Protein AF-A0A1G6J6M2-F1 (afdb_monomer_lite)

pLDDT: mean 78.39, std 16.78, range [22.2, 96.88]

InterPro domains:
  IPR013099 Potassium channel domain [PF07885] (104-154)
  IPR049453 Integral membrane bound transporter domain [PF13515] (827-952)

Sequence (1150 aa):
MEAIWATLGIAVLGITLIDVFLTALNYDEAGFIAGPLAALQWRLLRAATRRLSRRWRPAALRQVTGLQIMSTVVAWIGGVILGFGLIYYGNMRDDNFLYDGVHQGFYSALYFSAAQLSTVGTSQLTPNTDWLRSLSIAQTISGVVLVSLILTFLLGIYDVISSLQSLSSKFYSAERGAGDPISSLEPFFPLGQPTGLDSHLQAISDSFASYTEGLRLHHAAYYFQSGRDQFSLPYSLGMLSGVVASLRWGGPTGQLASLQPVLVPLTAQLDQFSEYIHPLLQWKSTDVPELLDFDGFERAWRASPTGADADRWVTQFAQLNHDMARLSRTSPVDDPQDTYDRYTAWLPFAYRMQGLTTAVSRDLDYQPIVVMTGRSARGTSGAPPVVWEAPDPGPAQVGVTPATPARVVPRDSPVTRHWHGWRTFLRDRSALIDPGFTRLVAALRALLSAVLAATTLVLVLHGFDTDSTQAAIFGGIVAMLTSAATGAGTGKGRRLTTALAVGPVVLAVLLTIVVGGPSPLTAASLALVALVGVWIGRYGLRWAILGQLAFIAYYFALLMHLQTGDLVAHILAGVVGVAWAFLLGFVVLPDLPGRVARDGVQAFERRLVLALDPLVDAVSWARWDPDVTSRVQRDMLQLSRSGAFLGGQLTANNTTLGLTPSQAGALRLRVFDLELAAVMLSDAARAATGEAMPIALRARLAGEIELLQKHLRQFTKAPRWAQDRNHRTGSEPDLSAAPTELLLSYAPPAGWPEPARRLHRSTVDLLRAADALHSAHPLDLDGPGMDPTDVVPDHDHAGAASTTAGARATLSPTSRRAIQAAVSTGLALSLGSVASTTHQYWAAMPAYQVLGGTDGETFVKATQRIIGTVVGAAIGFAVAIQWGSNHAVTLPLLALCVFASTYFRTVSSPLTTFWQTMLFAQLYEFLGKLSTVAVEVRILETVIGAVVALVVARLILPVRTRTKLNDDLTALVDELASATSASLHRLGGADLPVGALRSEGLAIDRQLRAVTTTAAPLRHASGALDIGGIEGELTAVWAMVFAARELLRAATGTEAGDPGIPAEKWARLTALTMGNLDALAAALRGDPQDDIPGWLDLTDDLLDDSPLTQETRRVLGHLQKLNETALLLLDDLVPGGLAAPDPQSAPVPA

Secondary structure (DSSP, 8-state):
-HHHHHHHHHHHHHHHHHHHHHHHH-SS---TTHHHHHHHHHHHHHHHHTTS-TTTHHHHHTTHHHHHHHHHHHHHHHHHHHHHHHHHHHT-SGGGEEESS--SSHHHHHHHHHHHHTT---SSEEE-SHHHHHHHHHHHHHHHHHHHHHHHHHHHHHHHHHHHHHHHHHS--SSBSSPPTTGGGGGG-GGGS--SHHHHHHHHHHHHHHHHHHHHH-GGGGG---SSTTSSHHHHHHHHHHHHHHHHHSS-TT-TTTT-TTHHHHHHHHHHHHHHHHHHH--S--PPPPPPPHHHHHHHHHT-TT-TT--HHHHHHHHHHHHHHHHHT-PPP--HHHHHHHHHHHHHHHHHHHHHHHHHHHHTT-----B--HHHHTTTTTPPP---PPPP---------------------TTTTHHHHHHHHHHHHHHHHSGGGHHHHHHHHHHHHHHHHHHHHHHHHHHTT---HHHHHHHHHHHHHHHHHTTSSSHHHHHHHHHHTHHHHHHHHHHHHHH-SSHHHHHHHHHHHHHHHHHGGGG-HHHHHHHHHHHHHHHHHHHHT--GGGHHHHHHHHHHHHHHHHHIIIIIS---HHHHHHHHHHHHHHHHHHHHHHHHHHHHHT---HHHHHHHHHHHHHHHHHHHHHHHHHHHSTTTTT--HHHHHHHHHHHHHHHHHHHHHHHHHHHHHHS---HHHHHHHHHHHHHHHHHHTT--S--GGGS-TT-----------TTHHHHHHPPPPTTS-HHHHHHHHHHHHHHHHHHHHHH--GGGSS-TT--TTSS------S------SSS--PPPHHHHHHHHHHHHHHHHHHHHHHH-TTTTHHHHHHHHHS--SSHHHHHHHHHHHHHHHHHHHHHHHHHHHHHTT-HHHHHHHHHHHHHHHHHTTTT-HHHHHHHHHHHHHHHHHHTT---HHHHHHHHHHHHHHHHHHHHHHHHSS---HHHHHHHHHHHHHHHHHHHHHHHHHHHTT----HHHHHHHHHHHHHHHHHHHHHHTTGGGSTTTTSTTSHHHHHHHHHHHHHHHHHHHHHHHHS-TT--SS-HHHHHHHHHHHHHHHHHHHHHHHT---SSPPPP--SSSGGG-S----HHHHHHHHHHHHHHHHHHHHHHHHSTT-SPPPPTT-PPPP-

Radius of gyration: 38.58 Å; chains: 1; bounding box: 103×92×94 Å

Organism: NCBI:txid1814289

Structure (mmCIF, N/CA/C/O backbone):
data_AF-A0A1G6J6M2-F1
#
_entry.id   AF-A0A1G6J6M2-F1
#
loop_
_atom_site.group_PDB
_atom_site.id
_atom_site.type_symbol
_atom_site.label_atom_id
_atom_site.label_alt_id
_atom_site.label_comp_id
_atom_site.label_asym_id
_atom_site.label_entity_id
_atom_site.label_seq_id
_atom_site.pdbx_PDB_ins_code
_atom_site.Cartn_x
_atom_site.Cartn_y
_atom_site.Cartn_z
_atom_site.occupancy
_atom_site.B_iso_or_equiv
_atom_site.auth_seq_id
_atom_site.auth_comp_id
_atom_site.auth_asym_id
_atom_site.auth_atom_id
_atom_site.pdbx_PDB_model_num
ATOM 1 N N . MET A 1 1 ? 49.764 -8.105 29.748 1.00 60.38 1 MET A N 1
ATOM 2 C CA . MET A 1 1 ? 48.479 -7.380 29.606 1.00 60.38 1 MET A CA 1
ATOM 3 C C . MET A 1 1 ? 48.710 -5.932 29.168 1.00 60.38 1 MET A C 1
ATOM 5 O O . MET A 1 1 ? 48.086 -5.516 28.209 1.00 60.38 1 MET A O 1
ATOM 9 N N . GLU A 1 2 ? 49.639 -5.188 29.778 1.00 68.94 2 GLU A N 1
ATOM 10 C CA . GLU A 1 2 ? 49.940 -3.774 29.438 1.00 68.94 2 GLU A CA 1
ATOM 11 C C . GLU A 1 2 ? 50.471 -3.569 28.015 1.00 68.94 2 GLU A C 1
ATOM 13 O O . GLU A 1 2 ? 49.892 -2.816 27.234 1.00 68.94 2 GLU A O 1
ATOM 18 N N . ALA A 1 3 ? 51.492 -4.339 27.629 1.00 81.69 3 ALA A N 1
ATOM 19 C CA . ALA A 1 3 ? 52.016 -4.323 26.265 1.00 81.69 3 ALA A CA 1
ATOM 20 C C . ALA A 1 3 ? 50.951 -4.686 25.214 1.00 81.69 3 ALA A C 1
ATOM 22 O O . ALA A 1 3 ? 51.046 -4.247 24.076 1.00 81.69 3 ALA A O 1
ATOM 23 N N . ILE A 1 4 ? 49.912 -5.446 25.586 1.00 89.62 4 ILE A N 1
ATOM 24 C CA . ILE A 1 4 ? 48.839 -5.856 24.669 1.00 89.62 4 ILE A CA 1
ATOM 25 C C . ILE A 1 4 ? 47.956 -4.655 24.314 1.00 89.62 4 ILE A C 1
ATOM 27 O O . ILE A 1 4 ? 47.665 -4.441 23.144 1.00 89.62 4 ILE A O 1
ATOM 31 N N . TRP A 1 5 ? 47.573 -3.830 25.293 1.00 89.50 5 TRP A N 1
ATOM 32 C CA . TRP A 1 5 ? 46.757 -2.640 25.030 1.00 89.50 5 TRP A CA 1
ATOM 33 C C . TRP A 1 5 ? 47.527 -1.564 24.263 1.00 89.50 5 TRP A C 1
ATOM 35 O O . TRP A 1 5 ? 46.982 -0.976 23.332 1.00 89.50 5 TRP A O 1
ATOM 45 N N . ALA A 1 6 ? 48.807 -1.361 24.590 1.00 88.06 6 ALA A N 1
ATOM 46 C CA . ALA A 1 6 ? 49.653 -0.419 23.864 1.00 88.06 6 ALA A CA 1
ATOM 47 C C . ALA A 1 6 ? 49.917 -0.867 22.415 1.00 88.06 6 ALA A C 1
ATOM 49 O O . ALA A 1 6 ? 49.780 -0.065 21.494 1.00 88.06 6 ALA A O 1
ATOM 50 N N . THR A 1 7 ? 50.230 -2.148 22.187 1.00 92.44 7 THR A N 1
ATOM 51 C CA . THR A 1 7 ? 50.420 -2.691 20.827 1.00 92.44 7 THR A CA 1
ATOM 52 C C . THR A 1 7 ? 49.130 -2.669 20.013 1.00 92.44 7 THR A C 1
ATOM 54 O O . THR A 1 7 ? 49.162 -2.285 18.846 1.00 92.44 7 THR A O 1
ATOM 57 N N . LEU A 1 8 ? 47.987 -2.989 20.629 1.00 93.81 8 LEU A N 1
ATOM 58 C CA . LEU A 1 8 ? 46.676 -2.857 19.995 1.00 93.81 8 LEU A CA 1
ATOM 59 C C . LEU A 1 8 ? 46.383 -1.399 19.618 1.00 93.81 8 LEU A C 1
ATOM 61 O O . LEU A 1 8 ? 45.932 -1.137 18.507 1.00 93.81 8 LEU A O 1
ATOM 65 N N . GLY A 1 9 ? 46.675 -0.450 20.509 1.00 94.69 9 GLY A N 1
ATOM 66 C CA . GLY A 1 9 ? 46.502 0.975 20.239 1.00 94.69 9 GLY A CA 1
ATOM 67 C C . GLY A 1 9 ? 47.381 1.481 19.092 1.00 94.69 9 GLY A C 1
ATOM 68 O O . GLY A 1 9 ? 46.882 2.193 18.223 1.00 94.69 9 GLY A O 1
ATOM 69 N N . ILE A 1 10 ? 48.648 1.049 19.020 1.00 95.25 10 ILE A N 1
ATOM 70 C CA . ILE A 1 10 ? 49.553 1.350 17.894 1.00 95.25 10 ILE A CA 1
ATOM 71 C C . ILE A 1 10 ? 49.005 0.770 16.586 1.00 95.25 10 ILE A C 1
ATOM 73 O O . ILE A 1 10 ? 49.000 1.465 15.572 1.00 95.25 10 ILE A O 1
ATOM 77 N N . ALA A 1 11 ? 48.515 -0.473 16.599 1.00 95.50 11 ALA A N 1
ATOM 78 C CA . ALA A 1 11 ? 47.937 -1.104 15.415 1.00 95.50 11 ALA A CA 1
ATOM 79 C C . ALA A 1 11 ? 46.684 -0.358 14.927 1.00 95.50 11 ALA A C 1
ATOM 81 O O . ALA A 1 11 ? 46.594 -0.022 13.749 1.00 95.50 11 ALA A O 1
ATOM 82 N N . VAL A 1 12 ? 45.749 -0.036 15.830 1.00 95.88 12 VAL A N 1
ATOM 83 C CA . VAL A 1 12 ? 44.532 0.731 15.507 1.00 95.88 12 VAL A CA 1
ATOM 84 C C . VAL A 1 12 ? 44.885 2.116 14.961 1.00 95.88 12 VAL A C 1
ATOM 86 O O . VAL A 1 12 ? 44.330 2.531 13.942 1.00 95.88 12 VAL A O 1
ATOM 89 N N . LEU A 1 13 ? 45.831 2.815 15.595 1.00 95.56 13 LEU A N 1
ATOM 90 C CA . LEU A 1 13 ? 46.287 4.129 15.148 1.00 95.56 13 LEU A CA 1
ATOM 91 C C . LEU A 1 13 ? 46.941 4.054 13.762 1.00 95.56 13 LEU A C 1
ATOM 93 O O . LEU A 1 13 ? 46.595 4.842 12.887 1.00 95.56 13 LEU A O 1
ATOM 97 N N . GLY A 1 14 ? 47.839 3.090 13.543 1.00 94.75 14 GLY A N 1
ATOM 98 C CA . GLY A 1 14 ? 48.522 2.890 12.265 1.00 94.75 14 GLY A CA 1
ATOM 99 C C . GLY A 1 14 ? 47.550 2.588 11.128 1.00 94.75 14 GLY A C 1
ATOM 100 O O . GLY A 1 14 ? 47.601 3.248 10.095 1.00 94.75 14 GLY A O 1
ATOM 101 N N . ILE A 1 15 ? 46.613 1.660 11.343 1.00 94.88 15 ILE A N 1
ATOM 102 C CA . ILE A 1 15 ? 45.567 1.330 10.362 1.00 94.88 15 ILE A CA 1
ATOM 103 C C . ILE A 1 15 ? 44.716 2.566 10.046 1.00 94.88 15 ILE A C 1
ATOM 105 O O . ILE A 1 15 ? 44.459 2.841 8.878 1.00 94.88 15 ILE A O 1
ATOM 109 N N . THR A 1 16 ? 44.318 3.336 11.065 1.00 94.88 16 THR A N 1
ATOM 110 C CA . THR A 1 16 ? 43.490 4.538 10.873 1.00 94.88 16 THR A CA 1
ATOM 111 C C . THR A 1 16 ? 44.237 5.619 10.092 1.00 94.88 16 THR A C 1
ATOM 113 O O . THR A 1 16 ? 43.678 6.200 9.170 1.00 94.88 16 THR A O 1
ATOM 116 N N . LEU A 1 17 ? 45.504 5.892 10.418 1.00 93.25 17 LEU A N 1
ATOM 117 C CA . LEU A 1 17 ? 46.293 6.911 9.718 1.00 93.25 17 LEU A CA 1
ATOM 118 C C . LEU A 1 17 ? 46.610 6.510 8.272 1.00 93.25 17 LEU A C 1
ATOM 120 O O . LEU A 1 17 ? 46.560 7.363 7.388 1.00 93.25 17 LEU A O 1
ATOM 124 N N . ILE A 1 18 ? 46.891 5.226 8.020 1.00 93.38 18 ILE A N 1
ATOM 125 C CA . ILE A 1 18 ? 47.058 4.698 6.659 1.00 93.38 18 ILE A CA 1
ATOM 126 C C . ILE A 1 18 ? 45.747 4.842 5.882 1.00 93.38 18 ILE A C 1
ATOM 128 O O . ILE A 1 18 ? 45.769 5.308 4.750 1.00 93.38 18 ILE A O 1
ATOM 132 N N . ASP A 1 19 ? 44.605 4.516 6.487 1.00 93.44 19 ASP A N 1
ATOM 133 C CA . ASP A 1 19 ? 43.298 4.676 5.846 1.00 93.44 19 ASP A CA 1
ATOM 134 C C . ASP A 1 19 ? 42.989 6.136 5.478 1.00 93.44 19 ASP A C 1
ATOM 136 O O . ASP A 1 19 ? 42.554 6.402 4.356 1.00 93.44 19 ASP A O 1
ATOM 140 N N . VAL A 1 20 ? 43.266 7.085 6.382 1.00 92.69 20 VAL A N 1
ATOM 141 C CA . VAL A 1 20 ? 43.125 8.528 6.114 1.00 92.69 20 VAL A CA 1
ATOM 142 C C . VAL A 1 20 ? 44.021 8.939 4.947 1.00 92.69 20 VAL A C 1
ATOM 144 O O . VAL A 1 20 ? 43.563 9.626 4.038 1.00 92.69 20 VAL A O 1
ATOM 147 N N . PHE A 1 21 ? 45.287 8.512 4.956 1.00 89.88 21 PHE A N 1
ATOM 148 C CA . PHE A 1 21 ? 46.240 8.829 3.894 1.00 89.88 21 PHE A CA 1
ATOM 149 C C . PHE A 1 21 ? 45.776 8.283 2.540 1.00 89.88 21 PHE A C 1
ATOM 151 O O . PHE A 1 21 ? 45.726 9.031 1.567 1.00 89.88 21 PHE A O 1
ATOM 158 N N . LEU A 1 22 ? 45.385 7.008 2.487 1.00 88.56 22 LEU A N 1
ATOM 159 C CA . LEU A 1 22 ? 44.915 6.372 1.259 1.00 88.56 22 LEU A CA 1
ATOM 160 C C . LEU A 1 22 ? 43.649 7.049 0.731 1.00 88.56 22 LEU A C 1
ATOM 162 O O . LEU A 1 22 ? 43.583 7.391 -0.441 1.00 88.56 22 LEU A O 1
ATOM 166 N N . THR A 1 23 ? 42.685 7.332 1.604 1.00 88.38 23 THR A N 1
ATOM 167 C CA . THR A 1 23 ? 41.399 7.913 1.196 1.00 88.38 23 THR A CA 1
ATOM 168 C C . THR A 1 23 ? 41.497 9.389 0.795 1.00 88.38 23 THR A C 1
ATOM 170 O O . THR A 1 23 ? 40.714 9.853 -0.032 1.00 88.38 23 THR A O 1
ATOM 173 N N . ALA A 1 24 ? 42.408 10.154 1.405 1.00 87.25 24 ALA A N 1
ATOM 174 C CA . ALA A 1 24 ? 42.533 11.588 1.145 1.00 87.25 24 ALA A CA 1
ATOM 175 C C . ALA A 1 24 ? 43.549 11.927 0.043 1.00 87.25 24 ALA A C 1
ATOM 177 O O . ALA A 1 24 ? 43.409 12.979 -0.577 1.00 87.25 24 ALA A O 1
ATOM 178 N N . LEU A 1 25 ? 44.577 11.092 -0.170 1.00 84.62 25 LEU A N 1
ATOM 179 C CA . LEU A 1 25 ? 45.729 11.433 -1.015 1.00 84.62 25 LEU A CA 1
ATOM 180 C C . LEU A 1 25 ? 46.093 10.386 -2.080 1.00 84.62 25 LEU A C 1
ATOM 182 O O . LEU A 1 25 ? 46.865 10.726 -2.976 1.00 84.62 25 LEU A O 1
ATOM 186 N N . ASN A 1 26 ? 45.604 9.141 -2.005 1.00 81.31 26 ASN A N 1
ATOM 187 C CA . ASN A 1 26 ? 45.947 8.115 -2.998 1.00 81.31 26 ASN A CA 1
ATOM 188 C C . ASN A 1 26 ? 44.953 8.110 -4.176 1.00 81.31 26 ASN A C 1
ATOM 190 O O . ASN A 1 26 ? 43.758 8.316 -3.992 1.00 81.31 26 ASN A O 1
ATOM 194 N N . TYR A 1 27 ? 45.463 7.882 -5.389 1.00 68.12 27 TYR A N 1
ATOM 195 C CA . TYR A 1 27 ? 44.741 8.064 -6.654 1.00 68.12 27 TYR A CA 1
ATOM 196 C C . TYR A 1 27 ? 43.823 6.889 -7.033 1.00 68.12 27 TYR A C 1
ATOM 198 O O . TYR A 1 27 ? 42.825 7.121 -7.703 1.00 68.12 27 TYR A O 1
ATOM 206 N N . ASP A 1 28 ? 44.115 5.659 -6.587 1.00 74.19 28 ASP A N 1
ATOM 207 C CA . ASP A 1 28 ? 43.394 4.448 -7.036 1.00 74.19 28 ASP A CA 1
ATOM 208 C C . ASP A 1 28 ? 42.815 3.573 -5.903 1.00 74.19 28 ASP A C 1
ATOM 210 O O . ASP A 1 28 ? 42.071 2.629 -6.172 1.00 74.19 28 ASP A O 1
ATOM 214 N N . GLU A 1 29 ? 43.105 3.859 -4.629 1.00 72.94 29 GLU A N 1
ATOM 215 C CA . GLU A 1 29 ? 42.695 2.997 -3.510 1.00 72.94 29 GLU A CA 1
ATOM 216 C C . GLU A 1 29 ? 41.601 3.634 -2.641 1.00 72.94 29 GLU A C 1
ATOM 218 O O . GLU A 1 29 ? 41.808 4.649 -1.981 1.00 72.94 29 GLU A O 1
ATOM 223 N N . ALA A 1 30 ? 40.433 2.987 -2.563 1.00 67.62 30 ALA A N 1
ATOM 224 C CA . ALA A 1 30 ? 39.448 3.275 -1.525 1.00 67.62 30 ALA A CA 1
ATOM 225 C C . ALA A 1 30 ? 39.951 2.669 -0.204 1.00 67.62 30 ALA A C 1
ATOM 227 O O . ALA A 1 30 ? 39.998 1.446 -0.084 1.00 67.62 30 ALA A O 1
ATOM 228 N N . GLY A 1 31 ? 40.353 3.502 0.762 1.00 77.50 31 GLY A N 1
ATOM 229 C CA . GLY A 1 31 ? 40.959 3.057 2.024 1.00 77.50 31 GLY A CA 1
ATOM 230 C C . GLY A 1 31 ? 40.237 1.884 2.716 1.00 77.50 31 GLY A C 1
ATOM 231 O O . GLY A 1 31 ? 39.025 1.684 2.574 1.00 77.50 31 GLY A O 1
ATOM 232 N N . PHE A 1 32 ? 40.997 1.096 3.484 1.00 85.75 32 PHE A N 1
ATOM 233 C CA . PHE A 1 32 ? 40.563 -0.155 4.120 1.00 85.75 32 PHE A CA 1
ATOM 234 C C . PHE A 1 32 ? 39.351 -0.036 5.064 1.00 85.75 32 PHE A C 1
ATOM 236 O O . PHE A 1 32 ? 38.643 -1.021 5.271 1.00 85.75 32 PHE A O 1
ATOM 243 N N . ILE A 1 33 ? 39.110 1.136 5.652 1.00 86.44 33 ILE A N 1
ATOM 244 C CA . ILE A 1 33 ? 37.962 1.435 6.518 1.00 86.44 33 ILE A CA 1
ATOM 245 C C . ILE A 1 33 ? 36.923 2.234 5.731 1.00 86.44 33 ILE A C 1
ATOM 247 O O . ILE A 1 33 ? 35.749 1.853 5.712 1.00 86.44 33 ILE A O 1
ATOM 251 N N . ALA A 1 34 ? 37.335 3.321 5.072 1.00 85.88 34 ALA A N 1
ATOM 252 C CA . ALA A 1 34 ? 36.414 4.247 4.414 1.00 85.88 34 ALA A CA 1
ATOM 253 C C . ALA A 1 34 ? 35.609 3.590 3.276 1.00 85.88 34 ALA A C 1
ATOM 255 O O . ALA A 1 34 ? 34.392 3.783 3.187 1.00 85.88 34 ALA A O 1
ATOM 256 N N . GLY A 1 35 ? 36.250 2.763 2.441 1.00 85.19 35 GLY A N 1
ATOM 257 C CA . GLY A 1 35 ? 35.608 2.078 1.314 1.00 85.19 35 GLY A CA 1
ATOM 258 C C . GLY A 1 35 ? 34.505 1.100 1.748 1.00 85.19 35 GLY A C 1
ATOM 259 O O . GLY A 1 35 ? 33.341 1.269 1.356 1.00 85.19 35 GLY A O 1
ATOM 260 N N . PRO A 1 36 ? 34.814 0.098 2.597 1.00 88.56 36 PRO A N 1
ATOM 261 C CA . PRO A 1 36 ? 33.812 -0.829 3.119 1.00 88.56 36 PRO A CA 1
ATOM 262 C C . PRO A 1 36 ? 32.707 -0.138 3.923 1.00 88.56 36 PRO A C 1
ATOM 264 O O . PRO A 1 36 ? 31.543 -0.532 3.815 1.00 88.56 36 PRO A O 1
ATOM 267 N N . LEU A 1 37 ? 33.039 0.909 4.690 1.00 89.50 37 LEU A N 1
ATOM 268 C CA . LEU A 1 37 ? 32.061 1.698 5.440 1.00 89.50 37 LEU A CA 1
ATOM 269 C C . LEU A 1 37 ? 31.057 2.382 4.502 1.00 89.50 37 LEU A C 1
ATOM 271 O O . LEU A 1 37 ? 29.848 2.256 4.713 1.00 89.50 37 LEU A O 1
ATOM 275 N N . ALA A 1 38 ? 31.533 3.035 3.437 1.00 87.62 38 ALA A N 1
ATOM 276 C CA . ALA A 1 38 ? 30.678 3.690 2.448 1.00 87.62 38 ALA A CA 1
ATOM 277 C C . ALA A 1 38 ? 29.756 2.690 1.726 1.00 87.62 38 ALA A C 1
ATOM 279 O O . ALA A 1 38 ? 28.562 2.962 1.559 1.00 87.62 38 ALA A O 1
ATOM 280 N N . ALA A 1 39 ? 30.275 1.511 1.361 1.00 87.31 39 ALA A N 1
ATOM 281 C CA . ALA A 1 39 ? 29.495 0.447 0.727 1.00 87.31 39 ALA A CA 1
ATOM 282 C C . ALA A 1 39 ? 28.449 -0.164 1.678 1.00 87.31 39 ALA A C 1
ATOM 284 O O . ALA A 1 39 ? 27.299 -0.380 1.284 1.00 87.31 39 ALA A O 1
ATOM 285 N N . LEU A 1 40 ? 28.810 -0.424 2.942 1.00 90.44 40 LEU A N 1
ATOM 286 C CA . LEU A 1 40 ? 27.885 -0.920 3.966 1.00 90.44 40 LEU A CA 1
ATOM 287 C C . LEU A 1 40 ? 26.755 0.083 4.206 1.00 90.44 40 LEU A C 1
ATOM 289 O O . LEU A 1 40 ? 25.578 -0.282 4.203 1.00 90.44 40 LEU A O 1
ATOM 293 N N . GLN A 1 41 ? 27.106 1.353 4.366 1.00 90.56 41 GLN A N 1
ATOM 294 C CA . GLN A 1 41 ? 26.153 2.432 4.559 1.00 90.56 41 GLN A CA 1
ATOM 295 C C . GLN A 1 41 ? 25.219 2.592 3.361 1.00 90.56 41 GLN A C 1
ATOM 297 O O . GLN A 1 41 ? 24.011 2.722 3.559 1.00 90.56 41 GLN A O 1
ATOM 302 N N . TRP A 1 42 ? 25.741 2.515 2.131 1.00 90.38 42 TRP A N 1
ATOM 303 C CA . TRP A 1 42 ? 24.914 2.514 0.926 1.00 90.38 42 TRP A CA 1
ATOM 304 C C . TRP A 1 42 ? 23.938 1.335 0.920 1.00 90.38 42 TRP A C 1
ATOM 306 O O . TRP A 1 42 ? 22.743 1.535 0.718 1.00 90.38 42 TRP A O 1
ATOM 316 N N . ARG A 1 43 ? 24.397 0.114 1.225 1.00 89.50 43 ARG A N 1
ATOM 317 C CA . ARG A 1 43 ? 23.533 -1.081 1.295 1.00 89.50 43 ARG A CA 1
ATOM 318 C C . ARG A 1 43 ? 22.417 -0.926 2.332 1.00 89.50 43 ARG A C 1
ATOM 320 O O . ARG A 1 43 ? 21.261 -1.223 2.023 1.00 89.50 43 ARG A O 1
ATOM 327 N N . LEU A 1 44 ? 22.736 -0.426 3.528 1.00 89.81 44 LEU A N 1
ATOM 328 C CA . LEU A 1 44 ? 21.761 -0.181 4.598 1.00 89.81 44 LEU A CA 1
ATOM 329 C C . LEU A 1 44 ? 20.756 0.911 4.214 1.00 89.81 44 LEU A C 1
ATOM 331 O O . LEU A 1 44 ? 19.545 0.727 4.350 1.00 89.81 44 LEU A O 1
ATOM 335 N N . LEU A 1 45 ? 21.244 2.033 3.687 1.00 88.50 45 LEU A N 1
ATOM 336 C CA . LEU A 1 45 ? 20.407 3.159 3.290 1.00 88.50 45 LEU A CA 1
ATOM 337 C C . LEU A 1 45 ? 19.526 2.805 2.089 1.00 88.50 45 LEU A C 1
ATOM 339 O O . LEU A 1 45 ? 18.350 3.158 2.068 1.00 88.50 45 LEU A O 1
ATOM 343 N N . ARG A 1 46 ? 20.035 2.037 1.125 1.00 86.31 46 ARG A N 1
ATOM 344 C CA . ARG A 1 46 ? 19.263 1.488 0.004 1.00 86.31 46 ARG A CA 1
ATOM 345 C C . ARG A 1 46 ? 18.182 0.523 0.490 1.00 86.31 46 ARG A C 1
ATOM 347 O O . ARG A 1 46 ? 17.033 0.632 0.069 1.00 86.31 46 ARG A O 1
ATOM 354 N N . ALA A 1 47 ? 18.494 -0.373 1.428 1.00 85.06 47 ALA A N 1
ATOM 355 C CA . ALA A 1 47 ? 17.500 -1.265 2.029 1.00 85.06 47 ALA A CA 1
ATOM 356 C C . ALA A 1 47 ? 16.385 -0.491 2.759 1.00 85.06 47 ALA A C 1
ATOM 358 O O . ALA A 1 47 ? 15.206 -0.823 2.615 1.00 85.06 47 ALA A O 1
ATOM 359 N N . ALA A 1 48 ? 16.736 0.574 3.487 1.00 86.50 48 ALA A N 1
ATOM 360 C CA . ALA A 1 48 ? 15.774 1.432 4.176 1.00 86.50 48 ALA A CA 1
ATOM 361 C C . ALA A 1 48 ? 14.937 2.279 3.201 1.00 86.50 48 ALA A C 1
ATOM 363 O O . ALA A 1 48 ? 13.710 2.329 3.301 1.00 86.50 48 ALA A O 1
ATOM 364 N N . THR A 1 49 ? 15.580 2.919 2.222 1.00 84.25 49 THR A N 1
ATOM 365 C CA . THR A 1 49 ? 14.914 3.804 1.256 1.00 84.25 49 THR A CA 1
ATOM 366 C C . THR A 1 49 ? 13.964 3.055 0.335 1.00 84.25 49 THR A C 1
ATOM 368 O O . THR A 1 49 ? 12.909 3.590 0.012 1.00 84.25 49 THR A O 1
ATOM 371 N N . ARG A 1 50 ? 14.237 1.787 0.008 1.00 78.50 50 ARG A N 1
ATOM 372 C CA . ARG A 1 50 ? 13.312 0.910 -0.738 1.00 78.50 50 ARG A CA 1
ATOM 373 C C . ARG A 1 50 ? 11.966 0.671 -0.047 1.00 78.50 50 ARG A C 1
ATOM 375 O O . ARG A 1 50 ? 10.998 0.300 -0.712 1.00 78.50 50 ARG A O 1
ATOM 382 N N . ARG A 1 51 ? 11.892 0.877 1.271 1.00 78.88 51 ARG A N 1
ATOM 383 C CA . ARG A 1 51 ? 10.650 0.777 2.056 1.00 78.88 51 ARG A CA 1
ATOM 384 C C . ARG A 1 51 ? 9.925 2.116 2.201 1.00 78.88 51 ARG A C 1
ATOM 386 O O . ARG A 1 51 ? 8.758 2.126 2.589 1.00 78.88 51 ARG A O 1
ATOM 393 N N . LEU A 1 52 ? 10.593 3.234 1.908 1.00 75.31 52 LEU A N 1
ATOM 394 C CA . LEU A 1 52 ? 10.001 4.568 1.978 1.00 75.31 52 LEU A CA 1
ATOM 395 C C . LEU A 1 52 ? 9.068 4.813 0.792 1.00 75.31 52 LEU A C 1
ATOM 397 O O . LEU A 1 52 ? 9.288 4.318 -0.310 1.00 75.31 52 LEU A O 1
ATOM 401 N N . SER A 1 53 ? 8.039 5.629 1.016 1.00 68.94 53 SER A N 1
ATOM 402 C CA . SER A 1 53 ? 7.183 6.092 -0.073 1.00 68.94 53 SER A CA 1
ATOM 403 C C . SER A 1 53 ? 7.929 7.063 -0.989 1.00 68.94 53 SER A C 1
ATOM 405 O O . SER A 1 53 ? 8.810 7.817 -0.553 1.00 68.94 53 SER A O 1
ATOM 407 N N . ARG A 1 54 ? 7.509 7.100 -2.257 1.00 68.38 54 ARG A N 1
ATOM 408 C CA . ARG A 1 54 ? 8.055 7.954 -3.321 1.00 68.38 54 ARG A CA 1
ATOM 409 C C . ARG A 1 54 ? 8.231 9.426 -2.921 1.00 68.38 54 ARG A C 1
ATOM 411 O O . ARG A 1 54 ? 9.184 10.072 -3.337 1.00 68.38 54 ARG A O 1
ATOM 418 N N . ARG A 1 55 ? 7.365 9.953 -2.046 1.00 70.56 55 ARG A N 1
ATOM 419 C CA . ARG A 1 55 ? 7.428 11.344 -1.561 1.00 70.56 55 ARG A CA 1
ATOM 420 C C . ARG A 1 55 ? 8.671 11.655 -0.718 1.00 70.56 55 ARG A C 1
ATOM 422 O O . ARG A 1 55 ? 9.201 12.757 -0.814 1.00 70.56 55 ARG A O 1
ATOM 429 N N . TRP A 1 56 ? 9.095 10.734 0.145 1.00 76.69 56 TRP A N 1
ATOM 430 C CA . TRP A 1 56 ? 10.171 10.983 1.119 1.00 76.69 56 TRP A CA 1
ATOM 431 C C . TRP A 1 56 ? 11.527 10.479 0.648 1.00 76.69 56 TRP A C 1
ATOM 433 O O . TRP A 1 56 ? 12.568 10.942 1.110 1.00 76.69 56 TRP A O 1
ATOM 443 N N . ARG A 1 57 ? 11.520 9.541 -0.292 1.00 76.56 57 ARG A N 1
ATOM 444 C CA . ARG A 1 57 ? 12.728 8.865 -0.729 1.00 76.56 57 ARG A CA 1
ATOM 445 C C . ARG A 1 57 ? 13.774 9.779 -1.383 1.00 76.56 57 ARG A C 1
ATOM 447 O O . ARG A 1 57 ? 14.923 9.670 -0.966 1.00 76.56 57 ARG A O 1
ATOM 454 N N . PRO A 1 58 ? 13.447 10.716 -2.299 1.00 78.56 58 PRO A N 1
ATOM 455 C CA . PRO A 1 58 ? 14.448 11.635 -2.848 1.00 78.56 58 PRO A CA 1
ATOM 456 C C . PRO A 1 58 ? 15.106 12.496 -1.766 1.00 78.56 58 PRO A C 1
ATOM 458 O O . PRO A 1 58 ? 16.299 12.767 -1.832 1.00 78.56 58 PRO A O 1
ATOM 461 N N . ALA A 1 59 ? 14.347 12.894 -0.739 1.00 81.44 59 ALA A N 1
ATOM 462 C CA . ALA A 1 59 ? 14.889 13.646 0.388 1.00 81.44 59 ALA A CA 1
ATOM 463 C C . ALA A 1 59 ? 15.860 12.802 1.228 1.00 81.44 59 ALA A C 1
ATOM 465 O O . ALA A 1 59 ? 16.883 13.325 1.654 1.00 81.44 59 ALA A O 1
ATOM 466 N N . ALA A 1 60 ? 15.570 11.511 1.423 1.00 83.62 60 ALA A N 1
ATOM 467 C CA . ALA A 1 60 ? 16.461 10.580 2.115 1.00 83.62 60 ALA A CA 1
ATOM 468 C C . ALA A 1 60 ? 17.723 10.255 1.294 1.00 83.62 60 ALA A C 1
ATOM 470 O O . ALA A 1 60 ? 18.822 10.275 1.838 1.00 83.62 60 ALA A O 1
ATOM 471 N N . LEU A 1 61 ? 17.585 10.019 -0.017 1.00 83.69 61 LEU A N 1
ATOM 472 C CA . LEU A 1 61 ? 18.717 9.755 -0.915 1.00 83.69 61 LEU A CA 1
ATOM 473 C C . LEU A 1 61 ? 19.658 10.964 -1.020 1.00 83.69 61 LEU A C 1
ATOM 475 O O . LEU A 1 61 ? 20.868 10.790 -1.035 1.00 83.69 61 LEU A O 1
ATOM 479 N N . ARG A 1 62 ? 19.142 12.198 -0.969 1.00 86.50 62 ARG A N 1
ATOM 480 C CA . ARG A 1 62 ? 19.985 13.409 -0.913 1.00 86.50 62 ARG A CA 1
ATOM 481 C C . ARG A 1 62 ? 20.916 13.473 0.300 1.00 86.50 62 ARG A C 1
ATOM 483 O O . ARG A 1 62 ? 21.894 14.208 0.264 1.00 86.50 62 ARG A O 1
ATOM 490 N N . GLN A 1 63 ? 20.621 12.733 1.370 1.00 88.62 63 GLN A N 1
ATOM 491 C CA . GLN A 1 63 ? 21.459 12.712 2.570 1.00 88.62 63 GLN A CA 1
ATOM 492 C C . GLN A 1 63 ? 22.602 11.693 2.492 1.00 88.62 63 GLN A C 1
ATOM 494 O O . GLN A 1 63 ? 23.450 11.712 3.377 1.00 88.62 63 GLN A O 1
ATOM 499 N N . VAL A 1 64 ? 22.653 10.826 1.466 1.00 88.69 64 VAL A N 1
ATOM 500 C CA . VAL A 1 64 ? 23.658 9.746 1.343 1.00 88.69 64 VAL A CA 1
ATOM 501 C C . VAL A 1 64 ? 25.072 10.300 1.502 1.00 88.69 64 VAL A C 1
ATOM 503 O O . VAL A 1 64 ? 25.800 9.872 2.391 1.00 88.69 64 VAL A O 1
ATOM 506 N N . THR A 1 65 ? 25.426 11.303 0.698 1.00 86.94 65 THR A N 1
ATOM 507 C CA . THR A 1 65 ? 26.776 11.876 0.670 1.00 86.94 65 THR A CA 1
ATOM 508 C C . THR A 1 65 ? 27.133 12.570 1.980 1.00 86.94 65 THR A C 1
ATOM 510 O O . THR A 1 65 ? 28.210 12.344 2.520 1.00 86.94 65 THR A O 1
ATOM 513 N N . GLY A 1 66 ? 26.218 13.367 2.544 1.00 89.25 66 GLY A N 1
ATOM 514 C CA . GLY A 1 66 ? 26.451 14.035 3.828 1.00 89.25 66 GLY A CA 1
ATOM 515 C C . GLY A 1 66 ? 26.634 13.038 4.974 1.00 89.25 66 GLY A C 1
ATOM 516 O O . GLY A 1 66 ? 27.527 13.196 5.804 1.00 89.25 66 GLY A O 1
ATOM 517 N N . LEU A 1 67 ? 25.829 11.972 4.985 1.00 91.06 67 LEU A N 1
ATOM 518 C CA . LEU A 1 67 ? 25.932 10.902 5.969 1.00 91.06 67 LEU A CA 1
ATOM 519 C C . LEU A 1 67 ? 27.240 10.113 5.796 1.00 91.06 67 LEU A C 1
ATOM 521 O O . LEU A 1 67 ? 27.827 9.737 6.803 1.00 91.06 67 LEU A O 1
ATOM 525 N N . GLN A 1 68 ? 27.692 9.869 4.560 1.00 89.88 68 GLN A N 1
ATOM 526 C CA . GLN A 1 68 ? 28.949 9.168 4.252 1.00 89.88 68 GLN A CA 1
ATOM 527 C C . GLN A 1 68 ? 30.181 9.963 4.676 1.00 89.88 68 GLN A C 1
ATOM 529 O O . GLN A 1 68 ? 31.082 9.415 5.312 1.00 89.88 68 GLN A O 1
ATOM 534 N N . ILE A 1 69 ? 30.208 11.264 4.375 1.00 90.81 69 ILE A N 1
ATOM 535 C CA . ILE A 1 69 ? 31.284 12.154 4.822 1.00 90.81 69 ILE A CA 1
ATOM 536 C C . ILE A 1 69 ? 31.328 12.161 6.352 1.00 90.81 69 ILE A C 1
ATOM 538 O O . ILE A 1 69 ? 32.380 11.919 6.940 1.00 90.81 69 ILE A O 1
ATOM 542 N N . MET A 1 70 ? 30.179 12.364 7.005 1.00 92.94 70 MET A N 1
ATOM 543 C CA . MET A 1 70 ? 30.106 12.417 8.464 1.00 92.94 70 MET A CA 1
ATOM 544 C C . MET A 1 70 ? 30.549 11.102 9.115 1.00 92.94 70 MET A C 1
ATOM 546 O O . MET A 1 70 ? 31.340 11.127 10.053 1.00 92.94 70 MET A O 1
ATOM 550 N N . SER A 1 71 ? 30.084 9.949 8.626 1.00 92.62 71 SER A N 1
ATOM 551 C CA . SER A 1 71 ? 30.467 8.652 9.195 1.00 92.62 71 SER A CA 1
ATOM 552 C C . SER A 1 71 ? 31.948 8.344 9.002 1.00 92.62 71 SER A C 1
ATOM 554 O O . SER A 1 71 ? 32.564 7.799 9.913 1.00 92.62 71 SER A O 1
ATOM 556 N N . THR A 1 72 ? 32.526 8.721 7.859 1.00 92.44 72 THR A N 1
ATOM 557 C CA . THR A 1 72 ? 33.959 8.537 7.582 1.00 92.44 72 THR A CA 1
ATOM 558 C C . THR A 1 72 ? 34.806 9.405 8.514 1.00 92.44 72 THR A C 1
ATOM 560 O O . THR A 1 72 ? 35.702 8.901 9.184 1.00 92.44 72 THR A O 1
ATOM 563 N N . VAL A 1 73 ? 34.451 10.686 8.663 1.00 93.69 73 VAL A N 1
ATOM 564 C CA . VAL A 1 73 ? 35.132 11.610 9.585 1.00 93.69 73 VAL A CA 1
ATOM 565 C C . VAL A 1 73 ? 35.025 11.136 11.037 1.00 93.69 73 VAL A C 1
ATOM 567 O O . VAL A 1 73 ? 36.017 11.144 11.765 1.00 93.69 73 VAL A O 1
ATOM 570 N N . VAL A 1 74 ? 33.847 10.671 11.463 1.00 95.12 74 VAL A N 1
ATOM 571 C CA . VAL A 1 74 ? 33.647 10.108 12.808 1.00 95.12 74 VAL A CA 1
ATOM 572 C C . VAL A 1 74 ? 34.467 8.833 13.007 1.00 95.12 74 VAL A C 1
ATOM 574 O O . VAL A 1 74 ? 35.037 8.657 14.082 1.00 95.12 74 VAL A O 1
ATOM 577 N N . ALA A 1 75 ? 34.572 7.964 11.996 1.00 94.50 75 ALA A N 1
ATOM 578 C CA . ALA A 1 75 ? 35.399 6.762 12.065 1.00 94.50 75 ALA A CA 1
ATOM 579 C C . ALA A 1 75 ? 36.889 7.103 12.218 1.00 94.50 75 ALA A C 1
ATOM 581 O O . ALA A 1 75 ? 37.564 6.490 13.042 1.00 94.50 75 ALA A O 1
ATOM 582 N N . TRP A 1 76 ? 37.390 8.116 11.507 1.00 95.31 76 TRP A N 1
ATOM 583 C CA . TRP A 1 76 ? 38.777 8.572 11.635 1.00 95.31 76 TRP A CA 1
ATOM 584 C C . TRP A 1 76 ? 39.064 9.220 12.987 1.00 95.31 76 TRP A C 1
ATOM 586 O O . TRP A 1 76 ? 40.011 8.826 13.667 1.00 95.31 76 TRP A O 1
ATOM 596 N N . ILE A 1 77 ? 38.227 10.169 13.419 1.00 95.88 77 ILE A N 1
ATOM 597 C CA . ILE A 1 77 ? 38.366 10.815 14.733 1.00 95.88 77 ILE A CA 1
ATOM 598 C C . ILE A 1 77 ? 38.279 9.758 15.840 1.00 95.88 77 ILE A C 1
ATOM 600 O O . ILE A 1 77 ? 39.127 9.718 16.729 1.00 95.88 77 ILE A O 1
ATOM 604 N N . GLY A 1 78 ? 37.295 8.860 15.761 1.00 96.06 78 GLY A N 1
ATOM 605 C CA . GLY A 1 78 ? 37.112 7.766 16.709 1.00 96.06 78 GLY A CA 1
ATOM 606 C C . GLY A 1 78 ? 38.286 6.788 16.723 1.00 96.06 78 GLY A C 1
ATOM 607 O O . GLY A 1 78 ? 38.739 6.419 17.802 1.00 96.06 78 GLY A O 1
ATOM 608 N N . GLY A 1 79 ? 38.817 6.410 15.558 1.00 96.12 79 GLY A N 1
ATOM 609 C CA . GLY A 1 79 ? 39.975 5.523 15.431 1.00 96.12 79 GLY A CA 1
ATOM 610 C C . GLY A 1 79 ? 41.250 6.127 16.019 1.00 96.12 79 GLY A C 1
ATOM 611 O O . GLY A 1 79 ? 41.979 5.440 16.732 1.00 96.12 79 GLY A O 1
ATOM 612 N N . VAL A 1 80 ? 41.479 7.430 15.821 1.00 96.38 80 VAL A N 1
ATOM 613 C CA . VAL A 1 80 ? 42.614 8.149 16.420 1.00 96.38 80 VAL A CA 1
ATOM 614 C C . VAL A 1 80 ? 42.457 8.272 17.940 1.00 96.38 80 VAL A C 1
ATOM 616 O O . VAL A 1 80 ? 43.397 7.948 18.667 1.00 96.38 80 VAL A O 1
ATOM 619 N N . ILE A 1 81 ? 41.275 8.666 18.438 1.00 96.50 81 ILE A N 1
ATOM 620 C CA . ILE A 1 81 ? 40.989 8.733 19.887 1.00 96.50 81 ILE A CA 1
ATOM 621 C C . ILE A 1 81 ? 41.145 7.352 20.532 1.00 96.50 81 ILE A C 1
ATOM 623 O O . ILE A 1 81 ? 41.736 7.225 21.602 1.00 96.50 81 ILE A O 1
ATOM 627 N N . LEU A 1 82 ? 40.633 6.303 19.887 1.00 96.88 82 LEU A N 1
ATOM 628 C CA . LEU A 1 82 ? 40.726 4.937 20.386 1.00 96.88 82 LEU A CA 1
ATOM 629 C C . LEU A 1 82 ? 42.172 4.432 20.368 1.00 96.88 82 LEU A C 1
ATOM 631 O O . LEU A 1 82 ? 42.616 3.861 21.358 1.00 96.88 82 LEU A O 1
ATOM 635 N N . GLY A 1 83 ? 42.918 4.664 19.286 1.00 96.62 83 GLY A N 1
ATOM 636 C CA . GLY A 1 83 ? 44.317 4.255 19.159 1.00 96.62 83 GLY A CA 1
ATOM 637 C C . GLY A 1 83 ? 45.200 4.879 20.240 1.00 96.62 83 GLY A C 1
ATOM 638 O O . GLY A 1 83 ? 45.832 4.158 21.014 1.00 96.62 83 GLY A O 1
ATOM 639 N N . PHE A 1 84 ? 45.178 6.210 20.370 1.00 96.38 84 PHE A N 1
ATOM 640 C CA . PHE A 1 84 ? 45.915 6.907 21.430 1.00 96.38 84 PHE A CA 1
ATOM 641 C C . PHE A 1 84 ? 45.374 6.584 22.828 1.00 96.38 84 PHE A C 1
ATOM 643 O O . PHE A 1 84 ? 46.157 6.362 23.748 1.00 96.38 84 PHE A O 1
ATOM 650 N N . GLY A 1 85 ? 44.054 6.491 23.002 1.00 95.25 85 GLY A N 1
ATOM 651 C CA . GLY A 1 85 ? 43.434 6.125 24.275 1.00 95.25 85 GLY A CA 1
ATOM 652 C C . GLY A 1 85 ? 43.819 4.724 24.756 1.00 95.25 85 GLY A C 1
ATOM 653 O O . GLY A 1 85 ? 44.066 4.542 25.944 1.00 95.25 85 GLY A O 1
ATOM 654 N N . LEU A 1 86 ? 43.956 3.745 23.858 1.00 95.94 86 LEU A N 1
ATOM 655 C CA . LEU A 1 86 ? 44.463 2.407 24.186 1.00 95.94 86 LEU A CA 1
ATOM 656 C C . LEU A 1 86 ? 45.948 2.432 24.573 1.00 95.94 86 LEU A C 1
ATOM 658 O O . LEU A 1 86 ? 46.337 1.753 25.527 1.00 95.94 86 LEU A O 1
ATOM 662 N N . ILE A 1 87 ? 46.759 3.253 23.893 1.00 94.81 87 ILE A N 1
ATOM 663 C CA . ILE A 1 87 ? 48.166 3.476 24.261 1.00 94.81 87 ILE A CA 1
ATOM 664 C C . ILE A 1 87 ? 48.254 4.086 25.664 1.00 94.81 87 ILE A C 1
ATOM 666 O O . ILE A 1 87 ? 49.000 3.575 26.499 1.00 94.81 87 ILE A O 1
ATOM 670 N N . TYR A 1 88 ? 47.466 5.119 25.970 1.00 94.06 88 TYR A N 1
ATOM 671 C CA . TYR A 1 88 ? 47.446 5.721 27.304 1.00 94.06 88 TYR A CA 1
ATOM 672 C C . TYR A 1 88 ? 46.911 4.768 28.365 1.00 94.06 88 TYR A C 1
ATOM 674 O O . TYR A 1 88 ? 47.515 4.657 29.425 1.00 94.06 88 TYR A O 1
ATOM 682 N N . TYR A 1 89 ? 45.838 4.026 28.079 1.00 93.56 89 TYR A N 1
ATOM 683 C CA . TYR A 1 89 ? 45.267 3.059 29.014 1.00 93.56 89 TYR A CA 1
ATOM 684 C C . TYR A 1 89 ? 46.277 1.975 29.407 1.00 93.56 89 TYR A C 1
ATOM 686 O O . TYR A 1 89 ? 46.398 1.647 30.586 1.00 93.56 89 TYR A O 1
ATOM 694 N N . GLY A 1 90 ? 47.058 1.476 28.442 1.00 90.62 90 GLY A N 1
ATOM 695 C CA . GLY A 1 90 ? 48.150 0.534 28.701 1.00 90.62 90 GLY A CA 1
ATOM 696 C C . GLY A 1 90 ? 49.262 1.090 29.602 1.00 90.62 90 GLY A C 1
ATOM 697 O O . GLY A 1 90 ? 50.009 0.301 30.169 1.00 90.62 90 GLY A O 1
ATOM 698 N N . ASN A 1 91 ? 49.342 2.416 29.763 1.00 89.12 91 ASN A N 1
ATOM 699 C CA . ASN A 1 91 ? 50.369 3.131 30.526 1.00 89.12 91 ASN A CA 1
ATOM 700 C C . ASN A 1 91 ? 49.812 3.913 31.736 1.00 89.12 91 ASN A C 1
ATOM 702 O O . ASN A 1 91 ? 50.552 4.639 32.392 1.00 89.12 91 ASN A O 1
ATOM 706 N N . MET A 1 92 ? 48.522 3.763 32.064 1.00 86.81 92 MET A N 1
ATOM 707 C CA . MET A 1 92 ? 47.845 4.445 33.183 1.00 86.81 92 MET A CA 1
ATOM 708 C C . MET A 1 92 ? 48.030 3.747 34.548 1.00 86.81 92 MET A C 1
ATOM 710 O O . MET A 1 92 ? 47.213 3.911 35.451 1.00 86.81 92 MET A O 1
ATOM 714 N N . ARG A 1 93 ? 49.107 2.974 34.718 1.00 73.31 93 ARG A N 1
ATOM 715 C CA . ARG A 1 93 ? 49.524 2.384 36.002 1.00 73.31 93 ARG A CA 1
ATOM 716 C C . ARG A 1 93 ? 50.776 3.082 36.533 1.00 73.31 93 ARG A C 1
ATOM 718 O O . ARG A 1 93 ? 51.513 3.684 35.752 1.00 73.31 93 ARG A O 1
ATOM 725 N N . ASP A 1 94 ? 50.988 2.980 37.845 1.00 71.12 94 ASP A N 1
ATOM 726 C CA . ASP A 1 94 ? 52.045 3.666 38.608 1.00 71.12 94 ASP A CA 1
ATOM 727 C C . ASP A 1 94 ? 51.929 5.205 38.564 1.00 71.12 94 ASP A C 1
ATOM 729 O O . ASP A 1 94 ? 50.894 5.750 38.173 1.00 71.12 94 ASP A O 1
ATOM 733 N N . ASP A 1 95 ? 52.990 5.922 38.948 1.00 79.25 95 ASP A N 1
ATOM 734 C CA . ASP A 1 95 ? 53.060 7.393 38.938 1.00 79.25 95 ASP A CA 1
ATOM 735 C C . ASP A 1 95 ? 53.224 7.982 37.517 1.00 79.25 95 ASP A C 1
ATOM 737 O O . ASP A 1 95 ? 53.701 9.100 37.362 1.00 79.25 95 ASP A O 1
ATOM 741 N N . ASN A 1 96 ? 52.855 7.267 36.445 1.00 85.81 96 ASN A N 1
ATOM 742 C CA . ASN A 1 96 ? 53.019 7.735 35.057 1.00 85.81 96 ASN A CA 1
ATOM 743 C C . ASN A 1 96 ? 52.055 8.873 34.669 1.00 85.81 96 ASN A C 1
ATOM 745 O O . ASN A 1 96 ? 52.349 9.650 33.755 1.00 85.81 96 ASN A O 1
ATOM 749 N N . PHE A 1 97 ? 50.927 8.994 35.371 1.00 89.44 97 PHE A N 1
ATOM 750 C CA . PHE A 1 97 ? 49.951 10.076 35.230 1.00 89.44 97 PHE A CA 1
ATOM 751 C C . PHE A 1 97 ? 49.620 10.671 36.601 1.00 89.44 97 PHE A C 1
ATOM 753 O O . PHE A 1 97 ? 49.471 9.949 37.582 1.00 89.44 97 PHE A O 1
ATOM 760 N N . LEU A 1 98 ? 49.461 11.993 36.647 1.00 85.94 98 LEU A N 1
ATOM 761 C CA . LEU A 1 98 ? 48.907 12.714 37.788 1.00 85.94 98 LEU A CA 1
ATOM 762 C C . LEU A 1 98 ? 47.398 12.876 37.587 1.00 85.94 98 LEU A C 1
ATOM 764 O O . LEU A 1 98 ? 46.962 13.322 36.522 1.00 85.94 98 LEU A O 1
ATOM 768 N N . TYR A 1 99 ? 46.625 12.514 38.610 1.00 87.56 99 TYR A N 1
ATOM 769 C CA . TYR A 1 99 ? 45.165 12.469 38.582 1.00 87.56 99 TYR A CA 1
ATOM 770 C C . TYR A 1 99 ? 44.575 13.533 39.516 1.00 87.56 99 TYR A C 1
ATOM 772 O O . TYR A 1 99 ? 44.876 13.532 40.709 1.00 87.56 99 TYR A O 1
ATOM 780 N N . ASP A 1 100 ? 43.706 14.399 38.996 1.00 82.31 100 ASP A N 1
ATOM 781 C CA . ASP A 1 100 ? 42.979 15.416 39.765 1.00 82.31 100 ASP A CA 1
ATOM 782 C C . ASP A 1 100 ? 41.461 15.220 39.601 1.00 82.31 100 ASP A C 1
ATOM 784 O O . ASP A 1 100 ? 40.878 15.495 38.550 1.00 82.31 100 ASP A O 1
ATOM 788 N N . GLY A 1 101 ? 40.823 14.652 40.632 1.00 75.56 101 GLY A N 1
ATOM 789 C CA . GLY A 1 101 ? 39.375 14.400 40.677 1.00 75.56 101 GLY A CA 1
ATOM 790 C C . GLY A 1 101 ? 38.850 13.250 39.800 1.00 75.56 101 GLY A C 1
ATOM 791 O O . GLY A 1 101 ? 37.638 13.047 39.744 1.00 75.56 101 GLY A O 1
ATOM 792 N N . VAL A 1 102 ? 39.723 12.482 39.132 1.00 80.19 102 VAL A N 1
ATOM 793 C CA . VAL A 1 102 ? 39.360 11.376 38.218 1.00 80.19 102 VAL A CA 1
ATOM 794 C C . VAL A 1 102 ? 40.177 10.118 38.538 1.00 80.19 102 VAL A C 1
ATOM 796 O O . VAL A 1 102 ? 41.324 10.207 38.958 1.00 80.19 102 VAL A O 1
ATOM 799 N N . HIS A 1 103 ? 39.607 8.925 38.340 1.00 80.81 103 HIS A N 1
ATOM 800 C CA . HIS A 1 103 ? 40.298 7.651 38.586 1.00 80.81 103 HIS A CA 1
ATOM 801 C C . HIS A 1 103 ? 40.948 7.064 37.325 1.00 80.81 103 HIS A C 1
ATOM 803 O O . HIS A 1 103 ? 40.502 7.317 36.204 1.00 80.81 103 HIS A O 1
ATOM 809 N N . GLN A 1 104 ? 41.965 6.216 37.514 1.00 82.50 104 GLN A N 1
ATOM 810 C CA . GLN A 1 104 ? 42.522 5.376 36.449 1.00 82.50 104 GLN A CA 1
ATOM 811 C C . GLN A 1 104 ? 41.427 4.501 35.818 1.00 82.50 104 GLN A C 1
ATOM 813 O O . GLN A 1 104 ? 40.638 3.859 36.513 1.00 82.50 104 GLN A O 1
ATOM 818 N N . GLY A 1 105 ? 41.361 4.471 34.489 1.00 86.25 105 GLY A N 1
ATOM 819 C CA . GLY A 1 105 ? 40.327 3.722 33.788 1.00 86.25 105 GLY A CA 1
ATOM 820 C C . GLY A 1 105 ? 40.338 3.957 32.285 1.00 86.25 105 GLY A C 1
ATOM 821 O O . GLY A 1 105 ? 40.882 4.944 31.795 1.00 86.25 105 GLY A O 1
ATOM 822 N N . PHE A 1 106 ? 39.704 3.045 31.548 1.00 89.62 106 PHE A N 1
ATOM 823 C CA . PHE A 1 106 ? 39.622 3.118 30.087 1.00 89.62 106 PHE A CA 1
ATOM 824 C C . PHE A 1 106 ? 38.918 4.397 29.612 1.00 89.62 106 PHE A C 1
ATOM 826 O O . PHE A 1 106 ? 39.389 5.063 28.694 1.00 89.62 106 PHE A O 1
ATOM 833 N N . TYR A 1 107 ? 37.840 4.795 30.294 1.00 90.44 107 TYR A N 1
ATOM 834 C CA . TYR A 1 107 ? 37.138 6.047 30.008 1.00 90.44 107 TYR A CA 1
ATOM 835 C C . TYR A 1 107 ? 38.039 7.275 30.200 1.00 90.44 107 TYR A C 1
ATOM 837 O O . TYR A 1 107 ? 38.046 8.161 29.352 1.00 90.44 107 TYR A O 1
ATOM 845 N N . SER A 1 108 ? 38.847 7.306 31.263 1.00 89.88 108 SER A N 1
ATOM 846 C CA . SER A 1 108 ? 39.788 8.396 31.550 1.00 89.88 108 SER A CA 1
ATOM 847 C C . SER A 1 108 ? 40.873 8.515 30.474 1.00 89.88 108 SER A C 1
ATOM 849 O O . SER A 1 108 ? 41.229 9.622 30.080 1.00 89.88 108 SER A O 1
ATOM 851 N N . ALA A 1 109 ? 41.346 7.384 29.939 1.00 91.94 109 ALA A N 1
ATOM 852 C CA . ALA A 1 109 ? 42.297 7.348 28.828 1.00 91.94 109 ALA A CA 1
ATOM 853 C C . ALA A 1 109 ? 41.694 7.860 27.510 1.00 91.94 109 ALA A C 1
ATOM 855 O O . ALA A 1 109 ? 42.324 8.655 26.809 1.00 91.94 109 ALA A O 1
ATOM 856 N N . LEU A 1 110 ? 40.458 7.453 27.194 1.00 93.31 110 LEU A N 1
ATOM 857 C CA . LEU A 1 110 ? 39.718 7.972 26.039 1.00 93.31 110 LEU A CA 1
ATOM 858 C C . LEU A 1 110 ? 39.415 9.466 26.184 1.00 93.31 110 LEU A C 1
ATOM 860 O O . LEU A 1 110 ? 39.564 10.211 25.222 1.00 93.31 110 LEU A O 1
ATOM 864 N N . TYR A 1 111 ? 39.028 9.911 27.381 1.00 92.06 111 TYR A N 1
ATOM 865 C CA . TYR A 1 111 ? 38.765 11.316 27.678 1.00 92.06 111 TYR A CA 1
ATOM 866 C C . TYR A 1 111 ? 40.025 12.172 27.513 1.00 92.06 111 TYR A C 1
ATOM 868 O O . TYR A 1 111 ? 39.981 13.191 26.827 1.00 92.06 111 TYR A O 1
ATOM 876 N N . PHE A 1 112 ? 41.162 11.728 28.064 1.00 93.50 112 PHE A N 1
ATOM 877 C CA . PHE A 1 112 ? 42.452 12.396 27.881 1.00 93.50 112 PHE A CA 1
ATOM 878 C C . PHE A 1 112 ? 42.840 12.474 26.399 1.00 93.50 112 PHE A C 1
ATOM 880 O O . PHE A 1 112 ? 43.187 13.545 25.907 1.00 93.50 112 PHE A O 1
ATOM 887 N N . SER A 1 113 ? 42.703 11.368 25.661 1.00 95.19 113 SER A N 1
ATOM 888 C CA . SER A 1 113 ? 42.977 11.339 24.224 1.00 95.19 113 SER A CA 1
ATOM 889 C C . SER A 1 113 ? 42.057 12.282 23.433 1.00 95.19 113 SER A C 1
ATOM 891 O O . SER A 1 113 ? 42.537 13.056 22.608 1.00 95.19 113 SER A O 1
ATOM 893 N N . ALA A 1 114 ? 40.751 12.286 23.703 1.00 93.94 114 ALA A N 1
ATOM 894 C CA . ALA A 1 114 ? 39.805 13.186 23.045 1.00 93.94 114 ALA A CA 1
ATOM 895 C C . ALA A 1 114 ? 40.123 14.665 23.326 1.00 93.94 114 ALA A C 1
ATOM 897 O O . ALA A 1 114 ? 40.089 15.487 22.410 1.00 93.94 114 ALA A O 1
ATOM 898 N N . ALA A 1 115 ? 40.483 14.993 24.570 1.00 91.94 115 ALA A N 1
ATOM 899 C CA . ALA A 1 115 ? 40.875 16.339 24.975 1.00 91.94 115 ALA A CA 1
ATOM 900 C C . ALA A 1 115 ? 42.190 16.795 24.316 1.00 91.94 115 ALA A C 1
ATOM 902 O O . ALA A 1 115 ? 42.324 17.954 23.923 1.00 91.94 115 ALA A O 1
ATOM 903 N N . GLN A 1 116 ? 43.153 15.885 24.150 1.00 93.81 116 GLN A N 1
ATOM 904 C CA . GLN A 1 116 ? 44.423 16.191 23.491 1.00 93.81 116 GLN A CA 1
ATOM 905 C C . GLN A 1 116 ? 44.262 16.364 21.973 1.00 93.81 116 GLN A C 1
ATOM 907 O O . GLN A 1 116 ? 44.902 17.238 21.380 1.00 93.81 116 GLN A O 1
ATOM 912 N N . LEU A 1 117 ? 43.383 15.568 21.350 1.00 92.88 117 LEU A N 1
ATOM 913 C CA . LEU A 1 117 ? 43.044 15.684 19.930 1.00 92.88 117 LEU A CA 1
ATOM 914 C C . LEU A 1 117 ? 42.304 16.993 19.624 1.00 92.88 117 LEU A C 1
ATOM 916 O O . LEU A 1 117 ? 42.554 17.601 18.588 1.00 92.88 117 LEU A O 1
ATOM 920 N N . SER A 1 118 ? 41.423 17.449 20.523 1.00 88.81 118 SER A N 1
ATOM 921 C CA . SER A 1 118 ? 40.682 18.706 20.354 1.00 88.81 118 SER A CA 1
ATOM 922 C C . SER A 1 118 ? 41.533 19.960 20.570 1.00 88.81 118 SER A C 1
ATOM 924 O O . SER A 1 118 ? 41.020 21.066 20.418 1.00 88.81 118 SER A O 1
ATOM 926 N N . THR A 1 119 ? 42.817 19.813 20.924 1.00 85.88 119 THR A N 1
ATOM 927 C CA . THR A 1 119 ? 43.759 20.891 21.290 1.00 85.88 119 THR A CA 1
ATOM 928 C C . THR A 1 119 ? 43.392 21.671 22.560 1.00 85.88 119 THR A C 1
ATOM 930 O O . THR A 1 119 ? 44.170 22.512 23.002 1.00 85.88 119 THR A O 1
ATOM 933 N N . VAL A 1 120 ? 42.247 21.364 23.186 1.00 85.75 120 VAL A N 1
ATOM 934 C CA . VAL A 1 120 ? 41.788 21.989 24.438 1.00 85.75 120 VAL A CA 1
ATOM 935 C C . VAL A 1 120 ? 42.625 21.507 25.627 1.00 85.75 120 VAL A C 1
ATOM 937 O O . VAL A 1 120 ? 42.876 22.273 26.555 1.00 85.75 120 VAL A O 1
ATOM 940 N N . GLY A 1 121 ? 43.078 20.250 25.589 1.00 82.50 121 GLY A N 1
ATOM 941 C CA . GLY A 1 121 ? 43.761 19.601 26.706 1.00 82.50 121 GLY A CA 1
ATOM 942 C C . GLY A 1 121 ? 42.829 19.348 27.898 1.00 82.50 121 GLY A C 1
ATOM 943 O O . GLY A 1 121 ? 41.627 19.608 27.854 1.00 82.50 121 GLY A O 1
ATOM 944 N N . THR A 1 122 ? 43.379 18.803 28.981 1.00 84.44 122 THR A N 1
ATOM 945 C CA . THR A 1 122 ? 42.656 18.599 30.245 1.00 84.44 122 THR A CA 1
ATOM 946 C C . THR A 1 122 ? 43.588 18.846 31.424 1.00 84.44 122 THR A C 1
ATOM 948 O O . THR A 1 122 ? 44.749 18.448 31.391 1.00 84.44 122 THR A O 1
ATOM 951 N N . SER A 1 123 ? 43.085 19.502 32.471 1.00 81.12 123 SER A N 1
ATOM 952 C CA . SER A 1 123 ? 43.826 19.708 33.722 1.00 81.12 123 SER A CA 1
ATOM 953 C C . SER A 1 123 ? 43.702 18.526 34.686 1.00 81.12 123 SER A C 1
ATOM 955 O O . SER A 1 123 ? 44.501 18.400 35.603 1.00 81.12 123 SER A O 1
ATOM 957 N N . GLN A 1 124 ? 42.711 17.652 34.476 1.00 85.31 124 GLN A N 1
ATOM 958 C CA . GLN A 1 124 ? 42.390 16.546 35.386 1.00 85.31 124 GLN A CA 1
ATOM 959 C C . GLN A 1 124 ? 43.364 15.364 35.274 1.00 85.31 124 GLN A C 1
ATOM 961 O O . GLN A 1 124 ? 43.421 14.516 36.161 1.00 85.31 124 GLN A O 1
ATOM 966 N N . LEU A 1 125 ? 44.101 15.276 34.165 1.00 88.25 125 LEU A N 1
ATOM 967 C CA . LEU A 1 125 ? 45.017 14.184 33.846 1.00 88.25 125 LEU A CA 1
ATOM 968 C C . LEU A 1 125 ? 46.273 14.777 33.215 1.00 88.25 125 LEU A C 1
ATOM 970 O O . LEU A 1 125 ? 46.199 15.329 32.120 1.00 88.25 125 LEU A O 1
ATOM 974 N N . THR A 1 126 ? 47.419 14.654 33.884 1.00 89.25 126 THR A N 1
ATOM 975 C CA . THR A 1 126 ? 48.693 15.190 33.379 1.00 89.25 126 THR A CA 1
ATOM 976 C C . THR A 1 126 ? 49.746 14.086 33.260 1.00 89.25 126 THR A C 1
ATOM 978 O O . THR A 1 126 ? 50.005 13.397 34.247 1.00 89.25 126 THR A O 1
ATOM 981 N N . PRO A 1 127 ? 50.398 13.912 32.096 1.00 91.50 127 PRO A N 1
ATOM 982 C CA . PRO A 1 127 ? 51.522 12.990 31.948 1.00 91.50 127 PRO A CA 1
ATOM 983 C C . PRO A 1 127 ? 52.711 13.328 32.865 1.00 91.50 127 PRO A C 1
ATOM 985 O O . PRO A 1 127 ? 53.247 14.443 32.820 1.00 91.50 127 PRO A O 1
ATOM 988 N N . ASN A 1 128 ? 53.178 12.357 33.653 1.00 91.44 128 ASN A N 1
ATOM 989 C CA . ASN A 1 128 ? 54.300 12.547 34.578 1.00 91.44 128 ASN A CA 1
ATOM 990 C C . ASN A 1 128 ? 55.670 12.220 33.947 1.00 91.44 128 ASN A C 1
ATOM 992 O O . ASN A 1 128 ? 56.682 12.784 34.347 1.00 91.44 128 ASN A O 1
ATOM 996 N N . THR A 1 129 ? 55.710 11.365 32.919 1.00 90.56 129 THR A N 1
ATOM 997 C CA . THR A 1 129 ? 56.953 10.976 32.218 1.00 90.56 129 THR A CA 1
ATOM 998 C C . THR A 1 129 ? 57.185 11.755 30.918 1.00 90.56 129 THR A C 1
ATOM 1000 O O . THR A 1 129 ? 56.229 12.021 30.184 1.00 90.56 129 THR A O 1
ATOM 1003 N N . ASP A 1 130 ? 58.447 12.012 30.562 1.00 89.44 130 ASP A N 1
ATOM 1004 C CA . ASP A 1 130 ? 58.829 12.754 29.344 1.00 89.44 130 ASP A CA 1
ATOM 1005 C C . ASP A 1 130 ? 58.352 12.099 28.039 1.00 89.44 130 ASP A C 1
ATOM 1007 O O . ASP A 1 130 ? 57.973 12.791 27.088 1.00 89.44 130 ASP A O 1
ATOM 1011 N N . TRP A 1 131 ? 58.300 10.766 27.992 1.00 90.81 131 TRP A N 1
ATOM 1012 C CA . TRP A 1 131 ? 57.834 10.049 26.807 1.00 90.81 131 TRP A CA 1
ATOM 1013 C C . TRP A 1 131 ? 56.317 10.227 26.593 1.00 90.81 131 TRP A C 1
ATOM 1015 O O . TRP A 1 131 ? 55.897 10.489 25.467 1.00 90.81 131 TRP A O 1
ATOM 1025 N N . LEU A 1 132 ? 55.492 10.177 27.654 1.00 91.12 132 LEU A N 1
ATOM 1026 C CA . LEU A 1 132 ? 54.043 10.427 27.562 1.00 91.12 132 LEU A CA 1
ATOM 1027 C C . LEU A 1 132 ? 53.734 11.886 27.208 1.00 91.12 132 LEU A C 1
ATOM 1029 O O . LEU A 1 132 ? 52.793 12.138 26.457 1.00 91.12 132 LEU A O 1
ATOM 1033 N N . ARG A 1 133 ? 54.531 12.841 27.714 1.00 91.81 133 ARG A N 1
ATOM 1034 C CA . ARG A 1 133 ? 54.439 14.261 27.324 1.00 91.81 133 ARG A CA 1
ATOM 1035 C C . ARG A 1 133 ? 54.764 14.453 25.843 1.00 91.81 133 ARG A C 1
ATOM 1037 O O . ARG A 1 133 ? 54.061 15.167 25.138 1.00 91.81 133 ARG A O 1
ATOM 1044 N N . SER A 1 134 ? 55.798 13.776 25.349 1.00 92.81 134 SER A N 1
ATOM 1045 C CA . SER A 1 134 ? 56.137 13.794 23.921 1.00 92.81 134 SER A CA 1
ATOM 1046 C C . SER A 1 134 ? 55.029 13.160 23.075 1.00 92.81 134 SER A C 1
ATOM 1048 O O . SER A 1 134 ? 54.667 13.696 22.030 1.00 92.81 134 SER A O 1
ATOM 1050 N N . LEU A 1 135 ? 54.433 12.060 23.551 1.00 93.69 135 LEU A N 1
ATOM 1051 C CA . LEU A 1 135 ? 53.317 11.395 22.882 1.00 93.69 135 LEU A CA 1
ATOM 1052 C C . LEU A 1 135 ? 52.057 12.274 22.840 1.00 93.69 135 LEU A C 1
ATOM 1054 O O . LEU A 1 135 ? 51.372 12.292 21.821 1.00 93.69 135 LEU A O 1
ATOM 1058 N N . SER A 1 136 ? 51.748 13.024 23.905 1.00 92.81 136 SER A N 1
ATOM 1059 C CA . SER A 1 136 ? 50.610 13.954 23.910 1.00 92.81 136 SER A CA 1
ATOM 1060 C C . SER A 1 136 ? 50.821 15.136 22.958 1.00 92.81 136 SER A C 1
ATOM 1062 O O . SER A 1 136 ? 49.893 15.513 22.242 1.00 92.81 136 SER A O 1
ATOM 1064 N N . ILE A 1 137 ? 52.046 15.666 22.859 1.00 93.19 137 ILE A N 1
ATOM 1065 C CA . ILE A 1 137 ? 52.405 16.675 21.847 1.00 93.19 137 ILE A CA 1
ATOM 1066 C C . ILE A 1 137 ? 52.245 16.096 20.434 1.00 93.19 137 ILE A C 1
ATOM 1068 O O . ILE A 1 137 ? 51.617 16.719 19.575 1.00 93.19 137 ILE A O 1
ATOM 1072 N N . ALA A 1 138 ? 52.761 14.886 20.195 1.00 92.50 138 ALA A N 1
ATOM 1073 C CA . ALA A 1 138 ? 52.637 14.206 18.908 1.00 92.50 138 ALA A CA 1
ATOM 1074 C C . ALA A 1 138 ? 51.168 13.969 18.521 1.00 92.50 138 ALA A C 1
ATOM 1076 O O . ALA A 1 138 ? 50.801 14.156 17.358 1.00 92.50 138 ALA A O 1
ATOM 1077 N N . GLN A 1 139 ? 50.309 13.626 19.486 1.00 95.00 139 GLN A N 1
ATOM 1078 C CA . GLN A 1 139 ? 48.874 13.498 19.252 1.00 95.00 139 GLN A CA 1
ATOM 1079 C C . GLN A 1 139 ? 48.238 14.832 18.834 1.00 95.00 139 GLN A C 1
ATOM 1081 O O . GLN A 1 139 ? 47.455 14.856 17.885 1.00 95.00 139 GLN A O 1
ATOM 1086 N N . THR A 1 140 ? 48.576 15.942 19.493 1.00 94.25 140 THR A N 1
ATOM 1087 C CA . THR A 1 140 ? 48.047 17.268 19.129 1.00 94.25 140 THR A CA 1
ATOM 1088 C C . THR A 1 140 ? 48.447 17.667 17.711 1.00 94.25 140 THR A C 1
ATOM 1090 O O . THR A 1 140 ? 47.599 18.114 16.941 1.00 94.25 140 THR A O 1
ATOM 1093 N N . ILE A 1 141 ? 49.709 17.443 17.326 1.00 94.19 141 ILE A N 1
ATOM 1094 C CA . ILE A 1 141 ? 50.183 17.691 15.953 1.00 94.19 141 ILE A CA 1
ATOM 1095 C C . ILE A 1 141 ? 49.431 16.799 14.956 1.00 94.19 141 ILE A C 1
ATOM 1097 O O . ILE A 1 141 ? 48.963 17.279 13.924 1.00 94.19 141 ILE A O 1
ATOM 1101 N N . SER A 1 142 ? 49.255 15.517 15.290 1.00 91.44 142 SER A N 1
ATOM 1102 C CA . SER A 1 142 ? 48.496 14.568 14.464 1.00 91.44 142 SER A CA 1
ATOM 1103 C C . SER A 1 142 ? 47.042 15.013 14.276 1.00 91.44 142 SER A C 1
ATOM 1105 O O . SER A 1 142 ? 46.499 14.858 13.187 1.00 91.44 142 SER A O 1
ATOM 1107 N N . GLY A 1 143 ? 46.426 15.627 15.294 1.00 91.38 143 GLY A N 1
ATOM 1108 C CA . GLY A 1 143 ? 45.088 16.216 15.206 1.00 91.38 143 GLY A CA 1
ATOM 1109 C C . GLY A 1 143 ? 44.988 17.352 14.188 1.00 91.38 143 GLY A C 1
ATOM 1110 O O . GLY A 1 143 ? 44.052 17.378 13.393 1.00 91.38 143 GLY A O 1
ATOM 1111 N N . VAL A 1 144 ? 45.977 18.250 14.145 1.00 92.25 144 VAL A N 1
ATOM 1112 C CA . VAL A 1 144 ? 46.022 19.341 13.152 1.00 92.25 144 VAL A CA 1
ATOM 1113 C C . VAL A 1 144 ? 46.171 18.790 11.731 1.00 92.25 144 VAL A C 1
ATOM 1115 O O . VAL A 1 144 ? 45.454 19.215 10.823 1.00 92.25 144 VAL A O 1
ATOM 1118 N N . VAL A 1 145 ? 47.058 17.808 11.536 1.00 92.94 145 VAL A N 1
ATOM 1119 C CA . VAL A 1 145 ? 47.238 17.135 10.237 1.00 92.94 145 VAL A CA 1
ATOM 1120 C C . VAL A 1 145 ? 45.955 16.417 9.815 1.00 92.94 145 VAL A C 1
ATOM 1122 O O . VAL A 1 145 ? 45.537 16.544 8.666 1.00 92.94 145 VAL A O 1
ATOM 1125 N N . LEU A 1 146 ? 45.289 15.727 10.744 1.00 94.00 146 LEU A N 1
ATOM 1126 C CA . LEU A 1 146 ? 44.025 15.036 10.493 1.00 94.00 146 LEU A CA 1
ATOM 1127 C C . LEU A 1 146 ? 42.934 16.003 10.016 1.00 94.00 146 LEU A C 1
ATOM 1129 O O . LEU A 1 146 ? 42.249 15.701 9.045 1.00 94.00 146 LEU A O 1
ATOM 1133 N N . VAL A 1 147 ? 42.792 17.174 10.647 1.00 92.88 147 VAL A N 1
ATOM 1134 C CA . VAL A 1 147 ? 41.822 18.198 10.214 1.00 92.88 147 VAL A CA 1
ATOM 1135 C C . VAL A 1 147 ? 42.127 18.689 8.796 1.00 92.88 147 VAL A C 1
ATOM 1137 O O . VAL A 1 147 ? 41.205 18.829 7.994 1.00 92.88 147 VAL A O 1
ATOM 1140 N N . SER A 1 148 ? 43.405 18.904 8.467 1.00 93.75 148 SER A N 1
ATOM 1141 C CA . SER A 1 148 ? 43.824 19.285 7.111 1.00 93.75 148 SER A CA 1
ATOM 1142 C C . SER A 1 148 ? 43.453 18.210 6.080 1.00 93.75 148 SER A C 1
ATOM 1144 O O . SER A 1 148 ? 42.836 18.518 5.064 1.00 93.75 148 SER A O 1
ATOM 1146 N N . LEU A 1 149 ? 43.728 16.934 6.372 1.00 93.31 149 LEU A N 1
ATOM 1147 C CA . LEU A 1 149 ? 43.383 15.811 5.489 1.00 93.31 149 LEU A CA 1
ATOM 1148 C C . LEU A 1 149 ? 41.866 15.619 5.343 1.00 93.31 149 LEU A C 1
ATOM 1150 O O . LEU A 1 149 ? 41.390 15.352 4.241 1.00 93.31 149 LEU A O 1
ATOM 1154 N N . ILE A 1 150 ? 41.096 15.816 6.419 1.00 93.62 150 ILE A N 1
ATOM 1155 C CA . ILE A 1 150 ? 39.626 15.826 6.371 1.00 93.62 150 ILE A CA 1
ATOM 1156 C C . ILE A 1 150 ? 39.124 16.933 5.439 1.00 93.62 150 ILE A C 1
ATOM 1158 O O . ILE A 1 150 ? 38.204 16.698 4.655 1.00 93.62 150 ILE A O 1
ATOM 1162 N N . LEU A 1 151 ? 39.713 18.132 5.509 1.00 93.81 151 LEU A N 1
ATOM 1163 C CA . LEU A 1 151 ? 39.340 19.242 4.635 1.00 93.81 151 LEU A CA 1
ATOM 1164 C C . LEU A 1 151 ? 39.674 18.937 3.169 1.00 93.81 151 LEU A C 1
ATOM 1166 O O . LEU A 1 151 ? 38.819 19.149 2.313 1.00 93.81 151 LEU A O 1
ATOM 1170 N N . THR A 1 152 ? 40.863 18.396 2.888 1.00 92.81 152 THR A N 1
ATOM 1171 C CA . THR A 1 152 ? 41.263 17.961 1.538 1.00 92.81 152 THR A CA 1
ATOM 1172 C C . THR A 1 152 ? 40.283 16.938 0.968 1.00 92.81 152 THR A C 1
ATOM 1174 O O . THR A 1 152 ? 39.784 17.117 -0.139 1.00 92.81 152 THR A O 1
ATOM 1177 N N . PHE A 1 153 ? 39.932 15.914 1.749 1.00 92.12 153 PHE A N 1
ATOM 1178 C CA . PHE A 1 153 ? 38.940 14.908 1.366 1.00 92.12 153 PHE A CA 1
ATOM 1179 C C . PHE A 1 153 ? 37.559 15.519 1.084 1.00 92.12 153 PHE A C 1
ATOM 1181 O O . PHE A 1 153 ? 36.911 15.181 0.093 1.00 92.12 153 PHE A O 1
ATOM 1188 N N . LEU A 1 154 ? 37.105 16.442 1.939 1.00 92.94 154 LEU A N 1
ATOM 1189 C CA . LEU A 1 154 ? 35.817 17.109 1.778 1.00 92.94 154 LEU A CA 1
ATOM 1190 C C . LEU A 1 154 ? 35.774 17.933 0.487 1.00 92.94 154 LEU A C 1
ATOM 1192 O O . LEU A 1 154 ? 34.820 17.793 -0.276 1.00 92.94 154 LEU A O 1
ATOM 1196 N N . LEU A 1 155 ? 36.793 18.759 0.232 1.00 92.44 155 LEU A N 1
ATOM 1197 C CA . LEU A 1 155 ? 36.885 19.574 -0.984 1.00 92.44 155 LEU A CA 1
ATOM 1198 C C . LEU A 1 155 ? 36.938 18.699 -2.239 1.00 92.44 155 LEU A C 1
ATOM 1200 O O . LEU A 1 155 ? 36.174 18.937 -3.172 1.00 92.44 155 LEU A O 1
ATOM 1204 N N . GLY A 1 156 ? 37.728 17.626 -2.199 1.00 91.75 156 GLY A N 1
ATOM 1205 C CA . GLY A 1 156 ? 37.821 16.660 -3.284 1.00 91.75 156 GLY A CA 1
ATOM 1206 C C . GLY A 1 156 ? 36.471 16.054 -3.672 1.00 91.75 156 GLY A C 1
ATOM 1207 O O . GLY A 1 156 ? 36.114 16.039 -4.848 1.00 91.75 156 GLY A O 1
ATOM 1208 N N . ILE A 1 157 ? 35.650 15.641 -2.698 1.00 92.38 157 ILE A N 1
ATOM 1209 C CA . ILE A 1 157 ? 34.289 15.148 -2.981 1.00 92.38 157 ILE A CA 1
ATOM 1210 C C . ILE A 1 157 ? 33.427 16.220 -3.667 1.00 92.38 157 ILE A C 1
ATOM 1212 O O . ILE A 1 157 ? 32.683 15.902 -4.600 1.00 92.38 157 ILE A O 1
ATOM 1216 N N . TYR A 1 158 ? 33.502 17.479 -3.225 1.00 91.69 158 TYR A N 1
ATOM 1217 C CA . TYR A 1 158 ? 32.744 18.565 -3.853 1.00 91.69 158 TYR A CA 1
ATOM 1218 C C . TYR A 1 158 ? 33.184 18.818 -5.299 1.00 91.69 158 TYR A C 1
ATOM 1220 O O . TYR A 1 158 ? 32.320 19.061 -6.147 1.00 91.69 158 TYR A O 1
ATOM 1228 N N . ASP A 1 159 ? 34.475 18.690 -5.604 1.00 93.44 159 ASP A N 1
ATOM 1229 C CA . ASP A 1 159 ? 35.003 18.846 -6.962 1.00 93.44 159 ASP A CA 1
ATOM 1230 C C . ASP A 1 159 ? 34.482 17.753 -7.911 1.00 93.44 159 ASP A C 1
ATOM 1232 O O . ASP A 1 159 ? 34.072 18.052 -9.040 1.00 93.44 159 ASP A O 1
ATOM 1236 N N . VAL A 1 160 ? 34.373 16.500 -7.445 1.00 93.88 160 VAL A N 1
ATOM 1237 C CA . VAL A 1 160 ? 33.753 15.412 -8.232 1.00 93.88 160 VAL A CA 1
ATOM 1238 C C . VAL A 1 160 ? 32.280 15.704 -8.518 1.00 93.88 160 VAL A C 1
ATOM 1240 O O . VAL A 1 160 ? 31.812 15.559 -9.651 1.00 93.88 160 VAL A O 1
ATOM 1243 N N . ILE A 1 161 ? 31.531 16.148 -7.504 1.00 92.94 161 ILE A N 1
ATOM 1244 C CA . ILE A 1 161 ? 30.104 16.479 -7.642 1.00 92.94 161 ILE A CA 1
ATOM 1245 C C . ILE A 1 161 ? 29.911 17.651 -8.614 1.00 92.94 161 ILE A C 1
ATOM 1247 O O . ILE A 1 161 ? 29.007 17.615 -9.454 1.00 92.94 161 ILE A O 1
ATOM 1251 N N . SER A 1 162 ? 30.773 18.666 -8.530 1.00 92.94 162 SER A N 1
ATOM 1252 C CA . SER A 1 162 ? 30.786 19.816 -9.438 1.00 92.94 162 SER A CA 1
ATOM 1253 C C . SER A 1 162 ? 31.070 19.390 -10.882 1.00 92.94 162 SER A C 1
ATOM 1255 O O . SER A 1 162 ? 30.357 19.797 -11.803 1.00 92.94 162 SER A O 1
ATOM 1257 N N . SER A 1 163 ? 32.030 18.483 -11.083 1.00 94.38 163 SER A N 1
ATOM 1258 C CA . SER A 1 163 ? 32.361 17.920 -12.399 1.00 94.38 163 SER A CA 1
ATOM 1259 C C . SER A 1 163 ? 31.183 17.148 -13.001 1.00 94.38 163 SER A C 1
ATOM 1261 O O . SER A 1 163 ? 30.821 17.364 -14.162 1.00 94.38 163 SER A O 1
ATOM 1263 N N . LEU A 1 164 ? 30.491 16.332 -12.194 1.00 93.06 164 LEU A N 1
ATOM 1264 C CA . LEU A 1 164 ? 29.269 15.642 -12.620 1.00 93.06 164 LEU A CA 1
ATOM 1265 C C . LEU A 1 164 ? 28.155 16.627 -12.996 1.00 93.06 164 LEU A C 1
ATOM 1267 O O . LEU A 1 164 ? 27.425 16.398 -13.965 1.00 93.06 164 LEU A O 1
ATOM 1271 N N . GLN A 1 165 ? 28.003 17.718 -12.240 1.00 91.81 165 GLN A N 1
ATOM 1272 C CA . GLN A 1 165 ? 27.015 18.757 -12.530 1.00 91.81 165 GLN A CA 1
ATOM 1273 C C . GLN A 1 165 ? 27.333 19.467 -13.847 1.00 91.81 165 GLN A C 1
ATOM 1275 O O . GLN A 1 165 ? 26.427 19.658 -14.663 1.00 91.81 165 GLN A O 1
ATOM 1280 N N . SER A 1 166 ? 28.605 19.822 -14.064 1.00 92.94 166 SER A N 1
ATOM 1281 C CA . SER A 1 166 ? 29.085 20.421 -15.311 1.00 92.94 166 SER A CA 1
ATOM 1282 C C . SER A 1 166 ? 28.736 19.527 -16.495 1.00 92.94 166 SER A C 1
ATOM 1284 O O . SER A 1 166 ? 28.047 19.988 -17.406 1.00 92.94 166 SER A O 1
ATOM 1286 N N . LEU A 1 167 ? 29.095 18.239 -16.431 1.00 93.00 167 LEU A N 1
ATOM 1287 C CA . LEU A 1 167 ? 28.789 17.253 -17.468 1.00 93.00 167 LEU A CA 1
ATOM 1288 C C . LEU A 1 167 ? 27.281 17.144 -17.730 1.00 93.00 167 LEU A C 1
ATOM 1290 O O . LEU A 1 167 ? 26.834 17.290 -18.865 1.00 93.00 167 LEU A O 1
ATOM 1294 N N . SER A 1 168 ? 26.487 16.956 -16.673 1.00 89.44 168 SER A N 1
ATOM 1295 C CA . SER A 1 168 ? 25.028 16.804 -16.777 1.00 89.44 168 SER A CA 1
ATOM 1296 C C . SER A 1 168 ? 24.369 18.022 -17.438 1.00 89.44 168 SER A C 1
ATOM 1298 O O . SER A 1 168 ? 23.417 17.883 -18.201 1.00 89.44 168 SER A O 1
ATOM 1300 N N . SER A 1 169 ? 24.887 19.224 -17.160 1.00 87.88 169 SER A N 1
ATOM 1301 C CA . SER A 1 169 ? 24.359 20.485 -17.690 1.00 87.88 169 SER A CA 1
ATOM 1302 C C . SER A 1 169 ? 24.657 20.725 -19.172 1.00 87.88 169 SER A C 1
ATOM 1304 O O . SER A 1 169 ? 24.015 21.586 -19.773 1.00 87.88 169 SER A O 1
ATOM 1306 N N . LYS A 1 170 ? 25.602 19.982 -19.773 1.00 88.81 170 LYS A N 1
ATOM 1307 C CA . LYS A 1 170 ? 25.906 20.093 -21.210 1.00 88.81 170 LYS A CA 1
ATOM 1308 C C . LYS A 1 170 ? 24.772 19.556 -22.077 1.00 88.81 170 LYS A C 1
ATOM 1310 O O . LYS A 1 170 ? 24.585 20.036 -23.187 1.00 88.81 170 LYS A O 1
ATOM 1315 N N . PHE A 1 171 ? 23.983 18.617 -21.569 1.00 84.00 171 PHE A N 1
ATOM 1316 C CA . PHE A 1 171 ? 22.906 18.002 -22.331 1.00 84.00 171 PHE A CA 1
ATOM 1317 C C . PHE A 1 171 ? 21.608 18.813 -22.209 1.00 84.00 171 PHE A C 1
ATOM 1319 O O . PHE A 1 171 ? 20.966 18.827 -21.155 1.00 84.00 171 PHE A O 1
ATOM 1326 N N . TYR A 1 172 ? 21.208 19.488 -23.293 1.00 66.44 172 TYR A N 1
ATOM 1327 C CA . TYR A 1 172 ? 19.918 20.180 -23.374 1.00 66.44 172 TYR A CA 1
ATOM 1328 C C . TYR A 1 172 ? 18.771 19.162 -23.427 1.00 66.44 172 TYR A C 1
ATOM 1330 O O . TYR A 1 172 ? 18.776 18.257 -24.256 1.00 66.44 172 TYR A O 1
ATOM 1338 N N . SER A 1 173 ? 17.762 19.319 -22.568 1.00 62.47 173 SER A N 1
ATOM 1339 C CA . SER A 1 173 ? 16.521 18.544 -22.647 1.00 62.47 173 SER A CA 1
ATOM 1340 C C . SER A 1 173 ? 15.320 19.461 -22.442 1.00 62.47 173 SER A C 1
ATOM 1342 O O . SER A 1 173 ? 15.227 20.173 -21.439 1.00 62.47 173 SER A O 1
ATOM 1344 N N . ALA A 1 174 ? 14.388 19.442 -23.397 1.00 50.84 174 ALA A N 1
ATOM 1345 C CA . ALA A 1 174 ? 13.102 20.123 -23.274 1.00 50.84 174 ALA A CA 1
ATOM 1346 C C . ALA A 1 174 ? 12.133 19.386 -22.322 1.00 50.84 174 ALA A C 1
ATOM 1348 O O . ALA A 1 174 ? 11.149 19.975 -21.869 1.00 50.84 174 ALA A O 1
ATOM 1349 N N . GLU A 1 175 ? 12.404 18.114 -22.007 1.00 53.47 175 GLU A N 1
ATOM 1350 C CA . GLU A 1 175 ? 11.549 17.256 -21.186 1.00 53.47 175 GLU A CA 1
ATOM 1351 C C . GLU A 1 175 ? 11.958 17.279 -19.701 1.00 53.47 175 GLU A C 1
ATOM 1353 O O . GLU A 1 175 ? 13.128 17.438 -19.344 1.00 53.47 175 GLU A O 1
ATOM 1358 N N . ARG A 1 176 ? 10.986 17.090 -18.794 1.00 50.72 176 ARG A N 1
ATOM 1359 C CA . ARG A 1 176 ? 11.288 16.733 -17.396 1.00 50.72 176 ARG A CA 1
ATOM 1360 C C . ARG A 1 176 ? 11.564 15.228 -17.346 1.00 50.72 176 ARG A C 1
ATOM 1362 O O . ARG A 1 176 ? 10.625 14.462 -17.544 1.00 50.72 176 ARG A O 1
ATOM 1369 N N . GLY A 1 177 ? 12.803 14.832 -17.046 1.00 58.25 177 GLY A N 1
ATOM 1370 C CA . GLY A 1 177 ? 13.206 13.423 -16.903 1.00 58.25 177 GLY A CA 1
ATOM 1371 C C . GLY A 1 177 ? 14.454 13.056 -17.715 1.00 58.25 177 GLY A C 1
ATOM 1372 O O . GLY A 1 177 ? 15.297 13.924 -17.961 1.00 58.25 177 GLY A O 1
ATOM 1373 N N . ALA A 1 178 ? 14.565 11.777 -18.110 1.00 53.91 178 ALA A N 1
ATOM 1374 C CA . ALA A 1 178 ? 15.568 11.285 -19.060 1.00 53.91 178 ALA A CA 1
ATOM 1375 C C . ALA A 1 178 ? 15.457 12.065 -20.380 1.00 53.91 178 ALA A C 1
ATOM 1377 O O . ALA A 1 178 ? 14.378 12.162 -20.955 1.00 53.91 178 ALA A O 1
ATOM 1378 N N . GLY A 1 179 ? 16.553 12.694 -20.794 1.00 61.31 179 GLY A N 1
ATOM 1379 C CA . GLY A 1 179 ? 16.612 13.462 -22.029 1.00 61.31 179 GLY A CA 1
ATOM 1380 C C . GLY A 1 179 ? 16.691 12.540 -23.238 1.00 61.31 179 GLY A C 1
ATOM 1381 O O . GLY A 1 179 ? 17.026 11.363 -23.107 1.00 61.31 179 GLY A O 1
ATOM 1382 N N . ASP A 1 180 ? 16.391 13.093 -24.407 1.00 72.31 180 ASP A N 1
ATOM 1383 C CA . ASP A 1 180 ? 16.680 12.446 -25.681 1.00 72.31 180 ASP A CA 1
ATOM 1384 C C . ASP A 1 180 ? 18.056 12.927 -26.191 1.00 72.31 180 ASP A C 1
ATOM 1386 O O . ASP A 1 180 ? 18.225 14.135 -26.410 1.00 72.31 180 ASP A O 1
ATOM 1390 N N . PRO A 1 181 ? 19.047 12.026 -26.360 1.00 79.81 181 PRO A N 1
ATOM 1391 C CA . PRO A 1 181 ? 20.386 12.382 -26.823 1.00 79.81 181 PRO A CA 1
ATOM 1392 C C . PRO A 1 181 ? 20.383 13.165 -28.138 1.00 79.81 181 PRO A C 1
ATOM 1394 O O . PRO A 1 181 ? 21.145 14.120 -28.273 1.00 79.81 181 PRO A O 1
ATOM 1397 N N . ILE A 1 182 ? 19.502 12.820 -29.080 1.00 81.00 182 ILE A N 1
ATOM 1398 C CA . ILE A 1 182 ? 19.451 13.456 -30.405 1.00 81.00 182 ILE A CA 1
ATOM 1399 C C . ILE A 1 182 ? 18.841 14.853 -30.303 1.00 81.00 182 ILE A C 1
ATOM 1401 O O . ILE A 1 182 ? 19.407 15.811 -30.826 1.00 81.00 182 ILE A O 1
ATOM 1405 N N . SER A 1 183 ? 17.749 15.007 -29.550 1.00 76.31 183 SER A N 1
ATOM 1406 C CA . SER A 1 183 ? 17.175 16.325 -29.249 1.00 76.31 183 SER A CA 1
ATOM 1407 C C . SER A 1 183 ? 18.181 17.274 -28.582 1.00 76.31 183 SER A C 1
ATOM 1409 O O . SER A 1 183 ? 18.124 18.483 -28.798 1.00 76.31 183 SER A O 1
ATOM 1411 N N . SER A 1 184 ? 19.140 16.756 -27.802 1.00 82.38 184 SER A N 1
ATOM 1412 C CA . SER A 1 184 ? 20.191 17.590 -27.198 1.00 82.38 184 SER A CA 1
ATOM 1413 C C . SER A 1 184 ? 21.160 18.199 -28.221 1.00 82.38 184 SER A C 1
ATOM 1415 O O . SER A 1 184 ? 21.788 19.219 -27.933 1.00 82.38 184 SER A O 1
ATOM 1417 N N . LEU A 1 185 ? 21.234 17.618 -29.425 1.00 86.06 185 LEU A N 1
ATOM 1418 C CA . LEU A 1 185 ? 22.053 18.099 -30.535 1.00 86.06 185 LEU A CA 1
ATOM 1419 C C . LEU A 1 185 ? 21.343 19.152 -31.397 1.00 86.06 185 LEU A C 1
ATOM 1421 O O . LEU A 1 185 ? 22.022 19.863 -32.131 1.00 86.06 185 LEU A O 1
ATOM 1425 N N . GLU A 1 186 ? 20.017 19.308 -31.291 1.00 84.19 186 GLU A N 1
ATOM 1426 C CA . GLU A 1 186 ? 19.216 20.252 -32.095 1.00 84.19 186 GLU A CA 1
ATOM 1427 C C . GLU A 1 186 ? 19.812 21.675 -32.180 1.00 84.19 186 GLU A C 1
ATOM 1429 O O . GLU A 1 186 ? 19.909 22.206 -33.291 1.00 84.19 186 GLU A O 1
ATOM 1434 N N . PRO A 1 187 ? 20.311 22.290 -31.083 1.00 85.38 187 PRO A N 1
ATOM 1435 C CA . PRO A 1 187 ? 20.920 23.622 -31.141 1.00 85.38 187 PRO A CA 1
ATOM 1436 C C . PRO A 1 187 ? 22.195 23.709 -31.995 1.00 85.38 187 PRO A C 1
ATOM 1438 O O . PRO A 1 187 ? 22.556 24.796 -32.440 1.00 85.38 187 PRO A O 1
ATOM 1441 N N . PHE A 1 188 ? 22.880 22.584 -32.216 1.00 87.94 188 PHE A N 1
ATOM 1442 C CA . PHE A 1 188 ? 24.139 22.495 -32.961 1.00 87.94 188 PHE A CA 1
ATOM 1443 C C . PHE A 1 188 ? 23.942 22.111 -34.429 1.00 87.94 188 PHE A C 1
ATOM 1445 O O . PHE A 1 188 ? 24.926 22.041 -35.162 1.00 87.94 188 PHE A O 1
ATOM 1452 N N . PHE A 1 189 ? 22.695 21.902 -34.865 1.00 87.94 189 PHE A N 1
ATOM 1453 C CA . PHE A 1 189 ? 22.327 21.639 -36.259 1.00 87.94 189 PHE A CA 1
ATOM 1454 C C . PHE A 1 189 ? 21.389 22.720 -36.833 1.00 87.94 189 PHE A C 1
ATOM 1456 O O . PHE A 1 189 ? 20.321 22.397 -37.373 1.00 87.94 189 PHE A O 1
ATOM 1463 N N . PRO A 1 190 ? 21.733 24.025 -36.762 1.00 80.94 190 PRO A N 1
ATOM 1464 C CA . PRO A 1 190 ? 20.942 25.041 -37.440 1.00 80.94 190 PRO A CA 1
ATOM 1465 C C . PRO A 1 190 ? 20.946 24.743 -38.944 1.00 80.94 190 PRO A C 1
ATOM 1467 O O . PRO A 1 190 ? 21.992 24.604 -39.572 1.00 80.94 190 PRO A O 1
ATOM 1470 N N . LEU A 1 191 ? 19.750 24.605 -39.523 1.00 79.19 191 LEU A N 1
ATOM 1471 C CA . LEU A 1 191 ? 19.549 24.245 -40.936 1.00 79.19 191 LEU A CA 1
ATOM 1472 C C . LEU A 1 191 ? 20.053 22.841 -41.337 1.00 79.19 191 LEU A C 1
ATOM 1474 O O . LEU A 1 191 ? 20.144 22.560 -42.527 1.00 79.19 191 LEU A O 1
ATOM 1478 N N . GLY A 1 192 ? 20.321 21.947 -40.379 1.00 79.69 192 GLY A N 1
ATOM 1479 C CA . GLY A 1 192 ? 20.773 20.576 -40.651 1.00 79.69 192 GLY A CA 1
ATOM 1480 C C . GLY A 1 192 ? 22.289 20.414 -40.832 1.00 79.69 192 GLY A C 1
ATOM 1481 O O . GLY A 1 192 ? 22.755 19.310 -41.103 1.00 79.69 192 GLY A O 1
ATOM 1482 N N . GLN A 1 193 ? 23.073 21.481 -40.644 1.00 84.75 193 GLN A N 1
ATOM 1483 C CA . GLN A 1 193 ? 24.539 21.447 -40.707 1.00 84.75 193 GLN A CA 1
ATOM 1484 C C . GLN A 1 193 ? 25.153 21.601 -39.308 1.00 84.75 193 GLN A C 1
ATOM 1486 O O . GLN A 1 193 ? 24.673 22.436 -38.541 1.00 84.75 193 GLN A O 1
ATOM 1491 N N . PRO A 1 194 ? 26.218 20.850 -38.965 1.00 86.94 194 PRO A N 1
ATOM 1492 C CA . PRO A 1 194 ? 26.850 20.948 -37.655 1.00 86.94 194 PRO A CA 1
ATOM 1493 C C . PRO A 1 194 ? 27.601 22.281 -37.504 1.00 86.94 194 PRO A C 1
ATOM 1495 O O . PRO A 1 194 ? 28.557 22.552 -38.229 1.00 86.94 194 PRO A O 1
ATOM 1498 N N . THR A 1 195 ? 27.214 23.104 -36.529 1.00 86.62 195 THR A N 1
ATOM 1499 C CA . THR A 1 195 ? 27.892 24.370 -36.196 1.00 86.62 195 THR A CA 1
ATOM 1500 C C . THR A 1 195 ? 28.196 24.449 -34.705 1.00 86.62 195 THR A C 1
ATOM 1502 O O . THR A 1 195 ? 27.305 24.246 -33.883 1.00 86.62 195 THR A O 1
ATOM 1505 N N . GLY A 1 196 ? 29.445 24.754 -34.338 1.00 86.88 196 GLY A N 1
ATOM 1506 C CA . GLY A 1 196 ? 29.866 24.818 -32.928 1.00 86.88 196 GLY A CA 1
ATOM 1507 C C . GLY A 1 196 ? 29.854 23.465 -32.202 1.00 86.88 196 GLY A C 1
ATOM 1508 O O . GLY A 1 196 ? 29.993 23.424 -30.983 1.00 86.88 196 GLY A O 1
ATOM 1509 N N . LEU A 1 197 ? 29.690 22.363 -32.943 1.00 90.00 197 LEU A N 1
ATOM 1510 C CA . LEU A 1 197 ? 29.641 21.009 -32.397 1.00 90.00 197 LEU A CA 1
ATOM 1511 C C . LEU A 1 197 ? 30.985 20.596 -31.775 1.00 90.00 197 LEU A C 1
ATOM 1513 O O . LEU A 1 197 ? 30.995 19.992 -30.711 1.00 90.00 197 LEU A O 1
ATOM 1517 N N . ASP A 1 198 ? 32.105 20.975 -32.392 1.00 90.00 198 ASP A N 1
ATOM 1518 C CA . ASP A 1 198 ? 33.456 20.652 -31.913 1.00 90.00 198 ASP A CA 1
ATOM 1519 C C . ASP A 1 198 ? 33.719 21.184 -30.492 1.00 90.00 198 ASP A C 1
ATOM 1521 O O . ASP A 1 198 ? 34.032 20.424 -29.577 1.00 90.00 198 ASP A O 1
ATOM 1525 N N . SER A 1 199 ? 33.470 22.479 -30.253 1.00 90.75 199 SER A N 1
ATOM 1526 C CA . SER A 1 199 ? 33.657 23.090 -28.928 1.00 90.75 199 SER A CA 1
ATOM 1527 C C . SER A 1 199 ? 32.709 22.516 -27.873 1.00 90.75 199 SER A C 1
ATOM 1529 O O . SER A 1 199 ? 33.067 22.416 -26.697 1.00 90.75 199 SER A O 1
ATOM 1531 N N . HIS A 1 200 ? 31.507 22.105 -28.281 1.00 92.31 200 HIS A N 1
ATOM 1532 C CA . HIS A 1 200 ? 30.565 21.431 -27.401 1.00 92.31 200 HIS A CA 1
ATOM 1533 C C . HIS A 1 200 ? 31.043 20.028 -27.003 1.00 92.31 200 HIS A C 1
ATOM 1535 O O . HIS A 1 200 ? 31.044 19.699 -25.815 1.00 92.31 200 HIS A O 1
ATOM 1541 N N . LEU A 1 201 ? 31.494 19.227 -27.975 1.00 93.62 201 LEU A N 1
ATOM 1542 C CA . LEU A 1 201 ? 32.039 17.889 -27.741 1.00 93.62 201 LEU A CA 1
ATOM 1543 C C . LEU A 1 201 ? 33.317 17.941 -26.900 1.00 93.62 201 LEU A C 1
ATOM 1545 O O . LEU A 1 201 ? 33.469 17.123 -25.993 1.00 93.62 201 LEU A O 1
ATOM 1549 N N . GLN A 1 202 ? 34.185 18.931 -27.125 1.00 94.44 202 GLN A N 1
ATOM 1550 C CA . GLN A 1 202 ? 35.363 19.153 -26.289 1.00 94.44 202 GLN A CA 1
ATOM 1551 C C . GLN A 1 202 ? 34.963 19.445 -24.837 1.00 94.44 202 GLN A C 1
ATOM 1553 O O . GLN A 1 202 ? 35.464 18.805 -23.920 1.00 94.44 202 GLN A O 1
ATOM 1558 N N . ALA A 1 203 ? 33.984 20.328 -24.610 1.00 93.19 203 ALA A N 1
ATOM 1559 C CA . ALA A 1 203 ? 33.514 20.638 -23.259 1.00 93.19 203 ALA A CA 1
ATOM 1560 C C . ALA A 1 203 ? 32.872 19.433 -22.540 1.00 93.19 203 ALA A C 1
ATOM 1562 O O . ALA A 1 203 ? 32.945 19.340 -21.309 1.00 93.19 203 ALA A O 1
ATOM 1563 N N . ILE A 1 204 ? 32.221 18.534 -23.289 1.00 94.56 204 ILE A N 1
ATOM 1564 C CA . ILE A 1 204 ? 31.709 17.255 -22.777 1.00 94.56 204 ILE A CA 1
ATOM 1565 C C . ILE A 1 204 ? 32.874 16.334 -22.400 1.00 94.56 204 ILE A C 1
ATOM 1567 O O . ILE A 1 204 ? 32.885 15.827 -21.279 1.00 94.56 204 ILE A O 1
ATOM 1571 N N . SER A 1 205 ? 33.848 16.159 -23.300 1.00 95.00 205 SER A N 1
ATOM 1572 C CA . SER A 1 205 ? 35.057 15.357 -23.069 1.00 95.00 205 SER A CA 1
ATOM 1573 C C . SER A 1 205 ? 35.807 15.824 -21.822 1.00 95.00 205 SER A C 1
ATOM 1575 O O . SER A 1 205 ? 36.067 15.023 -20.931 1.00 95.00 205 SER A O 1
ATOM 1577 N N . ASP A 1 206 ? 36.076 17.126 -21.703 1.00 94.94 206 ASP A N 1
ATOM 1578 C CA . ASP A 1 206 ? 36.802 17.695 -20.563 1.00 94.94 206 ASP A CA 1
ATOM 1579 C C . ASP A 1 206 ? 36.047 17.453 -19.246 1.00 94.94 206 ASP A C 1
ATOM 1581 O O . ASP A 1 206 ? 36.623 16.988 -18.265 1.00 94.94 206 ASP A O 1
ATOM 1585 N N . SER A 1 207 ? 34.728 17.691 -19.231 1.00 94.50 207 SER A N 1
ATOM 1586 C CA . SER A 1 207 ? 33.909 17.482 -18.026 1.00 94.50 207 SER A CA 1
ATOM 1587 C C . SER A 1 207 ? 33.821 16.001 -17.631 1.00 94.50 207 SER A C 1
ATOM 1589 O O . SER A 1 207 ? 33.792 15.684 -16.441 1.00 94.50 207 SER A O 1
ATOM 1591 N N . PHE A 1 208 ? 33.765 15.090 -18.609 1.00 95.50 208 PHE A N 1
ATOM 1592 C CA . PHE A 1 208 ? 33.719 13.648 -18.362 1.00 95.50 208 PHE A CA 1
ATOM 1593 C C . PHE A 1 208 ? 35.067 13.100 -17.882 1.00 95.50 208 PHE A C 1
ATOM 1595 O O . PHE A 1 208 ? 35.098 12.291 -16.950 1.00 95.50 208 PHE A O 1
ATOM 1602 N N . ALA A 1 209 ? 36.174 13.588 -18.447 1.00 94.56 209 ALA A N 1
ATOM 1603 C CA . ALA A 1 209 ? 37.522 13.264 -17.999 1.00 94.56 209 ALA A CA 1
ATOM 1604 C C . ALA A 1 209 ? 37.753 13.727 -16.551 1.00 94.56 209 ALA A C 1
ATOM 1606 O O . ALA A 1 209 ? 38.115 12.904 -15.711 1.00 94.56 209 ALA A O 1
ATOM 1607 N N . SER A 1 210 ? 37.435 14.989 -16.222 1.00 94.75 210 SER A N 1
ATOM 1608 C CA . SER A 1 210 ? 37.550 15.511 -14.849 1.00 94.75 210 SER A CA 1
ATOM 1609 C C . SER A 1 210 ? 36.687 14.738 -13.852 1.00 94.75 210 SER A C 1
ATOM 1611 O O . SER A 1 210 ? 37.123 14.463 -12.736 1.00 94.75 210 SER A O 1
ATOM 1613 N N . TYR A 1 211 ? 35.472 14.344 -14.248 1.00 94.88 211 TYR A N 1
ATOM 1614 C CA . TYR A 1 211 ? 34.625 13.505 -13.403 1.00 94.88 211 TYR A CA 1
ATOM 1615 C C . TYR A 1 211 ? 35.240 12.120 -13.164 1.00 94.88 211 TYR A C 1
ATOM 1617 O O . TYR A 1 211 ? 35.257 11.650 -12.029 1.00 94.88 211 TYR A O 1
ATOM 1625 N N . THR A 1 212 ? 35.752 11.475 -14.214 1.00 92.94 212 THR A N 1
ATOM 1626 C CA . THR A 1 212 ? 36.337 10.129 -14.131 1.00 92.94 212 THR A CA 1
ATOM 1627 C C . THR A 1 212 ? 37.591 10.114 -13.262 1.00 92.94 212 THR A C 1
ATOM 1629 O O . THR A 1 212 ? 37.721 9.255 -12.393 1.00 92.94 212 THR A O 1
ATOM 1632 N N . GLU A 1 213 ? 38.486 11.081 -13.455 1.00 90.81 213 GLU A N 1
ATOM 1633 C CA . GLU A 1 213 ? 39.691 11.253 -12.642 1.00 90.81 213 GLU A CA 1
ATOM 1634 C C . GLU A 1 213 ? 39.349 11.553 -11.177 1.00 90.81 213 GLU A C 1
ATOM 1636 O O . GLU A 1 213 ? 39.851 10.893 -10.267 1.00 90.81 213 GLU A O 1
ATOM 1641 N N . GLY A 1 214 ? 38.417 12.478 -10.940 1.00 90.81 214 GLY A N 1
ATOM 1642 C CA . GLY A 1 214 ? 37.956 12.787 -9.591 1.00 90.81 214 GLY A CA 1
ATOM 1643 C C . GLY A 1 214 ? 37.309 11.587 -8.889 1.00 90.81 214 GLY A C 1
ATOM 1644 O O . GLY A 1 214 ? 37.489 11.403 -7.687 1.00 90.81 214 GLY A O 1
ATOM 1645 N N . LEU A 1 215 ? 36.583 10.739 -9.623 1.00 89.94 215 LEU A N 1
ATOM 1646 C CA . LEU A 1 215 ? 35.947 9.544 -9.070 1.00 89.94 215 LEU A CA 1
ATOM 1647 C C . LEU A 1 215 ? 36.963 8.481 -8.629 1.00 89.94 215 LEU A C 1
ATOM 1649 O O . LEU A 1 215 ? 36.733 7.834 -7.607 1.00 89.94 215 LEU A O 1
ATOM 1653 N N . ARG A 1 216 ? 38.074 8.328 -9.366 1.00 87.50 216 ARG A N 1
ATOM 1654 C CA . ARG A 1 216 ? 39.186 7.440 -8.982 1.00 87.50 216 ARG A CA 1
ATOM 1655 C C . ARG A 1 216 ? 39.832 7.901 -7.675 1.00 87.50 216 ARG A C 1
ATOM 1657 O O . ARG A 1 216 ? 39.993 7.103 -6.759 1.00 87.50 216 ARG A O 1
ATOM 1664 N N . LEU A 1 217 ? 40.057 9.206 -7.534 1.00 85.81 217 LEU A N 1
ATOM 1665 C CA . LEU A 1 217 ? 40.570 9.809 -6.300 1.00 85.81 217 LEU A CA 1
ATOM 1666 C C . LEU A 1 217 ? 39.587 9.691 -5.124 1.00 85.81 217 LEU A C 1
ATOM 1668 O O . LEU A 1 217 ? 39.965 9.360 -4.002 1.00 85.81 217 LEU A O 1
ATOM 1672 N N . HIS A 1 218 ? 38.300 9.954 -5.360 1.00 88.50 218 HIS A N 1
ATOM 1673 C CA . HIS A 1 218 ? 37.288 10.049 -4.307 1.00 88.50 218 HIS A CA 1
ATOM 1674 C C . HIS A 1 218 ? 36.099 9.126 -4.571 1.00 88.50 218 HIS A C 1
ATOM 1676 O O . HIS A 1 218 ? 34.972 9.563 -4.813 1.00 88.50 218 HIS A O 1
ATOM 1682 N N . HIS A 1 219 ? 36.336 7.824 -4.414 1.00 85.00 219 HIS A N 1
ATOM 1683 C CA . HIS A 1 219 ? 35.352 6.756 -4.617 1.00 85.00 219 HIS A CA 1
ATOM 1684 C C . HIS A 1 219 ? 34.018 6.968 -3.877 1.00 85.00 219 HIS A C 1
ATOM 1686 O O . HIS A 1 219 ? 32.964 6.562 -4.365 1.00 85.00 219 HIS A O 1
ATOM 1692 N N . ALA A 1 220 ? 34.018 7.626 -2.712 1.00 83.19 220 ALA A N 1
ATOM 1693 C CA . ALA A 1 220 ? 32.792 7.919 -1.963 1.00 83.19 220 ALA A CA 1
ATOM 1694 C C . ALA A 1 220 ? 31.793 8.785 -2.760 1.00 83.19 220 ALA A C 1
ATOM 1696 O O . ALA A 1 220 ? 30.581 8.646 -2.583 1.00 83.19 220 ALA A O 1
ATOM 1697 N N . ALA A 1 221 ? 32.279 9.633 -3.675 1.00 89.25 221 ALA A N 1
ATOM 1698 C CA . ALA A 1 221 ? 31.445 10.477 -4.527 1.00 89.25 221 ALA A CA 1
ATOM 1699 C C . ALA A 1 221 ? 30.607 9.675 -5.542 1.00 89.25 221 ALA A C 1
ATOM 1701 O O . ALA A 1 221 ? 29.604 10.187 -6.037 1.00 89.25 221 ALA A O 1
ATOM 1702 N N . TYR A 1 222 ? 30.950 8.406 -5.804 1.00 90.31 222 TYR A N 1
ATOM 1703 C CA . TYR A 1 222 ? 30.166 7.507 -6.657 1.00 90.31 222 TYR A CA 1
ATOM 1704 C C . TYR A 1 222 ? 28.711 7.374 -6.187 1.00 90.31 222 TYR A C 1
ATOM 1706 O O . TYR A 1 222 ? 27.785 7.408 -6.995 1.00 90.31 222 TYR A O 1
ATOM 1714 N N . TYR A 1 223 ? 28.490 7.297 -4.870 1.00 90.31 223 TYR A N 1
ATOM 1715 C CA . TYR A 1 223 ? 27.158 7.142 -4.277 1.00 90.31 223 TYR A CA 1
ATOM 1716 C C . TYR A 1 223 ? 26.364 8.455 -4.191 1.00 90.31 223 TYR A C 1
ATOM 1718 O O . TYR A 1 223 ? 25.308 8.500 -3.551 1.00 90.31 223 TYR A O 1
ATOM 1726 N N . PHE A 1 224 ? 26.855 9.537 -4.802 1.00 90.44 224 PHE A N 1
ATOM 1727 C CA . PHE A 1 224 ? 26.177 10.824 -4.794 1.00 90.44 224 PHE A CA 1
ATOM 1728 C C . PHE A 1 224 ? 24.793 10.754 -5.449 1.00 90.44 224 PHE A C 1
ATOM 1730 O O . PHE A 1 224 ? 24.600 10.209 -6.535 1.00 90.44 224 PHE A O 1
ATOM 1737 N N . GLN A 1 225 ? 23.818 11.369 -4.780 1.00 87.62 225 GLN A N 1
ATOM 1738 C CA . GLN A 1 225 ? 22.429 11.426 -5.216 1.00 87.62 225 GLN A CA 1
ATOM 1739 C C . GLN A 1 225 ? 21.905 12.852 -5.089 1.00 87.62 225 GLN A C 1
ATOM 1741 O O . GLN A 1 225 ? 21.643 13.349 -3.994 1.00 87.62 225 GLN A O 1
ATOM 1746 N N . SER A 1 226 ? 21.667 13.510 -6.221 1.00 82.00 226 SER A N 1
ATOM 1747 C CA . SER A 1 226 ? 21.089 14.859 -6.232 1.00 82.00 226 SER A CA 1
ATOM 1748 C C . SER A 1 226 ? 19.590 14.875 -5.893 1.00 82.00 226 SER A C 1
ATOM 1750 O O . SER A 1 226 ? 19.019 15.912 -5.541 1.00 82.00 226 SER A O 1
ATOM 1752 N N . GLY A 1 227 ? 18.905 13.735 -6.045 1.00 74.81 227 GLY A N 1
ATOM 1753 C CA . GLY A 1 227 ? 17.445 13.644 -6.034 1.00 74.81 227 GLY A CA 1
ATOM 1754 C C . GLY A 1 227 ? 16.775 14.438 -7.166 1.00 74.81 227 GLY A C 1
ATOM 1755 O O . GLY A 1 227 ? 15.645 14.898 -6.984 1.00 74.81 227 GLY A O 1
ATOM 1756 N N . ARG A 1 228 ? 17.487 14.676 -8.277 1.00 76.12 228 ARG A N 1
ATOM 1757 C CA . ARG A 1 228 ? 16.971 15.156 -9.568 1.00 76.12 228 ARG A CA 1
ATOM 1758 C C . ARG A 1 228 ? 17.425 14.177 -10.651 1.00 76.12 228 ARG A C 1
ATOM 1760 O O . ARG A 1 228 ? 18.617 13.913 -10.758 1.00 76.12 228 ARG A O 1
ATOM 1767 N N . ASP A 1 229 ? 16.507 13.718 -11.494 1.00 75.56 229 ASP A N 1
ATOM 1768 C CA . ASP A 1 229 ? 16.806 12.672 -12.485 1.00 75.56 229 ASP A CA 1
ATOM 1769 C C . ASP A 1 229 ? 17.922 13.069 -13.467 1.00 75.56 229 ASP A C 1
ATOM 1771 O O . ASP A 1 229 ? 18.769 12.247 -13.808 1.00 75.56 229 ASP A O 1
ATOM 1775 N N . GLN A 1 230 ? 17.961 14.347 -13.854 1.00 78.50 230 GLN A N 1
ATOM 1776 C CA . GLN A 1 230 ? 18.925 14.923 -14.804 1.00 78.50 230 GLN A CA 1
ATOM 1777 C C . GLN A 1 230 ? 20.295 15.244 -14.198 1.00 78.50 230 GLN A C 1
ATOM 1779 O O . GLN A 1 230 ? 21.207 15.601 -14.927 1.00 78.50 230 GLN A O 1
ATOM 1784 N N . PHE A 1 231 ? 20.453 15.169 -12.874 1.00 86.06 231 PHE A N 1
ATOM 1785 C CA . PHE A 1 231 ? 21.743 15.386 -12.217 1.00 86.06 231 PHE A CA 1
ATOM 1786 C C . PHE A 1 231 ? 22.182 14.080 -11.557 1.00 86.06 231 PHE A C 1
ATOM 1788 O O . PHE A 1 231 ? 22.116 13.917 -10.337 1.00 86.06 231 PHE A O 1
ATOM 1795 N N . SER A 1 232 ? 22.549 13.116 -12.395 1.00 88.06 232 SER A N 1
ATOM 1796 C CA . SER A 1 232 ? 22.943 11.773 -11.981 1.00 88.06 232 SER A CA 1
ATOM 1797 C C . SER A 1 232 ? 23.920 11.163 -12.988 1.00 88.06 232 SER A C 1
ATOM 1799 O O . SER A 1 232 ? 23.882 11.487 -14.175 1.00 88.06 232 SER A O 1
ATOM 1801 N N . LEU A 1 233 ? 24.784 10.260 -12.520 1.00 90.69 233 LEU A N 1
ATOM 1802 C CA . LEU A 1 233 ? 25.726 9.548 -13.385 1.00 90.69 233 LEU A CA 1
ATOM 1803 C C . LEU A 1 233 ? 25.018 8.718 -14.479 1.00 90.69 233 LEU A C 1
ATOM 1805 O O . LEU A 1 233 ? 25.392 8.859 -15.643 1.00 90.69 233 LEU A O 1
ATOM 1809 N N . PRO A 1 234 ? 23.971 7.922 -14.178 1.00 89.25 234 PRO A N 1
ATOM 1810 C CA . PRO A 1 234 ? 23.240 7.184 -15.206 1.00 89.25 234 PRO A CA 1
ATOM 1811 C C . PRO A 1 234 ? 22.669 8.046 -16.331 1.00 89.25 234 PRO A C 1
ATOM 1813 O O . PRO A 1 234 ? 22.718 7.643 -17.491 1.00 89.25 234 PRO A O 1
ATOM 1816 N N . TYR A 1 235 ? 22.148 9.232 -15.999 1.00 86.50 235 TYR A N 1
ATOM 1817 C CA . TYR A 1 235 ? 21.661 10.187 -16.994 1.00 86.50 235 TYR A CA 1
ATOM 1818 C C . TYR A 1 235 ? 22.788 10.626 -17.930 1.00 86.50 235 TYR A C 1
ATOM 1820 O O . TYR A 1 235 ? 22.651 10.520 -19.146 1.00 86.50 235 TYR A O 1
ATOM 1828 N N . SER A 1 236 ? 23.914 11.066 -17.365 1.00 90.50 236 SER A N 1
ATOM 1829 C CA . SER A 1 236 ? 25.058 11.544 -18.144 1.00 90.50 236 SER A CA 1
ATOM 1830 C C . SER A 1 236 ? 25.643 10.455 -19.043 1.00 90.50 236 SER A C 1
ATOM 1832 O O . SER A 1 236 ? 25.950 10.741 -20.194 1.00 90.50 236 SER A O 1
ATOM 1834 N N . LEU A 1 237 ? 25.729 9.204 -18.571 1.00 90.56 237 LEU A N 1
ATOM 1835 C CA . LEU A 1 237 ? 26.184 8.066 -19.384 1.00 90.56 237 LEU A CA 1
ATOM 1836 C C . LEU A 1 237 ? 25.218 7.750 -20.534 1.00 90.56 237 LEU A C 1
ATOM 1838 O O . LEU A 1 237 ? 25.658 7.521 -21.661 1.00 90.56 237 LEU A O 1
ATOM 1842 N N . GLY A 1 238 ? 23.907 7.774 -20.274 1.00 85.50 238 GLY A N 1
ATOM 1843 C CA . GLY A 1 238 ? 22.888 7.557 -21.304 1.00 85.50 238 GLY A CA 1
ATOM 1844 C C . GLY A 1 238 ? 22.903 8.642 -22.385 1.00 85.50 238 GLY A C 1
ATOM 1845 O O . GLY A 1 238 ? 22.877 8.329 -23.573 1.00 85.50 238 GLY A O 1
ATOM 1846 N N . MET A 1 239 ? 23.014 9.913 -21.986 1.00 86.94 239 MET A N 1
ATOM 1847 C CA . MET A 1 239 ? 23.108 11.035 -22.925 1.00 86.94 239 MET A CA 1
ATOM 1848 C C . MET A 1 239 ? 24.410 11.000 -23.726 1.00 86.94 239 MET A C 1
ATOM 1850 O O . MET A 1 239 ? 24.383 11.125 -24.948 1.00 86.94 239 MET A O 1
ATOM 1854 N N . LEU A 1 240 ? 25.540 10.773 -23.055 1.00 92.31 240 LEU A N 1
ATOM 1855 C CA . LEU A 1 240 ? 26.856 10.731 -23.683 1.00 92.31 240 LEU A CA 1
ATOM 1856 C C . LEU A 1 240 ? 26.967 9.592 -24.703 1.00 92.31 240 LEU A C 1
ATOM 1858 O O . LEU A 1 240 ? 27.352 9.826 -25.847 1.00 92.31 240 LEU A O 1
ATOM 1862 N N . SER A 1 241 ? 26.581 8.373 -24.315 1.00 90.31 241 SER A N 1
ATOM 1863 C CA . SER A 1 241 ? 26.601 7.216 -25.218 1.00 90.31 241 SER A CA 1
ATOM 1864 C C . SER A 1 241 ? 25.653 7.393 -26.404 1.00 90.31 241 SER A C 1
ATOM 1866 O O . SER A 1 241 ? 26.028 7.060 -27.524 1.00 90.31 241 SER A O 1
ATOM 1868 N N . GLY A 1 242 ? 24.470 7.980 -26.194 1.00 87.94 242 GLY A N 1
ATOM 1869 C CA . GLY A 1 242 ? 23.530 8.292 -27.269 1.00 87.94 242 GLY A CA 1
ATOM 1870 C C . GLY A 1 242 ? 24.047 9.354 -28.244 1.00 87.94 242 GLY A C 1
ATOM 1871 O O . GLY A 1 242 ? 23.902 9.185 -29.453 1.00 87.94 242 GLY A O 1
ATOM 1872 N N . VAL A 1 243 ? 24.702 10.413 -27.754 1.00 91.19 243 VAL A N 1
ATOM 1873 C CA . VAL A 1 243 ? 25.331 11.444 -28.602 1.00 91.19 243 VAL A CA 1
ATOM 1874 C C . VAL A 1 243 ? 26.455 10.842 -29.446 1.00 91.19 243 VAL A C 1
ATOM 1876 O O . VAL A 1 243 ? 26.481 11.046 -30.659 1.00 91.19 243 VAL A O 1
ATOM 1879 N N . VAL A 1 244 ? 27.342 10.048 -28.834 1.00 93.06 244 VAL A N 1
ATOM 1880 C CA . VAL A 1 244 ? 28.418 9.344 -29.552 1.00 93.06 244 VAL A CA 1
ATOM 1881 C C . VAL A 1 244 ? 27.835 8.376 -30.584 1.00 93.06 244 VAL A C 1
ATOM 1883 O O . VAL A 1 244 ? 28.268 8.387 -31.736 1.00 93.06 244 VAL A O 1
ATOM 1886 N N . ALA A 1 245 ? 26.814 7.598 -30.204 1.00 90.81 245 ALA A N 1
ATOM 1887 C CA . ALA A 1 245 ? 26.141 6.661 -31.098 1.00 90.81 245 ALA A CA 1
ATOM 1888 C C . ALA A 1 245 ? 25.564 7.362 -32.340 1.00 90.81 245 ALA A C 1
ATOM 1890 O O . ALA A 1 245 ? 25.789 6.931 -33.472 1.00 90.81 245 ALA A O 1
ATOM 1891 N N . SER A 1 246 ? 24.861 8.474 -32.117 1.00 89.38 246 SER A N 1
ATOM 1892 C CA . SER A 1 246 ? 24.165 9.232 -33.161 1.00 89.38 246 SER A CA 1
ATOM 1893 C C . SER A 1 246 ? 25.134 9.898 -34.132 1.00 89.38 246 SER A C 1
ATOM 1895 O O . SER A 1 246 ? 24.968 9.781 -35.343 1.00 89.38 246 SER A O 1
ATOM 1897 N N . LEU A 1 247 ? 26.177 10.558 -33.620 1.00 91.38 247 LEU A N 1
ATOM 1898 C CA . LEU A 1 247 ? 27.127 11.297 -34.455 1.00 91.38 247 LEU A CA 1
ATOM 1899 C C . LEU A 1 247 ? 28.061 10.381 -35.251 1.00 91.38 247 LEU A C 1
ATOM 1901 O O . LEU A 1 247 ? 28.423 10.718 -36.376 1.00 91.38 247 LEU A O 1
ATOM 1905 N N . ARG A 1 248 ? 28.460 9.238 -34.679 1.00 90.56 248 ARG A N 1
ATOM 1906 C CA . ARG A 1 248 ? 29.444 8.340 -35.297 1.00 90.56 248 ARG A CA 1
ATOM 1907 C C . ARG A 1 248 ? 28.823 7.320 -36.250 1.00 90.56 248 ARG A C 1
ATOM 1909 O O . ARG A 1 248 ? 29.441 7.023 -37.266 1.00 90.56 248 ARG A O 1
ATOM 1916 N N . TRP A 1 249 ? 27.631 6.803 -35.941 1.00 91.25 249 TRP A N 1
ATOM 1917 C CA . TRP A 1 249 ? 26.997 5.736 -36.731 1.00 91.25 249 TRP A CA 1
ATOM 1918 C C . TRP A 1 249 ? 25.578 6.055 -37.209 1.00 91.25 249 TRP A C 1
ATOM 1920 O O . TRP A 1 249 ? 25.049 5.300 -38.016 1.00 91.25 249 TRP A O 1
ATOM 1930 N N . GLY A 1 250 ? 24.948 7.145 -36.758 1.00 85.69 250 GLY A N 1
ATOM 1931 C CA . GLY A 1 250 ? 23.579 7.496 -37.159 1.00 85.69 250 GLY A CA 1
ATOM 1932 C C . GLY A 1 250 ? 23.460 8.107 -38.560 1.00 85.69 250 GLY A C 1
ATOM 1933 O O . GLY A 1 250 ? 22.382 8.079 -39.140 1.00 85.69 250 GLY A O 1
ATOM 1934 N N . GLY A 1 251 ? 24.544 8.648 -39.120 1.00 85.31 251 GLY A N 1
ATOM 1935 C CA . GLY A 1 251 ? 24.579 9.234 -40.465 1.00 85.31 251 GLY A CA 1
ATOM 1936 C C . GLY A 1 251 ? 25.520 8.493 -41.423 1.00 85.31 251 GLY A C 1
ATOM 1937 O O . GLY A 1 251 ? 26.314 7.670 -40.959 1.00 85.31 251 GLY A O 1
ATOM 1938 N N . PRO A 1 252 ? 25.444 8.768 -42.740 1.00 82.38 252 PRO A N 1
ATOM 1939 C CA . PRO A 1 252 ? 26.291 8.124 -43.744 1.00 82.38 252 PRO A CA 1
ATOM 1940 C C . PRO A 1 252 ? 27.780 8.390 -43.491 1.00 82.38 252 PRO A C 1
ATOM 1942 O O . PRO A 1 252 ? 28.166 9.471 -43.022 1.00 82.38 252 PRO A O 1
ATOM 1945 N N . THR A 1 253 ? 28.625 7.418 -43.840 1.00 80.69 253 THR A N 1
ATOM 1946 C CA . THR A 1 253 ? 30.077 7.526 -43.652 1.00 80.69 253 THR A CA 1
ATOM 1947 C C . THR A 1 253 ? 30.639 8.747 -44.390 1.00 80.69 253 THR A C 1
ATOM 1949 O O . THR A 1 253 ? 30.397 8.952 -45.578 1.00 80.69 253 THR A O 1
ATOM 1952 N N . GLY A 1 254 ? 31.391 9.593 -43.675 1.00 75.56 254 GLY A N 1
ATOM 1953 C CA . GLY A 1 254 ? 31.986 10.820 -44.225 1.00 75.56 254 GLY A CA 1
ATOM 1954 C C . GLY A 1 254 ? 31.156 12.097 -44.031 1.00 75.56 254 GLY A C 1
ATOM 1955 O O . GLY A 1 254 ? 31.595 13.172 -44.440 1.00 75.56 254 GLY A O 1
ATOM 1956 N N . GLN A 1 255 ? 29.997 12.036 -43.365 1.00 82.06 255 GLN A N 1
ATOM 1957 C CA . GLN A 1 255 ? 29.265 13.239 -42.952 1.00 82.06 255 GLN A CA 1
ATOM 1958 C C . GLN A 1 255 ? 30.112 14.101 -41.993 1.00 82.06 255 GLN A C 1
ATOM 1960 O O . GLN A 1 255 ? 30.740 13.572 -41.077 1.00 82.06 255 GLN A O 1
ATOM 1965 N N . LEU A 1 256 ? 30.076 15.436 -42.129 1.00 80.12 256 LEU A N 1
ATOM 1966 C CA . LEU A 1 256 ? 30.854 16.385 -41.301 1.00 80.12 256 LEU A CA 1
ATOM 1967 C C . LEU A 1 256 ? 30.680 16.190 -39.782 1.00 80.12 256 LEU A C 1
ATOM 1969 O O . LEU A 1 256 ? 31.582 16.485 -39.000 1.00 80.12 256 LEU A O 1
ATOM 1973 N N . ALA A 1 257 ? 29.518 15.690 -39.360 1.00 82.88 257 ALA A N 1
ATOM 1974 C CA . ALA A 1 257 ? 29.230 15.360 -37.968 1.00 82.88 257 ALA A CA 1
ATOM 1975 C C . ALA A 1 257 ? 30.012 14.129 -37.460 1.00 82.88 257 ALA A C 1
ATOM 1977 O O . ALA A 1 257 ? 30.434 14.115 -36.309 1.00 82.88 257 ALA A O 1
ATOM 1978 N N . SER A 1 258 ? 30.252 13.134 -38.322 1.00 84.81 258 SER A N 1
ATOM 1979 C CA . SER A 1 258 ? 30.996 11.902 -38.005 1.00 84.81 258 SER A CA 1
ATOM 1980 C C . SER A 1 258 ? 32.518 12.094 -38.012 1.00 84.81 258 SER A C 1
ATOM 1982 O O . SER A 1 258 ? 33.250 11.334 -37.383 1.00 84.81 258 SER A O 1
ATOM 1984 N N . LEU A 1 259 ? 32.994 13.149 -38.685 1.00 86.12 259 LEU A N 1
ATOM 1985 C CA . LEU A 1 259 ? 34.415 13.471 -38.855 1.00 86.12 259 LEU A CA 1
ATOM 1986 C C . LEU A 1 259 ? 35.006 14.317 -37.714 1.00 86.12 259 LEU A C 1
ATOM 1988 O O . LEU A 1 259 ? 36.158 14.742 -37.799 1.00 86.12 259 LEU A O 1
ATOM 1992 N N . GLN A 1 260 ? 34.237 14.594 -36.658 1.00 89.75 260 GLN A N 1
ATOM 1993 C CA . GLN A 1 260 ? 34.717 15.401 -35.536 1.00 89.75 260 GLN A CA 1
ATOM 1994 C C . GLN A 1 260 ? 35.859 14.673 -34.801 1.00 89.75 260 GLN A C 1
ATOM 1996 O O . GLN A 1 260 ? 35.663 13.543 -34.341 1.00 89.75 260 GLN A O 1
ATOM 2001 N N . PRO A 1 261 ? 37.039 15.300 -34.632 1.00 88.94 261 PRO A N 1
ATOM 2002 C CA . PRO A 1 261 ? 38.227 14.620 -34.113 1.00 88.94 261 PRO A CA 1
ATOM 2003 C C . PRO A 1 261 ? 38.060 14.150 -32.662 1.00 88.94 261 PRO A C 1
ATOM 2005 O O . PRO A 1 261 ? 38.638 13.136 -32.279 1.00 88.94 261 PRO A O 1
ATOM 2008 N N . VAL A 1 262 ? 37.230 14.838 -31.869 1.00 91.50 262 VAL A N 1
ATOM 2009 C CA . VAL A 1 262 ? 36.967 14.529 -30.452 1.00 91.50 262 VAL A CA 1
ATOM 2010 C C . VAL A 1 262 ? 36.159 13.233 -30.261 1.00 91.50 262 VAL A C 1
ATOM 2012 O O . VAL A 1 262 ? 36.230 12.617 -29.200 1.00 91.50 262 VAL A O 1
ATOM 2015 N N . LEU A 1 263 ? 35.430 12.747 -31.274 1.00 90.94 263 LEU A N 1
ATOM 2016 C CA . LEU A 1 263 ? 34.576 11.556 -31.126 1.00 90.94 263 LEU A CA 1
ATOM 2017 C C . LEU A 1 263 ? 35.371 10.272 -30.855 1.00 90.94 263 LEU A C 1
ATOM 2019 O O . LEU A 1 263 ? 34.917 9.414 -30.095 1.00 90.94 263 LEU A O 1
ATOM 2023 N N . VAL A 1 264 ? 36.560 10.137 -31.446 1.00 90.44 264 VAL A N 1
ATOM 2024 C CA . VAL A 1 264 ? 37.442 8.978 -31.235 1.00 90.44 264 VAL A CA 1
ATOM 2025 C C . VAL A 1 264 ? 37.943 8.904 -29.784 1.00 90.44 264 VAL A C 1
ATOM 2027 O O . VAL A 1 264 ? 37.670 7.889 -29.135 1.00 90.44 264 VAL A O 1
ATOM 2030 N N . PRO A 1 265 ? 38.610 9.939 -29.225 1.00 91.50 265 PRO A N 1
ATOM 2031 C CA . PRO A 1 265 ? 39.048 9.909 -27.833 1.00 91.50 265 PRO A CA 1
ATOM 2032 C C . PRO A 1 265 ? 37.871 9.844 -26.854 1.00 91.50 265 PRO A C 1
ATOM 2034 O O . PRO A 1 265 ? 37.976 9.148 -25.851 1.00 91.50 265 PRO A O 1
ATOM 2037 N N . LEU A 1 266 ? 36.732 10.477 -27.153 1.00 93.12 266 LEU A N 1
ATOM 2038 C CA . LEU A 1 266 ? 35.544 10.402 -26.298 1.00 93.12 266 LEU A CA 1
ATOM 2039 C C . LEU A 1 266 ? 34.956 8.982 -26.230 1.00 93.12 266 LEU A C 1
ATOM 2041 O O . LEU A 1 266 ? 34.553 8.532 -25.158 1.00 93.12 266 LEU A O 1
ATOM 2045 N N . THR A 1 267 ? 34.954 8.246 -27.350 1.00 92.81 267 THR A N 1
ATOM 2046 C CA . THR A 1 267 ? 34.556 6.827 -27.348 1.00 92.81 267 THR A CA 1
ATOM 2047 C C . THR A 1 267 ? 35.521 6.001 -26.490 1.00 92.81 267 THR A C 1
ATOM 2049 O O . THR A 1 267 ? 35.080 5.212 -25.660 1.00 92.81 267 THR A O 1
ATOM 2052 N N . ALA A 1 268 ? 36.833 6.228 -26.627 1.00 92.38 268 ALA A N 1
ATOM 2053 C CA . ALA A 1 268 ? 37.839 5.523 -25.832 1.00 92.38 268 ALA A CA 1
ATOM 2054 C C . ALA A 1 268 ? 37.724 5.827 -24.325 1.00 92.38 268 ALA A C 1
ATOM 2056 O O . ALA A 1 268 ? 37.883 4.924 -23.507 1.00 92.38 268 ALA A O 1
ATOM 2057 N N . GLN A 1 269 ? 37.398 7.068 -23.943 1.00 93.75 269 GLN A N 1
ATOM 2058 C CA . GLN A 1 269 ? 37.137 7.437 -22.546 1.00 93.75 269 GLN A CA 1
ATOM 2059 C C . GLN A 1 269 ? 35.935 6.675 -21.967 1.00 93.75 269 GLN A C 1
ATOM 2061 O O . GLN A 1 269 ? 35.996 6.215 -20.827 1.00 93.75 269 GLN A O 1
ATOM 2066 N N . LEU A 1 270 ? 34.850 6.515 -22.737 1.00 92.69 270 LEU A N 1
ATOM 2067 C CA . LEU A 1 270 ? 33.687 5.716 -22.325 1.00 92.69 270 LEU A CA 1
ATOM 2068 C C . LEU A 1 270 ? 34.050 4.242 -22.109 1.00 92.69 270 LEU A C 1
ATOM 2070 O O . LEU A 1 270 ? 33.622 3.648 -21.117 1.00 92.69 270 LEU A O 1
ATOM 2074 N N . ASP A 1 271 ? 34.845 3.661 -23.009 1.00 90.50 271 ASP A N 1
ATOM 2075 C CA . ASP A 1 271 ? 35.318 2.280 -22.876 1.00 90.50 271 ASP A CA 1
ATOM 2076 C C . ASP A 1 271 ? 36.203 2.105 -21.633 1.00 90.50 271 ASP A C 1
ATOM 2078 O O . ASP A 1 271 ? 35.942 1.221 -20.818 1.00 90.50 271 ASP A O 1
ATOM 2082 N N . GLN A 1 272 ? 37.169 3.002 -21.411 1.00 91.25 272 GLN A N 1
ATOM 2083 C CA . GLN A 1 272 ? 38.025 2.985 -20.216 1.00 91.25 272 GLN A CA 1
ATOM 2084 C C . GLN A 1 272 ? 37.224 3.153 -18.919 1.00 91.25 272 GLN A C 1
ATOM 2086 O O . GLN A 1 272 ? 37.512 2.508 -17.909 1.00 91.25 272 GLN A O 1
ATOM 2091 N N . PHE A 1 273 ? 36.201 4.012 -18.926 1.00 92.38 273 PHE A N 1
ATOM 2092 C CA . PHE A 1 273 ? 35.303 4.161 -17.786 1.00 92.38 273 PHE A CA 1
ATOM 2093 C C . PHE A 1 273 ? 34.495 2.878 -17.540 1.00 92.38 273 PHE A C 1
ATOM 2095 O O . PHE A 1 273 ? 34.349 2.446 -16.396 1.00 92.38 273 PHE A O 1
ATOM 2102 N N . SER A 1 274 ? 34.011 2.231 -18.605 1.00 89.69 274 SER A N 1
ATOM 2103 C CA . SER A 1 274 ? 33.326 0.941 -18.508 1.00 89.69 274 SER A CA 1
ATOM 2104 C C . SER A 1 274 ? 34.228 -0.139 -17.906 1.00 89.69 274 SER A C 1
ATOM 2106 O O . SER A 1 274 ? 33.777 -0.880 -17.035 1.00 89.69 274 SER A O 1
ATOM 2108 N N . GLU A 1 275 ? 35.488 -0.223 -18.338 1.00 88.38 275 GLU A N 1
ATOM 2109 C CA . GLU A 1 275 ? 36.482 -1.168 -17.810 1.00 88.38 275 GLU A CA 1
ATOM 2110 C C . GLU A 1 275 ? 36.802 -0.911 -16.333 1.00 88.38 275 GLU A C 1
ATOM 2112 O O . GLU A 1 275 ? 36.920 -1.859 -15.561 1.00 88.38 275 GLU A O 1
ATOM 2117 N N . TYR A 1 276 ? 36.862 0.355 -15.912 1.00 88.00 276 TYR A N 1
ATOM 2118 C CA . TYR A 1 276 ? 37.059 0.732 -14.510 1.00 88.00 276 TYR A CA 1
ATOM 2119 C C . TYR A 1 276 ? 35.874 0.333 -13.610 1.00 88.00 276 TYR A C 1
ATOM 2121 O O . TYR A 1 276 ? 36.073 -0.190 -12.514 1.00 88.00 276 TYR A O 1
ATOM 2129 N N . ILE A 1 277 ? 34.632 0.541 -14.060 1.00 88.12 277 ILE A N 1
ATOM 2130 C CA . ILE A 1 277 ? 33.430 0.244 -13.259 1.00 88.12 277 ILE A CA 1
ATOM 2131 C C . ILE A 1 277 ? 33.083 -1.255 -13.259 1.00 88.12 277 ILE A C 1
ATOM 2133 O O . ILE A 1 277 ? 32.462 -1.748 -12.312 1.00 88.12 277 ILE A O 1
ATOM 2137 N N . HIS A 1 278 ? 33.477 -2.007 -14.290 1.00 85.00 278 HIS A N 1
ATOM 2138 C CA . HIS A 1 278 ? 33.102 -3.414 -14.437 1.00 85.00 278 HIS A CA 1
ATOM 2139 C C . HIS A 1 278 ? 33.491 -4.305 -13.234 1.00 85.00 278 HIS A C 1
ATOM 2141 O O . HIS A 1 278 ? 32.601 -4.988 -12.714 1.00 85.00 278 HIS A O 1
ATOM 2147 N N . PRO A 1 279 ? 34.729 -4.261 -12.693 1.00 82.38 279 PRO A N 1
ATOM 2148 C CA . PRO A 1 279 ? 35.107 -5.012 -11.492 1.00 82.38 279 PRO A CA 1
ATOM 2149 C C . PRO A 1 279 ? 34.299 -4.640 -10.243 1.00 82.38 279 PRO A C 1
ATOM 2151 O O . PRO A 1 279 ? 34.071 -5.495 -9.387 1.00 82.38 279 PRO A O 1
ATOM 2154 N N . LEU A 1 280 ? 33.854 -3.382 -10.137 1.00 81.44 280 LEU A N 1
ATOM 2155 C CA . LEU A 1 280 ? 33.104 -2.876 -8.983 1.00 81.44 280 LEU A CA 1
ATOM 2156 C C . LEU A 1 280 ? 31.655 -3.383 -8.965 1.00 81.44 280 LEU A C 1
ATOM 2158 O O . LEU A 1 280 ? 31.097 -3.613 -7.891 1.00 81.44 280 LEU A O 1
ATOM 2162 N N . LEU A 1 281 ? 31.042 -3.560 -10.142 1.00 82.69 281 LEU A N 1
ATOM 2163 C CA . LEU A 1 281 ? 29.620 -3.904 -10.278 1.00 82.69 281 LEU A CA 1
ATOM 2164 C C . LEU A 1 281 ? 29.348 -5.337 -10.763 1.00 82.69 281 LEU A C 1
ATOM 2166 O O . LEU A 1 281 ? 28.220 -5.809 -10.610 1.00 82.69 281 LEU A O 1
ATOM 2170 N N . GLN A 1 282 ? 30.348 -6.023 -11.326 1.00 77.56 282 GLN A N 1
ATOM 2171 C CA . GLN A 1 282 ? 30.314 -7.434 -11.741 1.00 77.56 282 GLN A CA 1
ATOM 2172 C C . GLN A 1 282 ? 29.057 -7.830 -12.544 1.00 77.56 282 GLN A C 1
ATOM 2174 O O . GLN A 1 282 ? 28.394 -8.830 -12.246 1.00 77.56 282 GLN A O 1
ATOM 2179 N N . TRP A 1 283 ? 28.677 -7.042 -13.559 1.00 78.31 283 TRP A N 1
ATOM 2180 C CA . TRP A 1 283 ? 27.544 -7.421 -14.411 1.00 78.31 283 TRP A CA 1
ATOM 2181 C C . TRP A 1 283 ? 27.924 -8.567 -15.361 1.00 78.31 283 TRP A C 1
ATOM 2183 O O . TRP A 1 283 ? 29.037 -8.632 -15.867 1.00 78.31 283 TRP A O 1
ATOM 2193 N N . LYS A 1 284 ? 26.982 -9.490 -15.591 1.00 58.19 284 LYS A N 1
ATOM 2194 C CA . LYS A 1 284 ? 27.270 -10.842 -16.102 1.00 58.19 284 LYS A CA 1
ATOM 2195 C C . LYS A 1 284 ? 27.516 -10.976 -17.609 1.00 58.19 284 LYS A C 1
ATOM 2197 O O . LYS A 1 284 ? 28.040 -12.003 -18.011 1.00 58.19 284 LYS A O 1
ATOM 2202 N N . SER A 1 285 ? 27.086 -10.023 -18.436 1.00 60.09 285 SER A N 1
ATOM 2203 C CA . SER A 1 285 ? 27.140 -10.166 -19.897 1.00 60.09 285 SER A CA 1
ATOM 2204 C C . SER A 1 285 ? 28.013 -9.085 -20.524 1.00 60.09 285 SER A C 1
ATOM 2206 O O . SER A 1 285 ? 27.677 -7.900 -20.484 1.00 60.09 285 SER A O 1
ATOM 2208 N N . THR A 1 286 ? 29.140 -9.515 -21.083 1.00 61.53 286 THR A N 1
ATOM 2209 C CA . THR A 1 286 ? 29.989 -8.747 -22.008 1.00 61.53 286 THR A CA 1
ATOM 2210 C C . THR A 1 286 ? 29.930 -9.299 -23.432 1.00 61.53 286 THR A C 1
ATOM 2212 O O . THR A 1 286 ? 30.432 -8.649 -24.346 1.00 61.53 286 THR A O 1
ATOM 2215 N N . ASP A 1 287 ? 29.306 -10.466 -23.616 1.00 68.25 287 ASP A N 1
ATOM 2216 C CA . ASP A 1 287 ? 29.155 -11.128 -24.909 1.00 68.25 287 ASP A CA 1
ATOM 2217 C C . ASP A 1 287 ? 28.119 -10.381 -25.747 1.00 68.25 287 ASP A C 1
ATOM 2219 O O . ASP A 1 287 ? 26.961 -10.231 -25.351 1.00 68.25 287 ASP A O 1
ATOM 2223 N N . VAL A 1 288 ? 28.572 -9.859 -26.883 1.00 74.94 288 VAL A N 1
ATOM 2224 C CA . VAL A 1 288 ? 27.734 -9.130 -27.837 1.00 74.94 288 VAL A CA 1
ATOM 2225 C C . VAL A 1 288 ? 26.757 -10.124 -28.486 1.00 74.94 288 VAL A C 1
ATOM 2227 O O . VAL A 1 288 ? 27.173 -11.247 -28.779 1.00 74.94 288 VAL A O 1
ATOM 2230 N N . PRO A 1 289 ? 25.482 -9.748 -28.715 1.00 78.75 289 PRO A N 1
ATOM 2231 C CA . PRO A 1 289 ? 24.536 -10.574 -29.463 1.00 78.75 289 PRO A CA 1
ATOM 2232 C C . PRO A 1 289 ? 25.105 -11.021 -30.815 1.00 78.75 289 PRO A C 1
ATOM 2234 O O . PRO A 1 289 ? 25.894 -10.293 -31.422 1.00 78.75 289 PRO A O 1
ATOM 2237 N N . GLU A 1 290 ? 24.689 -12.199 -31.286 1.00 79.69 290 GLU A N 1
ATOM 2238 C CA . GLU A 1 290 ? 25.086 -12.701 -32.602 1.00 79.69 290 GLU A CA 1
ATOM 2239 C C . GLU A 1 290 ? 24.664 -11.701 -33.688 1.00 79.69 290 GLU A C 1
ATOM 2241 O O . GLU A 1 290 ? 23.525 -11.234 -33.722 1.00 79.69 290 GLU A O 1
ATOM 2246 N N . LEU A 1 291 ? 25.623 -11.317 -34.529 1.00 83.00 291 LEU A N 1
ATOM 2247 C CA . LEU A 1 291 ? 25.397 -10.383 -35.625 1.00 83.00 291 LEU A CA 1
ATOM 2248 C C . LEU A 1 291 ? 24.579 -11.083 -36.710 1.00 83.00 291 LEU A C 1
ATOM 2250 O O . LEU A 1 291 ? 24.903 -12.203 -37.100 1.00 83.00 291 LEU A O 1
ATOM 2254 N N . LEU A 1 292 ? 23.566 -10.399 -37.240 1.00 82.88 292 LEU A N 1
ATOM 2255 C CA . LEU A 1 292 ? 22.898 -10.860 -38.454 1.00 82.88 292 LEU A CA 1
ATOM 2256 C C . LEU A 1 292 ? 23.894 -10.874 -39.620 1.00 82.88 292 LEU A C 1
ATOM 2258 O O . LEU A 1 292 ? 24.724 -9.968 -39.764 1.00 82.88 292 LEU A O 1
ATOM 2262 N N . ASP A 1 293 ? 23.789 -11.891 -40.470 1.00 87.38 293 ASP A N 1
ATOM 2263 C CA . ASP A 1 293 ? 24.432 -11.871 -41.777 1.00 87.38 293 ASP A CA 1
ATOM 2264 C C . ASP A 1 293 ? 23.848 -10.738 -42.638 1.00 87.38 293 ASP A C 1
ATOM 2266 O O . ASP A 1 293 ? 22.788 -10.177 -42.341 1.00 87.38 293 ASP A O 1
ATOM 2270 N N . PHE A 1 294 ? 24.565 -10.355 -43.694 1.00 88.31 294 PHE A N 1
ATOM 2271 C CA . PHE A 1 294 ? 24.153 -9.244 -44.554 1.00 88.31 294 PHE A CA 1
ATOM 2272 C C . PHE A 1 294 ? 22.729 -9.441 -45.108 1.00 88.31 294 PHE A C 1
ATOM 2274 O O . PHE A 1 294 ? 21.904 -8.530 -45.031 1.00 88.31 294 PHE A O 1
ATOM 2281 N N . ASP A 1 295 ? 22.407 -10.654 -45.569 1.00 84.94 295 ASP A N 1
ATOM 2282 C CA . ASP A 1 295 ? 21.098 -10.991 -46.140 1.00 84.94 295 ASP A CA 1
ATOM 2283 C C . ASP A 1 295 ? 19.969 -10.987 -45.088 1.00 84.94 295 ASP A C 1
ATOM 2285 O O . ASP A 1 295 ? 18.818 -10.644 -45.384 1.00 84.94 295 ASP A O 1
ATOM 2289 N N . GLY A 1 296 ? 20.253 -11.383 -43.844 1.00 83.56 296 GLY A N 1
ATOM 2290 C CA . GLY A 1 296 ? 19.327 -11.288 -42.716 1.00 83.56 296 GLY A CA 1
ATOM 2291 C C . GLY A 1 296 ? 19.089 -9.844 -42.284 1.00 83.56 296 GLY A C 1
ATOM 2292 O O . GLY A 1 296 ? 17.938 -9.442 -42.089 1.00 83.56 296 GLY A O 1
ATOM 2293 N N . PHE A 1 297 ? 20.155 -9.045 -42.208 1.00 86.19 297 PHE A N 1
ATOM 2294 C CA . PHE A 1 297 ? 20.072 -7.619 -41.910 1.00 86.19 297 PHE A CA 1
ATOM 2295 C C . PHE A 1 297 ? 19.280 -6.861 -42.978 1.00 86.19 297 PHE A C 1
ATOM 2297 O O . PHE A 1 297 ? 18.364 -6.116 -42.639 1.00 86.19 297 PHE A O 1
ATOM 2304 N N . GLU A 1 298 ? 19.581 -7.066 -44.262 1.00 84.06 298 GLU A N 1
ATOM 2305 C CA . GLU A 1 298 ? 18.923 -6.355 -45.360 1.00 84.06 298 GLU A CA 1
ATOM 2306 C C . GLU A 1 298 ? 17.417 -6.646 -45.401 1.00 84.06 298 GLU A C 1
ATOM 2308 O O . GLU A 1 298 ? 16.607 -5.729 -45.577 1.00 84.06 298 GLU A O 1
ATOM 2313 N N . ARG A 1 299 ? 17.017 -7.904 -45.168 1.00 81.25 299 ARG A N 1
ATOM 2314 C CA . ARG A 1 299 ? 15.600 -8.274 -45.033 1.00 81.25 299 ARG A CA 1
ATOM 2315 C C . ARG A 1 299 ? 14.935 -7.549 -43.866 1.00 81.25 299 ARG A C 1
ATOM 2317 O O . ARG A 1 299 ? 13.861 -6.978 -44.052 1.00 81.25 299 ARG A O 1
ATOM 2324 N N . ALA A 1 300 ? 15.568 -7.536 -42.693 1.00 78.12 300 ALA A N 1
ATOM 2325 C CA . ALA A 1 300 ? 15.042 -6.859 -41.509 1.00 78.12 300 ALA A CA 1
ATOM 2326 C C . ALA A 1 300 ? 14.967 -5.328 -41.686 1.00 78.12 300 ALA A C 1
ATOM 2328 O O . ALA A 1 300 ? 13.988 -4.708 -41.278 1.00 78.12 300 ALA A O 1
ATOM 2329 N N . TRP A 1 301 ? 15.960 -4.724 -42.345 1.00 78.56 301 TRP A N 1
ATOM 2330 C CA . TRP A 1 301 ? 16.017 -3.294 -42.655 1.00 78.56 301 TRP A CA 1
ATOM 2331 C C . TRP A 1 301 ? 14.918 -2.868 -43.639 1.00 78.56 301 TRP A C 1
ATOM 2333 O O . TRP A 1 301 ? 14.243 -1.859 -43.430 1.00 78.56 301 TRP A O 1
ATOM 2343 N N . ARG A 1 302 ? 14.693 -3.659 -44.699 1.00 77.06 302 ARG A N 1
ATOM 2344 C CA . ARG A 1 302 ? 13.697 -3.366 -45.746 1.00 77.06 302 ARG A CA 1
ATOM 2345 C C . ARG A 1 302 ? 12.254 -3.660 -45.333 1.00 77.06 302 ARG A C 1
ATOM 2347 O O . ARG A 1 302 ? 11.344 -3.051 -45.890 1.00 77.06 302 ARG A O 1
ATOM 2354 N N . ALA A 1 303 ? 12.023 -4.555 -44.371 1.00 70.25 303 ALA A N 1
ATOM 2355 C CA . ALA A 1 303 ? 10.679 -4.969 -43.950 1.00 70.25 303 ALA A CA 1
ATOM 2356 C C . ALA A 1 303 ? 9.824 -3.850 -43.307 1.00 70.25 303 ALA A C 1
ATOM 2358 O O . ALA A 1 303 ? 8.627 -4.048 -43.108 1.00 70.25 303 ALA A O 1
ATOM 2359 N N . SER A 1 304 ? 10.380 -2.654 -43.056 1.00 52.59 304 SER A N 1
ATOM 2360 C CA . SER A 1 304 ? 9.730 -1.546 -42.334 1.00 52.59 304 SER A CA 1
ATOM 2361 C C . SER A 1 304 ? 9.417 -1.910 -40.863 1.00 52.59 304 SER A C 1
ATOM 2363 O O . SER A 1 304 ? 9.214 -3.078 -40.536 1.00 52.59 304 SER A O 1
ATOM 2365 N N . PRO A 1 305 ? 9.346 -0.952 -39.917 1.00 54.69 305 PRO A N 1
ATOM 2366 C CA . PRO A 1 305 ? 9.377 -1.240 -38.475 1.00 54.69 305 PRO A CA 1
ATOM 2367 C C . PRO A 1 305 ? 8.053 -1.803 -37.912 1.00 54.69 305 PRO A C 1
ATOM 2369 O O . PRO A 1 305 ? 7.763 -1.635 -36.732 1.00 54.69 305 PRO A O 1
ATOM 2372 N N . THR A 1 306 ? 7.213 -2.423 -38.746 1.00 40.75 306 THR A N 1
ATOM 2373 C CA . THR A 1 306 ? 5.822 -2.801 -38.433 1.00 40.75 306 THR A CA 1
ATOM 2374 C C . THR A 1 306 ? 5.588 -4.305 -38.243 1.00 40.75 306 THR A C 1
ATOM 2376 O O . THR A 1 306 ? 4.486 -4.695 -37.859 1.00 40.75 306 THR A O 1
ATOM 2379 N N . GLY A 1 307 ? 6.608 -5.150 -38.433 1.00 44.94 307 GLY A N 1
ATOM 2380 C CA . GLY A 1 307 ? 6.523 -6.592 -38.176 1.00 44.94 307 GLY A CA 1
ATOM 2381 C C . GLY A 1 307 ? 6.795 -6.958 -36.712 1.00 44.94 307 GLY A C 1
ATOM 2382 O O . GLY A 1 307 ? 7.760 -6.481 -36.123 1.00 44.94 307 GLY A O 1
ATOM 2383 N N . ALA A 1 308 ? 5.974 -7.838 -36.129 1.00 44.53 308 ALA A N 1
ATOM 2384 C CA . ALA A 1 308 ? 6.173 -8.365 -34.771 1.00 44.53 308 ALA A CA 1
ATOM 2385 C C . ALA A 1 308 ? 7.440 -9.241 -34.621 1.00 44.53 308 ALA A C 1
ATOM 2387 O O . ALA A 1 308 ? 7.896 -9.436 -33.498 1.00 44.53 308 ALA A O 1
ATOM 2388 N N . ASP A 1 309 ? 8.012 -9.699 -35.742 1.00 48.53 309 ASP A N 1
ATOM 2389 C CA . ASP A 1 309 ? 9.199 -10.567 -35.818 1.00 48.53 309 ASP A CA 1
ATOM 2390 C C . ASP A 1 309 ? 10.498 -9.807 -36.170 1.00 48.53 309 ASP A C 1
ATOM 2392 O O . ASP A 1 309 ? 11.508 -10.415 -36.521 1.00 48.53 309 ASP A O 1
ATOM 2396 N N . ALA A 1 310 ? 10.495 -8.469 -36.123 1.00 59.03 310 ALA A N 1
ATOM 2397 C CA . ALA A 1 310 ? 11.676 -7.669 -36.450 1.00 59.03 310 ALA A CA 1
ATOM 2398 C C . ALA A 1 310 ? 12.745 -7.739 -35.342 1.00 59.03 310 ALA A C 1
ATOM 2400 O O . ALA A 1 310 ? 12.445 -7.571 -34.156 1.00 59.03 310 ALA A O 1
ATOM 2401 N N . ASP A 1 311 ? 14.013 -7.919 -35.730 1.00 73.94 311 ASP A N 1
ATOM 2402 C CA . ASP A 1 311 ? 15.142 -7.865 -34.799 1.00 73.94 311 ASP A CA 1
ATOM 2403 C C . ASP A 1 311 ? 15.175 -6.508 -34.064 1.00 73.94 311 ASP A C 1
ATOM 2405 O O . ASP A 1 311 ? 15.133 -5.422 -34.662 1.00 73.94 311 ASP A O 1
ATOM 2409 N N . ARG A 1 312 ? 15.241 -6.569 -32.729 1.00 74.19 312 ARG A N 1
ATOM 2410 C CA . ARG A 1 312 ? 15.204 -5.394 -31.847 1.00 74.19 312 ARG A CA 1
ATOM 2411 C C . ARG A 1 312 ? 16.363 -4.430 -32.109 1.00 74.19 312 ARG A C 1
ATOM 2413 O O . ARG A 1 312 ? 16.159 -3.218 -32.034 1.00 74.19 312 ARG A O 1
ATOM 2420 N N . TRP A 1 313 ? 17.567 -4.935 -32.365 1.00 80.56 313 TRP A N 1
ATOM 2421 C CA . TRP A 1 313 ? 18.760 -4.115 -32.575 1.00 80.56 313 TRP A CA 1
ATOM 2422 C C . TRP A 1 313 ? 18.747 -3.445 -33.941 1.00 80.56 313 TRP A C 1
ATOM 2424 O O . TRP A 1 313 ? 19.081 -2.264 -34.029 1.00 80.56 313 TRP A O 1
ATOM 2434 N N . VAL A 1 314 ? 18.283 -4.147 -34.978 1.00 82.31 314 VAL A N 1
ATOM 2435 C CA . VAL A 1 314 ? 18.072 -3.546 -36.307 1.00 82.31 314 VAL A CA 1
ATOM 2436 C C . VAL A 1 314 ? 17.035 -2.430 -36.229 1.00 82.31 314 VAL A C 1
ATOM 2438 O O . VAL A 1 314 ? 17.262 -1.339 -36.744 1.00 82.31 314 VAL A O 1
ATOM 2441 N N . THR A 1 315 ? 15.938 -2.652 -35.502 1.00 77.25 315 THR A N 1
ATOM 2442 C CA . THR A 1 315 ? 14.891 -1.638 -35.302 1.00 77.25 315 THR A CA 1
ATOM 2443 C C . THR A 1 315 ? 15.427 -0.399 -34.575 1.00 77.25 315 THR A C 1
ATOM 2445 O O . THR A 1 315 ? 15.141 0.732 -34.969 1.00 77.25 315 THR A O 1
ATOM 2448 N N . GLN A 1 316 ? 16.238 -0.586 -33.528 1.00 77.44 316 GLN A N 1
ATOM 2449 C CA . GLN A 1 316 ? 16.877 0.525 -32.813 1.00 77.44 316 GLN A CA 1
ATOM 2450 C C . GLN A 1 316 ? 17.872 1.288 -33.694 1.00 77.44 316 GLN A C 1
ATOM 2452 O O . GLN A 1 316 ? 17.893 2.518 -33.662 1.00 77.44 316 GLN A O 1
ATOM 2457 N N . PHE A 1 317 ? 18.665 0.578 -34.496 1.00 84.88 317 PHE A N 1
ATOM 2458 C CA . PHE A 1 317 ? 19.605 1.195 -35.425 1.00 84.88 317 PHE A CA 1
ATOM 2459 C C . PHE A 1 317 ? 18.887 1.966 -36.542 1.00 84.88 317 PHE A C 1
ATOM 2461 O O . PHE A 1 317 ? 19.289 3.077 -36.889 1.00 84.88 317 PHE A O 1
ATOM 2468 N N . ALA A 1 318 ? 17.783 1.433 -37.068 1.00 80.19 318 ALA A N 1
ATOM 2469 C CA . ALA A 1 318 ? 16.943 2.116 -38.050 1.00 80.19 318 ALA A CA 1
ATOM 2470 C C . ALA A 1 318 ? 16.337 3.406 -37.488 1.00 80.19 318 ALA A C 1
ATOM 2472 O O . ALA A 1 318 ? 16.384 4.447 -38.145 1.00 80.19 318 ALA A O 1
ATOM 2473 N N . GLN A 1 319 ? 15.845 3.369 -36.245 1.00 77.75 319 GLN A N 1
ATOM 2474 C CA . GLN A 1 319 ? 15.337 4.556 -35.559 1.00 77.75 319 GLN A CA 1
ATOM 2475 C C . GLN A 1 319 ? 16.434 5.618 -35.376 1.00 77.75 319 GLN A C 1
ATOM 2477 O O . GLN A 1 319 ? 16.213 6.780 -35.707 1.00 77.75 319 GLN A O 1
ATOM 2482 N N . LEU A 1 320 ? 17.633 5.212 -34.938 1.00 82.69 320 LEU A N 1
ATOM 2483 C CA . LEU A 1 320 ? 18.801 6.093 -34.809 1.00 82.69 320 LEU A CA 1
ATOM 2484 C C . LEU A 1 320 ? 19.130 6.804 -36.135 1.00 82.69 320 LEU A C 1
ATOM 2486 O O . LEU A 1 320 ? 19.353 8.014 -36.148 1.00 82.69 320 LEU A O 1
ATOM 2490 N N . ASN A 1 321 ? 19.126 6.062 -37.249 1.00 84.94 321 ASN A N 1
ATOM 2491 C CA . ASN A 1 321 ? 19.367 6.616 -38.585 1.00 84.94 321 ASN A CA 1
ATOM 2492 C C . ASN A 1 321 ? 18.268 7.595 -39.007 1.00 84.94 321 ASN A C 1
ATOM 2494 O O . ASN A 1 321 ? 18.559 8.664 -39.540 1.00 84.94 321 ASN A O 1
ATOM 2498 N N . HIS A 1 322 ? 17.004 7.253 -38.753 1.00 81.75 322 HIS A N 1
ATOM 2499 C CA . HIS A 1 322 ? 15.873 8.113 -39.086 1.00 81.75 322 HIS A CA 1
ATOM 2500 C C . HIS A 1 322 ? 15.920 9.444 -38.321 1.00 81.75 322 HIS A C 1
ATOM 2502 O O . HIS A 1 322 ? 15.755 10.517 -38.908 1.00 81.75 322 HIS A O 1
ATOM 2508 N N . ASP A 1 323 ? 16.198 9.384 -37.021 1.00 79.31 323 ASP A N 1
ATOM 2509 C CA . ASP A 1 323 ? 16.264 10.563 -36.163 1.00 79.31 323 ASP A CA 1
ATOM 2510 C C . ASP A 1 323 ? 17.459 11.462 -36.533 1.00 79.31 323 ASP A C 1
ATOM 2512 O O . ASP A 1 323 ? 17.325 12.689 -36.586 1.00 79.31 323 ASP A O 1
ATOM 2516 N N . MET A 1 324 ? 18.604 10.871 -36.893 1.00 85.12 324 MET A N 1
ATOM 2517 C CA . MET A 1 324 ? 19.776 11.615 -37.366 1.00 85.12 324 MET A CA 1
ATOM 2518 C C . MET A 1 324 ? 19.573 12.223 -38.766 1.00 85.12 324 MET A C 1
ATOM 2520 O O . MET A 1 324 ? 19.973 13.369 -39.014 1.00 85.12 324 MET A O 1
ATOM 2524 N N . ALA A 1 325 ? 18.908 11.507 -39.677 1.00 83.69 325 ALA A N 1
ATOM 2525 C CA . ALA A 1 325 ? 18.525 12.027 -40.991 1.00 83.69 325 ALA A CA 1
ATOM 2526 C C . ALA A 1 325 ? 17.605 13.246 -40.841 1.00 83.69 325 ALA A C 1
ATOM 2528 O O . ALA A 1 325 ? 17.817 14.286 -41.466 1.00 83.69 325 ALA A O 1
ATOM 2529 N N . ARG A 1 326 ? 16.651 13.179 -39.907 1.00 83.38 326 ARG A N 1
ATOM 2530 C CA . ARG A 1 326 ? 15.776 14.306 -39.585 1.00 83.38 326 ARG A CA 1
ATOM 2531 C C . ARG A 1 326 ? 16.530 15.499 -39.003 1.00 83.38 326 ARG A C 1
ATOM 2533 O O . ARG A 1 326 ? 16.296 16.625 -39.443 1.00 83.38 326 ARG A O 1
ATOM 2540 N N . LEU A 1 327 ? 17.419 15.268 -38.036 1.00 84.12 327 LEU A N 1
ATOM 2541 C CA . LEU A 1 327 ? 18.228 16.321 -37.415 1.00 84.12 327 LEU A CA 1
ATOM 2542 C C . LEU A 1 327 ? 19.095 17.047 -38.456 1.00 84.12 327 LEU A C 1
ATOM 2544 O O . LEU A 1 327 ? 19.171 18.274 -38.465 1.00 84.12 327 LEU A O 1
ATOM 2548 N N . SER A 1 328 ? 19.694 16.287 -39.374 1.00 84.75 328 SER A N 1
ATOM 2549 C CA . SER A 1 328 ? 20.530 16.814 -40.459 1.00 84.75 328 SER A CA 1
ATOM 2550 C C . SER A 1 328 ? 19.750 17.285 -41.693 1.00 84.75 328 SER A C 1
ATOM 2552 O O . SER A 1 328 ? 20.350 17.814 -42.626 1.00 84.75 328 SER A O 1
ATOM 2554 N N . ARG A 1 329 ? 18.416 17.134 -41.706 1.00 84.38 329 ARG A N 1
ATOM 2555 C CA . ARG A 1 329 ? 17.539 17.409 -42.861 1.00 84.38 329 ARG A CA 1
ATOM 2556 C C . ARG A 1 329 ? 17.989 16.692 -44.143 1.00 84.38 329 ARG A C 1
ATOM 2558 O O . ARG A 1 329 ? 17.874 17.238 -45.239 1.00 84.38 329 ARG A O 1
ATOM 2565 N N . THR A 1 330 ? 18.505 15.476 -43.996 1.00 81.00 330 THR A N 1
ATOM 2566 C CA . THR A 1 330 ? 18.913 14.593 -45.094 1.00 81.00 330 THR A CA 1
ATOM 2567 C C . THR A 1 330 ? 17.892 13.471 -45.294 1.00 81.00 330 THR A C 1
ATOM 2569 O O . THR A 1 330 ? 16.998 13.272 -44.470 1.00 81.00 330 THR A O 1
ATOM 2572 N N . SER A 1 331 ? 17.982 12.761 -46.422 1.00 73.69 331 SER A N 1
ATOM 2573 C CA . SER A 1 331 ? 17.199 11.534 -46.614 1.00 73.69 331 SER A CA 1
ATOM 2574 C C . SER A 1 331 ? 17.846 10.379 -45.838 1.00 73.69 331 SER A C 1
ATOM 2576 O O . SER A 1 331 ? 19.069 10.392 -45.674 1.00 73.69 331 SER A O 1
ATOM 2578 N N . PRO A 1 332 ? 17.062 9.397 -45.354 1.00 67.94 332 PRO A N 1
ATOM 2579 C CA . PRO A 1 332 ? 17.608 8.171 -44.774 1.00 67.94 332 PRO A CA 1
ATOM 2580 C C . PRO A 1 332 ? 18.613 7.504 -45.727 1.00 67.94 332 PRO A C 1
ATOM 2582 O O . PRO A 1 332 ? 18.476 7.614 -46.943 1.00 67.94 332 PRO A O 1
ATOM 2585 N N . VAL A 1 333 ? 19.639 6.852 -45.174 1.00 66.62 333 VAL A N 1
ATOM 2586 C CA . VAL A 1 333 ? 20.708 6.220 -45.965 1.00 66.62 333 VAL A CA 1
ATOM 2587 C C . VAL A 1 333 ? 20.152 5.020 -46.738 1.00 66.62 333 VAL A C 1
ATOM 2589 O O . VAL A 1 333 ? 19.652 4.079 -46.128 1.00 66.62 333 VAL A O 1
ATOM 2592 N N . ASP A 1 334 ? 20.279 5.059 -48.067 1.00 67.56 334 ASP A N 1
ATOM 2593 C CA . ASP A 1 334 ? 19.799 4.010 -48.980 1.00 67.56 334 ASP A CA 1
ATOM 2594 C C . ASP A 1 334 ? 20.893 3.007 -49.402 1.00 67.56 334 ASP A C 1
ATOM 2596 O O . ASP A 1 334 ? 20.589 2.049 -50.107 1.00 67.56 334 ASP A O 1
ATOM 2600 N N . ASP A 1 335 ? 22.155 3.201 -48.991 1.00 84.56 335 ASP A N 1
ATOM 2601 C CA . ASP A 1 335 ? 23.252 2.254 -49.252 1.00 84.56 335 ASP A CA 1
ATOM 2602 C C . ASP A 1 335 ? 23.219 1.093 -48.234 1.00 84.56 335 ASP A C 1
ATOM 2604 O O . ASP A 1 335 ? 23.510 1.313 -47.048 1.00 84.56 335 ASP A O 1
ATOM 2608 N N . PRO A 1 336 ? 22.871 -0.145 -48.649 1.00 83.12 336 PRO A N 1
ATOM 2609 C CA . PRO A 1 336 ? 22.754 -1.276 -47.733 1.00 83.12 336 PRO A CA 1
ATOM 2610 C C . PRO A 1 336 ? 24.103 -1.715 -47.152 1.00 83.12 336 PRO A C 1
ATOM 2612 O O . PRO A 1 336 ? 24.144 -2.159 -46.005 1.00 83.12 336 PRO A O 1
ATOM 2615 N N . GLN A 1 337 ? 25.200 -1.571 -47.906 1.00 87.44 337 GLN A N 1
ATOM 2616 C CA . GLN A 1 337 ? 26.526 -2.022 -47.478 1.00 87.44 337 GLN A CA 1
ATOM 2617 C C . GLN A 1 337 ? 27.110 -1.082 -46.424 1.00 87.44 337 GLN A C 1
ATOM 2619 O O . GLN A 1 337 ? 27.498 -1.538 -45.351 1.00 87.44 337 GLN A O 1
ATOM 2624 N N . ASP A 1 338 ? 27.086 0.231 -46.679 1.00 88.31 338 ASP A N 1
ATOM 2625 C CA . ASP A 1 338 ? 27.498 1.239 -45.690 1.00 88.31 338 ASP A CA 1
ATOM 2626 C C . ASP A 1 338 ? 26.689 1.110 -44.391 1.00 88.31 338 ASP A C 1
ATOM 2628 O O . ASP A 1 338 ? 27.222 1.181 -43.283 1.00 88.31 338 ASP A O 1
ATOM 2632 N N . THR A 1 339 ? 25.383 0.875 -44.515 1.00 88.12 339 THR A N 1
ATOM 2633 C CA . THR A 1 339 ? 24.492 0.728 -43.361 1.00 88.12 339 THR A CA 1
ATOM 2634 C C . THR A 1 339 ? 24.799 -0.542 -42.562 1.00 88.12 339 THR A C 1
ATOM 2636 O O . THR A 1 339 ? 24.806 -0.487 -41.330 1.00 88.12 339 THR A O 1
ATOM 2639 N N . TYR A 1 340 ? 25.112 -1.658 -43.229 1.00 90.44 340 TYR A N 1
ATOM 2640 C CA . TYR A 1 340 ? 25.545 -2.889 -42.566 1.00 90.44 340 TYR A CA 1
ATOM 2641 C C . TYR A 1 340 ? 26.890 -2.714 -41.847 1.00 90.44 340 TYR A C 1
ATOM 2643 O O . TYR A 1 340 ? 27.016 -3.063 -40.671 1.00 90.44 340 TYR A O 1
ATOM 2651 N N . ASP A 1 341 ? 27.876 -2.093 -42.495 1.00 90.50 341 ASP A N 1
ATOM 2652 C CA . ASP A 1 341 ? 29.193 -1.841 -41.901 1.00 90.50 341 ASP A CA 1
ATOM 2653 C C . ASP A 1 341 ? 29.083 -0.931 -40.660 1.00 90.50 341 ASP A C 1
ATOM 2655 O O . ASP A 1 341 ? 29.704 -1.182 -39.622 1.00 90.50 341 ASP A O 1
ATOM 2659 N N . ARG A 1 342 ? 28.213 0.090 -40.702 1.00 91.12 342 ARG A N 1
ATOM 2660 C CA . ARG A 1 342 ? 27.917 0.931 -39.530 1.00 91.12 342 ARG A CA 1
ATOM 2661 C C . ARG A 1 342 ? 27.194 0.154 -38.426 1.00 91.12 342 ARG A C 1
ATOM 2663 O O . ARG A 1 342 ? 27.535 0.336 -37.258 1.00 91.12 342 ARG A O 1
ATOM 2670 N N . TYR A 1 343 ? 26.240 -0.715 -38.768 1.00 90.06 343 TYR A N 1
ATOM 2671 C CA . TYR A 1 343 ? 25.520 -1.558 -37.806 1.00 90.06 343 TYR A CA 1
ATOM 2672 C C . TYR A 1 343 ? 26.464 -2.514 -37.063 1.00 90.06 343 TYR A C 1
ATOM 2674 O O . TYR A 1 343 ? 26.438 -2.566 -35.829 1.00 90.06 343 TYR A O 1
ATOM 2682 N N . THR A 1 344 ? 27.341 -3.215 -37.790 1.00 91.88 344 THR A N 1
ATOM 2683 C CA . THR A 1 344 ? 28.304 -4.158 -37.198 1.00 91.88 344 THR A CA 1
ATOM 2684 C C . THR A 1 344 ? 29.303 -3.463 -36.267 1.00 91.88 344 THR A C 1
ATOM 2686 O O . THR A 1 344 ? 29.666 -4.017 -35.229 1.00 91.88 344 THR A O 1
ATOM 2689 N N . ALA A 1 345 ? 29.689 -2.219 -36.569 1.00 90.00 345 ALA A N 1
ATOM 2690 C CA . ALA A 1 345 ? 30.538 -1.406 -35.698 1.00 90.00 345 ALA A CA 1
ATOM 2691 C C . ALA A 1 345 ? 29.788 -0.799 -34.493 1.00 90.00 345 ALA A C 1
ATOM 2693 O O . ALA A 1 345 ? 30.374 -0.616 -33.424 1.00 90.00 345 ALA A O 1
ATOM 2694 N N . TRP A 1 346 ? 28.504 -0.472 -34.652 1.00 92.12 346 TRP A N 1
ATOM 2695 C CA . TRP A 1 346 ? 27.672 0.151 -33.621 1.00 92.12 346 TRP A CA 1
ATOM 2696 C C . TRP A 1 346 ? 27.211 -0.837 -32.543 1.00 92.12 346 TRP A C 1
ATOM 2698 O O . TRP A 1 346 ? 27.235 -0.498 -31.356 1.00 92.12 346 TRP A O 1
ATOM 2708 N N . LEU A 1 347 ? 26.807 -2.053 -32.930 1.00 90.25 347 LEU A N 1
ATOM 2709 C CA . LEU A 1 347 ? 26.176 -3.021 -32.026 1.00 90.25 347 LEU A CA 1
ATOM 2710 C C . LEU A 1 347 ? 27.031 -3.352 -30.781 1.00 90.25 347 LEU A C 1
ATOM 2712 O O . LEU A 1 347 ? 26.493 -3.262 -29.671 1.00 90.25 347 LEU A O 1
ATOM 2716 N N . PRO A 1 348 ? 28.344 -3.657 -30.890 1.00 89.44 348 PRO A N 1
ATOM 2717 C CA . PRO A 1 348 ? 29.186 -3.923 -29.720 1.00 89.44 348 PRO A CA 1
ATOM 2718 C C . PRO A 1 348 ? 29.247 -2.746 -28.739 1.00 89.44 348 PRO A C 1
ATOM 2720 O O . PRO A 1 348 ? 29.171 -2.937 -27.521 1.00 89.44 348 PRO A O 1
ATOM 2723 N N . PHE A 1 349 ? 29.352 -1.522 -29.266 1.00 89.75 349 PHE A N 1
ATOM 2724 C CA . PHE A 1 349 ? 29.388 -0.300 -28.465 1.00 89.75 349 PHE A CA 1
ATOM 2725 C C . PHE A 1 349 ? 28.050 -0.068 -27.754 1.00 89.75 349 PHE A C 1
ATOM 2727 O O . PHE A 1 349 ? 28.015 0.111 -26.533 1.00 89.75 349 PHE A O 1
ATOM 2734 N N . ALA A 1 350 ? 26.942 -0.123 -28.497 1.00 86.44 350 ALA A N 1
ATOM 2735 C CA . ALA A 1 350 ? 25.601 0.092 -27.963 1.00 86.44 350 ALA A CA 1
ATOM 2736 C C . ALA A 1 350 ? 25.253 -0.928 -26.870 1.00 86.44 350 ALA A C 1
ATOM 2738 O O . ALA A 1 350 ? 24.757 -0.550 -25.804 1.00 86.44 350 ALA A O 1
ATOM 2739 N N . TYR A 1 351 ? 25.587 -2.203 -27.093 1.00 85.69 351 TYR A N 1
ATOM 2740 C CA . TYR A 1 351 ? 25.371 -3.274 -26.125 1.00 85.69 351 TYR A CA 1
ATOM 2741 C C . TYR A 1 351 ? 26.122 -3.020 -24.813 1.00 85.69 351 TYR A C 1
ATOM 2743 O O . TYR A 1 351 ? 25.529 -3.031 -23.728 1.00 85.69 351 TYR A O 1
ATOM 2751 N N . ARG A 1 352 ? 27.423 -2.713 -24.905 1.00 85.38 352 ARG A N 1
ATOM 2752 C CA . ARG A 1 352 ? 28.274 -2.447 -23.740 1.00 85.38 352 ARG A CA 1
ATOM 2753 C C . ARG A 1 352 ? 27.804 -1.221 -22.958 1.00 85.38 352 ARG A C 1
ATOM 2755 O O . ARG A 1 352 ? 27.680 -1.291 -21.735 1.00 85.38 352 ARG A O 1
ATOM 2762 N N . MET A 1 353 ? 27.487 -0.122 -23.643 1.00 87.38 353 MET A N 1
ATOM 2763 C CA . MET A 1 353 ? 27.015 1.112 -23.002 1.00 87.38 353 MET A CA 1
ATOM 2764 C C . MET A 1 353 ? 25.635 0.948 -22.354 1.00 87.38 353 MET A C 1
ATOM 2766 O O . MET A 1 353 ? 25.394 1.486 -21.267 1.00 87.38 353 MET A O 1
ATOM 2770 N N . GLN A 1 354 ? 24.739 0.157 -22.957 1.00 82.56 354 GLN A N 1
ATOM 2771 C CA . GLN A 1 354 ? 23.465 -0.204 -22.335 1.00 82.56 354 GLN A CA 1
ATOM 2772 C C . GLN A 1 354 ? 23.684 -1.052 -21.072 1.00 82.56 354 GLN A C 1
ATOM 2774 O O . GLN A 1 354 ? 23.028 -0.806 -20.053 1.00 82.56 354 GLN A O 1
ATOM 2779 N N . GLY A 1 355 ? 24.612 -2.014 -21.112 1.00 81.94 355 GLY A N 1
ATOM 2780 C CA . GLY A 1 355 ? 25.015 -2.827 -19.961 1.00 81.94 355 GLY A CA 1
ATOM 2781 C C . GLY A 1 355 ? 25.565 -1.978 -18.813 1.00 81.94 355 GLY A C 1
ATOM 2782 O O . GLY A 1 355 ? 25.047 -2.053 -17.697 1.00 81.94 355 GLY A O 1
ATOM 2783 N N . LEU A 1 356 ? 26.525 -1.096 -19.110 1.00 86.94 356 LEU A N 1
ATOM 2784 C CA . LEU A 1 356 ? 27.109 -0.142 -18.165 1.00 86.94 356 LEU A CA 1
ATOM 2785 C C . LEU A 1 356 ? 26.031 0.741 -17.522 1.00 86.94 356 LEU A C 1
ATOM 2787 O O . LEU A 1 356 ? 25.895 0.779 -16.298 1.00 86.94 356 LEU A O 1
ATOM 2791 N N . THR A 1 357 ? 25.218 1.414 -18.340 1.00 85.62 357 THR A N 1
ATOM 2792 C CA . THR A 1 357 ? 24.175 2.330 -17.850 1.00 85.62 357 THR A CA 1
ATOM 2793 C C . THR A 1 357 ? 23.156 1.588 -16.986 1.00 85.62 357 THR A C 1
ATOM 2795 O O . THR A 1 357 ? 22.720 2.103 -15.955 1.00 85.62 357 THR A O 1
ATOM 2798 N N . THR A 1 358 ? 22.805 0.351 -17.351 1.00 81.81 358 THR A N 1
ATOM 2799 C CA . THR A 1 358 ? 21.885 -0.494 -16.574 1.00 81.81 358 THR A CA 1
ATOM 2800 C C . THR A 1 358 ? 22.497 -0.941 -15.249 1.00 81.81 358 THR A C 1
ATOM 2802 O O . THR A 1 358 ? 21.811 -0.896 -14.226 1.00 81.81 358 THR A O 1
ATOM 2805 N N . ALA A 1 359 ? 23.773 -1.333 -15.236 1.00 84.94 359 ALA A N 1
ATOM 2806 C CA . ALA A 1 359 ? 24.480 -1.745 -14.027 1.00 84.94 359 ALA A CA 1
ATOM 2807 C C . ALA A 1 359 ? 24.609 -0.588 -13.027 1.00 84.94 359 ALA A C 1
ATOM 2809 O O . ALA A 1 359 ? 24.204 -0.733 -11.872 1.00 84.94 359 ALA A O 1
ATOM 2810 N N . VAL A 1 360 ? 25.067 0.581 -13.490 1.00 89.06 360 VAL A N 1
ATOM 2811 C CA . VAL A 1 360 ? 25.192 1.791 -12.662 1.00 89.06 360 VAL A CA 1
ATOM 2812 C C . VAL A 1 360 ? 23.817 2.251 -12.171 1.00 89.06 360 VAL A C 1
ATOM 2814 O O . VAL A 1 360 ? 23.648 2.538 -10.988 1.00 89.06 360 VAL A O 1
ATOM 2817 N N . SER A 1 361 ? 22.795 2.251 -13.037 1.00 85.38 361 SER A N 1
ATOM 2818 C CA . SER A 1 361 ? 21.423 2.599 -12.632 1.00 85.38 361 SER A CA 1
ATOM 2819 C C . SER A 1 361 ? 20.885 1.660 -11.565 1.00 85.38 361 SER A C 1
ATOM 2821 O O . SER A 1 361 ? 20.272 2.103 -10.595 1.00 85.38 361 SER A O 1
ATOM 2823 N N . ARG A 1 362 ? 21.112 0.351 -11.730 1.00 83.62 362 ARG A N 1
ATOM 2824 C CA . ARG A 1 362 ? 20.685 -0.650 -10.757 1.00 83.62 362 ARG A CA 1
ATOM 2825 C C . ARG A 1 362 ? 21.374 -0.404 -9.431 1.00 83.62 362 ARG A C 1
ATOM 2827 O O . ARG A 1 362 ? 20.691 -0.425 -8.409 1.00 83.62 362 ARG A O 1
ATOM 2834 N N . ASP A 1 363 ? 22.685 -0.203 -9.426 1.00 87.31 363 ASP A N 1
ATOM 2835 C CA . ASP A 1 363 ? 23.449 -0.054 -8.196 1.00 87.31 363 ASP A CA 1
ATOM 2836 C C . ASP A 1 363 ? 23.109 1.234 -7.438 1.00 87.31 363 ASP A C 1
ATOM 2838 O O . ASP A 1 363 ? 22.781 1.153 -6.253 1.00 87.31 363 ASP A O 1
ATOM 2842 N N . LEU A 1 364 ? 23.044 2.365 -8.148 1.00 87.44 364 LEU A N 1
ATOM 2843 C CA . LEU A 1 364 ? 22.641 3.674 -7.625 1.00 87.44 364 LEU A CA 1
ATOM 2844 C C . LEU A 1 364 ? 21.123 3.815 -7.411 1.00 87.44 364 LEU A C 1
ATOM 2846 O O . LEU A 1 364 ? 20.657 4.866 -6.980 1.00 87.44 364 LEU A O 1
ATOM 2850 N N . ASP A 1 365 ? 20.340 2.765 -7.673 1.00 81.69 365 ASP A N 1
ATOM 2851 C CA . ASP A 1 365 ? 18.881 2.745 -7.496 1.00 81.69 365 ASP A CA 1
ATOM 2852 C C . ASP A 1 365 ? 18.183 3.892 -8.268 1.00 81.69 365 ASP A C 1
ATOM 2854 O O . ASP A 1 365 ? 17.212 4.484 -7.791 1.00 81.69 365 ASP A O 1
ATOM 2858 N N . TYR A 1 366 ? 18.710 4.204 -9.462 1.00 80.38 366 TYR A N 1
ATOM 2859 C CA . TYR A 1 366 ? 18.265 5.273 -10.356 1.00 80.38 366 TYR A CA 1
ATOM 2860 C C . TYR A 1 366 ? 16.971 4.904 -11.079 1.00 80.38 366 TYR A C 1
ATOM 2862 O O . TYR A 1 366 ? 16.861 3.841 -11.690 1.00 80.38 366 TYR A O 1
ATOM 2870 N N . GLN A 1 367 ? 15.977 5.782 -10.975 1.00 76.69 367 GLN A N 1
ATOM 2871 C CA . GLN A 1 367 ? 14.586 5.490 -11.327 1.00 76.69 367 GLN A CA 1
ATOM 2872 C C . GLN A 1 367 ? 13.949 6.718 -11.978 1.00 76.69 367 GLN A C 1
ATOM 2874 O O . GLN A 1 367 ? 13.142 7.409 -11.349 1.00 76.69 367 GLN A O 1
ATOM 2879 N N . PRO A 1 368 ? 14.371 7.040 -13.208 1.00 74.62 368 PRO A N 1
ATOM 2880 C CA . PRO A 1 368 ? 13.929 8.246 -13.876 1.00 74.62 368 PRO A CA 1
ATOM 2881 C C . PRO A 1 368 ? 12.451 8.158 -14.218 1.00 74.62 368 PRO A C 1
ATOM 2883 O O . PRO A 1 368 ? 11.927 7.078 -14.505 1.00 74.62 368 PRO A O 1
ATOM 2886 N N . ILE A 1 369 ? 11.794 9.313 -14.235 1.00 70.38 369 ILE A N 1
ATOM 2887 C CA . ILE A 1 369 ? 10.419 9.430 -14.709 1.00 70.38 369 ILE A CA 1
ATOM 2888 C C . ILE A 1 369 ? 10.354 10.544 -15.747 1.00 70.38 369 ILE A C 1
ATOM 2890 O O . ILE A 1 369 ? 10.793 11.668 -15.505 1.00 70.38 369 ILE A O 1
ATOM 2894 N N . VAL A 1 370 ? 9.829 10.212 -16.926 1.00 70.06 370 VAL A N 1
ATOM 2895 C CA . VAL A 1 370 ? 9.747 11.115 -18.078 1.00 70.06 370 VAL A CA 1
ATOM 2896 C C . VAL A 1 370 ? 8.292 11.464 -18.323 1.00 70.06 370 VAL A C 1
ATOM 2898 O O . VAL A 1 370 ? 7.517 10.631 -18.782 1.00 70.06 370 VAL A O 1
ATOM 2901 N N . VAL A 1 371 ? 7.911 12.707 -18.033 1.00 64.94 371 VAL A N 1
ATOM 2902 C CA . VAL A 1 371 ? 6.543 13.182 -18.277 1.00 64.94 371 VAL A CA 1
ATOM 2903 C C . VAL A 1 371 ? 6.464 13.793 -19.673 1.00 64.94 371 VAL A C 1
ATOM 2905 O O . VAL A 1 371 ? 7.160 14.771 -19.954 1.00 64.94 371 VAL A O 1
ATOM 2908 N N . MET A 1 372 ? 5.586 13.258 -20.528 1.00 59.78 372 MET A N 1
ATOM 2909 C CA . MET A 1 372 ? 5.353 13.794 -21.872 1.00 59.78 372 MET A CA 1
ATOM 2910 C C . MET A 1 372 ? 4.958 15.278 -21.826 1.00 59.78 372 MET A C 1
ATOM 2912 O O . MET A 1 372 ? 4.077 15.687 -21.066 1.00 59.78 372 MET A O 1
ATOM 2916 N N . THR A 1 373 ? 5.593 16.094 -22.670 1.00 52.50 373 THR A N 1
ATOM 2917 C CA . THR A 1 373 ? 5.227 17.503 -22.872 1.00 52.50 373 THR A CA 1
ATOM 2918 C C . THR A 1 373 ? 4.901 17.743 -24.346 1.00 52.50 373 THR A C 1
ATOM 2920 O O . THR A 1 373 ? 5.496 17.125 -25.224 1.00 52.50 373 THR A O 1
ATOM 2923 N N . GLY A 1 374 ? 3.946 18.632 -24.646 1.00 41.03 374 GLY A N 1
ATOM 2924 C CA . GLY A 1 374 ? 3.372 18.814 -25.993 1.00 41.03 374 GLY A CA 1
ATOM 2925 C C . GLY A 1 374 ? 4.329 19.203 -27.131 1.00 41.03 374 GLY A C 1
ATOM 2926 O O . GLY A 1 374 ? 3.886 19.272 -28.275 1.00 41.03 374 GLY A O 1
ATOM 2927 N N . ARG A 1 375 ? 5.624 19.429 -26.863 1.00 40.50 375 ARG A N 1
ATOM 2928 C CA . ARG A 1 375 ? 6.660 19.576 -27.903 1.00 40.50 375 ARG A CA 1
ATOM 2929 C C . ARG A 1 375 ? 7.049 18.242 -28.544 1.00 40.50 375 ARG A C 1
ATOM 2931 O O . ARG A 1 375 ? 7.298 18.214 -29.743 1.00 40.50 375 ARG A O 1
ATOM 2938 N N . SER A 1 376 ? 7.019 17.144 -27.794 1.00 42.91 376 SER A N 1
ATOM 2939 C CA . SER A 1 376 ? 7.523 15.846 -28.261 1.00 42.91 376 SER A CA 1
ATOM 2940 C C . SER A 1 376 ? 6.519 15.064 -29.112 1.00 42.91 376 SER A C 1
ATOM 2942 O O . SER A 1 376 ? 6.922 14.314 -29.994 1.00 42.91 376 SER A O 1
ATOM 2944 N N . ALA A 1 377 ? 5.208 15.275 -28.934 1.00 36.72 377 ALA A N 1
ATOM 2945 C CA . ALA A 1 377 ? 4.186 14.604 -29.754 1.00 36.72 377 ALA A CA 1
ATOM 2946 C C . ALA A 1 377 ? 4.160 15.100 -31.213 1.00 36.72 377 ALA A C 1
ATOM 2948 O O . ALA A 1 377 ? 3.906 14.327 -32.132 1.00 36.72 377 ALA A O 1
ATOM 2949 N N . ARG A 1 378 ? 4.499 16.377 -31.450 1.00 36.16 378 ARG A N 1
ATOM 2950 C CA . ARG A 1 378 ? 4.706 16.923 -32.810 1.00 36.16 378 ARG A CA 1
ATOM 2951 C C . ARG A 1 378 ? 6.104 16.627 -33.358 1.00 36.16 378 ARG A C 1
ATOM 2953 O O . ARG A 1 378 ? 6.370 16.792 -34.543 1.00 36.16 378 ARG A O 1
ATOM 2960 N N . GLY A 1 379 ? 6.992 16.146 -32.494 1.00 38.88 379 GLY A N 1
ATOM 2961 C CA . GLY A 1 379 ? 8.361 15.760 -32.797 1.00 38.88 379 GLY A CA 1
ATOM 2962 C C . GLY A 1 379 ? 8.504 14.367 -33.403 1.00 38.88 379 GLY A C 1
ATOM 2963 O O . GLY A 1 379 ? 9.623 13.905 -33.502 1.00 38.88 379 GLY A O 1
ATOM 2964 N N . THR A 1 380 ? 7.438 13.697 -33.846 1.00 36.75 380 THR A N 1
ATOM 2965 C CA . THR A 1 380 ? 7.499 12.444 -34.643 1.00 36.75 380 THR A CA 1
ATOM 2966 C C . THR A 1 380 ? 6.475 12.403 -35.785 1.00 36.75 380 THR A C 1
ATOM 2968 O O . THR A 1 380 ? 6.511 11.498 -36.608 1.00 36.75 380 THR A O 1
ATOM 2971 N N . SER A 1 381 ? 5.620 13.426 -35.912 1.00 31.81 381 SER A N 1
ATOM 2972 C CA . SER A 1 381 ? 4.643 13.565 -36.996 1.00 31.81 381 SER A CA 1
ATOM 2973 C C . SER A 1 381 ? 4.806 14.912 -37.718 1.00 31.81 381 SER A C 1
ATOM 2975 O O . SER A 1 381 ? 4.371 15.957 -37.247 1.00 31.81 381 SER A O 1
ATOM 2977 N N . GLY A 1 382 ? 5.483 14.881 -38.870 1.00 30.77 382 GLY A N 1
ATOM 2978 C CA . GLY A 1 382 ? 5.188 15.705 -40.054 1.00 30.77 382 GLY A CA 1
ATOM 2979 C C . GLY A 1 382 ? 5.078 17.239 -39.978 1.00 30.77 382 GLY A C 1
ATOM 2980 O O . GLY A 1 382 ? 4.550 17.811 -40.926 1.00 30.77 382 GLY A O 1
ATOM 2981 N N . ALA A 1 383 ? 5.530 17.942 -38.936 1.00 23.17 383 ALA A N 1
ATOM 2982 C CA . ALA A 1 383 ? 5.510 19.413 -38.938 1.00 23.17 383 ALA A CA 1
ATOM 2983 C C . ALA A 1 383 ? 6.825 20.005 -39.499 1.00 23.17 383 ALA A C 1
ATOM 2985 O O . ALA A 1 383 ? 7.903 19.561 -39.089 1.00 23.17 383 ALA A O 1
ATOM 2986 N N . PRO A 1 384 ? 6.771 21.010 -40.401 1.00 22.20 384 PRO A N 1
ATOM 2987 C CA . PRO A 1 384 ? 7.967 21.621 -40.974 1.00 22.20 384 PRO A CA 1
ATOM 2988 C C . PRO A 1 384 ? 8.778 22.364 -39.898 1.00 22.20 384 PRO A C 1
ATOM 2990 O O . PRO A 1 384 ? 8.197 22.896 -38.945 1.00 22.20 384 PRO A O 1
ATOM 2993 N N . PRO A 1 385 ? 10.116 22.427 -40.029 1.00 25.38 385 PRO A N 1
ATOM 2994 C CA . PRO A 1 385 ? 10.943 23.185 -39.104 1.00 25.38 385 PRO A CA 1
ATOM 2995 C C . PRO A 1 385 ? 10.591 24.671 -39.204 1.00 25.38 385 PRO A C 1
ATOM 2997 O O . PRO A 1 385 ? 10.543 25.231 -40.299 1.00 25.38 385 PRO A O 1
ATOM 3000 N N . VAL A 1 386 ? 10.368 25.321 -38.060 1.00 25.22 386 VAL A N 1
ATOM 3001 C CA . VAL A 1 386 ? 10.213 26.778 -38.006 1.00 25.22 386 VAL A CA 1
ATOM 3002 C C . VAL A 1 386 ? 11.523 27.403 -38.488 1.00 25.22 386 VAL A C 1
ATOM 3004 O O . VAL A 1 386 ? 12.562 27.291 -37.836 1.00 25.22 386 VAL A O 1
ATOM 3007 N N . VAL A 1 387 ? 11.471 28.011 -39.670 1.00 23.06 387 VAL A N 1
ATOM 3008 C CA . VAL A 1 387 ? 12.536 28.842 -40.228 1.00 23.06 387 VAL A CA 1
ATOM 3009 C C . VAL A 1 387 ? 12.594 30.114 -39.387 1.00 23.06 387 VAL A C 1
ATOM 3011 O O . VAL A 1 387 ? 11.619 30.857 -39.312 1.00 23.06 387 VAL A O 1
ATOM 3014 N N . TRP A 1 388 ? 13.722 30.361 -38.727 1.00 25.67 388 TRP A N 1
ATOM 3015 C CA . TRP A 1 388 ? 14.022 31.688 -38.200 1.00 25.67 388 TRP A CA 1
ATOM 3016 C C . TRP A 1 388 ? 14.518 32.539 -39.372 1.00 25.67 388 TRP A C 1
ATOM 3018 O O . TRP A 1 388 ? 15.687 32.459 -39.740 1.00 25.67 388 TRP A O 1
ATOM 3028 N N . GLU A 1 389 ? 13.623 33.302 -40.000 1.00 24.05 389 GLU A N 1
ATOM 3029 C CA . GLU A 1 389 ? 14.016 34.338 -40.960 1.00 24.05 389 GLU A CA 1
ATOM 3030 C C . GLU A 1 389 ? 14.739 35.466 -40.212 1.00 24.05 389 GLU A C 1
ATOM 3032 O O . GLU A 1 389 ? 14.232 36.021 -39.233 1.00 24.05 389 GLU A O 1
ATOM 3037 N N . ALA A 1 390 ? 15.959 35.777 -40.653 1.00 24.94 390 ALA A N 1
ATOM 3038 C CA . ALA A 1 390 ? 16.689 36.950 -40.195 1.00 24.94 390 ALA A CA 1
ATOM 3039 C C . ALA A 1 390 ? 15.916 38.217 -40.617 1.00 24.94 390 ALA A C 1
ATOM 3041 O O . ALA A 1 390 ? 15.497 38.289 -41.773 1.00 24.94 390 ALA A O 1
ATOM 3042 N N . PRO A 1 391 ? 15.713 39.217 -39.738 1.00 28.81 391 PRO A N 1
ATOM 3043 C CA . PRO A 1 391 ? 14.980 40.419 -40.115 1.00 28.81 391 PRO A CA 1
ATOM 3044 C C . PRO A 1 391 ? 15.765 41.229 -41.154 1.00 28.81 391 PRO A C 1
ATOM 3046 O O . PRO A 1 391 ? 16.897 41.644 -40.901 1.00 28.81 391 PRO A O 1
ATOM 3049 N N . ASP A 1 392 ? 15.135 41.461 -42.301 1.00 27.38 392 ASP A N 1
ATOM 3050 C CA . ASP A 1 392 ? 15.591 42.352 -43.369 1.00 27.38 392 ASP A CA 1
ATOM 3051 C C . ASP A 1 392 ? 15.734 43.801 -42.840 1.00 27.38 392 ASP A C 1
ATOM 3053 O O . ASP A 1 392 ? 14.852 44.273 -42.108 1.00 27.38 392 ASP A O 1
ATOM 3057 N N . PRO A 1 393 ? 16.799 44.558 -43.172 1.00 32.94 393 PRO A N 1
ATOM 3058 C CA . PRO A 1 393 ? 16.977 45.916 -42.679 1.00 32.94 393 PRO A CA 1
ATOM 3059 C C . PRO A 1 393 ? 16.222 46.902 -43.585 1.00 32.94 393 PRO A C 1
ATOM 3061 O O . PRO A 1 393 ? 16.808 47.568 -44.435 1.00 32.94 393 PRO A O 1
ATOM 3064 N N . GLY A 1 394 ? 14.905 47.003 -43.405 1.00 28.44 394 GLY A N 1
ATOM 3065 C CA . GLY A 1 394 ? 14.043 47.976 -44.089 1.00 28.44 394 GLY A CA 1
ATOM 3066 C C . GLY A 1 394 ? 13.306 48.891 -43.099 1.00 28.44 394 GLY A C 1
ATOM 3067 O O . GLY A 1 394 ? 12.797 48.401 -42.089 1.00 28.44 394 GLY A O 1
ATOM 3068 N N . PRO A 1 395 ? 13.219 50.217 -43.331 1.00 39.94 395 PRO A N 1
ATOM 3069 C CA . PRO A 1 395 ? 12.641 51.139 -42.363 1.00 39.94 395 PRO A CA 1
ATOM 3070 C C . PRO A 1 395 ? 11.131 51.297 -42.592 1.00 39.94 395 PRO A C 1
ATOM 3072 O O . PRO A 1 395 ? 10.734 51.797 -43.637 1.00 39.94 395 PRO A O 1
ATOM 3075 N N . ALA A 1 396 ? 10.298 50.920 -41.613 1.00 28.73 396 ALA A N 1
ATOM 3076 C CA . ALA A 1 396 ? 9.119 51.681 -41.154 1.00 28.73 396 ALA A CA 1
ATOM 3077 C C . ALA A 1 396 ? 8.150 50.827 -40.309 1.00 28.73 396 ALA A C 1
ATOM 3079 O O . ALA A 1 396 ? 7.487 49.921 -40.794 1.00 28.73 396 ALA A O 1
ATOM 3080 N N . GLN A 1 397 ? 8.058 51.209 -39.033 1.00 38.59 397 GLN A N 1
ATOM 3081 C CA . GLN A 1 397 ? 6.846 51.357 -38.215 1.00 38.59 397 GLN A CA 1
ATOM 3082 C C . GLN A 1 397 ? 5.633 50.444 -38.490 1.00 38.59 397 GLN A C 1
ATOM 3084 O O . GLN A 1 397 ? 4.791 50.784 -39.311 1.00 38.59 397 GLN A O 1
ATOM 3089 N N . VAL A 1 398 ? 5.414 49.453 -37.615 1.00 29.89 398 VAL A N 1
ATOM 3090 C CA . VAL A 1 398 ? 4.099 49.205 -36.988 1.00 29.89 398 VAL A CA 1
ATOM 3091 C C . VAL A 1 398 ? 4.339 48.762 -35.541 1.00 29.89 398 VAL A C 1
ATOM 3093 O O . VAL A 1 398 ? 5.157 47.886 -35.272 1.00 29.89 398 VAL A O 1
ATOM 3096 N N . GLY A 1 399 ? 3.669 49.426 -34.598 1.00 38.28 399 GLY A N 1
ATOM 3097 C CA . GLY A 1 399 ? 3.848 49.228 -33.165 1.00 38.28 399 GLY A CA 1
ATOM 3098 C C . GLY A 1 399 ? 3.516 47.809 -32.707 1.00 38.28 399 GLY A C 1
ATOM 3099 O O . GLY A 1 399 ? 2.369 47.379 -32.773 1.00 38.28 399 GLY A O 1
ATOM 3100 N N . VAL A 1 400 ? 4.517 47.125 -32.160 1.00 30.14 400 VAL A N 1
ATOM 3101 C CA . VAL A 1 400 ? 4.339 45.951 -31.307 1.00 30.14 400 VAL A CA 1
ATOM 3102 C C . VAL A 1 400 ? 5.060 46.262 -30.004 1.00 30.14 400 VAL A C 1
ATOM 3104 O O . VAL A 1 400 ? 6.273 46.459 -29.965 1.00 30.14 400 VAL A O 1
ATOM 3107 N N . THR A 1 401 ? 4.284 46.391 -28.933 1.00 26.66 401 THR A N 1
ATOM 3108 C CA . THR A 1 401 ? 4.782 46.447 -27.560 1.00 26.66 401 THR A CA 1
ATOM 3109 C C . THR A 1 401 ? 5.723 45.263 -27.318 1.00 26.66 401 THR A C 1
ATOM 3111 O O . THR A 1 401 ? 5.401 44.150 -27.737 1.00 26.66 401 THR A O 1
ATOM 3114 N N . PRO A 1 402 ? 6.882 45.452 -26.662 1.00 28.84 402 PRO A N 1
ATOM 3115 C CA . PRO A 1 402 ? 7.815 44.357 -26.446 1.00 28.84 402 PRO A CA 1
ATOM 3116 C C . PRO A 1 402 ? 7.117 43.280 -25.615 1.00 28.84 402 PRO A C 1
ATOM 3118 O O . PRO A 1 402 ? 6.801 43.492 -24.440 1.00 28.84 402 PRO A O 1
ATOM 3121 N N . ALA A 1 403 ? 6.857 42.130 -26.241 1.00 28.28 403 ALA A N 1
ATOM 3122 C CA . ALA A 1 403 ? 6.476 40.921 -25.541 1.00 28.28 403 ALA A CA 1
ATOM 3123 C C . ALA A 1 403 ? 7.604 40.626 -24.554 1.00 28.28 403 ALA A C 1
ATOM 3125 O O . ALA A 1 403 ? 8.725 40.277 -24.923 1.00 28.28 403 ALA A O 1
ATOM 3126 N N . THR A 1 404 ? 7.309 40.872 -23.284 1.00 26.77 404 THR A N 1
ATOM 3127 C CA . THR A 1 404 ? 8.195 40.595 -22.165 1.00 26.77 404 THR A CA 1
ATOM 3128 C C . THR A 1 404 ? 8.628 39.134 -22.296 1.00 26.77 404 THR A C 1
ATOM 3130 O O . THR A 1 404 ? 7.743 38.288 -22.466 1.00 26.77 404 THR A O 1
ATOM 3133 N N . PRO A 1 405 ? 9.934 38.802 -22.258 1.00 29.39 405 PRO A N 1
ATOM 3134 C CA . PRO A 1 405 ? 10.366 37.413 -22.328 1.00 29.39 405 PRO A CA 1
ATOM 3135 C C . PRO A 1 405 ? 9.600 36.656 -21.253 1.00 29.39 405 PRO A C 1
ATOM 3137 O O . PRO A 1 405 ? 9.599 37.072 -20.090 1.00 29.39 405 PRO A O 1
ATOM 3140 N N . ALA A 1 406 ? 8.865 35.623 -21.672 1.00 25.36 406 ALA A N 1
ATOM 3141 C CA . ALA A 1 406 ? 8.035 34.827 -20.791 1.00 25.36 406 ALA A CA 1
ATOM 3142 C C . ALA A 1 406 ? 8.901 34.396 -19.608 1.00 25.36 406 ALA A C 1
ATOM 3144 O O . ALA A 1 406 ? 9.772 33.535 -19.736 1.00 25.36 406 ALA A O 1
ATOM 3145 N N . ARG A 1 407 ? 8.691 35.048 -18.458 1.00 24.78 407 ARG A N 1
ATOM 3146 C CA . ARG A 1 407 ? 9.255 34.627 -17.183 1.00 24.78 407 ARG A CA 1
ATOM 3147 C C . ARG A 1 407 ? 8.916 33.151 -17.073 1.00 24.78 407 ARG A C 1
ATOM 3149 O O . ARG A 1 407 ? 7.740 32.799 -16.979 1.00 24.78 407 ARG A O 1
ATOM 3156 N N . VAL A 1 408 ? 9.939 32.303 -17.093 1.00 31.00 408 VAL A N 1
ATOM 3157 C CA . VAL A 1 408 ? 9.831 30.929 -16.622 1.00 31.00 408 VAL A CA 1
ATOM 3158 C C . VAL A 1 408 ? 9.403 31.054 -15.169 1.00 31.00 408 VAL A C 1
ATOM 3160 O O . VAL A 1 408 ? 10.212 31.317 -14.285 1.00 31.00 408 VAL A O 1
ATOM 3163 N N . VAL A 1 409 ? 8.094 30.993 -14.938 1.00 24.61 409 VAL A N 1
ATOM 3164 C CA . VAL A 1 409 ? 7.526 30.939 -13.600 1.00 24.61 409 VAL A CA 1
ATOM 3165 C C . VAL A 1 409 ? 8.052 29.637 -13.002 1.00 24.61 409 VAL A C 1
ATOM 3167 O O . VAL A 1 409 ? 7.728 28.570 -13.535 1.00 24.61 409 VAL A O 1
ATOM 3170 N N . PRO A 1 410 ? 8.850 29.668 -11.922 1.00 29.72 410 PRO A N 1
ATOM 3171 C CA . PRO A 1 410 ? 9.181 28.451 -11.209 1.00 29.72 410 PRO A CA 1
ATOM 3172 C C . PRO A 1 410 ? 7.899 28.000 -10.505 1.00 29.72 410 PRO A C 1
ATOM 3174 O O . PRO A 1 410 ? 7.565 28.477 -9.422 1.00 29.72 410 PRO A O 1
ATOM 3177 N N . ARG A 1 411 ? 7.112 27.138 -11.160 1.00 34.06 411 ARG A N 1
ATOM 3178 C CA . ARG A 1 411 ? 5.958 26.499 -10.527 1.00 34.06 411 ARG A CA 1
ATOM 3179 C C . ARG A 1 411 ? 6.431 25.330 -9.664 1.00 34.06 411 ARG A C 1
ATOM 3181 O O . ARG A 1 411 ? 6.961 24.344 -10.172 1.00 34.06 411 ARG A O 1
ATOM 3188 N N . ASP A 1 412 ? 6.143 25.513 -8.378 1.00 29.09 412 ASP A N 1
ATOM 3189 C CA . ASP A 1 412 ? 6.003 24.550 -7.285 1.00 29.09 412 ASP A CA 1
ATOM 3190 C C . ASP A 1 412 ? 7.284 24.087 -6.574 1.00 29.09 412 ASP A C 1
ATOM 3192 O O . ASP A 1 412 ? 7.741 22.953 -6.703 1.00 29.09 412 ASP A O 1
ATOM 3196 N N . SER A 1 413 ? 7.800 24.954 -5.693 1.00 28.62 413 SER A N 1
ATOM 3197 C CA . SER A 1 413 ? 8.529 24.498 -4.506 1.00 28.62 413 SER A CA 1
ATOM 3198 C C . SER A 1 413 ? 7.526 23.954 -3.461 1.00 28.62 413 SER A C 1
ATOM 3200 O O . SER A 1 413 ? 6.495 24.578 -3.203 1.00 28.62 413 SER A O 1
ATOM 3202 N N . PRO A 1 414 ? 7.780 22.797 -2.822 1.00 34.56 414 PRO A N 1
ATOM 3203 C CA . PRO A 1 414 ? 6.798 22.123 -1.963 1.00 34.56 414 PRO A CA 1
ATOM 3204 C C . PRO A 1 414 ? 6.672 22.710 -0.542 1.00 34.56 414 PRO A C 1
ATOM 3206 O O . PRO A 1 414 ? 6.068 22.087 0.331 1.00 34.56 414 PRO A O 1
ATOM 3209 N N . VAL A 1 415 ? 7.244 23.884 -0.257 1.00 36.28 415 VAL A N 1
ATOM 3210 C CA . VAL A 1 415 ? 7.521 24.288 1.135 1.00 36.28 415 VAL A CA 1
ATOM 3211 C C . VAL A 1 415 ? 6.431 25.183 1.755 1.00 36.28 415 VAL A C 1
ATOM 3213 O O . VAL A 1 415 ? 6.230 25.141 2.968 1.00 36.28 415 VAL A O 1
ATOM 3216 N N . THR A 1 416 ? 5.615 25.907 0.983 1.00 32.50 416 THR A N 1
ATOM 3217 C CA . THR A 1 416 ? 4.775 26.992 1.548 1.00 32.50 416 THR A CA 1
ATOM 3218 C C . THR A 1 416 ? 3.316 26.643 1.903 1.00 32.50 416 THR A C 1
ATOM 3220 O O . THR A 1 416 ? 2.564 27.525 2.305 1.00 32.50 416 THR A O 1
ATOM 3223 N N . ARG A 1 417 ? 2.881 25.371 1.863 1.00 36.97 417 ARG A N 1
ATOM 3224 C CA . ARG A 1 417 ? 1.479 24.969 2.178 1.00 36.97 417 ARG A CA 1
ATOM 3225 C C . ARG A 1 417 ? 1.224 24.392 3.582 1.00 36.97 417 ARG A C 1
ATOM 3227 O O . ARG A 1 417 ? 0.200 23.745 3.801 1.00 36.97 417 ARG A O 1
ATOM 3234 N N . HIS A 1 418 ? 2.103 24.608 4.557 1.00 44.88 418 HIS A N 1
ATOM 3235 C CA . HIS A 1 418 ? 2.033 23.846 5.813 1.00 44.88 418 HIS A CA 1
ATOM 3236 C C . HIS A 1 418 ? 0.858 24.210 6.751 1.00 44.88 418 HIS A C 1
ATOM 3238 O O . HIS A 1 418 ? 0.366 23.325 7.445 1.00 44.88 418 HIS A O 1
ATOM 3244 N N . TRP A 1 419 ? 0.320 25.440 6.735 1.00 44.28 419 TRP A N 1
ATOM 3245 C CA . TRP A 1 419 ? -0.694 25.857 7.731 1.00 44.28 419 TRP A CA 1
ATOM 3246 C C . TRP A 1 419 ? -2.167 25.767 7.298 1.00 44.28 419 TRP A C 1
ATOM 3248 O O . TRP A 1 419 ? -3.033 25.557 8.140 1.00 44.28 419 TRP A O 1
ATOM 3258 N N . HIS A 1 420 ? -2.483 25.837 6.000 1.00 43.91 420 HIS A N 1
ATOM 3259 C CA . HIS A 1 420 ? -3.835 25.522 5.493 1.00 43.91 420 HIS A CA 1
ATOM 3260 C C . HIS A 1 420 ? -3.966 24.052 5.057 1.00 43.91 420 HIS A C 1
ATOM 3262 O O . HIS A 1 420 ? -5.076 23.537 4.937 1.00 43.91 420 HIS A O 1
ATOM 3268 N N . GLY A 1 421 ? -2.833 23.356 4.895 1.00 51.28 421 GLY A N 1
ATOM 3269 C CA . GLY A 1 421 ? -2.763 21.963 4.467 1.00 51.28 421 GLY A CA 1
ATOM 3270 C C . GLY A 1 421 ? -3.164 20.944 5.532 1.00 51.28 421 GLY A C 1
ATOM 3271 O O . GLY A 1 421 ? -3.632 19.876 5.167 1.00 51.28 421 GLY A O 1
ATOM 3272 N N . TRP A 1 422 ? -3.026 21.238 6.830 1.00 57.69 422 TRP A N 1
ATOM 3273 C CA . TRP A 1 422 ? -3.326 20.265 7.894 1.00 57.69 422 TRP A CA 1
ATOM 3274 C C . TRP A 1 422 ? -4.817 19.920 8.007 1.00 57.69 422 TRP A C 1
ATOM 3276 O O . TRP A 1 422 ? -5.152 18.755 8.179 1.00 57.69 422 TRP A O 1
ATOM 3286 N N . ARG A 1 423 ? -5.727 20.892 7.847 1.00 59.41 423 ARG A N 1
ATOM 3287 C CA . ARG A 1 423 ? -7.181 20.656 7.866 1.00 59.41 423 ARG A CA 1
ATOM 3288 C C . ARG A 1 423 ? -7.634 19.852 6.657 1.00 59.41 423 ARG A C 1
ATOM 3290 O O . ARG A 1 423 ? -8.392 18.902 6.821 1.00 59.41 423 ARG A O 1
ATOM 3297 N N . THR A 1 424 ? -7.146 20.194 5.466 1.00 63.06 424 THR A N 1
ATOM 3298 C CA . THR A 1 424 ? -7.378 19.390 4.260 1.00 63.06 424 THR A CA 1
ATOM 3299 C C . THR A 1 424 ? -6.741 18.015 4.401 1.00 63.06 424 THR A C 1
ATOM 3301 O O . THR A 1 424 ? -7.420 17.033 4.181 1.00 63.06 424 THR A O 1
ATOM 3304 N N . PHE A 1 425 ? -5.518 17.902 4.919 1.00 62.97 425 PHE A N 1
ATOM 3305 C CA . PHE A 1 425 ? -4.844 16.624 5.160 1.00 62.97 425 PHE A CA 1
ATOM 3306 C C . PHE A 1 425 ? -5.595 15.737 6.159 1.00 62.97 425 PHE A C 1
ATOM 3308 O O . PHE A 1 425 ? -5.773 14.549 5.909 1.00 62.97 425 PHE A O 1
ATOM 3315 N N . LEU A 1 426 ? -6.067 16.296 7.276 1.00 63.25 426 LEU A N 1
ATOM 3316 C CA . LEU A 1 426 ? -6.870 15.581 8.266 1.00 63.25 426 LEU A CA 1
ATOM 3317 C C . LEU A 1 426 ? -8.229 15.188 7.688 1.00 63.25 426 LEU A C 1
ATOM 3319 O O . LEU A 1 426 ? -8.659 14.058 7.894 1.00 63.25 426 LEU A O 1
ATOM 3323 N N . ARG A 1 427 ? -8.889 16.069 6.926 1.00 66.81 427 ARG A N 1
ATOM 3324 C CA . ARG A 1 427 ? -10.138 15.759 6.214 1.00 66.81 427 ARG A CA 1
ATOM 3325 C C . ARG A 1 427 ? -9.932 14.668 5.161 1.00 66.81 427 ARG A C 1
ATOM 3327 O O . ARG A 1 427 ? -10.740 13.757 5.060 1.00 66.81 427 ARG A O 1
ATOM 3334 N N . ASP A 1 428 ? -8.832 14.719 4.425 1.00 64.06 428 ASP A N 1
ATOM 3335 C CA . ASP A 1 428 ? -8.516 13.770 3.364 1.00 64.06 428 ASP A CA 1
ATOM 3336 C C . ASP A 1 428 ? -8.153 12.405 3.938 1.00 64.06 428 ASP A C 1
ATOM 3338 O O . ASP A 1 428 ? -8.639 11.379 3.468 1.00 64.06 428 ASP A O 1
ATOM 3342 N N . ARG A 1 429 ? -7.373 12.384 5.021 1.00 69.44 429 ARG A N 1
ATOM 3343 C CA . ARG A 1 429 ? -7.011 11.154 5.724 1.00 69.44 429 ARG A CA 1
ATOM 3344 C C . ARG A 1 429 ? -8.187 10.555 6.486 1.00 69.44 429 ARG A C 1
ATOM 3346 O O . ARG A 1 429 ? -8.319 9.337 6.521 1.00 69.44 429 ARG A O 1
ATOM 3353 N N . SER A 1 430 ? -9.056 11.384 7.059 1.00 67.31 430 SER A N 1
ATOM 3354 C CA . SER A 1 430 ? -10.273 10.905 7.720 1.00 67.31 430 SER A CA 1
ATOM 3355 C C . SER A 1 430 ? -11.306 10.385 6.726 1.00 67.31 430 SER A C 1
ATOM 3357 O O . SER A 1 430 ? -11.890 9.350 7.011 1.00 67.31 430 SER A O 1
ATOM 3359 N N . ALA A 1 431 ? -11.454 10.986 5.540 1.00 65.88 431 ALA A N 1
ATOM 3360 C CA . ALA A 1 431 ? -12.310 10.457 4.474 1.00 65.88 431 ALA A CA 1
ATOM 3361 C C . ALA A 1 431 ? -11.833 9.090 3.943 1.00 65.88 431 ALA A C 1
ATOM 3363 O O . ALA A 1 431 ? -12.655 8.257 3.576 1.00 65.88 431 ALA A O 1
ATOM 3364 N N . LEU A 1 432 ? -10.517 8.829 3.947 1.00 66.94 432 LEU A N 1
ATOM 3365 C CA . LEU A 1 432 ? -9.956 7.508 3.616 1.00 66.94 432 LEU A CA 1
ATOM 3366 C C . LEU A 1 432 ? -10.215 6.461 4.706 1.00 66.94 432 LEU A C 1
ATOM 3368 O O . LEU A 1 432 ? -10.283 5.269 4.412 1.00 66.94 432 LEU A O 1
ATOM 3372 N N . ILE A 1 433 ? -10.296 6.890 5.968 1.00 72.38 433 ILE A N 1
ATOM 3373 C CA . ILE A 1 433 ? -10.579 6.005 7.098 1.00 72.38 433 ILE A CA 1
ATOM 3374 C C . ILE A 1 433 ? -12.082 5.731 7.155 1.00 72.38 433 ILE A C 1
ATOM 3376 O O . ILE A 1 433 ? -12.464 4.565 7.217 1.00 72.38 433 ILE A O 1
ATOM 3380 N N . ASP A 1 434 ? -12.910 6.778 7.142 1.00 74.00 434 ASP A N 1
ATOM 3381 C CA . ASP A 1 434 ? -14.367 6.780 7.314 1.00 74.00 434 ASP A CA 1
ATOM 3382 C C . ASP A 1 434 ? -15.059 7.624 6.219 1.00 74.00 434 ASP A C 1
ATOM 3384 O O . ASP A 1 434 ? -15.300 8.822 6.423 1.00 74.00 434 ASP A O 1
ATOM 3388 N N . PRO A 1 435 ? -15.381 7.033 5.050 1.00 67.81 435 PRO A N 1
ATOM 3389 C CA . PRO A 1 435 ? -16.033 7.749 3.956 1.00 67.81 435 PRO A CA 1
ATOM 3390 C C . PRO A 1 435 ? -17.363 8.364 4.409 1.00 67.81 435 PRO A C 1
ATOM 3392 O O . PRO A 1 435 ? -18.209 7.691 5.007 1.00 67.81 435 PRO A O 1
ATOM 3395 N N . GLY A 1 436 ? -17.540 9.665 4.164 1.00 69.50 436 GLY A N 1
ATOM 3396 C CA . GLY A 1 436 ? -18.743 10.402 4.565 1.00 69.50 436 GLY A CA 1
ATOM 3397 C C . GLY A 1 436 ? -18.964 10.516 6.075 1.00 69.50 436 GLY A C 1
ATOM 3398 O O . GLY A 1 436 ? -20.072 10.855 6.488 1.00 69.50 436 GLY A O 1
ATOM 3399 N N . PHE A 1 437 ? -17.948 10.224 6.901 1.00 77.25 437 PHE A N 1
ATOM 3400 C CA . PHE A 1 437 ? -18.024 10.246 8.368 1.00 77.25 437 PHE A CA 1
ATOM 3401 C C . PHE A 1 437 ? -19.160 9.386 8.943 1.00 77.25 437 PHE A C 1
ATOM 3403 O O . PHE A 1 437 ? -19.696 9.687 10.010 1.00 77.25 437 PHE A O 1
ATOM 3410 N N . THR A 1 438 ? -19.556 8.323 8.239 1.00 78.81 438 THR A N 1
ATOM 3411 C CA . THR A 1 438 ? -20.723 7.513 8.621 1.00 78.81 438 THR A CA 1
ATOM 3412 C C . THR A 1 438 ? -20.561 6.885 10.002 1.00 78.81 438 THR A C 1
ATOM 3414 O O . THR A 1 438 ? -21.491 6.934 10.810 1.00 78.81 438 THR A O 1
ATOM 3417 N N . ARG A 1 439 ? -19.372 6.360 10.323 1.00 84.31 439 ARG A N 1
ATOM 3418 C CA . ARG A 1 439 ? -19.096 5.756 11.636 1.00 84.31 439 ARG A CA 1
ATOM 3419 C C . ARG A 1 439 ? -18.936 6.817 12.714 1.00 84.31 439 ARG A C 1
ATOM 3421 O O . ARG A 1 439 ? -19.440 6.628 13.818 1.00 84.31 439 ARG A O 1
ATOM 3428 N N . LEU A 1 440 ? -18.288 7.942 12.401 1.00 87.44 440 LEU A N 1
ATOM 3429 C CA . LEU A 1 440 ? -18.157 9.083 13.311 1.00 87.44 440 LEU A CA 1
ATOM 3430 C C . LEU A 1 440 ? -19.528 9.642 13.712 1.00 87.44 440 LEU A C 1
ATOM 3432 O O . LEU A 1 440 ? -19.788 9.827 14.898 1.00 87.44 440 LEU A O 1
ATOM 3436 N N . VAL A 1 441 ? -20.410 9.882 12.740 1.00 86.88 441 VAL A N 1
ATOM 3437 C CA . VAL A 1 441 ? -21.760 10.407 12.980 1.00 86.88 441 VAL A CA 1
ATOM 3438 C C . VAL A 1 441 ? -22.605 9.388 13.738 1.00 86.88 441 VAL A C 1
ATOM 3440 O O . VAL A 1 441 ? -23.274 9.767 14.696 1.00 86.88 441 VAL A O 1
ATOM 3443 N N . ALA A 1 442 ? -22.536 8.100 13.387 1.00 86.62 442 ALA A N 1
ATOM 3444 C CA . ALA A 1 442 ? -23.230 7.050 14.131 1.00 86.62 442 ALA A CA 1
ATOM 3445 C C . ALA A 1 442 ? -22.765 6.975 15.597 1.00 86.62 442 ALA A C 1
ATOM 3447 O O . ALA A 1 442 ? -23.593 6.895 16.504 1.00 86.62 442 ALA A O 1
ATOM 3448 N N . ALA A 1 443 ? -21.454 7.058 15.844 1.00 91.25 443 ALA A N 1
ATOM 3449 C CA . ALA A 1 443 ? -20.881 7.052 17.187 1.00 91.25 443 ALA A CA 1
ATOM 3450 C C . ALA A 1 443 ? -21.251 8.300 17.996 1.00 91.25 443 ALA A C 1
ATOM 3452 O O . ALA A 1 443 ? -21.624 8.190 19.163 1.00 91.25 443 ALA A O 1
ATOM 3453 N N . LEU A 1 444 ? -21.207 9.479 17.370 1.00 92.50 444 LEU A N 1
ATOM 3454 C CA . LEU A 1 444 ? -21.607 10.733 18.002 1.00 92.50 444 LEU A CA 1
ATOM 3455 C C . LEU A 1 444 ? -23.107 10.741 18.318 1.00 92.50 444 LEU A C 1
ATOM 3457 O O . LEU A 1 444 ? -23.502 11.162 19.400 1.00 92.50 444 LEU A O 1
ATOM 3461 N N . ARG A 1 445 ? -23.941 10.218 17.414 1.00 91.94 445 AR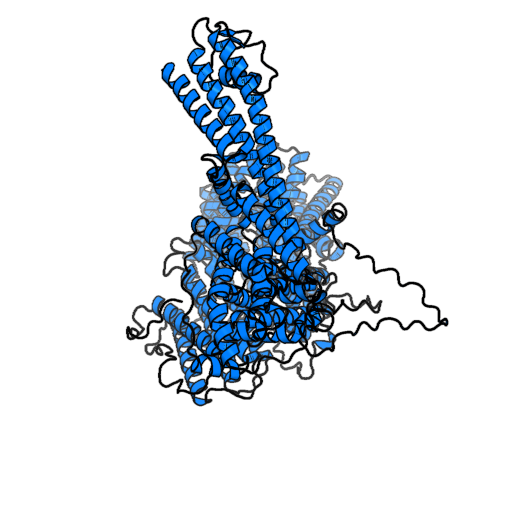G A N 1
ATOM 3462 C CA . ARG A 1 445 ? -25.382 10.051 17.629 1.00 91.94 445 ARG A CA 1
ATOM 3463 C C . ARG A 1 445 ? -25.656 9.124 18.806 1.00 91.94 445 ARG A C 1
ATOM 3465 O O . ARG A 1 445 ? -26.458 9.484 19.661 1.00 91.94 445 ARG A O 1
ATOM 3472 N N . ALA A 1 446 ? -24.996 7.969 18.875 1.00 92.25 446 ALA A N 1
ATOM 3473 C CA . ALA A 1 446 ? -25.143 7.032 19.987 1.00 92.25 446 ALA A CA 1
ATOM 3474 C C . ALA A 1 446 ? -24.740 7.670 21.326 1.00 92.25 446 ALA A C 1
ATOM 3476 O O . ALA A 1 446 ? -25.495 7.584 22.294 1.00 92.25 446 ALA A O 1
ATOM 3477 N N . LEU A 1 447 ? -23.598 8.367 21.351 1.00 95.06 447 LEU A N 1
ATOM 3478 C CA . LEU A 1 447 ? -23.103 9.087 22.523 1.00 95.06 447 LEU A CA 1
ATOM 3479 C C . LEU A 1 447 ? -24.077 10.176 22.981 1.00 95.06 447 LEU A C 1
ATOM 3481 O O . LEU A 1 447 ? -24.493 10.180 24.135 1.00 95.06 447 LEU A O 1
ATOM 3485 N N . LEU A 1 448 ? -24.462 11.083 22.081 1.00 95.19 448 LEU A N 1
ATOM 3486 C CA . LEU A 1 448 ? -25.368 12.180 22.412 1.00 95.19 448 LEU A CA 1
ATOM 3487 C C . LEU A 1 448 ? -26.749 11.662 22.817 1.00 95.19 448 LEU A C 1
ATOM 3489 O O . LEU A 1 448 ? -27.344 12.222 23.728 1.00 95.19 448 LEU A O 1
ATOM 3493 N N . SER A 1 449 ? -27.239 10.575 22.206 1.00 94.56 449 SER A N 1
ATOM 3494 C CA . SER A 1 449 ? -28.530 9.977 22.581 1.00 94.56 449 SER A CA 1
ATOM 3495 C C . SER A 1 449 ? -28.475 9.442 24.004 1.00 94.56 449 SER A C 1
ATOM 3497 O O . SER A 1 449 ? -29.383 9.704 24.784 1.00 94.56 449 SER A O 1
ATOM 3499 N N . ALA A 1 450 ? -27.393 8.743 24.355 1.00 93.50 450 ALA A N 1
ATOM 3500 C CA . ALA A 1 450 ? -27.192 8.214 25.697 1.00 93.50 450 ALA A CA 1
ATOM 3501 C C . ALA A 1 450 ? -27.068 9.326 26.745 1.00 93.50 450 ALA A C 1
ATOM 3503 O O . ALA A 1 450 ? -27.759 9.292 27.761 1.00 93.50 450 ALA A O 1
ATOM 3504 N N . VAL A 1 451 ? -26.221 10.327 26.478 1.00 93.38 451 VAL A N 1
ATOM 3505 C CA . VAL A 1 451 ? -25.967 11.438 27.404 1.00 93.38 451 VAL A CA 1
ATOM 3506 C C . VAL A 1 451 ? -27.216 12.295 27.582 1.00 93.38 451 VAL A C 1
ATOM 3508 O O . VAL A 1 451 ? -27.592 12.548 28.718 1.00 93.38 451 VAL A O 1
ATOM 3511 N N . LEU A 1 452 ? -27.889 12.701 26.498 1.00 95.19 452 LEU A N 1
ATOM 3512 C CA . LEU A 1 452 ? -29.089 13.540 26.585 1.00 95.19 452 LEU A CA 1
ATOM 3513 C C . LEU A 1 452 ? -30.267 12.803 27.229 1.00 95.19 452 LEU A C 1
ATOM 3515 O O . LEU A 1 452 ? -30.996 13.413 28.008 1.00 95.19 452 LEU A O 1
ATOM 3519 N N . ALA A 1 453 ? -30.441 11.503 26.968 1.00 94.94 453 ALA A N 1
ATOM 3520 C CA . ALA A 1 453 ? -31.461 10.706 27.649 1.00 94.94 453 ALA A CA 1
ATOM 3521 C C . ALA A 1 453 ? -31.186 10.596 29.152 1.00 94.94 453 ALA A C 1
ATOM 3523 O O . ALA A 1 453 ? -32.084 10.845 29.953 1.00 94.94 453 ALA A O 1
ATOM 3524 N N . ALA A 1 454 ? -29.946 10.293 29.544 1.00 90.44 454 ALA A N 1
ATOM 3525 C CA . ALA A 1 454 ? -29.579 10.212 30.953 1.00 90.44 454 ALA A CA 1
ATOM 3526 C C . ALA A 1 454 ? -29.722 11.570 31.661 1.00 90.44 454 ALA A C 1
ATOM 3528 O O . ALA A 1 454 ? -30.320 11.633 32.731 1.00 90.44 454 ALA A O 1
ATOM 3529 N N . THR A 1 455 ? -29.243 12.669 31.065 1.00 90.81 455 THR A N 1
ATOM 3530 C CA . THR A 1 455 ? -29.339 14.004 31.682 1.00 90.81 455 THR A CA 1
ATOM 3531 C C . THR A 1 455 ? -30.777 14.495 31.783 1.00 90.81 455 THR A C 1
ATOM 3533 O O . THR A 1 455 ? -31.157 15.011 32.830 1.00 90.81 455 THR A O 1
ATOM 3536 N N . THR A 1 456 ? -31.603 14.304 30.747 1.00 92.75 456 THR A N 1
ATOM 3537 C CA . THR A 1 456 ? -33.031 14.655 30.832 1.00 92.75 456 THR A CA 1
ATOM 3538 C C . THR A 1 456 ? -33.749 13.849 31.905 1.00 92.75 456 THR A C 1
ATOM 3540 O O . THR A 1 456 ? -34.518 14.430 32.662 1.00 92.75 456 THR A O 1
ATOM 3543 N N . LEU A 1 457 ? -33.469 12.549 32.032 1.00 90.56 457 LEU A N 1
ATOM 3544 C CA . LEU A 1 457 ? -34.066 11.726 33.083 1.00 90.56 457 LEU A CA 1
ATOM 3545 C C . LEU A 1 457 ? -33.624 12.151 34.481 1.00 90.56 457 LEU A C 1
ATOM 3547 O O . LEU A 1 457 ? -34.480 12.259 35.348 1.00 90.56 457 LEU A O 1
ATOM 3551 N N . VAL A 1 458 ? -32.340 12.453 34.701 1.00 88.31 458 VAL A N 1
ATOM 3552 C CA . VAL A 1 458 ? -31.866 12.975 35.997 1.00 88.31 458 VAL A CA 1
ATOM 3553 C C . VAL A 1 458 ? -32.595 14.271 36.359 1.00 88.31 458 VAL A C 1
ATOM 3555 O O . VAL A 1 458 ? -33.094 14.391 37.472 1.00 88.31 458 VAL A O 1
ATOM 3558 N N . LEU A 1 459 ? -32.715 15.217 35.422 1.00 88.12 459 LEU A N 1
ATOM 3559 C CA . LEU A 1 459 ? -33.393 16.495 35.670 1.00 88.12 459 LEU A CA 1
ATOM 3560 C C . LEU A 1 459 ? -34.892 16.322 35.948 1.00 88.12 459 LEU A C 1
ATOM 3562 O O . LEU A 1 459 ? -35.427 16.964 36.849 1.00 88.12 459 LEU A O 1
ATOM 3566 N N . VAL A 1 460 ? -35.569 15.459 35.185 1.00 86.88 460 VAL A N 1
ATOM 3567 C CA . VAL A 1 460 ? -37.005 15.193 35.352 1.00 86.88 460 VAL A CA 1
ATOM 3568 C C . VAL A 1 460 ? -37.271 14.477 36.674 1.00 86.88 460 VAL A C 1
ATOM 3570 O O . VAL A 1 460 ? -38.136 14.910 37.425 1.00 86.88 460 VAL A O 1
ATOM 3573 N N . LEU A 1 461 ? -36.522 13.416 36.982 1.00 84.00 461 LEU A N 1
ATOM 3574 C CA . LEU A 1 461 ? -36.714 12.610 38.190 1.00 84.00 461 LEU A CA 1
ATOM 3575 C C . LEU A 1 461 ? -36.383 13.391 39.469 1.00 84.00 461 LEU A C 1
ATOM 3577 O O . LEU A 1 461 ? -37.129 13.297 40.441 1.00 84.00 461 LEU A O 1
ATOM 3581 N N . HIS A 1 462 ? -35.350 14.239 39.436 1.00 83.44 462 HIS A N 1
ATOM 3582 C CA . HIS A 1 462 ? -35.044 15.146 40.544 1.00 83.44 462 HIS A CA 1
ATOM 3583 C C . HIS A 1 462 ? -36.168 16.171 40.777 1.00 83.44 462 HIS A C 1
ATOM 3585 O O . HIS A 1 462 ? -36.484 16.503 41.913 1.00 83.44 462 HIS A O 1
ATOM 3591 N N . GLY A 1 463 ? -36.842 16.623 39.712 1.00 81.75 463 GLY A N 1
ATOM 3592 C CA . GLY A 1 463 ? -38.020 17.491 39.820 1.00 81.75 463 GLY A CA 1
ATOM 3593 C C . GLY A 1 463 ? -39.256 16.823 40.441 1.00 81.75 463 GLY A C 1
ATOM 3594 O O . GLY A 1 463 ? -40.139 17.527 40.926 1.00 81.75 463 GLY A O 1
ATOM 3595 N N . PHE A 1 464 ? -39.320 15.487 40.447 1.00 80.75 464 PHE A N 1
ATOM 3596 C CA . PHE A 1 464 ? -40.377 14.691 41.085 1.00 80.75 464 PHE A CA 1
ATOM 3597 C C . PHE A 1 464 ? -39.949 14.105 42.442 1.00 80.75 464 PHE A C 1
ATOM 3599 O O . PHE A 1 464 ? -40.626 13.215 42.954 1.00 80.75 464 PHE A O 1
ATOM 3606 N N . ASP A 1 465 ? -38.829 14.568 43.012 1.00 75.88 465 ASP A N 1
ATOM 3607 C CA . ASP A 1 465 ? -38.281 14.095 44.296 1.00 75.88 465 ASP A CA 1
ATOM 3608 C C . ASP A 1 465 ? -38.049 12.567 44.324 1.00 75.88 465 ASP A C 1
ATOM 3610 O O . ASP A 1 465 ? -38.149 11.896 45.351 1.00 75.88 465 ASP A O 1
ATOM 3614 N N . THR A 1 466 ? -37.792 11.986 43.145 1.00 72.81 466 THR A N 1
ATOM 3615 C CA . THR A 1 466 ? -37.601 10.546 42.953 1.00 72.81 466 THR A CA 1
ATOM 3616 C C . THR A 1 466 ? -36.156 10.288 42.525 1.00 72.81 466 THR A C 1
ATOM 3618 O O . THR A 1 466 ? -35.826 10.355 41.343 1.00 72.81 466 THR A O 1
ATOM 3621 N N . ASP A 1 467 ? -35.263 9.974 43.461 1.00 64.62 467 ASP A N 1
ATOM 3622 C CA . ASP A 1 467 ? -33.844 9.735 43.154 1.00 64.62 467 ASP A CA 1
ATOM 3623 C C . ASP A 1 467 ? -33.609 8.334 42.550 1.00 64.62 467 ASP A C 1
ATOM 3625 O O . ASP A 1 467 ? -33.114 7.418 43.205 1.00 64.62 467 ASP A O 1
ATOM 3629 N N . SER A 1 468 ? -33.943 8.147 41.266 1.00 73.62 468 SER A N 1
ATOM 3630 C CA . SER A 1 468 ? -33.636 6.911 40.523 1.00 73.62 468 SER A CA 1
ATOM 3631 C C . SER A 1 468 ? -32.561 7.138 39.456 1.00 73.62 468 SER A C 1
ATOM 3633 O O . SER A 1 468 ? -32.819 7.208 38.251 1.00 73.62 468 SER A O 1
ATOM 3635 N N . THR A 1 469 ? -31.302 7.215 39.896 1.00 79.50 469 THR A N 1
ATOM 3636 C CA . THR A 1 469 ? -30.128 7.245 39.001 1.00 79.50 469 THR A CA 1
ATOM 3637 C C . THR A 1 469 ? -30.061 6.009 38.092 1.00 79.50 469 THR A C 1
ATOM 3639 O O . THR A 1 469 ? -29.600 6.098 36.953 1.00 79.50 469 THR A O 1
ATOM 3642 N N . GLN A 1 470 ? -30.594 4.868 38.546 1.00 81.19 470 GLN A N 1
ATOM 3643 C CA . GLN A 1 470 ? -30.695 3.632 37.763 1.00 81.19 470 GLN A CA 1
ATOM 3644 C C . GLN A 1 470 ? -31.614 3.780 36.541 1.00 81.19 470 GLN A C 1
ATOM 3646 O O . GLN A 1 470 ? -31.240 3.338 35.450 1.00 81.19 470 GLN A O 1
ATOM 3651 N N . ALA A 1 471 ? -32.756 4.466 36.674 1.00 85.81 471 ALA A N 1
ATOM 3652 C CA . ALA A 1 471 ? -33.654 4.726 35.549 1.00 85.81 471 ALA A CA 1
ATOM 3653 C C . ALA A 1 471 ? -32.984 5.617 34.486 1.00 85.81 471 ALA A C 1
ATOM 3655 O O . ALA A 1 471 ? -33.088 5.342 33.290 1.00 85.81 471 ALA A O 1
ATOM 3656 N N . ALA A 1 472 ? -32.220 6.634 34.901 1.00 88.38 472 ALA A N 1
ATOM 3657 C CA . ALA A 1 472 ? -31.471 7.487 33.977 1.00 88.38 472 ALA A CA 1
ATOM 3658 C C . ALA A 1 472 ? -30.404 6.711 33.183 1.00 88.38 472 ALA A C 1
ATOM 3660 O O . ALA A 1 472 ? -30.295 6.868 31.963 1.00 88.38 472 ALA A O 1
ATOM 3661 N N . ILE A 1 473 ? -29.657 5.826 33.851 1.00 86.88 473 ILE A N 1
ATOM 3662 C CA . ILE A 1 473 ? -28.676 4.937 33.208 1.00 86.88 473 ILE A CA 1
ATOM 3663 C C . ILE A 1 473 ? -29.368 3.997 32.217 1.00 86.88 473 ILE A C 1
ATOM 3665 O O . ILE A 1 473 ? -28.904 3.848 31.083 1.00 86.88 473 ILE A O 1
ATOM 3669 N N . PHE A 1 474 ? -30.487 3.384 32.617 1.00 88.38 474 PHE A N 1
ATOM 3670 C CA . PHE A 1 474 ? -31.266 2.501 31.750 1.00 88.38 474 PHE A CA 1
ATOM 3671 C C . PHE A 1 474 ? -31.734 3.232 30.485 1.00 88.38 474 PHE A C 1
ATOM 3673 O O . PHE A 1 474 ? -31.517 2.736 29.378 1.00 88.38 474 PHE A O 1
ATOM 3680 N N . GLY A 1 475 ? -32.277 4.446 30.623 1.00 90.88 475 GLY A N 1
ATOM 3681 C CA . GLY A 1 475 ? -32.670 5.286 29.489 1.00 90.88 475 GLY A CA 1
ATOM 3682 C C . GLY A 1 475 ? -31.500 5.634 28.565 1.00 90.88 475 GLY A C 1
ATOM 3683 O O . GLY A 1 475 ? -31.636 5.545 27.344 1.00 90.88 475 GLY A O 1
ATOM 3684 N N . GLY A 1 476 ? -30.323 5.935 29.125 1.00 91.56 476 GLY A N 1
ATOM 3685 C CA . GLY A 1 476 ? -29.096 6.164 28.357 1.00 91.56 476 GLY A CA 1
ATOM 3686 C C . GLY A 1 476 ? -28.640 4.937 27.554 1.00 91.56 476 GLY A C 1
ATOM 3687 O O . GLY A 1 476 ? -28.324 5.049 26.366 1.00 91.56 476 GLY A O 1
ATOM 3688 N N . ILE A 1 477 ? -28.664 3.744 28.161 1.00 89.31 477 ILE A N 1
ATOM 3689 C CA . ILE A 1 477 ? -28.331 2.477 27.484 1.00 89.31 477 ILE A CA 1
ATOM 3690 C C . ILE A 1 477 ? -29.346 2.176 26.375 1.00 89.31 477 ILE A C 1
ATOM 3692 O O . ILE A 1 477 ? -28.950 1.842 25.256 1.00 89.31 477 ILE A O 1
ATOM 3696 N N . VAL A 1 478 ? -30.645 2.335 26.642 1.00 91.81 478 VAL A N 1
ATOM 3697 C CA . VAL A 1 478 ? -31.702 2.153 25.635 1.00 91.81 478 VAL A CA 1
ATOM 3698 C C . VAL A 1 478 ? -31.514 3.121 24.467 1.00 91.81 478 VAL A C 1
ATOM 3700 O O . VAL A 1 478 ? -31.609 2.701 23.312 1.00 91.81 478 VAL A O 1
ATOM 3703 N N . ALA A 1 479 ? -31.186 4.387 24.734 1.00 94.00 479 ALA A N 1
ATOM 3704 C CA . ALA A 1 479 ? -30.917 5.381 23.699 1.00 94.00 479 ALA A CA 1
ATOM 3705 C C . ALA A 1 479 ? -29.708 4.991 22.830 1.00 94.00 479 ALA A C 1
ATOM 3707 O O . ALA A 1 479 ? -29.788 5.014 21.598 1.00 94.00 479 ALA A O 1
ATOM 3708 N N . MET A 1 480 ? -28.610 4.550 23.458 1.00 92.00 480 MET A N 1
ATOM 3709 C CA . MET A 1 480 ? -27.427 4.038 22.759 1.00 92.00 480 MET A CA 1
ATOM 3710 C C . MET A 1 480 ? -27.779 2.851 21.853 1.00 92.00 480 MET A C 1
ATOM 3712 O O . MET A 1 480 ? -27.394 2.829 20.684 1.00 92.00 480 MET A O 1
ATOM 3716 N N . LEU A 1 481 ? -28.511 1.860 22.362 1.00 87.94 481 LEU A N 1
ATOM 3717 C CA . LEU A 1 481 ? -28.860 0.655 21.603 1.00 87.94 481 LEU A CA 1
ATOM 3718 C C . LEU A 1 481 ? -29.825 0.965 20.452 1.00 87.94 481 LEU A C 1
ATOM 3720 O O . LEU A 1 481 ? -29.623 0.497 19.331 1.00 87.94 481 LEU A O 1
ATOM 3724 N N . THR A 1 482 ? -30.821 1.814 20.707 1.00 90.44 482 THR A N 1
ATOM 3725 C CA . THR A 1 482 ? -31.825 2.235 19.719 1.00 90.44 482 THR A CA 1
ATOM 3726 C C . THR A 1 482 ? -31.213 3.093 18.613 1.00 90.44 482 THR A C 1
ATOM 3728 O O . THR A 1 482 ? -31.659 3.033 17.465 1.00 90.44 482 THR A O 1
ATOM 3731 N N . SER A 1 483 ? -30.136 3.834 18.902 1.00 88.19 483 SER A N 1
ATOM 3732 C CA . SER A 1 483 ? -29.423 4.619 17.888 1.00 88.19 483 SER A CA 1
ATOM 3733 C C . SER A 1 483 ? -28.940 3.761 16.708 1.00 88.19 483 SER A C 1
ATOM 3735 O O . SER A 1 483 ? -28.946 4.231 15.572 1.00 88.19 483 SER A O 1
ATOM 3737 N N . ALA A 1 484 ? -28.626 2.478 16.924 1.00 78.12 484 ALA A N 1
ATOM 3738 C CA . ALA A 1 484 ? -28.239 1.563 15.850 1.00 78.12 484 ALA A CA 1
ATOM 3739 C C . ALA A 1 484 ? -29.396 1.263 14.877 1.00 78.12 484 ALA A C 1
ATOM 3741 O O . ALA A 1 484 ? -29.167 1.125 13.676 1.00 78.12 484 ALA A O 1
ATOM 3742 N N . ALA A 1 485 ? -30.642 1.228 15.365 1.00 77.62 485 ALA A N 1
ATOM 3743 C CA . ALA A 1 485 ? -31.832 1.009 14.541 1.00 77.62 485 ALA A CA 1
ATOM 3744 C C . ALA A 1 485 ? -32.118 2.186 13.594 1.00 77.62 485 ALA A C 1
ATOM 3746 O O . ALA A 1 485 ? -32.716 1.991 12.537 1.00 77.62 485 ALA A O 1
ATOM 3747 N N . THR A 1 486 ? -31.619 3.391 13.911 1.00 74.62 486 THR A N 1
ATOM 3748 C CA . THR A 1 486 ? -31.708 4.550 13.002 1.00 74.62 486 THR A CA 1
ATOM 3749 C C . THR A 1 486 ? -30.997 4.291 11.675 1.00 74.62 486 THR A C 1
ATOM 3751 O O . THR A 1 486 ? -31.379 4.876 10.666 1.00 74.62 486 THR A O 1
ATOM 3754 N N . GLY A 1 487 ? -30.004 3.390 11.657 1.00 65.50 487 GLY A N 1
ATOM 3755 C CA . GLY A 1 487 ? -29.163 3.009 10.520 1.00 65.50 487 GLY A CA 1
ATOM 3756 C C . GLY A 1 487 ? -29.822 2.132 9.446 1.00 65.50 487 GLY A C 1
ATOM 3757 O O . GLY A 1 487 ? -29.315 2.062 8.331 1.00 65.50 487 GLY A O 1
ATOM 3758 N N . ALA A 1 488 ? -30.919 1.440 9.764 1.00 55.88 488 ALA A N 1
ATOM 3759 C CA . ALA A 1 488 ? -31.306 0.233 9.031 1.00 55.88 488 ALA A CA 1
ATOM 3760 C C . ALA A 1 488 ? -32.569 0.376 8.165 1.00 55.88 488 ALA A C 1
ATOM 3762 O O . ALA A 1 488 ? -33.657 0.643 8.677 1.00 55.88 488 ALA A O 1
ATOM 3763 N N . GLY A 1 489 ? -32.433 0.113 6.860 1.00 59.38 489 GLY A N 1
ATOM 3764 C CA . GLY A 1 489 ? -33.526 0.091 5.875 1.00 59.38 489 GLY A CA 1
ATOM 3765 C C . GLY A 1 489 ? -33.584 1.334 4.977 1.00 59.38 489 GLY A C 1
ATOM 3766 O O . GLY A 1 489 ? -32.731 2.213 5.061 1.00 59.38 489 GLY A O 1
ATOM 3767 N N . THR A 1 490 ? -34.596 1.423 4.111 1.00 55.91 490 THR A N 1
ATOM 3768 C CA . THR A 1 490 ? -34.806 2.547 3.180 1.00 55.91 490 THR A CA 1
ATOM 3769 C C . THR A 1 490 ? -35.641 3.667 3.824 1.00 55.91 490 THR A C 1
ATOM 3771 O O . THR A 1 490 ? -36.485 3.411 4.685 1.00 55.91 490 THR A O 1
ATOM 3774 N N . GLY A 1 491 ? -35.391 4.928 3.439 1.00 63.28 491 GLY A N 1
ATOM 3775 C CA . GLY A 1 491 ? -35.941 6.187 3.990 1.00 63.28 491 GLY A CA 1
ATOM 3776 C C . GLY A 1 491 ? -37.069 6.097 5.037 1.00 63.28 491 GLY A C 1
ATOM 3777 O O . GLY A 1 491 ? -36.822 6.215 6.239 1.00 63.28 491 GLY A O 1
ATOM 3778 N N . LYS A 1 492 ? -38.323 5.911 4.592 1.00 65.25 492 LYS A N 1
ATOM 3779 C CA . LYS A 1 492 ? -39.515 5.880 5.471 1.00 65.25 492 LYS A CA 1
ATOM 3780 C C . LYS A 1 492 ? -39.522 4.682 6.435 1.00 65.25 492 LYS A C 1
ATOM 3782 O O . LYS A 1 492 ? -39.993 4.811 7.564 1.00 65.25 492 LYS A O 1
ATOM 3787 N N . GLY A 1 493 ? -38.957 3.546 6.024 1.00 71.38 493 GLY A N 1
ATOM 3788 C CA . GLY A 1 493 ? -38.846 2.335 6.838 1.00 71.38 493 GLY A CA 1
ATOM 3789 C C . GLY A 1 493 ? -37.929 2.496 8.054 1.00 71.38 493 GLY A C 1
ATOM 3790 O O . GLY A 1 493 ? -38.213 1.918 9.103 1.00 71.38 493 GLY A O 1
ATOM 3791 N N . ARG A 1 494 ? -36.890 3.340 7.965 1.00 77.25 494 ARG A N 1
ATOM 3792 C CA . ARG A 1 494 ? -35.965 3.628 9.083 1.00 77.25 494 ARG A CA 1
ATOM 3793 C C . ARG A 1 494 ? -36.678 4.330 10.237 1.00 77.25 494 ARG A C 1
ATOM 3795 O O . ARG A 1 494 ? -36.590 3.890 11.379 1.00 77.25 494 ARG A O 1
ATOM 3802 N N . ARG A 1 495 ? -37.445 5.386 9.925 1.00 84.81 495 ARG A N 1
ATOM 3803 C CA . ARG A 1 495 ? -38.228 6.151 10.916 1.00 84.81 495 ARG A CA 1
ATOM 3804 C C . ARG A 1 495 ? -39.242 5.265 11.630 1.00 84.81 495 ARG A C 1
ATOM 3806 O O . ARG A 1 495 ? -39.342 5.320 12.852 1.00 84.81 495 ARG A O 1
ATOM 3813 N N . LEU A 1 496 ? -39.947 4.424 10.869 1.00 85.38 496 LEU A N 1
ATOM 3814 C CA . LEU A 1 496 ? -40.903 3.473 11.428 1.00 85.38 496 LEU A CA 1
ATOM 3815 C C . LEU A 1 496 ? -40.211 2.460 12.350 1.00 85.38 496 LEU A C 1
ATOM 3817 O O . LEU A 1 496 ? -40.693 2.216 13.448 1.00 85.38 496 LEU A O 1
ATOM 3821 N N . THR A 1 497 ? -39.063 1.914 11.944 1.00 85.62 497 THR A N 1
ATOM 3822 C CA . THR A 1 497 ? -38.321 0.929 12.748 1.00 85.62 497 THR A CA 1
ATOM 3823 C C . THR A 1 497 ? -37.839 1.527 14.073 1.00 85.62 497 THR A C 1
ATOM 3825 O O . THR A 1 497 ? -38.031 0.910 15.116 1.00 85.62 497 THR A O 1
ATOM 3828 N N . THR A 1 498 ? -37.286 2.746 14.074 1.00 87.38 498 THR A N 1
ATOM 3829 C CA . THR A 1 498 ? -36.893 3.427 15.322 1.00 87.38 498 THR A CA 1
ATOM 3830 C C . THR A 1 498 ? -38.097 3.743 16.210 1.00 87.38 498 THR A C 1
ATOM 3832 O O . THR A 1 498 ? -38.004 3.590 17.420 1.00 87.38 498 THR A O 1
ATOM 3835 N N . ALA A 1 499 ? -39.238 4.149 15.641 1.00 88.81 499 ALA A N 1
ATOM 3836 C CA . ALA A 1 499 ? -40.448 4.406 16.425 1.00 88.81 499 ALA A CA 1
ATOM 3837 C C . ALA A 1 499 ? -41.011 3.120 17.059 1.00 88.81 499 ALA A C 1
ATOM 3839 O O . ALA A 1 499 ? -41.398 3.113 18.226 1.00 88.81 499 ALA A O 1
ATOM 3840 N N . LEU A 1 500 ? -40.987 2.005 16.321 1.00 90.50 500 LEU A N 1
ATOM 3841 C CA . LEU A 1 500 ? -41.416 0.695 16.817 1.00 90.50 500 LEU A CA 1
ATOM 3842 C C . LEU A 1 500 ? -40.508 0.137 17.924 1.00 90.50 500 LEU A C 1
ATOM 3844 O O . LEU A 1 500 ? -40.932 -0.774 18.630 1.00 90.50 500 LEU A O 1
ATOM 3848 N N . ALA A 1 501 ? -39.304 0.688 18.125 1.00 89.94 501 ALA A N 1
ATOM 3849 C CA . ALA A 1 501 ? -38.375 0.271 19.177 1.00 89.94 501 ALA A CA 1
ATOM 3850 C C . ALA A 1 501 ? -38.922 0.464 20.603 1.00 89.94 501 ALA A C 1
ATOM 3852 O O . ALA A 1 501 ? -38.486 -0.240 21.513 1.00 89.94 501 ALA A O 1
ATOM 3853 N N . VAL A 1 502 ? -39.907 1.353 20.802 1.00 93.62 502 VAL A N 1
ATOM 3854 C CA . VAL A 1 502 ? -40.580 1.527 22.102 1.00 93.62 502 VAL A CA 1
ATOM 3855 C C . VAL A 1 502 ? -41.237 0.224 22.563 1.00 93.62 502 VAL A C 1
ATOM 3857 O O . VAL A 1 502 ? -41.106 -0.147 23.726 1.00 93.62 502 VAL A O 1
ATOM 3860 N N . GLY A 1 503 ? -41.895 -0.503 21.652 1.00 92.12 503 GLY A N 1
ATOM 3861 C CA . GLY A 1 503 ? -42.625 -1.734 21.974 1.00 92.12 503 GLY A CA 1
ATOM 3862 C C . GLY A 1 503 ? -41.742 -2.801 22.637 1.00 92.12 503 GLY A C 1
ATOM 3863 O O . GLY A 1 503 ? -42.041 -3.204 23.760 1.00 92.12 503 GLY A O 1
ATOM 3864 N N . PRO A 1 504 ? -40.632 -3.225 22.002 1.00 90.81 504 PRO A N 1
ATOM 3865 C CA . PRO A 1 504 ? -39.659 -4.144 22.589 1.00 90.81 504 PRO A CA 1
ATOM 3866 C C . PRO A 1 504 ? -39.102 -3.708 23.947 1.00 90.81 504 PRO A C 1
ATOM 3868 O O . PRO A 1 504 ? -38.942 -4.546 24.829 1.00 90.81 504 PRO A O 1
ATOM 3871 N N . VAL A 1 505 ? -38.816 -2.414 24.129 1.00 90.12 505 VAL A N 1
ATOM 3872 C CA . VAL A 1 505 ? -38.259 -1.885 25.385 1.00 90.12 505 VAL A CA 1
ATOM 3873 C C . VAL A 1 505 ? -39.292 -1.951 26.510 1.00 90.12 505 VAL A C 1
ATOM 3875 O O . VAL A 1 505 ? -38.981 -2.419 27.603 1.00 90.12 505 VAL A O 1
ATOM 3878 N N . VAL A 1 506 ? -40.533 -1.540 26.244 1.00 91.56 506 VAL A N 1
ATOM 3879 C CA . VAL A 1 506 ? -41.626 -1.620 27.224 1.00 91.56 506 VAL A CA 1
ATOM 3880 C C . VAL A 1 506 ? -41.939 -3.076 27.565 1.00 91.56 506 VAL A C 1
ATOM 3882 O O . VAL A 1 506 ? -42.059 -3.417 28.739 1.00 91.56 506 VAL A O 1
ATOM 3885 N N . LEU A 1 507 ? -41.998 -3.953 26.558 1.00 90.81 507 LEU A N 1
ATOM 3886 C CA . LEU A 1 507 ? -42.212 -5.386 26.754 1.00 90.81 507 LEU A CA 1
ATOM 3887 C C . LEU A 1 507 ? -41.113 -6.010 27.625 1.00 90.81 507 LEU A C 1
ATOM 3889 O O . LEU A 1 507 ? -41.420 -6.793 28.519 1.00 90.81 507 LEU A O 1
ATOM 3893 N N . ALA A 1 508 ? -39.851 -5.634 27.405 1.00 88.19 508 ALA A N 1
ATOM 3894 C CA . ALA A 1 508 ? -38.726 -6.073 28.222 1.00 88.19 508 ALA A CA 1
ATOM 3895 C C . ALA A 1 508 ? -38.871 -5.647 29.695 1.00 88.19 508 ALA A C 1
ATOM 3897 O O . ALA A 1 508 ? -38.688 -6.467 30.591 1.00 88.19 508 ALA A O 1
ATOM 3898 N N . VAL A 1 509 ? -39.238 -4.391 29.967 1.00 88.62 509 VAL A N 1
ATOM 3899 C CA . VAL A 1 509 ? -39.447 -3.908 31.346 1.00 88.62 509 VAL A CA 1
ATOM 3900 C C . VAL A 1 509 ? -40.614 -4.643 32.021 1.00 88.62 509 VAL A C 1
ATOM 3902 O O . VAL A 1 509 ? -40.471 -5.101 33.154 1.00 88.62 509 VAL A O 1
ATOM 3905 N N . LEU A 1 510 ? -41.734 -4.832 31.314 1.00 89.12 510 LEU A N 1
ATOM 3906 C CA . LEU A 1 510 ? -42.902 -5.558 31.828 1.00 89.12 510 LEU A CA 1
ATOM 3907 C C . LEU A 1 510 ? -42.587 -7.031 32.129 1.00 89.12 510 LEU A C 1
ATOM 3909 O O . LEU A 1 510 ? -42.952 -7.535 33.190 1.00 89.12 510 LEU A O 1
ATOM 3913 N N . LEU A 1 511 ? -41.873 -7.715 31.228 1.00 87.19 511 LEU A N 1
ATOM 3914 C CA . LEU A 1 511 ? -41.463 -9.111 31.412 1.00 87.19 511 LEU A CA 1
ATOM 3915 C C . LEU A 1 511 ? -40.562 -9.295 32.636 1.00 87.19 511 LEU A C 1
ATOM 3917 O O . LEU A 1 511 ? -40.653 -10.322 33.302 1.00 87.19 511 LEU A O 1
ATOM 3921 N N . THR A 1 512 ? -39.707 -8.320 32.953 1.00 83.75 512 THR A N 1
ATOM 3922 C CA . THR A 1 512 ? -38.819 -8.396 34.127 1.00 83.75 512 THR A CA 1
ATOM 3923 C C . THR A 1 512 ? -39.622 -8.456 35.421 1.00 83.75 512 THR A C 1
ATOM 3925 O O . THR A 1 512 ? -39.270 -9.204 36.327 1.00 83.75 512 THR A O 1
ATOM 3928 N N . ILE A 1 513 ? -40.743 -7.736 35.476 1.00 79.31 513 ILE A N 1
ATOM 3929 C CA . ILE A 1 513 ? -41.628 -7.718 36.642 1.00 79.31 513 ILE A CA 1
ATOM 3930 C C . ILE A 1 513 ? -42.462 -8.993 36.725 1.00 79.31 513 ILE A C 1
ATOM 3932 O O . ILE A 1 513 ? -42.543 -9.594 37.790 1.00 79.31 513 ILE A O 1
ATOM 3936 N N . VAL A 1 514 ? -43.055 -9.428 35.608 1.00 82.44 514 VAL A N 1
ATOM 3937 C CA . VAL A 1 514 ? -43.897 -10.639 35.571 1.00 82.44 514 VAL A CA 1
ATOM 3938 C C . VAL A 1 514 ? -43.100 -11.888 35.954 1.00 82.44 514 VAL A C 1
ATOM 3940 O O . VAL A 1 514 ? -43.631 -12.785 36.602 1.00 82.44 514 VAL A O 1
ATOM 3943 N N . VAL A 1 515 ? -41.828 -11.949 35.556 1.00 79.88 515 VAL A N 1
ATOM 3944 C CA . VAL A 1 515 ? -40.958 -13.104 35.807 1.00 79.88 515 VAL A CA 1
ATOM 3945 C C . VAL A 1 515 ? -40.196 -12.988 37.135 1.00 79.88 515 VAL A C 1
ATOM 3947 O O . VAL A 1 515 ? -39.604 -13.977 37.557 1.00 79.88 515 VAL A O 1
ATOM 3950 N N . GLY A 1 516 ? -40.219 -11.827 37.807 1.00 64.19 516 GLY A N 1
ATOM 3951 C CA . GLY A 1 516 ? -39.512 -11.561 39.067 1.00 64.19 516 GLY A CA 1
ATOM 3952 C C . GLY A 1 516 ? -39.814 -12.611 40.145 1.00 64.19 516 GLY A C 1
ATOM 3953 O O . GLY A 1 516 ? -40.792 -12.502 40.878 1.00 64.19 516 GLY A O 1
ATOM 3954 N N . GLY A 1 517 ? -38.985 -13.656 40.209 1.00 63.91 517 GLY A N 1
ATOM 3955 C CA . GLY A 1 517 ? -39.253 -14.924 40.892 1.00 63.91 517 GLY A CA 1
ATOM 3956 C C . GLY A 1 517 ? -38.066 -15.904 40.763 1.00 63.91 517 GLY A C 1
ATOM 3957 O O . GLY A 1 517 ? -36.981 -15.484 40.358 1.00 63.91 517 GLY A O 1
ATOM 3958 N N . PRO A 1 518 ? -38.211 -17.195 41.133 1.00 59.06 518 PRO A N 1
ATOM 3959 C CA . PRO A 1 518 ? -37.089 -18.134 41.281 1.00 59.06 518 PRO A CA 1
ATOM 3960 C C . PRO A 1 518 ? -36.243 -18.317 40.000 1.00 59.06 518 PRO A C 1
ATOM 3962 O O . PRO A 1 518 ? -36.771 -18.332 38.888 1.00 59.06 518 PRO A O 1
ATOM 3965 N N . SER A 1 519 ? -34.932 -18.552 40.186 1.00 67.44 519 SER A N 1
ATOM 3966 C CA . SER A 1 519 ? -33.871 -18.659 39.153 1.00 67.44 519 SER A CA 1
ATOM 3967 C C . SER A 1 519 ? -34.211 -19.421 37.846 1.00 67.44 519 SER A C 1
ATOM 3969 O O . SER A 1 519 ? -33.797 -18.970 36.778 1.00 67.44 519 SER A O 1
ATOM 3971 N N . PRO A 1 520 ? -34.963 -20.545 37.832 1.00 77.50 520 PRO A N 1
ATOM 3972 C CA . PRO A 1 520 ? -35.254 -21.236 36.571 1.00 77.50 520 PRO A CA 1
ATOM 3973 C C . PRO A 1 520 ? -36.245 -20.492 35.660 1.00 77.50 520 PRO A C 1
ATOM 3975 O O . PRO A 1 520 ? -36.149 -20.617 34.439 1.00 77.50 520 PRO A O 1
ATOM 3978 N N . LEU A 1 521 ? -37.185 -19.713 36.214 1.00 81.56 521 LEU A N 1
ATOM 3979 C CA . LEU A 1 521 ? -38.182 -18.988 35.412 1.00 81.56 521 LEU A CA 1
ATOM 3980 C C . LEU A 1 521 ? -37.553 -17.811 34.658 1.00 81.56 521 LEU A C 1
ATOM 3982 O O . LEU A 1 521 ? -37.875 -17.602 33.488 1.00 81.56 521 LEU A O 1
ATOM 3986 N N . THR A 1 522 ? -36.616 -17.094 35.287 1.00 79.50 522 THR A N 1
ATOM 3987 C CA . THR A 1 522 ? -35.839 -16.022 34.638 1.00 79.50 522 THR A CA 1
ATOM 3988 C C . THR A 1 522 ? -34.919 -16.570 33.547 1.00 79.50 522 THR A C 1
ATOM 3990 O O . THR A 1 522 ? -34.746 -15.943 32.501 1.00 79.50 522 THR A O 1
ATOM 3993 N N . ALA A 1 523 ? -34.359 -17.769 33.742 1.00 81.06 523 ALA A N 1
ATOM 3994 C CA . ALA A 1 523 ? -33.565 -18.431 32.714 1.00 81.06 523 ALA A CA 1
ATOM 3995 C C . ALA A 1 523 ? -34.416 -18.844 31.499 1.00 81.06 523 ALA A C 1
ATOM 3997 O O . ALA A 1 523 ? -34.037 -18.593 30.351 1.00 81.06 523 ALA A O 1
ATOM 3998 N N . ALA A 1 524 ? -35.595 -19.424 31.747 1.00 86.12 524 ALA A N 1
ATOM 3999 C CA . ALA A 1 524 ? -36.528 -19.833 30.700 1.00 86.12 524 ALA A CA 1
ATOM 4000 C C . ALA A 1 524 ? -37.080 -18.637 29.906 1.00 86.12 524 ALA A C 1
ATOM 4002 O O . ALA A 1 524 ? -37.168 -18.702 28.678 1.00 86.12 524 ALA A O 1
ATOM 4003 N N . SER A 1 525 ? -37.410 -17.526 30.574 1.00 89.00 525 SER A N 1
ATOM 4004 C CA . SER A 1 525 ? -37.897 -16.320 29.899 1.00 89.00 525 SER A CA 1
ATOM 4005 C C . SER A 1 525 ? -36.826 -15.687 29.011 1.00 89.00 525 SER A C 1
ATOM 4007 O O . SER A 1 525 ? -37.127 -15.294 27.885 1.00 89.00 525 SER A O 1
ATOM 4009 N N . LEU A 1 526 ? -35.567 -15.625 29.459 1.00 88.56 526 LEU A N 1
ATOM 4010 C CA . LEU A 1 526 ? -34.477 -15.055 28.664 1.00 88.56 526 LEU A CA 1
ATOM 4011 C C . LEU A 1 526 ? -34.170 -15.914 27.427 1.00 88.56 526 LEU A C 1
ATOM 4013 O O . LEU A 1 526 ? -33.978 -15.370 26.338 1.00 88.56 526 LEU A O 1
ATOM 4017 N N . ALA A 1 527 ? -34.207 -17.244 27.562 1.00 90.12 527 ALA A N 1
ATOM 4018 C CA . ALA A 1 527 ? -34.106 -18.168 26.431 1.00 90.12 527 ALA A CA 1
ATOM 4019 C C . ALA A 1 527 ? -35.285 -18.022 25.448 1.00 90.12 527 ALA A C 1
ATOM 4021 O O . ALA A 1 527 ? -35.083 -18.046 24.232 1.00 90.12 527 ALA A O 1
ATOM 4022 N N . LEU A 1 528 ? -36.507 -17.804 25.949 1.00 92.12 528 LEU A N 1
ATOM 4023 C CA . LEU A 1 528 ? -37.685 -17.549 25.116 1.00 92.12 528 LEU A CA 1
ATOM 4024 C C . LEU A 1 528 ? -37.580 -16.215 24.364 1.00 92.12 528 LEU A C 1
ATOM 4026 O O . LEU A 1 528 ? -37.889 -16.154 23.175 1.00 92.12 528 LEU A O 1
ATOM 4030 N N . VAL A 1 529 ? -37.106 -15.150 25.016 1.00 92.00 529 VAL A N 1
ATOM 4031 C CA . VAL A 1 529 ? -36.875 -13.855 24.357 1.00 92.00 529 VAL A CA 1
ATOM 4032 C C . VAL A 1 529 ? -35.785 -13.978 23.288 1.00 92.00 529 VAL A C 1
ATOM 4034 O O . VAL A 1 529 ? -35.938 -13.404 22.210 1.00 92.00 529 VAL A O 1
ATOM 4037 N N . ALA A 1 530 ? -34.732 -14.769 23.524 1.00 90.00 530 ALA A N 1
ATOM 4038 C CA . ALA A 1 530 ? -33.727 -15.079 22.504 1.00 90.00 530 ALA A CA 1
ATOM 4039 C C . ALA A 1 530 ? -34.337 -15.825 21.301 1.00 90.00 530 ALA A C 1
ATOM 4041 O O . ALA A 1 530 ? -34.097 -15.433 20.156 1.00 90.00 530 ALA A O 1
ATOM 4042 N N . LEU A 1 531 ? -35.172 -16.847 21.550 1.00 93.50 531 LEU A N 1
ATOM 4043 C CA . LEU A 1 531 ? -35.893 -17.594 20.513 1.00 93.50 531 LEU A CA 1
ATOM 4044 C C . LEU A 1 531 ? -36.734 -16.652 19.647 1.00 93.50 531 LEU A C 1
ATOM 4046 O O . LEU A 1 531 ? -36.563 -16.594 18.430 1.00 93.50 531 LEU A O 1
ATOM 4050 N N . VAL A 1 532 ? -37.642 -15.906 20.281 1.00 92.19 532 VAL A N 1
ATOM 4051 C CA . VAL A 1 532 ? -38.594 -15.031 19.591 1.00 92.19 532 VAL A CA 1
ATOM 4052 C C . VAL A 1 532 ? -37.854 -13.908 18.873 1.00 92.19 532 VAL A C 1
ATOM 4054 O O . VAL A 1 532 ? -38.139 -13.653 17.705 1.00 92.19 532 VAL A O 1
ATOM 4057 N N . GLY A 1 533 ? -36.869 -13.285 19.526 1.00 89.06 533 GLY A N 1
ATOM 4058 C CA . GLY A 1 533 ? -36.088 -12.182 18.971 1.00 89.06 533 GLY A CA 1
ATOM 4059 C C . GLY A 1 533 ? -35.340 -12.554 17.689 1.00 89.06 533 GLY A C 1
ATOM 4060 O O . GLY A 1 533 ? -35.346 -11.783 16.730 1.00 89.06 533 GLY A O 1
ATOM 4061 N N . VAL A 1 534 ? -34.755 -13.753 17.619 1.00 89.00 534 VAL A N 1
ATOM 4062 C CA . VAL A 1 534 ? -34.097 -14.234 16.391 1.00 89.00 534 VAL A CA 1
ATOM 4063 C C . VAL A 1 534 ? -35.125 -14.704 15.361 1.00 89.00 534 VAL A C 1
ATOM 4065 O O . VAL A 1 534 ? -34.982 -14.421 14.171 1.00 89.00 534 VAL A O 1
ATOM 4068 N N . TRP A 1 535 ? -36.189 -15.381 15.799 1.00 90.50 535 TRP A N 1
ATOM 4069 C CA . TRP A 1 535 ? -37.204 -15.953 14.913 1.00 90.50 535 TRP A CA 1
ATOM 4070 C C . TRP A 1 535 ? -37.977 -14.895 14.118 1.00 90.50 535 TRP A C 1
ATOM 4072 O O . TRP A 1 535 ? -38.183 -15.066 12.913 1.00 90.50 535 TRP A O 1
ATOM 4082 N N . ILE A 1 536 ? -38.344 -13.766 14.739 1.00 89.75 536 ILE A N 1
ATOM 4083 C CA . ILE A 1 536 ? -39.025 -12.663 14.035 1.00 89.75 536 ILE A CA 1
ATOM 4084 C C . ILE A 1 536 ? -38.152 -12.031 12.944 1.00 89.75 536 ILE A C 1
ATOM 4086 O O . ILE A 1 536 ? -38.680 -11.431 12.008 1.00 89.75 536 ILE A O 1
ATOM 4090 N N . GLY A 1 537 ? -36.830 -12.230 12.991 1.00 84.12 537 GLY A N 1
ATOM 4091 C CA . GLY A 1 537 ? -35.908 -11.811 11.937 1.00 84.12 537 GLY A CA 1
ATOM 4092 C C . GLY A 1 537 ? -36.223 -12.403 10.559 1.00 84.12 537 GLY A C 1
ATOM 4093 O O . GLY A 1 537 ? -35.789 -11.854 9.549 1.00 84.12 537 GLY A O 1
ATOM 4094 N N . ARG A 1 538 ? -37.038 -13.468 10.484 1.00 85.88 538 ARG A N 1
ATOM 4095 C CA . ARG A 1 538 ? -37.492 -14.069 9.217 1.00 85.88 538 ARG A CA 1
ATOM 4096 C C . ARG A 1 538 ? -38.278 -13.106 8.325 1.00 85.88 538 ARG A C 1
ATOM 4098 O O . ARG A 1 538 ? -38.319 -13.302 7.121 1.00 85.88 538 ARG A O 1
ATOM 4105 N N . TYR A 1 539 ? -38.879 -12.068 8.906 1.00 83.69 539 TYR A N 1
ATOM 4106 C CA . TYR A 1 539 ? -39.650 -11.057 8.177 1.00 83.69 539 TYR A CA 1
ATOM 4107 C C . TYR A 1 539 ? -38.780 -9.899 7.645 1.00 83.69 539 TYR A C 1
ATOM 4109 O O . TYR A 1 539 ? -39.302 -8.878 7.186 1.00 83.69 539 TYR A O 1
ATOM 4117 N N . GLY A 1 540 ? -37.452 -10.019 7.746 1.00 80.31 540 GLY A N 1
ATOM 4118 C CA . GLY A 1 540 ? -36.472 -9.076 7.211 1.00 80.31 540 GLY A CA 1
ATOM 4119 C C . GLY A 1 540 ? -35.647 -8.352 8.279 1.00 80.31 540 GLY A C 1
ATOM 4120 O O . GLY A 1 540 ? -35.896 -8.445 9.483 1.00 80.31 540 GLY A O 1
ATOM 4121 N N . LEU A 1 541 ? -34.665 -7.571 7.814 1.00 78.00 541 LEU A N 1
ATOM 4122 C CA . LEU A 1 541 ? -33.634 -6.935 8.647 1.00 78.00 541 LEU A CA 1
ATOM 4123 C C . LEU A 1 541 ? -34.199 -6.050 9.773 1.00 78.00 541 LEU A C 1
ATOM 4125 O O . LEU A 1 541 ? -33.686 -6.068 10.889 1.00 78.00 541 LEU A O 1
ATOM 4129 N N . ARG A 1 542 ? -35.289 -5.317 9.509 1.00 84.56 542 ARG A N 1
ATOM 4130 C CA . ARG A 1 542 ? -35.953 -4.460 10.511 1.00 84.56 542 ARG A CA 1
ATOM 4131 C C . ARG A 1 542 ? -36.398 -5.239 11.751 1.00 84.56 542 ARG A C 1
ATOM 4133 O O . ARG A 1 542 ? -36.193 -4.783 12.871 1.00 84.56 542 ARG A O 1
ATOM 4140 N N . TRP A 1 543 ? -36.962 -6.430 11.555 1.00 85.25 543 TRP A N 1
ATOM 4141 C CA . TRP A 1 543 ? -37.483 -7.258 12.640 1.00 85.25 543 TRP A CA 1
ATOM 4142 C C . TRP A 1 543 ? -36.359 -7.957 13.396 1.00 85.25 543 TRP A C 1
ATOM 4144 O O . TRP A 1 543 ? -36.439 -8.076 14.614 1.00 85.25 543 TRP A O 1
ATOM 4154 N N . ALA A 1 544 ? -35.279 -8.331 12.703 1.00 84.44 544 ALA A N 1
ATOM 4155 C CA . ALA A 1 544 ? -34.081 -8.866 13.344 1.00 84.44 544 ALA A CA 1
ATOM 4156 C C . ALA A 1 544 ? -33.456 -7.849 14.319 1.00 84.44 544 ALA A C 1
ATOM 4158 O O . ALA A 1 544 ? -33.082 -8.208 15.434 1.00 84.44 544 ALA A O 1
ATOM 4159 N N . ILE A 1 545 ? -33.404 -6.567 13.938 1.00 85.19 545 ILE A N 1
ATOM 4160 C CA . ILE A 1 545 ? -32.882 -5.490 14.796 1.00 85.19 545 ILE A CA 1
ATOM 4161 C C . ILE A 1 545 ? -33.789 -5.252 16.004 1.00 85.19 545 ILE A C 1
ATOM 4163 O O . ILE A 1 545 ? -33.292 -5.141 17.124 1.00 85.19 545 ILE A O 1
ATOM 4167 N N . LEU A 1 546 ? -35.110 -5.200 15.801 1.00 89.56 546 LEU A N 1
ATOM 4168 C CA . LEU A 1 546 ? -36.072 -5.048 16.898 1.00 89.56 546 LEU A CA 1
ATOM 4169 C C . LEU A 1 546 ? -36.024 -6.234 17.871 1.00 89.56 546 LEU A C 1
ATOM 4171 O O . LEU A 1 546 ? -36.081 -6.031 19.081 1.00 89.56 546 LEU A O 1
ATOM 4175 N N . GLY A 1 547 ? -35.863 -7.457 17.362 1.00 89.38 547 GLY A N 1
ATOM 4176 C CA . GLY A 1 547 ? -35.713 -8.660 18.180 1.00 89.38 547 GLY A CA 1
ATOM 4177 C C . GLY A 1 547 ? -34.416 -8.680 18.983 1.00 89.38 547 GLY A C 1
ATOM 4178 O O . GLY A 1 547 ? -34.429 -8.983 20.175 1.00 89.38 547 GLY A O 1
ATOM 4179 N N . GLN A 1 548 ? -33.303 -8.267 18.372 1.00 88.12 548 GLN A N 1
ATOM 4180 C CA . GLN A 1 548 ? -32.039 -8.085 19.083 1.00 88.12 548 GLN A CA 1
ATOM 4181 C C . GLN A 1 548 ? -32.152 -7.006 20.170 1.00 88.12 548 GLN A C 1
ATOM 4183 O O . GLN A 1 548 ? -31.644 -7.198 21.274 1.00 88.12 548 GLN A O 1
ATOM 4188 N N . LEU A 1 549 ? -32.827 -5.889 19.883 1.00 90.19 549 LEU A N 1
ATOM 4189 C CA . LEU A 1 549 ? -33.077 -4.838 20.867 1.00 90.19 549 LEU A CA 1
ATOM 4190 C C . LEU A 1 549 ? -33.923 -5.356 22.038 1.00 90.19 549 LEU A C 1
ATOM 4192 O O . LEU A 1 549 ? -33.577 -5.068 23.179 1.00 90.19 549 LEU A O 1
ATOM 4196 N N . ALA A 1 550 ? -34.967 -6.151 21.772 1.00 91.19 550 ALA A N 1
ATOM 4197 C CA . ALA A 1 550 ? -35.803 -6.777 22.799 1.00 91.19 550 ALA A CA 1
ATOM 4198 C C . ALA A 1 550 ? -34.968 -7.626 23.769 1.00 91.19 550 ALA A C 1
ATOM 4200 O O . ALA A 1 550 ? -35.049 -7.448 24.982 1.00 91.19 550 ALA A O 1
ATOM 4201 N N . PHE A 1 551 ? -34.120 -8.508 23.226 1.00 90.62 551 PHE A N 1
ATOM 4202 C CA . PHE A 1 551 ? -33.244 -9.371 24.016 1.00 90.62 551 PHE A CA 1
ATOM 4203 C C . PHE A 1 551 ? -32.270 -8.568 24.881 1.00 90.62 551 PHE A C 1
ATOM 4205 O O . PHE A 1 551 ? -32.162 -8.813 26.081 1.00 90.62 551 PHE A O 1
ATOM 4212 N N . ILE A 1 552 ? -31.589 -7.579 24.295 1.00 87.94 552 ILE A N 1
ATOM 4213 C CA . ILE A 1 552 ? -30.594 -6.783 25.021 1.00 87.94 552 ILE A CA 1
ATOM 4214 C C . ILE A 1 552 ? -31.269 -5.901 26.083 1.00 87.94 552 ILE A C 1
ATOM 4216 O O . ILE A 1 552 ? -30.772 -5.820 27.205 1.00 87.94 552 ILE A O 1
ATOM 4220 N N . ALA A 1 553 ? -32.403 -5.268 25.767 1.00 88.25 553 ALA A N 1
ATOM 4221 C CA . ALA A 1 553 ? -33.160 -4.467 26.728 1.00 88.25 553 ALA A CA 1
ATOM 4222 C C . ALA A 1 553 ? -33.652 -5.321 27.907 1.00 88.25 553 ALA A C 1
ATOM 4224 O O . ALA A 1 553 ? -33.514 -4.903 29.056 1.00 88.25 553 ALA A O 1
ATOM 4225 N N . TYR A 1 554 ? -34.152 -6.533 27.635 1.00 89.69 554 TYR A N 1
ATOM 4226 C CA . TYR A 1 554 ? -34.589 -7.470 28.672 1.00 89.69 554 TYR A CA 1
ATOM 4227 C C . TYR A 1 554 ? -33.429 -7.941 29.552 1.00 89.69 554 TYR A C 1
ATOM 4229 O O . TYR A 1 554 ? -33.524 -7.915 30.776 1.00 89.69 554 TYR A O 1
ATOM 4237 N N . TYR A 1 555 ? -32.294 -8.271 28.938 1.00 87.19 555 TYR A N 1
ATOM 4238 C CA . TYR A 1 555 ? -31.066 -8.612 29.649 1.00 87.19 555 TYR A CA 1
ATOM 4239 C C . TYR A 1 555 ? -30.615 -7.501 30.617 1.00 87.19 555 TYR A C 1
ATOM 4241 O O . TYR A 1 555 ? -30.289 -7.786 31.768 1.00 87.19 555 TYR A O 1
ATOM 4249 N N . PHE A 1 556 ? -30.619 -6.230 30.192 1.00 82.12 556 PHE A N 1
ATOM 4250 C CA . PHE A 1 556 ? -30.240 -5.118 31.077 1.00 82.12 556 PHE A CA 1
ATOM 4251 C C . PHE A 1 556 ? -31.271 -4.841 32.165 1.00 82.12 556 PHE A C 1
ATOM 4253 O O . PHE A 1 556 ? -30.882 -4.514 33.285 1.00 82.12 556 PHE A O 1
ATOM 4260 N N . ALA A 1 557 ? -32.559 -4.990 31.859 1.00 84.25 557 ALA A N 1
ATOM 4261 C CA . ALA A 1 557 ? -33.609 -4.863 32.859 1.00 84.25 557 ALA A CA 1
ATOM 4262 C C . ALA A 1 557 ? -33.440 -5.917 33.974 1.00 84.25 557 ALA A C 1
ATOM 4264 O O . ALA A 1 557 ? -33.510 -5.579 35.155 1.00 84.25 557 ALA A O 1
ATOM 4265 N N . LEU A 1 558 ? -33.100 -7.163 33.619 1.00 82.88 558 LEU A N 1
ATOM 4266 C CA . LEU A 1 558 ? -32.750 -8.205 34.592 1.00 82.88 558 LEU A CA 1
ATOM 4267 C C . LEU A 1 558 ? -31.489 -7.845 35.394 1.00 82.88 558 LEU A C 1
ATOM 4269 O O . LEU A 1 558 ? -31.484 -7.954 36.618 1.00 82.88 558 LEU A O 1
ATOM 4273 N N . LEU A 1 559 ? -30.433 -7.368 34.726 1.00 78.44 559 LEU A N 1
ATOM 4274 C CA . LEU A 1 559 ? -29.159 -7.026 35.368 1.00 78.44 559 LEU A CA 1
ATOM 4275 C C . LEU A 1 559 ? -29.305 -5.934 36.441 1.00 78.44 559 LEU A C 1
ATOM 4277 O O . LEU A 1 559 ? -28.646 -5.974 37.484 1.00 78.44 559 LEU A O 1
ATOM 4281 N N . MET A 1 560 ? -30.182 -4.961 36.194 1.00 77.38 560 MET A N 1
ATOM 4282 C CA . MET A 1 560 ? -30.414 -3.834 37.098 1.00 77.38 560 MET A CA 1
ATOM 4283 C C . MET A 1 560 ? -31.291 -4.184 38.308 1.00 77.38 560 MET A C 1
ATOM 4285 O O . MET A 1 560 ? -31.310 -3.401 39.250 1.00 77.38 560 MET A O 1
ATOM 4289 N N . HIS A 1 561 ? -31.910 -5.374 38.347 1.00 77.19 561 HIS A N 1
ATOM 4290 C CA . HIS A 1 561 ? -32.807 -5.818 39.425 1.00 77.19 561 HIS A CA 1
ATOM 4291 C C . HIS A 1 561 ? -33.976 -4.842 39.668 1.00 77.19 561 HIS A C 1
ATOM 4293 O O . HIS A 1 561 ? -34.199 -4.410 40.798 1.00 77.19 561 HIS A O 1
ATOM 4299 N N . LEU A 1 562 ? -34.712 -4.477 38.608 1.00 74.88 562 LEU A N 1
ATOM 4300 C CA . LEU A 1 562 ? -35.848 -3.553 38.723 1.00 74.88 562 LEU A CA 1
ATOM 4301 C C . LEU A 1 562 ? -36.868 -4.025 39.772 1.00 74.88 562 LEU A C 1
ATOM 4303 O O . LEU A 1 562 ? -37.380 -5.143 39.692 1.00 74.88 562 LEU A O 1
ATOM 4307 N N . GLN A 1 563 ? -37.211 -3.140 40.708 1.00 73.94 563 GLN A N 1
ATOM 4308 C CA . GLN A 1 563 ? -38.287 -3.359 41.673 1.00 73.94 563 GLN A CA 1
ATOM 4309 C C . GLN A 1 563 ? -39.647 -2.951 41.089 1.00 73.94 563 GLN A C 1
ATOM 4311 O O . GLN A 1 563 ? -39.738 -2.109 40.194 1.00 73.94 563 GLN A O 1
ATOM 4316 N N . THR A 1 564 ? -40.731 -3.517 41.625 1.00 73.25 564 THR A N 1
ATOM 4317 C CA . THR A 1 564 ? -42.112 -3.210 41.206 1.00 73.25 564 THR A CA 1
ATOM 4318 C C . THR A 1 564 ? -42.484 -1.735 41.384 1.00 73.25 564 THR A C 1
ATOM 4320 O O . THR A 1 564 ? -43.286 -1.223 40.605 1.00 73.25 564 THR A O 1
ATOM 4323 N N . GLY A 1 565 ? -41.880 -1.043 42.357 1.00 73.81 565 GLY A N 1
ATOM 4324 C CA . GLY A 1 565 ? -42.090 0.388 42.606 1.00 73.81 565 GLY A CA 1
ATOM 4325 C C . GLY A 1 565 ? -41.555 1.311 41.505 1.00 73.81 565 GLY A C 1
ATOM 4326 O O . GLY A 1 565 ? -42.113 2.383 41.290 1.00 73.81 565 GLY A O 1
ATOM 4327 N N . ASP A 1 566 ? -40.553 0.871 40.736 1.00 78.25 566 ASP A N 1
ATOM 4328 C CA . ASP A 1 566 ? -39.857 1.718 39.755 1.00 78.25 566 ASP A CA 1
ATOM 4329 C C . ASP A 1 566 ? -40.344 1.513 38.311 1.00 78.25 566 ASP A C 1
ATOM 4331 O O . ASP A 1 566 ? -39.730 2.007 37.358 1.00 78.25 566 ASP A O 1
ATOM 4335 N N . LEU A 1 567 ? -41.446 0.777 38.120 1.00 84.12 567 LEU A N 1
ATOM 4336 C CA . LEU A 1 567 ? -41.971 0.402 36.803 1.00 84.12 567 LEU A CA 1
ATOM 4337 C C . LEU A 1 567 ? -42.215 1.618 35.902 1.00 84.12 567 LEU A C 1
ATOM 4339 O O . LEU A 1 567 ? -41.761 1.659 34.756 1.00 84.12 567 LEU A O 1
ATOM 4343 N N . VAL A 1 568 ? -42.923 2.619 36.427 1.00 86.56 568 VAL A N 1
ATOM 4344 C CA . VAL A 1 568 ? -43.289 3.819 35.664 1.00 86.56 568 VAL A CA 1
ATOM 4345 C C . VAL A 1 568 ? -42.038 4.603 35.271 1.00 86.56 568 VAL A C 1
ATOM 4347 O O . VAL A 1 568 ? -41.912 5.004 34.114 1.00 86.56 568 VAL A O 1
ATOM 4350 N N . ALA A 1 569 ? -41.080 4.746 36.192 1.00 86.12 569 ALA A N 1
ATOM 4351 C CA . ALA A 1 569 ? -39.825 5.447 35.940 1.00 86.12 569 ALA A CA 1
ATOM 4352 C C . ALA A 1 569 ? -38.989 4.763 34.843 1.00 86.12 569 ALA A C 1
ATOM 4354 O O . ALA A 1 569 ? -38.440 5.444 33.979 1.00 86.12 569 ALA A O 1
ATOM 4355 N N . HIS A 1 570 ? -38.938 3.428 34.809 1.00 87.44 570 HIS A N 1
ATOM 4356 C CA . HIS A 1 570 ? -38.160 2.692 33.806 1.00 87.44 570 HIS A CA 1
ATOM 4357 C C . HIS A 1 570 ? -38.841 2.602 32.435 1.00 87.44 570 HIS A C 1
ATOM 4359 O O . HIS A 1 570 ? -38.155 2.657 31.411 1.00 87.44 570 HIS A O 1
ATOM 4365 N N . ILE A 1 571 ? -40.177 2.514 32.381 1.00 90.00 571 ILE A N 1
ATOM 4366 C CA . ILE A 1 571 ? -40.920 2.662 31.119 1.00 90.00 571 ILE A CA 1
ATOM 4367 C C . ILE A 1 571 ? -40.695 4.066 30.557 1.00 90.00 571 ILE A C 1
ATOM 4369 O O . ILE A 1 571 ? -40.347 4.202 29.382 1.00 90.00 571 ILE A O 1
ATOM 4373 N N . LEU A 1 572 ? -40.827 5.100 31.397 1.00 90.31 572 LEU A N 1
ATOM 4374 C CA . LEU A 1 572 ? -40.554 6.481 31.008 1.00 90.31 572 LEU A CA 1
ATOM 4375 C C . LEU A 1 572 ? -39.111 6.631 30.514 1.00 90.31 572 LEU A C 1
ATOM 4377 O O . LEU A 1 572 ? -38.892 7.201 29.449 1.00 90.31 572 LEU A O 1
ATOM 4381 N N . ALA A 1 573 ? -38.139 6.052 31.222 1.00 90.94 573 ALA A N 1
ATOM 4382 C CA . ALA A 1 573 ? -36.740 6.059 30.818 1.00 90.94 573 ALA A CA 1
ATOM 4383 C C . ALA A 1 573 ? -36.508 5.409 29.450 1.00 90.94 573 ALA A C 1
ATOM 4385 O O . ALA A 1 573 ? -35.796 5.966 28.612 1.00 90.94 573 ALA A O 1
ATOM 4386 N N . GLY A 1 574 ? -37.142 4.263 29.193 1.00 91.00 574 GLY A N 1
ATOM 4387 C CA . GLY A 1 574 ? -37.092 3.594 27.897 1.00 91.00 574 GLY A CA 1
ATOM 4388 C C . GLY A 1 574 ? -37.683 4.448 26.772 1.00 91.00 574 GLY A C 1
ATOM 4389 O O . GLY A 1 574 ? -37.058 4.600 25.722 1.00 91.00 574 GLY A O 1
ATOM 4390 N N . VAL A 1 575 ? -38.851 5.059 27.002 1.00 94.31 575 VAL A N 1
ATOM 4391 C CA . VAL A 1 575 ? -39.516 5.950 26.034 1.00 94.31 575 VAL A CA 1
ATOM 4392 C C . VAL A 1 575 ? -38.667 7.189 25.750 1.00 94.31 575 VAL A C 1
ATOM 4394 O O . VAL A 1 575 ? -38.450 7.515 24.585 1.00 94.31 575 VAL A O 1
ATOM 4397 N N . VAL A 1 576 ? -38.140 7.847 26.787 1.00 95.00 576 VAL A N 1
ATOM 4398 C CA . VAL A 1 576 ? -37.248 9.011 26.652 1.00 95.00 576 VAL A CA 1
ATOM 4399 C C . VAL A 1 576 ? -35.973 8.631 25.895 1.00 95.00 576 VAL A C 1
ATOM 4401 O O . VAL A 1 576 ? -35.539 9.371 25.011 1.00 95.00 576 VAL A O 1
ATOM 4404 N N . GLY A 1 577 ? -35.407 7.452 26.167 1.00 94.12 577 GLY A N 1
ATOM 4405 C CA . GLY A 1 577 ? -34.241 6.946 25.449 1.00 94.12 577 GLY A CA 1
ATOM 4406 C C . GLY A 1 577 ? -34.501 6.734 23.954 1.00 94.12 577 GLY A C 1
ATOM 4407 O O . GLY A 1 577 ? -33.725 7.197 23.113 1.00 94.12 577 GLY A O 1
ATOM 4408 N N . VAL A 1 578 ? -35.623 6.097 23.599 1.00 94.62 578 VAL A N 1
ATOM 4409 C CA . VAL A 1 578 ? -36.037 5.925 22.194 1.00 94.62 578 VAL A CA 1
ATOM 4410 C C . VAL A 1 578 ? -36.347 7.276 21.537 1.00 94.62 578 VAL A C 1
ATOM 4412 O O . VAL A 1 578 ? -35.960 7.495 20.388 1.00 94.62 578 VAL A O 1
ATOM 4415 N N . ALA A 1 579 ? -36.980 8.204 22.260 1.00 95.19 579 ALA A N 1
ATOM 4416 C CA . ALA A 1 579 ? -37.291 9.542 21.766 1.00 95.19 579 ALA A CA 1
ATOM 4417 C C . ALA A 1 579 ? -36.021 10.334 21.425 1.00 95.19 579 ALA A C 1
ATOM 4419 O O . ALA A 1 579 ? -35.933 10.891 20.331 1.00 95.19 579 ALA A O 1
ATOM 4420 N N . TRP A 1 580 ? -35.002 10.330 22.290 1.00 95.56 580 TRP A N 1
ATOM 4421 C CA . TRP A 1 580 ? -33.719 10.972 21.989 1.00 95.56 580 TRP A CA 1
ATOM 4422 C C . TRP A 1 580 ? -32.987 10.309 20.824 1.00 95.56 580 TRP A C 1
ATOM 4424 O O . TRP A 1 580 ? -32.477 11.017 19.953 1.00 95.56 580 TRP A O 1
ATOM 4434 N N . ALA A 1 581 ? -32.990 8.975 20.747 1.00 92.50 581 ALA A N 1
ATOM 4435 C CA . ALA A 1 581 ? -32.430 8.259 19.602 1.00 92.50 581 ALA A CA 1
ATOM 4436 C C . ALA A 1 581 ? -33.142 8.629 18.284 1.00 92.50 581 ALA A C 1
ATOM 4438 O O . ALA A 1 581 ? -32.492 8.786 17.248 1.00 92.50 581 ALA A O 1
ATOM 4439 N N . PHE A 1 582 ? -34.465 8.821 18.320 1.00 92.75 582 PHE A N 1
ATOM 4440 C CA . PHE A 1 582 ? -35.259 9.279 17.180 1.00 92.75 582 PHE A CA 1
ATOM 4441 C C . PHE A 1 582 ? -34.952 10.740 16.811 1.00 92.75 582 PHE A C 1
ATOM 4443 O O . PHE A 1 582 ? -34.671 11.037 15.648 1.00 92.75 582 PHE A O 1
ATOM 4450 N N . LEU A 1 583 ? -34.951 11.652 17.788 1.00 93.12 583 LEU A N 1
ATOM 4451 C CA . LEU A 1 583 ? -34.674 13.077 17.583 1.00 93.12 583 LEU A CA 1
ATOM 4452 C C . LEU A 1 583 ? -33.267 13.303 17.022 1.00 93.12 583 LEU A C 1
ATOM 4454 O O . LEU A 1 583 ? -33.099 14.003 16.024 1.00 93.12 583 LEU A O 1
ATOM 4458 N N . LEU A 1 584 ? -32.246 12.672 17.601 1.00 91.69 584 LEU A N 1
ATOM 4459 C CA . LEU A 1 584 ? -30.882 12.788 17.087 1.00 91.69 584 LEU A CA 1
ATOM 4460 C C . LEU A 1 584 ? -30.716 12.090 15.737 1.00 91.69 584 LEU A C 1
ATOM 4462 O O . LEU A 1 584 ? -29.990 12.598 14.889 1.00 91.69 584 LEU A O 1
ATOM 4466 N N . GLY A 1 585 ? -31.398 10.964 15.511 1.00 85.50 585 GLY A N 1
ATOM 4467 C CA . GLY A 1 585 ? -31.335 10.217 14.255 1.00 85.50 585 GLY A CA 1
ATOM 4468 C C . GLY A 1 585 ? -31.974 10.912 13.056 1.00 85.50 585 GLY A C 1
ATOM 4469 O O . GLY A 1 585 ? -31.501 10.729 11.935 1.00 85.50 585 GLY A O 1
ATOM 4470 N N . PHE A 1 586 ? -33.031 11.701 13.270 1.00 86.06 586 PHE A N 1
ATOM 4471 C CA . PHE A 1 586 ? -33.841 12.245 12.173 1.00 86.06 586 PHE A CA 1
ATOM 4472 C C . PHE A 1 586 ? -34.018 13.767 12.176 1.00 86.06 586 PHE A C 1
ATOM 4474 O O . PHE A 1 586 ? -34.418 14.297 11.141 1.00 86.06 586 PHE A O 1
ATOM 4481 N N . VAL A 1 587 ? -33.736 14.461 13.285 1.00 87.12 587 VAL A N 1
ATOM 4482 C CA . VAL A 1 587 ? -33.935 15.918 13.422 1.00 87.12 587 VAL A CA 1
ATOM 4483 C C . VAL A 1 587 ? -32.607 16.654 13.603 1.00 87.12 587 VAL A C 1
ATOM 4485 O O . VAL A 1 587 ? -32.315 17.563 12.836 1.00 87.12 587 VAL A O 1
ATOM 4488 N N . VAL A 1 588 ? -31.787 16.260 14.584 1.00 87.75 588 VAL A N 1
ATOM 4489 C CA . VAL A 1 588 ? -30.570 17.013 14.959 1.00 87.75 588 VAL A CA 1
ATOM 4490 C C . VAL A 1 588 ? -29.347 16.596 14.138 1.00 87.75 588 VAL A C 1
ATOM 4492 O O . VAL A 1 588 ? -28.628 17.444 13.619 1.00 87.75 588 VAL A O 1
ATOM 4495 N N . LEU A 1 589 ? -29.106 15.288 14.009 1.00 85.06 589 LEU A N 1
ATOM 4496 C CA . LEU A 1 589 ? -27.995 14.708 13.246 1.00 85.06 589 LEU A CA 1
ATOM 4497 C C . LEU A 1 589 ? -28.542 13.735 12.186 1.00 85.06 589 LEU A C 1
ATOM 4499 O O . LEU A 1 589 ? -28.231 12.538 12.243 1.00 85.06 589 LEU A O 1
ATOM 4503 N N . PRO A 1 590 ? -29.377 14.213 11.239 1.00 78.31 590 PRO A N 1
ATOM 4504 C CA . PRO A 1 590 ? -29.965 13.358 10.220 1.00 78.31 590 PRO A CA 1
ATOM 4505 C C . PRO A 1 590 ? -28.882 12.741 9.334 1.00 78.31 590 PRO A C 1
ATOM 4507 O O . PRO A 1 590 ? -27.893 13.390 8.984 1.00 78.31 590 PRO A O 1
ATOM 4510 N N . ASP A 1 591 ? -29.088 11.488 8.932 1.00 69.94 591 ASP A N 1
ATOM 4511 C CA . ASP A 1 591 ? -28.260 10.899 7.885 1.00 69.94 591 ASP A CA 1
ATOM 4512 C C . ASP A 1 591 ? -28.502 11.638 6.567 1.00 69.94 591 ASP A C 1
ATOM 4514 O O . ASP A 1 591 ? -29.637 11.775 6.109 1.00 69.94 591 ASP A O 1
ATOM 4518 N N . LEU A 1 592 ? -27.414 12.109 5.957 1.00 72.19 592 LEU A N 1
ATOM 4519 C CA . LEU A 1 592 ? -27.402 12.771 4.656 1.00 72.19 592 LEU A CA 1
ATOM 4520 C C . LEU A 1 592 ? -26.848 11.780 3.618 1.00 72.19 592 LEU A C 1
ATOM 4522 O O . LEU A 1 592 ? -25.683 11.903 3.232 1.00 72.19 592 LEU A O 1
ATOM 4526 N N . PRO A 1 593 ? -27.633 10.782 3.163 1.00 66.75 593 PRO A N 1
ATOM 4527 C CA . PRO A 1 593 ? -27.152 9.728 2.264 1.00 66.75 593 PRO A CA 1
ATOM 4528 C C . PRO A 1 593 ? -26.543 10.294 0.974 1.00 66.75 593 PRO A C 1
ATOM 4530 O O . PRO A 1 593 ? -25.515 9.804 0.516 1.00 66.75 593 PRO A O 1
ATOM 4533 N N . GLY A 1 594 ? -27.082 11.403 0.453 1.00 66.81 594 GLY A N 1
ATOM 4534 C CA . GLY A 1 594 ? -26.505 12.099 -0.702 1.00 66.81 594 GLY A CA 1
ATOM 4535 C C . GLY A 1 594 ? -25.127 12.724 -0.447 1.00 66.81 594 GLY A C 1
ATOM 4536 O O . GLY A 1 594 ? -24.325 12.866 -1.366 1.00 66.81 594 GLY A O 1
ATOM 4537 N N . ARG A 1 595 ? -24.801 13.092 0.797 1.00 71.81 595 ARG A N 1
ATOM 4538 C CA . ARG A 1 595 ? -23.451 13.542 1.172 1.00 71.81 595 ARG A CA 1
ATOM 4539 C C . ARG A 1 595 ? -22.500 12.358 1.336 1.00 71.81 595 ARG A C 1
ATOM 4541 O O . ARG A 1 595 ? -21.371 12.433 0.875 1.00 71.81 595 ARG A O 1
ATOM 4548 N N . VAL A 1 596 ? -22.974 11.263 1.928 1.00 73.31 596 VAL A N 1
ATOM 4549 C CA . VAL A 1 596 ? -22.195 10.027 2.099 1.00 73.31 596 VAL A CA 1
ATOM 4550 C C . VAL A 1 596 ? -21.805 9.425 0.752 1.00 73.31 596 VAL A C 1
ATOM 4552 O O . VAL A 1 596 ? -20.653 9.044 0.575 1.00 73.31 596 VAL A O 1
ATOM 4555 N N . ALA A 1 597 ? -22.727 9.385 -0.212 1.00 72.75 597 ALA A N 1
ATOM 4556 C CA . ALA A 1 597 ? -22.427 8.936 -1.567 1.00 72.75 597 ALA A CA 1
ATOM 4557 C C . ALA A 1 597 ? -21.390 9.849 -2.246 1.00 72.75 597 ALA A C 1
ATOM 4559 O O . ALA A 1 597 ? -20.398 9.346 -2.759 1.00 72.75 597 ALA A O 1
ATOM 4560 N N . ARG A 1 598 ? -21.554 11.182 -2.172 1.00 73.75 598 ARG A N 1
ATOM 4561 C CA . ARG A 1 598 ? -20.582 12.167 -2.692 1.00 73.75 598 ARG A CA 1
ATOM 4562 C C . ARG A 1 598 ? -19.180 11.989 -2.109 1.00 73.75 598 ARG A C 1
ATOM 4564 O O . ARG A 1 598 ? -18.209 11.874 -2.853 1.00 73.75 598 ARG A O 1
ATOM 4571 N N . ASP A 1 599 ? -19.087 11.970 -0.781 1.00 74.69 599 ASP A N 1
ATOM 4572 C CA . ASP A 1 599 ? -17.825 11.785 -0.065 1.00 74.69 599 ASP A CA 1
ATOM 4573 C C . ASP A 1 599 ? -17.243 10.387 -0.357 1.00 74.69 599 ASP A C 1
ATOM 4575 O O . ASP A 1 599 ? -16.027 10.225 -0.423 1.00 74.69 599 ASP A O 1
ATOM 4579 N N . GLY A 1 600 ? -18.106 9.390 -0.591 1.00 79.25 600 GLY A N 1
ATOM 4580 C CA . GLY A 1 600 ? -17.749 8.045 -1.036 1.00 79.25 600 GLY A CA 1
ATOM 4581 C C . GLY A 1 600 ? -17.106 8.016 -2.421 1.00 79.25 600 GLY A C 1
ATOM 4582 O O . GLY A 1 600 ? -16.080 7.360 -2.579 1.00 79.25 600 GLY A O 1
ATOM 4583 N N . VAL A 1 601 ? -17.631 8.765 -3.399 1.00 79.31 601 VAL A N 1
ATOM 4584 C CA . VAL A 1 601 ? -17.001 8.859 -4.729 1.00 79.31 601 VAL A CA 1
ATOM 4585 C C . VAL A 1 601 ? -15.643 9.542 -4.642 1.00 79.31 601 VAL A C 1
ATOM 4587 O O . VAL A 1 601 ? -14.666 9.021 -5.166 1.00 79.31 601 VAL A O 1
ATOM 4590 N N . GLN A 1 602 ? -15.544 10.655 -3.911 1.00 78.25 602 GLN A N 1
ATOM 4591 C CA . GLN A 1 602 ? -14.256 11.325 -3.718 1.00 78.25 602 GLN A CA 1
ATOM 4592 C C . GLN A 1 602 ? -13.248 10.414 -3.008 1.00 78.25 602 GLN A C 1
ATOM 4594 O O . GLN A 1 602 ? -12.070 10.399 -3.360 1.00 78.25 602 GLN A O 1
ATOM 4599 N N . ALA A 1 603 ? -13.685 9.640 -2.010 1.00 82.19 603 ALA A N 1
ATOM 4600 C CA . ALA A 1 603 ? -12.836 8.657 -1.344 1.00 82.19 603 ALA A CA 1
ATOM 4601 C C . ALA A 1 603 ? -12.388 7.543 -2.305 1.00 82.19 603 ALA A C 1
ATOM 4603 O O . ALA A 1 603 ? -11.227 7.139 -2.247 1.00 82.19 603 ALA A O 1
ATOM 4604 N N . PHE A 1 604 ? -13.268 7.088 -3.200 1.00 86.56 604 PHE A N 1
ATOM 4605 C CA . PHE A 1 604 ? -12.962 6.099 -4.233 1.00 86.56 604 PHE A CA 1
ATOM 4606 C C . PHE A 1 604 ? -11.951 6.628 -5.264 1.00 86.56 604 PHE A C 1
ATOM 4608 O O . PHE A 1 604 ? -10.903 6.011 -5.435 1.00 86.56 604 PHE A O 1
ATOM 4615 N N . GLU A 1 605 ? -12.170 7.809 -5.850 1.00 85.94 605 GLU A N 1
ATOM 4616 C CA . GLU A 1 605 ? -11.233 8.457 -6.788 1.00 85.94 605 GLU A CA 1
ATOM 4617 C C . GLU A 1 605 ? -9.862 8.720 -6.138 1.00 85.94 605 GLU A C 1
ATOM 4619 O O . GLU A 1 605 ? -8.808 8.473 -6.726 1.00 85.94 605 GLU A O 1
ATOM 4624 N N . ARG A 1 606 ? -9.843 9.148 -4.869 1.00 84.56 606 ARG A N 1
ATOM 4625 C CA . ARG A 1 606 ? -8.593 9.297 -4.103 1.00 84.56 606 ARG A CA 1
ATOM 4626 C C . ARG A 1 606 ? -7.908 7.961 -3.860 1.00 84.56 606 ARG A C 1
ATOM 4628 O O . ARG A 1 606 ? -6.680 7.899 -3.861 1.00 84.56 606 ARG A O 1
ATOM 4635 N N . ARG A 1 607 ? -8.676 6.897 -3.615 1.00 87.62 607 ARG A N 1
ATOM 4636 C CA . ARG A 1 607 ? -8.118 5.558 -3.429 1.00 87.62 607 ARG A CA 1
ATOM 4637 C C . ARG A 1 607 ? -7.537 5.016 -4.724 1.00 87.62 607 ARG A C 1
ATOM 4639 O O . ARG A 1 607 ? -6.478 4.405 -4.663 1.00 87.62 607 ARG A O 1
ATOM 4646 N N . LEU A 1 608 ? -8.155 5.327 -5.861 1.00 90.69 608 LEU A N 1
ATOM 4647 C CA . LEU A 1 608 ? -7.609 5.038 -7.181 1.00 90.69 608 LEU A CA 1
ATOM 4648 C C . LEU A 1 608 ? -6.251 5.727 -7.371 1.00 90.69 608 LEU A C 1
ATOM 4650 O O . LEU A 1 608 ? -5.271 5.061 -7.676 1.00 90.69 608 LEU A O 1
ATOM 4654 N N . VAL A 1 609 ? -6.151 7.028 -7.071 1.00 89.06 609 VAL A N 1
ATOM 4655 C CA . VAL A 1 609 ? -4.879 7.781 -7.119 1.00 89.06 609 VAL A CA 1
ATOM 4656 C C . VAL A 1 609 ? -3.781 7.144 -6.259 1.00 89.06 609 VAL A C 1
ATOM 4658 O O . VAL A 1 609 ? -2.622 7.130 -6.676 1.00 89.06 609 VAL A O 1
ATOM 4661 N N . LEU A 1 610 ? -4.126 6.651 -5.064 1.00 85.75 610 LEU A N 1
ATOM 4662 C CA . LEU A 1 610 ? -3.185 5.972 -4.164 1.00 85.75 610 LEU A CA 1
ATOM 4663 C C . LEU A 1 610 ? -2.779 4.590 -4.688 1.00 85.75 610 LEU A C 1
ATOM 4665 O O . LEU A 1 610 ? -1.624 4.211 -4.540 1.00 85.75 610 LEU A O 1
ATOM 4669 N N . ALA A 1 611 ? -3.693 3.864 -5.333 1.00 89.62 611 ALA A N 1
ATOM 4670 C CA . ALA A 1 611 ? -3.415 2.553 -5.913 1.00 89.62 611 ALA A CA 1
ATOM 4671 C C . ALA A 1 611 ? -2.447 2.616 -7.111 1.00 89.62 611 ALA A C 1
ATOM 4673 O O . ALA A 1 611 ? -1.773 1.630 -7.400 1.00 89.62 611 ALA A O 1
ATOM 4674 N N . LEU A 1 612 ? -2.325 3.780 -7.766 1.00 91.44 612 LEU A N 1
ATOM 4675 C CA . LEU A 1 612 ? -1.357 4.011 -8.845 1.00 91.44 612 LEU A CA 1
ATOM 4676 C C . LEU A 1 612 ? 0.073 4.280 -8.355 1.00 91.44 612 LEU A C 1
ATOM 4678 O O . LEU A 1 612 ? 1.016 3.989 -9.086 1.00 91.44 612 LEU A O 1
ATOM 4682 N N . ASP A 1 613 ? 0.262 4.802 -7.135 1.00 87.38 613 ASP A N 1
ATOM 4683 C CA . ASP A 1 613 ? 1.596 5.108 -6.585 1.00 87.38 613 ASP A CA 1
ATOM 4684 C C . ASP A 1 613 ? 2.570 3.912 -6.660 1.00 87.38 613 ASP A C 1
ATOM 4686 O O . ASP A 1 613 ? 3.655 4.071 -7.230 1.00 87.38 613 ASP A O 1
ATOM 4690 N N . PRO A 1 614 ? 2.228 2.711 -6.141 1.00 88.25 614 PRO A N 1
ATOM 4691 C CA . PRO A 1 614 ? 3.136 1.570 -6.207 1.00 88.25 614 PRO A CA 1
ATOM 4692 C C . PRO A 1 614 ? 3.361 1.054 -7.636 1.00 88.25 614 PRO A C 1
ATOM 4694 O O . PRO A 1 614 ? 4.390 0.426 -7.869 1.00 88.25 614 PRO A O 1
ATOM 4697 N N . LEU A 1 615 ? 2.453 1.323 -8.584 1.00 91.75 615 LEU A N 1
ATOM 4698 C CA . LEU A 1 615 ? 2.614 0.929 -9.989 1.00 91.75 615 LEU A CA 1
ATOM 4699 C C . LEU A 1 615 ? 3.634 1.814 -10.711 1.00 91.75 615 LEU A C 1
ATOM 4701 O O . LEU A 1 615 ? 4.460 1.290 -11.456 1.00 91.75 615 LEU A O 1
ATOM 4705 N N . VAL A 1 616 ? 3.639 3.127 -10.446 1.00 88.88 616 VAL A N 1
ATOM 4706 C CA . VAL A 1 616 ? 4.675 4.030 -10.982 1.00 88.88 616 VAL A CA 1
ATOM 4707 C C . VAL A 1 616 ? 6.063 3.577 -10.526 1.00 88.88 616 VAL A C 1
ATOM 4709 O O . VAL A 1 616 ? 6.986 3.498 -11.337 1.00 88.88 616 VAL A O 1
ATOM 4712 N N . ASP A 1 617 ? 6.196 3.244 -9.238 1.00 83.81 617 ASP A N 1
ATOM 4713 C CA . ASP A 1 617 ? 7.442 2.727 -8.670 1.00 83.81 617 ASP A CA 1
ATOM 4714 C C . ASP A 1 617 ? 7.814 1.369 -9.292 1.00 83.81 617 ASP A C 1
ATOM 4716 O O . ASP A 1 617 ? 8.947 1.176 -9.721 1.00 83.81 617 ASP A O 1
ATOM 4720 N N . ALA A 1 618 ? 6.871 0.430 -9.400 1.00 87.94 618 ALA A N 1
ATOM 4721 C CA . ALA A 1 618 ? 7.137 -0.888 -9.977 1.00 87.94 618 ALA A CA 1
ATOM 4722 C C . ALA A 1 618 ? 7.691 -0.794 -11.410 1.00 87.94 618 ALA A C 1
ATOM 4724 O O . ALA A 1 618 ? 8.716 -1.409 -11.720 1.00 87.94 618 ALA A O 1
ATOM 4725 N N . VAL A 1 619 ? 7.051 0.024 -12.255 1.00 88.62 619 VAL A N 1
ATOM 4726 C CA . VAL A 1 619 ? 7.424 0.208 -13.665 1.00 88.62 619 VAL A CA 1
ATOM 4727 C C . VAL A 1 619 ? 8.761 0.932 -13.798 1.00 88.62 619 VAL A C 1
ATOM 4729 O O . VAL A 1 619 ? 9.629 0.455 -14.533 1.00 88.62 619 VAL A O 1
ATOM 4732 N N . SER A 1 620 ? 8.984 2.036 -13.071 1.00 84.19 620 SER A N 1
ATOM 4733 C CA . SER A 1 620 ? 10.256 2.763 -13.195 1.00 84.19 620 SER A CA 1
ATOM 4734 C C . SER A 1 620 ? 11.438 1.955 -12.649 1.00 84.19 620 SER A C 1
ATOM 4736 O O . SER A 1 620 ? 12.550 2.064 -13.168 1.00 84.19 620 SER A O 1
ATOM 4738 N N . TRP A 1 621 ? 11.212 1.076 -11.663 1.00 77.44 621 TRP A N 1
ATOM 4739 C CA . TRP A 1 621 ? 12.270 0.248 -11.069 1.00 77.44 621 TRP A CA 1
ATOM 4740 C C . TRP A 1 621 ? 12.500 -1.051 -11.845 1.00 77.44 621 TRP A C 1
ATOM 4742 O O . TRP A 1 621 ? 13.514 -1.704 -11.606 1.00 77.44 621 TRP A O 1
ATOM 4752 N N . ALA A 1 622 ? 11.578 -1.435 -12.740 1.00 81.38 622 ALA A N 1
ATOM 4753 C CA . ALA A 1 622 ? 11.470 -2.793 -13.282 1.00 81.38 622 ALA A CA 1
ATOM 4754 C C . ALA A 1 622 ? 11.543 -3.858 -12.177 1.00 81.38 622 ALA A C 1
ATOM 4756 O O . ALA A 1 622 ? 12.390 -4.750 -12.204 1.00 81.38 622 ALA A O 1
ATOM 4757 N N . ARG A 1 623 ? 10.712 -3.706 -11.138 1.00 82.00 623 ARG A N 1
ATOM 4758 C CA . ARG A 1 623 ? 10.783 -4.551 -9.941 1.00 82.00 623 ARG A CA 1
ATOM 4759 C C . ARG A 1 623 ? 9.400 -4.918 -9.419 1.00 82.00 623 ARG A C 1
ATOM 4761 O O . ARG A 1 623 ? 8.593 -4.035 -9.135 1.00 82.00 623 ARG A O 1
ATOM 4768 N N . TRP A 1 624 ? 9.187 -6.211 -9.178 1.00 84.75 624 TRP A N 1
ATOM 4769 C CA . TRP A 1 624 ? 7.941 -6.761 -8.638 1.00 84.75 624 TRP A CA 1
ATOM 4770 C C . TRP A 1 624 ? 8.174 -7.645 -7.402 1.00 84.75 624 TRP A C 1
ATOM 4772 O O . TRP A 1 624 ? 7.884 -8.836 -7.374 1.00 84.75 624 TRP A O 1
ATOM 4782 N N . ASP A 1 625 ? 8.741 -7.049 -6.355 1.00 81.31 625 ASP A N 1
ATOM 4783 C CA . ASP A 1 625 ? 9.104 -7.755 -5.120 1.00 81.31 625 ASP A CA 1
ATOM 4784 C C . ASP A 1 625 ? 7.906 -8.009 -4.184 1.00 81.31 625 ASP A C 1
ATOM 4786 O O . ASP A 1 625 ? 6.861 -7.365 -4.337 1.00 81.31 625 ASP A O 1
ATOM 4790 N N . PRO A 1 626 ? 8.049 -8.864 -3.146 1.00 77.69 626 PRO A N 1
ATOM 4791 C CA . PRO A 1 626 ? 6.987 -9.127 -2.169 1.00 77.69 626 PRO A CA 1
ATOM 4792 C C . PRO A 1 626 ? 6.428 -7.860 -1.505 1.00 77.69 626 PRO A C 1
ATOM 4794 O O . PRO A 1 626 ? 5.224 -7.765 -1.269 1.00 77.69 626 PRO A O 1
ATOM 4797 N N . ASP A 1 627 ? 7.273 -6.851 -1.265 1.00 77.62 627 ASP A N 1
ATOM 4798 C CA . ASP A 1 627 ? 6.862 -5.559 -0.700 1.00 77.62 627 ASP A CA 1
ATOM 4799 C C . ASP A 1 627 ? 5.965 -4.762 -1.661 1.00 77.62 627 ASP A C 1
ATOM 4801 O O . ASP A 1 627 ? 4.953 -4.195 -1.242 1.00 77.62 627 ASP A O 1
ATOM 4805 N N . VAL A 1 628 ? 6.334 -4.708 -2.949 1.00 82.88 628 VAL A N 1
ATOM 4806 C CA . VAL A 1 628 ? 5.549 -4.036 -4.001 1.00 82.88 628 VAL A CA 1
ATOM 4807 C C . VAL A 1 628 ? 4.238 -4.783 -4.193 1.00 82.88 628 VAL A C 1
ATOM 4809 O O . VAL A 1 628 ? 3.179 -4.169 -4.110 1.00 82.88 628 VAL A O 1
ATOM 4812 N N . THR A 1 629 ? 4.306 -6.109 -4.314 1.00 82.25 629 THR A N 1
ATOM 4813 C CA . THR A 1 629 ? 3.146 -7.000 -4.430 1.00 82.25 629 THR A CA 1
ATOM 4814 C C . THR A 1 629 ? 2.173 -6.787 -3.272 1.00 82.25 629 THR A C 1
ATOM 4816 O O . THR A 1 629 ? 0.994 -6.530 -3.493 1.00 82.25 629 THR A O 1
ATOM 4819 N N . SER A 1 630 ? 2.669 -6.771 -2.032 1.00 76.06 630 SER A N 1
ATOM 4820 C CA . SER A 1 630 ? 1.847 -6.549 -0.837 1.00 76.06 630 SER A CA 1
ATOM 4821 C C . SER A 1 630 ? 1.245 -5.143 -0.771 1.00 76.06 630 SER A C 1
ATOM 4823 O O . SER A 1 630 ? 0.195 -4.956 -0.155 1.00 76.06 630 SER A O 1
ATOM 4825 N N . ARG A 1 631 ? 1.910 -4.118 -1.326 1.00 82.06 631 ARG A N 1
ATOM 4826 C CA . ARG A 1 631 ? 1.353 -2.756 -1.425 1.00 82.06 631 ARG A CA 1
ATOM 4827 C C . ARG A 1 631 ? 0.257 -2.695 -2.484 1.00 82.06 631 ARG A C 1
ATOM 4829 O O . ARG A 1 631 ? -0.856 -2.313 -2.144 1.00 82.06 631 ARG A O 1
ATOM 4836 N N . VAL A 1 632 ? 0.545 -3.160 -3.700 1.00 83.94 632 VAL A N 1
ATOM 4837 C CA . VAL A 1 632 ? -0.411 -3.212 -4.816 1.00 83.94 632 VAL A CA 1
ATOM 4838 C C . VAL A 1 632 ? -1.656 -4.003 -4.416 1.00 83.94 632 VAL A C 1
ATOM 4840 O O . VAL A 1 632 ? -2.760 -3.482 -4.517 1.00 83.94 632 VAL A O 1
ATOM 4843 N N . GLN A 1 633 ? -1.504 -5.207 -3.858 1.00 79.00 633 GLN A N 1
ATOM 4844 C CA . GLN A 1 633 ? -2.636 -6.018 -3.396 1.00 79.00 633 GLN A CA 1
ATOM 4845 C C . GLN A 1 633 ? -3.458 -5.309 -2.316 1.00 79.00 633 GLN A C 1
ATOM 4847 O O . GLN A 1 633 ? -4.685 -5.303 -2.386 1.00 79.00 633 GLN A O 1
ATOM 4852 N N . ARG A 1 634 ? -2.813 -4.683 -1.318 1.00 78.50 634 ARG A N 1
ATOM 4853 C CA . ARG A 1 634 ? -3.532 -3.926 -0.281 1.00 78.50 634 ARG A CA 1
ATOM 4854 C C . ARG A 1 634 ? -4.306 -2.754 -0.869 1.00 78.50 634 ARG A C 1
ATOM 4856 O O . ARG A 1 634 ? -5.461 -2.568 -0.488 1.00 78.50 634 ARG A O 1
ATOM 4863 N N . ASP A 1 635 ? -3.700 -1.987 -1.766 1.00 83.75 635 ASP A N 1
ATOM 4864 C CA . ASP A 1 635 ? -4.328 -0.799 -2.339 1.00 83.75 635 ASP A CA 1
ATOM 4865 C C . ASP A 1 635 ? -5.454 -1.178 -3.318 1.00 83.75 635 ASP A C 1
ATOM 4867 O O . ASP A 1 635 ? -6.527 -0.577 -3.250 1.00 83.75 635 ASP A O 1
ATOM 4871 N N . MET A 1 636 ? -5.290 -2.246 -4.113 1.00 81.94 636 MET A N 1
ATOM 4872 C CA . MET A 1 636 ? -6.340 -2.803 -4.983 1.00 81.94 636 MET A CA 1
ATOM 4873 C C . MET A 1 636 ? -7.509 -3.393 -4.186 1.00 81.94 636 MET A C 1
ATOM 4875 O O . MET A 1 636 ? -8.668 -3.096 -4.472 1.00 81.94 636 MET A O 1
ATOM 4879 N N . LEU A 1 637 ? -7.239 -4.150 -3.115 1.00 75.94 637 LEU A N 1
ATOM 4880 C CA . LEU A 1 637 ? -8.286 -4.636 -2.206 1.00 75.94 637 LEU A CA 1
ATOM 4881 C C . LEU A 1 637 ? -9.059 -3.478 -1.574 1.00 75.94 637 LEU A C 1
ATOM 4883 O O . LEU A 1 637 ? -10.272 -3.550 -1.381 1.00 75.94 637 LEU A O 1
ATOM 4887 N N . GLN A 1 638 ? -8.361 -2.405 -1.211 1.00 79.25 638 GLN A N 1
ATOM 4888 C CA . GLN A 1 638 ? -9.006 -1.237 -0.638 1.00 79.25 638 GLN A CA 1
ATOM 4889 C C . GLN A 1 638 ? -9.787 -0.422 -1.677 1.00 79.25 638 GLN A C 1
ATOM 4891 O O . GLN A 1 638 ? -10.817 0.141 -1.314 1.00 79.25 638 GLN A O 1
ATOM 4896 N N . LEU A 1 639 ? -9.326 -0.359 -2.930 1.00 84.81 639 LEU A N 1
ATOM 4897 C CA . LEU A 1 639 ? -10.068 0.225 -4.046 1.00 84.81 639 LEU A CA 1
ATOM 4898 C C . LEU A 1 639 ? -11.386 -0.530 -4.256 1.00 84.81 639 LEU A C 1
ATOM 4900 O O . LEU A 1 639 ? -12.442 0.095 -4.186 1.00 84.81 639 LEU A O 1
ATOM 4904 N N . SER A 1 640 ? -11.323 -1.863 -4.347 1.00 79.56 640 SER A N 1
ATOM 4905 C CA . SER A 1 640 ? -12.505 -2.723 -4.491 1.00 79.56 640 SER A CA 1
ATOM 4906 C C . SER A 1 640 ? -13.477 -2.600 -3.309 1.00 79.56 640 SER A C 1
ATOM 4908 O O . SER A 1 640 ? -14.690 -2.521 -3.483 1.00 79.56 640 SER A O 1
ATOM 4910 N N . ARG A 1 641 ? -12.978 -2.492 -2.067 1.00 76.69 641 ARG A N 1
ATOM 4911 C CA . ARG A 1 641 ? -13.841 -2.218 -0.897 1.00 76.69 641 ARG A CA 1
ATOM 4912 C C . ARG A 1 641 ? -14.541 -0.861 -0.991 1.00 76.69 641 ARG A C 1
ATOM 4914 O O . ARG A 1 641 ? -15.696 -0.747 -0.578 1.00 76.69 641 ARG A O 1
ATOM 4921 N N . SER A 1 642 ? -13.856 0.161 -1.498 1.00 82.50 642 SER A N 1
ATOM 4922 C CA . SER A 1 642 ? -14.434 1.495 -1.681 1.00 82.50 642 SER A CA 1
ATOM 4923 C C . SER A 1 642 ? -15.474 1.522 -2.803 1.00 82.50 642 SER A C 1
ATOM 4925 O O . SER A 1 642 ? -16.526 2.134 -2.614 1.00 82.50 642 SER A O 1
ATOM 4927 N N . GLY A 1 643 ? -15.247 0.836 -3.927 1.00 81.25 643 GLY A N 1
ATOM 4928 C CA . GLY A 1 643 ? -16.252 0.741 -4.987 1.00 81.25 643 GLY A CA 1
ATOM 4929 C C . GLY A 1 643 ? -17.418 -0.176 -4.613 1.00 81.25 643 GLY A C 1
ATOM 4930 O O . GLY A 1 643 ? -18.565 0.169 -4.885 1.00 81.25 643 GLY A O 1
ATOM 4931 N N . ALA A 1 644 ? -17.193 -1.237 -3.828 1.00 74.19 644 ALA A N 1
ATOM 4932 C CA . ALA A 1 644 ? -18.257 -2.016 -3.186 1.00 74.19 644 ALA A CA 1
ATOM 4933 C C . ALA A 1 644 ? -19.146 -1.155 -2.276 1.00 74.19 644 ALA A C 1
ATOM 4935 O O . ALA A 1 644 ? -20.376 -1.239 -2.338 1.00 74.19 644 ALA A O 1
ATOM 4936 N N . PHE A 1 645 ? -18.529 -0.314 -1.438 1.00 77.94 645 PHE A N 1
ATOM 4937 C CA . PHE A 1 645 ? -19.247 0.643 -0.598 1.00 77.94 645 PHE A CA 1
ATOM 4938 C C . PHE A 1 645 ? -20.069 1.610 -1.455 1.00 77.94 645 PHE A C 1
ATOM 4940 O O . PHE A 1 645 ? -21.257 1.795 -1.188 1.00 77.94 645 PHE A O 1
ATOM 4947 N N . LEU A 1 646 ? -19.470 2.178 -2.506 1.00 80.75 646 LEU A N 1
ATOM 4948 C CA . LEU A 1 646 ? -20.147 3.094 -3.419 1.00 80.75 646 LEU A CA 1
ATOM 4949 C C . LEU A 1 646 ? -21.319 2.420 -4.151 1.00 80.75 646 LEU A C 1
ATOM 4951 O O . LEU A 1 646 ? -22.418 2.970 -4.171 1.00 80.75 646 LEU A O 1
ATOM 4955 N N . GLY A 1 647 ? -21.131 1.206 -4.669 1.00 74.81 647 GLY A N 1
ATOM 4956 C CA . GLY A 1 647 ? -22.185 0.410 -5.298 1.00 74.81 647 GLY A CA 1
ATOM 4957 C C . GLY A 1 647 ? -23.331 0.079 -4.337 1.00 74.81 647 GLY A C 1
ATOM 4958 O O . GLY A 1 647 ? -24.504 0.153 -4.712 1.00 74.81 647 GLY A O 1
ATOM 4959 N N . GLY A 1 648 ? -23.014 -0.192 -3.066 1.00 71.94 648 GLY A N 1
ATOM 4960 C CA . GLY A 1 648 ? -24.006 -0.349 -2.002 1.00 71.94 648 GLY A CA 1
ATOM 4961 C C . GLY A 1 648 ? -24.804 0.933 -1.744 1.00 71.94 648 GLY A C 1
ATOM 4962 O O . GLY A 1 648 ? -26.028 0.879 -1.632 1.00 71.94 648 GLY A O 1
ATOM 4963 N N . GLN A 1 649 ? -24.143 2.097 -1.717 1.00 76.69 649 GLN A N 1
ATOM 4964 C CA . GLN A 1 649 ? -24.824 3.392 -1.585 1.00 76.69 649 GLN A CA 1
ATOM 4965 C C . GLN A 1 649 ? -25.721 3.699 -2.792 1.00 76.69 649 GLN A C 1
ATOM 4967 O O . GLN A 1 649 ? -26.845 4.160 -2.603 1.00 76.69 649 GLN A O 1
ATOM 4972 N N . LEU A 1 650 ? -25.264 3.406 -4.014 1.00 75.19 650 LEU A N 1
ATOM 4973 C CA . LEU A 1 650 ? -26.053 3.580 -5.239 1.00 75.19 650 LEU A CA 1
ATOM 4974 C C . LEU A 1 650 ? -27.306 2.694 -5.252 1.00 75.19 650 LEU A C 1
ATOM 4976 O O . LEU A 1 650 ? -28.341 3.121 -5.750 1.00 75.19 650 LEU A O 1
ATOM 4980 N N . THR A 1 651 ? -27.237 1.500 -4.658 1.00 69.81 651 THR A N 1
ATOM 4981 C CA . THR A 1 651 ? -28.378 0.574 -4.569 1.00 69.81 651 THR A CA 1
ATOM 4982 C C . THR A 1 651 ? -29.362 1.001 -3.473 1.00 69.81 651 THR A C 1
ATOM 4984 O O . THR A 1 651 ? -30.553 1.147 -3.724 1.00 69.81 651 THR A O 1
ATOM 4987 N N . ALA A 1 652 ? -28.870 1.265 -2.259 1.00 65.75 652 ALA A N 1
ATOM 4988 C CA . ALA A 1 652 ? -29.722 1.522 -1.095 1.00 65.75 652 ALA A CA 1
ATOM 4989 C C . ALA A 1 652 ? -30.380 2.915 -1.082 1.00 65.75 652 ALA A C 1
ATOM 4991 O O . ALA A 1 652 ? -31.392 3.111 -0.407 1.00 65.75 652 ALA A O 1
ATOM 4992 N N . ASN A 1 653 ? -29.786 3.896 -1.773 1.00 65.19 653 ASN A N 1
ATOM 4993 C CA . ASN A 1 653 ? -30.139 5.312 -1.645 1.00 65.19 653 ASN A CA 1
ATOM 4994 C C . ASN A 1 653 ? -30.473 6.001 -2.986 1.00 65.19 653 ASN A C 1
ATOM 4996 O O . ASN A 1 653 ? -30.568 7.233 -3.010 1.00 65.19 653 ASN A O 1
ATOM 5000 N N . ASN A 1 654 ? -30.697 5.248 -4.074 1.00 63.41 654 ASN A N 1
ATOM 5001 C CA . ASN A 1 654 ? -31.028 5.770 -5.415 1.00 63.41 654 ASN A CA 1
ATOM 5002 C C . ASN A 1 654 ? -32.129 6.852 -5.404 1.00 63.41 654 ASN A C 1
ATOM 5004 O O . ASN A 1 654 ? -31.923 7.946 -5.928 1.00 63.41 654 ASN A O 1
ATOM 5008 N N . THR A 1 655 ? -33.235 6.632 -4.686 1.00 61.16 655 THR A N 1
ATOM 5009 C CA . THR A 1 655 ? -34.337 7.602 -4.575 1.00 61.16 655 THR A CA 1
ATOM 5010 C C . THR A 1 655 ? -33.933 8.898 -3.872 1.00 61.16 655 THR A C 1
ATOM 5012 O O . THR A 1 655 ? -34.453 9.961 -4.189 1.00 61.16 655 THR A O 1
ATOM 5015 N N . THR A 1 656 ? -33.008 8.836 -2.907 1.00 64.19 656 THR A N 1
ATOM 5016 C CA . THR A 1 656 ? -32.523 10.036 -2.193 1.00 64.19 656 THR A CA 1
ATOM 5017 C C . THR A 1 656 ? -31.484 10.818 -2.990 1.00 64.19 656 THR A C 1
ATOM 5019 O O . THR A 1 656 ? -31.323 12.014 -2.769 1.00 64.19 656 THR A O 1
ATOM 5022 N N . LEU A 1 657 ? -30.808 10.148 -3.926 1.00 67.44 657 LEU A N 1
ATOM 5023 C CA . LEU A 1 657 ? -29.887 10.751 -4.888 1.00 67.44 657 LEU A CA 1
ATOM 5024 C C . LEU A 1 657 ? -30.616 11.347 -6.102 1.00 67.44 657 LEU A C 1
ATOM 5026 O O . LEU A 1 657 ? -29.987 12.000 -6.927 1.00 67.44 657 LEU A O 1
ATOM 5030 N N . GLY A 1 658 ? -31.933 11.142 -6.211 1.00 69.88 658 GLY A N 1
ATOM 5031 C CA . GLY A 1 658 ? -32.718 11.575 -7.366 1.00 69.88 658 GLY A CA 1
ATOM 5032 C C . GLY A 1 658 ? -32.404 10.790 -8.642 1.00 69.88 658 GLY A C 1
ATOM 5033 O O . GLY A 1 658 ? -32.640 11.316 -9.727 1.00 69.88 658 GLY A O 1
ATOM 5034 N N . LEU A 1 659 ? -31.867 9.571 -8.502 1.00 73.75 659 LEU A N 1
ATOM 5035 C CA . LEU A 1 659 ? -31.519 8.666 -9.597 1.00 73.75 659 LEU A CA 1
ATOM 5036 C C . LEU A 1 659 ? -32.619 7.619 -9.791 1.00 73.75 659 LEU A C 1
ATOM 5038 O O . LEU A 1 659 ? -33.163 7.090 -8.816 1.00 73.75 659 LEU A O 1
ATOM 5042 N N . THR A 1 660 ? -32.915 7.282 -11.044 1.00 77.50 660 THR A N 1
ATOM 5043 C CA . THR A 1 660 ? -33.743 6.114 -11.373 1.00 77.50 660 THR A CA 1
ATOM 5044 C C . THR A 1 660 ? -32.956 4.812 -11.130 1.00 77.50 660 THR A C 1
ATOM 5046 O O . THR A 1 660 ? -31.720 4.828 -11.081 1.00 77.50 660 THR A O 1
ATOM 5049 N N . PRO A 1 661 ? -33.628 3.655 -10.975 1.00 69.56 661 PRO A N 1
ATOM 5050 C CA . PRO A 1 661 ? -32.946 2.364 -10.875 1.00 69.56 661 PRO A CA 1
ATOM 5051 C C . PRO A 1 661 ? -32.019 2.064 -12.068 1.00 69.56 661 PRO A C 1
ATOM 5053 O O . PRO A 1 661 ? -30.926 1.540 -11.853 1.00 69.56 661 PRO A O 1
ATOM 5056 N N . SER A 1 662 ? -32.406 2.460 -13.291 1.00 67.69 662 SER A N 1
ATOM 5057 C CA . SER A 1 662 ? -31.588 2.338 -14.511 1.00 67.69 662 SER A CA 1
ATOM 5058 C C . SER A 1 662 ? -30.297 3.155 -14.409 1.00 67.69 662 SER A C 1
ATOM 5060 O O . SER A 1 662 ? -29.203 2.608 -14.551 1.00 67.69 662 SER A O 1
ATOM 5062 N N . GLN A 1 663 ? -30.403 4.438 -14.050 1.00 76.88 663 GLN A N 1
ATOM 5063 C CA . GLN A 1 663 ? -29.259 5.337 -13.868 1.00 76.88 663 GLN A CA 1
ATOM 5064 C C . GLN A 1 663 ? -28.312 4.837 -12.767 1.00 76.88 663 GLN A C 1
ATOM 5066 O O . GLN A 1 663 ? -27.090 4.861 -12.927 1.00 76.88 663 GLN A O 1
ATOM 5071 N N . ALA A 1 664 ? -28.861 4.339 -11.653 1.00 77.12 664 ALA A N 1
ATOM 5072 C CA . ALA A 1 664 ? -28.071 3.735 -10.581 1.00 77.12 664 ALA A CA 1
ATOM 5073 C C . ALA A 1 664 ? -27.366 2.442 -11.038 1.00 77.12 664 ALA A C 1
ATOM 5075 O O . ALA A 1 664 ? -26.227 2.189 -10.642 1.00 77.12 664 ALA A O 1
ATOM 5076 N N . GLY A 1 665 ? -28.005 1.634 -11.890 1.00 67.94 665 GLY A N 1
ATOM 5077 C CA . GLY A 1 665 ? -27.392 0.486 -12.565 1.00 67.94 665 GLY A CA 1
ATOM 5078 C C . GLY A 1 665 ? -26.218 0.888 -13.459 1.00 67.94 665 GLY A C 1
ATOM 5079 O O . GLY A 1 665 ? -25.117 0.368 -13.287 1.00 67.94 665 GLY A O 1
ATOM 5080 N N . ALA A 1 666 ? -26.417 1.873 -14.334 1.00 72.75 666 ALA A N 1
ATOM 5081 C CA . ALA A 1 666 ? -25.385 2.375 -15.239 1.00 72.75 666 ALA A CA 1
ATOM 5082 C C . ALA A 1 666 ? -24.169 2.958 -14.492 1.00 72.75 666 ALA A C 1
ATOM 5084 O O . ALA A 1 666 ? -23.027 2.749 -14.901 1.00 72.75 666 ALA A O 1
ATOM 5085 N N . LEU A 1 667 ? -24.379 3.643 -13.362 1.00 81.69 667 LEU A N 1
ATOM 5086 C CA . LEU A 1 667 ? -23.279 4.134 -12.523 1.00 81.69 667 LEU A CA 1
ATOM 5087 C C . LEU A 1 667 ? -22.517 3.006 -11.825 1.00 81.69 667 LEU A C 1
ATOM 5089 O O . LEU A 1 667 ? -21.290 3.050 -11.786 1.00 81.69 667 LEU A O 1
ATOM 5093 N N . ARG A 1 668 ? -23.210 1.984 -11.301 1.00 79.25 668 ARG A N 1
ATOM 5094 C CA . ARG A 1 668 ? -22.554 0.795 -10.718 1.00 79.25 668 ARG A CA 1
ATOM 5095 C C . ARG A 1 668 ? -21.661 0.100 -11.740 1.00 79.25 668 ARG A C 1
ATOM 5097 O O . ARG A 1 668 ? -20.557 -0.316 -11.410 1.00 79.25 668 ARG A O 1
ATOM 5104 N N . LEU A 1 669 ? -22.128 0.042 -12.977 1.00 72.75 669 LEU A N 1
ATOM 5105 C CA . LEU A 1 669 ? -21.408 -0.530 -14.099 1.00 72.75 669 LEU A CA 1
ATOM 5106 C C . LEU A 1 669 ? -20.155 0.287 -14.460 1.00 72.75 669 LEU A C 1
ATOM 5108 O O . LEU A 1 669 ? -19.091 -0.291 -14.621 1.00 72.75 669 LEU A O 1
ATOM 5112 N N . ARG A 1 670 ? -20.224 1.626 -14.459 1.00 80.94 670 ARG A N 1
ATOM 5113 C CA . ARG A 1 670 ? -19.029 2.479 -14.640 1.00 80.94 670 ARG A CA 1
ATOM 5114 C C . ARG A 1 670 ? -18.028 2.364 -13.482 1.00 80.94 670 ARG A C 1
ATOM 5116 O O . ARG A 1 670 ? -16.827 2.449 -13.709 1.00 80.94 670 ARG A O 1
ATOM 5123 N N . VAL A 1 671 ? -18.502 2.177 -12.244 1.00 83.75 671 VAL A N 1
ATOM 5124 C CA . VAL A 1 671 ? -17.628 1.893 -11.086 1.00 83.75 671 VAL A CA 1
ATOM 5125 C C . VAL A 1 671 ? -16.901 0.563 -11.286 1.00 83.75 671 VAL A C 1
ATOM 5127 O O . VAL A 1 671 ? -15.700 0.493 -11.049 1.00 83.75 671 VAL A O 1
ATOM 5130 N N . PHE A 1 672 ? -17.610 -0.458 -11.767 1.00 76.31 672 PHE A N 1
ATOM 5131 C CA . PHE A 1 672 ? -17.029 -1.757 -12.096 1.00 76.31 672 PHE A CA 1
ATOM 5132 C C . PHE A 1 672 ? -16.010 -1.668 -13.243 1.00 76.31 672 PHE A C 1
ATOM 5134 O O . PHE A 1 672 ? -14.889 -2.146 -13.086 1.00 76.31 672 PHE A O 1
ATOM 5141 N N . ASP A 1 673 ? -16.343 -0.986 -14.346 1.00 72.62 673 ASP A N 1
ATOM 5142 C CA . ASP A 1 673 ? -15.424 -0.765 -15.474 1.00 72.62 673 ASP A CA 1
ATOM 5143 C C . ASP A 1 673 ? -14.125 -0.080 -15.005 1.00 72.62 673 ASP A C 1
ATOM 5145 O O . ASP A 1 673 ? -13.029 -0.423 -15.456 1.00 72.62 673 ASP A O 1
ATOM 5149 N N . LEU A 1 674 ? -14.228 0.853 -14.048 1.00 84.88 674 LEU A N 1
ATOM 5150 C CA . LEU A 1 674 ? -13.067 1.519 -13.464 1.00 84.88 674 LEU A CA 1
ATOM 5151 C C . LEU A 1 674 ? -12.210 0.587 -12.597 1.00 84.88 674 LEU A C 1
ATOM 5153 O O . LEU A 1 674 ? -10.981 0.634 -12.681 1.00 84.88 674 LEU A O 1
ATOM 5157 N N . GLU A 1 675 ? -12.834 -0.246 -11.760 1.00 82.50 675 GLU A N 1
ATOM 5158 C CA . GLU A 1 675 ? -12.119 -1.252 -10.965 1.00 82.50 675 GLU A CA 1
ATOM 5159 C C . GLU A 1 675 ? -11.388 -2.251 -11.867 1.00 82.50 675 GLU A C 1
ATOM 5161 O O . GLU A 1 675 ? -10.213 -2.545 -11.633 1.00 82.50 675 GLU A O 1
ATOM 5166 N N . LEU A 1 676 ? -12.049 -2.714 -12.929 1.00 76.00 676 LEU A N 1
ATOM 5167 C CA . LEU A 1 676 ? -11.466 -3.632 -13.901 1.00 76.00 676 LEU A CA 1
ATOM 5168 C C . LEU A 1 676 ? -10.271 -2.997 -14.623 1.00 76.00 676 LEU A C 1
ATOM 5170 O O . LEU A 1 676 ? -9.198 -3.596 -14.683 1.00 76.00 676 LEU A O 1
ATOM 5174 N N . ALA A 1 677 ? -10.409 -1.759 -15.106 1.00 80.44 677 ALA A N 1
ATOM 5175 C CA . ALA A 1 677 ? -9.308 -1.048 -15.748 1.00 80.44 677 ALA A CA 1
ATOM 5176 C C . ALA A 1 677 ? -8.104 -0.852 -14.804 1.00 80.44 677 ALA A C 1
ATOM 5178 O O . ALA A 1 677 ? -6.955 -0.934 -15.244 1.00 80.44 677 ALA A O 1
ATOM 5179 N N . ALA A 1 678 ? -8.338 -0.660 -13.500 1.00 87.06 678 ALA A N 1
ATOM 5180 C CA . ALA A 1 678 ? -7.271 -0.530 -12.507 1.00 87.06 678 ALA A CA 1
ATOM 5181 C C . ALA A 1 678 ? -6.524 -1.853 -12.264 1.00 87.06 678 ALA A C 1
ATOM 5183 O O . ALA A 1 678 ? -5.293 -1.852 -12.175 1.00 87.06 678 ALA A O 1
ATOM 5184 N N . VAL A 1 679 ? -7.245 -2.979 -12.206 1.00 80.81 679 VAL A N 1
ATOM 5185 C CA . VAL A 1 679 ? -6.643 -4.322 -12.131 1.00 80.81 679 VAL A CA 1
ATOM 5186 C C . VAL A 1 679 ? -5.770 -4.574 -13.358 1.00 80.81 679 VAL A C 1
ATOM 5188 O O . VAL A 1 679 ? -4.605 -4.938 -13.235 1.00 80.81 679 VAL A O 1
ATOM 5191 N N . MET A 1 680 ? -6.275 -4.251 -14.544 1.00 77.75 680 MET A N 1
ATOM 5192 C CA . MET A 1 680 ? -5.545 -4.516 -15.782 1.00 77.75 680 MET A CA 1
ATOM 5193 C C . MET A 1 680 ? -4.352 -3.601 -16.011 1.00 77.75 680 MET A C 1
ATOM 5195 O O . MET A 1 680 ? -3.378 -3.996 -16.658 1.00 77.75 680 MET A O 1
ATOM 5199 N N . LEU A 1 681 ? -4.379 -2.392 -15.455 1.00 89.19 681 LEU A N 1
ATOM 5200 C CA . LEU A 1 681 ? -3.184 -1.568 -15.364 1.00 89.19 681 LEU A CA 1
ATOM 5201 C C . LEU A 1 681 ? -2.141 -2.197 -14.430 1.00 89.19 681 LEU A C 1
ATOM 5203 O O . LEU A 1 681 ? -0.958 -2.200 -14.764 1.00 89.19 681 LEU A O 1
ATOM 5207 N N . SER A 1 682 ? -2.561 -2.765 -13.295 1.00 89.06 682 SER A N 1
ATOM 5208 C CA . SER A 1 682 ? -1.661 -3.482 -12.381 1.00 89.06 682 SER A CA 1
ATOM 5209 C C . SER A 1 682 ? -0.997 -4.687 -13.052 1.00 89.06 682 SER A C 1
ATOM 5211 O O . SER A 1 682 ? 0.213 -4.872 -12.914 1.00 89.06 682 SER A O 1
ATOM 5213 N N . ASP A 1 683 ? -1.745 -5.479 -13.816 1.00 79.94 683 ASP A N 1
ATOM 5214 C CA . ASP A 1 683 ? -1.187 -6.650 -14.499 1.00 79.94 683 ASP A CA 1
ATOM 5215 C C . ASP A 1 683 ? -0.297 -6.272 -15.679 1.00 79.94 683 ASP A C 1
ATOM 5217 O O . ASP A 1 683 ? 0.771 -6.858 -15.864 1.00 79.94 683 ASP A O 1
ATOM 5221 N N . ALA A 1 684 ? -0.673 -5.242 -16.441 1.00 83.31 684 ALA A N 1
ATOM 5222 C CA . ALA A 1 684 ? 0.193 -4.708 -17.483 1.00 83.31 684 ALA A CA 1
ATOM 5223 C C . ALA A 1 684 ? 1.494 -4.132 -16.897 1.00 83.31 684 ALA A C 1
ATOM 5225 O O . ALA A 1 684 ? 2.564 -4.335 -17.469 1.00 83.31 684 ALA A O 1
ATOM 5226 N N . ALA A 1 685 ? 1.428 -3.481 -15.729 1.00 89.88 685 ALA A N 1
ATOM 5227 C CA . ALA A 1 685 ? 2.605 -3.002 -15.013 1.00 89.88 685 ALA A CA 1
ATOM 5228 C C . ALA A 1 685 ? 3.490 -4.169 -14.554 1.00 89.88 685 ALA A C 1
ATOM 5230 O O . ALA A 1 685 ? 4.702 -4.123 -14.752 1.00 89.88 685 ALA A O 1
ATOM 5231 N N . ARG A 1 686 ? 2.901 -5.246 -14.017 1.00 87.12 686 ARG A N 1
ATOM 5232 C CA . ARG A 1 686 ? 3.634 -6.467 -13.654 1.00 87.12 686 ARG A CA 1
ATOM 5233 C C . ARG A 1 686 ? 4.330 -7.091 -14.863 1.00 87.12 686 ARG A C 1
ATOM 5235 O O . ARG A 1 686 ? 5.526 -7.363 -14.785 1.00 87.12 686 ARG A O 1
ATOM 5242 N N . ALA A 1 687 ? 3.624 -7.267 -15.979 1.00 79.75 687 ALA A N 1
ATOM 5243 C CA . ALA A 1 687 ? 4.200 -7.804 -17.213 1.00 79.75 687 ALA A CA 1
ATOM 5244 C C . ALA A 1 687 ? 5.370 -6.938 -17.712 1.00 79.75 687 ALA A C 1
ATOM 5246 O O . ALA A 1 687 ? 6.430 -7.454 -18.055 1.00 79.75 687 ALA A O 1
ATOM 5247 N N . ALA A 1 688 ? 5.216 -5.613 -17.656 1.00 83.75 688 ALA A N 1
ATOM 5248 C CA . ALA A 1 688 ? 6.261 -4.662 -18.011 1.00 83.75 688 ALA A CA 1
ATOM 5249 C C . ALA A 1 688 ? 7.517 -4.774 -17.117 1.00 83.75 688 ALA A C 1
ATOM 5251 O O . ALA A 1 688 ? 8.622 -4.486 -17.569 1.00 83.75 688 ALA A O 1
ATOM 5252 N N . THR A 1 689 ? 7.399 -5.220 -15.863 1.00 82.75 689 THR A N 1
ATOM 5253 C CA . THR A 1 689 ? 8.582 -5.430 -15.004 1.00 82.75 689 THR A CA 1
ATOM 5254 C C . THR A 1 689 ? 9.373 -6.707 -15.304 1.00 82.75 689 THR A C 1
ATOM 5256 O O . THR A 1 689 ? 10.532 -6.779 -14.904 1.00 82.75 689 THR A O 1
ATOM 5259 N N . GLY A 1 690 ? 8.773 -7.697 -15.977 1.00 68.56 690 GLY A N 1
ATOM 5260 C CA . GLY A 1 690 ? 9.410 -8.990 -16.259 1.00 68.56 690 GLY A CA 1
ATOM 5261 C C . GLY A 1 690 ? 10.367 -8.976 -17.456 1.00 68.56 690 GLY A C 1
ATOM 5262 O O . GLY A 1 690 ? 11.331 -9.736 -17.475 1.00 68.56 690 GLY A O 1
ATOM 5263 N N . GLU A 1 691 ? 10.145 -8.091 -18.432 1.00 66.56 691 GLU A N 1
ATOM 5264 C CA . GLU A 1 691 ? 10.984 -7.983 -19.633 1.00 66.56 691 GLU A CA 1
ATOM 5265 C C . GLU A 1 691 ? 12.111 -6.945 -19.499 1.00 66.56 691 GLU A C 1
ATOM 5267 O O . GLU A 1 691 ? 11.968 -5.888 -18.876 1.00 66.56 691 GLU A O 1
ATOM 5272 N N . ALA A 1 692 ? 13.243 -7.205 -20.165 1.00 65.25 692 ALA A N 1
ATOM 5273 C CA . ALA A 1 692 ? 14.400 -6.309 -20.207 1.00 65.25 692 ALA A CA 1
ATOM 5274 C C . ALA A 1 692 ? 14.147 -5.063 -21.087 1.00 65.25 692 ALA A C 1
ATOM 5276 O O . ALA A 1 692 ? 14.654 -4.935 -22.211 1.00 65.25 692 ALA A O 1
ATOM 5277 N N . MET A 1 693 ? 13.368 -4.114 -20.563 1.00 72.56 693 MET A N 1
ATOM 5278 C CA . MET A 1 693 ? 13.094 -2.832 -21.213 1.00 72.56 693 MET A CA 1
ATOM 5279 C C . MET A 1 693 ? 14.208 -1.787 -20.988 1.00 72.56 693 MET A C 1
ATOM 5281 O O . MET A 1 693 ? 14.736 -1.661 -19.871 1.00 72.56 693 MET A O 1
ATOM 5285 N N . PRO A 1 694 ? 14.525 -0.954 -22.002 1.00 72.25 694 PRO A N 1
ATOM 5286 C CA . PRO A 1 694 ? 15.402 0.203 -21.829 1.00 72.25 694 PRO A CA 1
ATOM 5287 C C . PRO A 1 694 ? 14.914 1.130 -20.707 1.00 72.25 694 PRO A C 1
ATOM 5289 O O . PRO A 1 694 ? 13.711 1.290 -20.498 1.00 72.25 694 PRO A O 1
ATOM 5292 N N . ILE A 1 695 ? 15.844 1.765 -19.989 1.00 73.88 695 ILE A N 1
ATOM 5293 C CA . ILE A 1 695 ? 15.522 2.672 -18.871 1.00 73.88 695 ILE A CA 1
ATOM 5294 C C . ILE A 1 695 ? 14.638 3.835 -19.342 1.00 73.88 695 ILE A C 1
ATOM 5296 O O . ILE A 1 695 ? 13.664 4.165 -18.673 1.00 73.88 695 ILE A O 1
ATOM 5300 N N . ALA A 1 696 ? 14.927 4.411 -20.513 1.00 71.88 696 ALA A N 1
ATOM 5301 C CA . ALA A 1 696 ? 14.156 5.520 -21.077 1.00 71.88 696 ALA A CA 1
ATOM 5302 C C . ALA A 1 696 ? 12.686 5.145 -21.343 1.00 71.88 696 ALA A C 1
ATOM 5304 O O . ALA A 1 696 ? 11.781 5.911 -21.014 1.00 71.88 696 ALA A O 1
ATOM 5305 N N . LEU A 1 697 ? 12.436 3.938 -21.866 1.00 76.12 697 LEU A N 1
ATOM 5306 C CA . LEU A 1 697 ? 11.077 3.450 -22.114 1.00 76.12 697 LEU A CA 1
ATOM 5307 C C . LEU A 1 697 ? 10.312 3.242 -20.800 1.00 76.12 697 LEU A C 1
ATOM 5309 O O . LEU A 1 697 ? 9.176 3.691 -20.669 1.00 76.12 697 LEU A O 1
ATOM 5313 N N . ARG A 1 698 ? 10.957 2.642 -19.792 1.00 81.81 698 ARG A N 1
ATOM 5314 C CA . ARG A 1 698 ? 10.380 2.483 -18.445 1.00 81.81 698 ARG A CA 1
ATOM 5315 C C . ARG A 1 698 ? 10.050 3.822 -17.797 1.00 81.81 698 ARG A C 1
ATOM 5317 O O . ARG A 1 698 ? 8.985 3.970 -17.206 1.00 81.81 698 ARG A O 1
ATOM 5324 N N . ALA A 1 699 ? 10.939 4.800 -17.948 1.00 79.31 699 ALA A N 1
ATOM 5325 C CA . ALA A 1 699 ? 10.748 6.150 -17.439 1.00 79.31 699 ALA A CA 1
ATOM 5326 C C . ALA A 1 699 ? 9.540 6.844 -18.076 1.00 79.31 699 ALA A C 1
ATOM 5328 O O . ALA A 1 699 ? 8.784 7.517 -17.374 1.00 79.31 699 ALA A O 1
ATOM 5329 N N . ARG A 1 700 ? 9.345 6.662 -19.391 1.00 80.62 700 ARG A N 1
ATOM 5330 C CA . ARG A 1 700 ? 8.195 7.201 -20.130 1.00 80.62 700 ARG A CA 1
ATOM 5331 C C . ARG A 1 700 ? 6.889 6.537 -19.699 1.00 80.62 700 ARG A C 1
ATOM 5333 O O . ARG A 1 700 ? 5.958 7.248 -19.345 1.00 80.62 700 ARG A O 1
ATOM 5340 N N . LEU A 1 701 ? 6.843 5.206 -19.621 1.00 85.94 701 LEU A N 1
ATOM 5341 C CA . LEU A 1 701 ? 5.656 4.469 -19.161 1.00 85.94 701 LEU A CA 1
ATOM 5342 C C . LEU A 1 701 ? 5.283 4.821 -17.709 1.00 85.94 701 LEU A C 1
ATOM 5344 O O . LEU A 1 701 ? 4.119 5.051 -17.392 1.00 85.94 701 LEU A O 1
ATOM 5348 N N . ALA A 1 702 ? 6.272 4.942 -16.820 1.00 87.56 702 ALA A N 1
ATOM 5349 C CA . ALA A 1 702 ? 6.055 5.425 -15.456 1.00 87.56 702 ALA A CA 1
ATOM 5350 C C . ALA A 1 702 ? 5.517 6.870 -15.431 1.00 87.56 702 ALA A C 1
ATOM 5352 O O . ALA A 1 702 ? 4.676 7.212 -14.597 1.00 87.56 702 ALA A O 1
ATOM 5353 N N . GLY A 1 703 ? 5.973 7.709 -16.364 1.00 83.00 703 GLY A N 1
ATOM 5354 C CA . GLY A 1 703 ? 5.490 9.074 -16.543 1.00 83.00 703 GLY A CA 1
ATOM 5355 C C . GLY A 1 703 ? 4.069 9.165 -17.095 1.00 83.00 703 GLY A C 1
ATOM 5356 O O . GLY A 1 703 ? 3.343 10.076 -16.705 1.00 83.00 703 GLY A O 1
ATOM 5357 N N . GLU A 1 704 ? 3.633 8.214 -17.926 1.00 86.81 704 GLU A N 1
ATOM 5358 C CA . GLU A 1 704 ? 2.234 8.093 -18.366 1.00 86.81 704 GLU A CA 1
ATOM 5359 C C . GLU A 1 704 ? 1.305 7.821 -17.175 1.00 86.81 704 GLU A C 1
ATOM 5361 O O . GLU A 1 704 ? 0.303 8.516 -16.994 1.00 86.81 704 GLU A O 1
ATOM 5366 N N . ILE A 1 705 ? 1.682 6.886 -16.293 1.00 90.69 705 ILE A N 1
ATOM 5367 C CA . ILE A 1 705 ? 0.926 6.597 -15.064 1.00 90.69 705 ILE A CA 1
ATOM 5368 C C . ILE A 1 705 ? 0.945 7.809 -14.115 1.00 90.69 705 ILE A C 1
ATOM 5370 O O . ILE A 1 705 ? -0.069 8.124 -13.489 1.00 90.69 705 ILE A O 1
ATOM 5374 N N . GLU A 1 706 ? 2.062 8.540 -14.011 1.00 86.62 706 GLU A N 1
ATOM 5375 C CA . GLU A 1 706 ? 2.113 9.784 -13.229 1.00 86.62 706 GLU A CA 1
ATOM 5376 C C . GLU A 1 706 ? 1.228 10.888 -13.827 1.00 86.62 706 GLU A C 1
ATOM 5378 O O . GLU A 1 706 ? 0.584 11.632 -13.080 1.00 86.62 706 GLU A O 1
ATOM 5383 N N . LEU A 1 707 ? 1.165 11.003 -15.155 1.00 84.25 707 LEU A N 1
ATOM 5384 C CA . LEU A 1 707 ? 0.289 11.954 -15.831 1.00 84.25 707 LEU A CA 1
ATOM 5385 C C . LEU A 1 707 ? -1.175 11.622 -15.546 1.00 84.25 707 LEU A C 1
ATOM 5387 O O . LEU A 1 707 ? -1.924 12.516 -15.145 1.00 84.25 707 LEU A O 1
ATOM 5391 N N . LEU A 1 708 ? -1.549 10.343 -15.641 1.00 87.88 708 LEU A N 1
ATOM 5392 C CA . LEU A 1 708 ? -2.860 9.854 -15.223 1.00 87.88 708 LEU A CA 1
ATOM 5393 C C . LEU A 1 708 ? -3.134 10.197 -13.755 1.00 87.88 708 LEU A C 1
ATOM 5395 O O . LEU A 1 708 ? -4.170 10.770 -13.426 1.00 87.88 708 LEU A O 1
ATOM 5399 N N . GLN A 1 709 ? -2.184 9.938 -12.858 1.00 87.75 709 GLN A N 1
ATOM 5400 C CA . GLN A 1 709 ? -2.332 10.272 -11.445 1.00 87.75 709 GLN A CA 1
ATOM 5401 C C . GLN A 1 709 ? -2.556 11.778 -11.233 1.00 87.75 709 GLN A C 1
ATOM 5403 O O . GLN A 1 709 ? -3.382 12.190 -10.413 1.00 87.75 709 GLN A O 1
ATOM 5408 N N . LYS A 1 710 ? -1.824 12.620 -11.966 1.00 83.25 710 LYS A N 1
ATOM 5409 C CA . LYS A 1 710 ? -1.969 14.076 -11.924 1.00 83.25 710 LYS A CA 1
ATOM 5410 C C . LYS A 1 710 ? -3.320 14.527 -12.477 1.00 83.25 710 LYS A C 1
ATOM 5412 O O . LYS A 1 710 ? -3.867 15.484 -11.936 1.00 83.25 710 LYS A O 1
ATOM 5417 N N . HIS A 1 711 ? -3.845 13.865 -13.507 1.00 83.62 711 HIS A N 1
ATOM 5418 C CA . HIS A 1 711 ? -5.187 14.097 -14.049 1.00 83.62 711 HIS A CA 1
ATOM 5419 C C . HIS A 1 711 ? -6.261 13.760 -13.014 1.00 83.62 711 HIS A C 1
ATOM 5421 O O . HIS A 1 711 ? -7.033 14.628 -12.625 1.00 83.62 711 HIS A O 1
ATOM 5427 N N . LEU A 1 712 ? -6.214 12.562 -12.433 1.00 84.69 712 LEU A N 1
ATOM 5428 C CA . LEU A 1 712 ? -7.159 12.131 -11.397 1.00 84.69 712 LEU A CA 1
ATOM 5429 C C . LEU A 1 712 ? -7.114 13.019 -10.140 1.00 84.69 712 LEU A C 1
ATOM 5431 O O . LEU A 1 712 ? -8.131 13.263 -9.499 1.00 84.69 712 LEU A O 1
ATOM 5435 N N . ARG A 1 713 ? -5.948 13.579 -9.786 1.00 82.50 713 ARG A N 1
ATOM 5436 C CA . ARG A 1 713 ? -5.828 14.563 -8.690 1.00 82.50 713 ARG A CA 1
ATOM 5437 C C . ARG A 1 713 ? -6.525 15.898 -8.988 1.00 82.50 713 ARG A C 1
ATOM 5439 O O . ARG A 1 713 ? -6.760 16.661 -8.051 1.00 82.50 713 ARG A O 1
ATOM 5446 N N . GLN A 1 714 ? -6.838 16.198 -10.251 1.00 79.56 714 GLN A N 1
ATOM 5447 C CA . GLN A 1 714 ? -7.604 17.388 -10.640 1.00 79.56 714 GLN A CA 1
ATOM 5448 C C . GLN A 1 714 ? -9.110 17.224 -10.410 1.00 79.56 714 GLN A C 1
ATOM 5450 O O . GLN A 1 714 ? -9.814 18.237 -10.444 1.00 79.56 714 GLN A O 1
ATOM 5455 N N . PHE A 1 715 ? -9.590 16.015 -10.077 1.00 78.56 715 PHE A N 1
ATOM 5456 C CA . PHE A 1 715 ? -10.959 15.741 -9.616 1.00 78.56 715 PHE A CA 1
ATOM 5457 C C . PHE A 1 715 ? -11.191 16.354 -8.221 1.00 78.56 715 PHE A C 1
ATOM 5459 O O . PHE A 1 715 ? -11.344 15.696 -7.194 1.00 78.56 715 PHE A O 1
ATOM 5466 N N . THR A 1 716 ? -11.135 17.682 -8.164 1.00 65.75 716 THR A N 1
ATOM 5467 C CA . THR A 1 716 ? -11.245 18.488 -6.944 1.00 65.75 716 THR A CA 1
ATOM 5468 C C . THR A 1 716 ? -12.700 18.712 -6.540 1.00 65.75 716 THR A C 1
ATOM 5470 O O . THR A 1 716 ? -12.982 19.001 -5.375 1.00 65.75 716 THR A O 1
ATOM 5473 N N . LYS A 1 717 ? -13.630 18.560 -7.488 1.00 68.06 717 LYS A N 1
ATOM 5474 C CA . LYS A 1 717 ? -15.076 18.677 -7.289 1.00 68.06 717 LYS A CA 1
ATOM 5475 C C . LYS A 1 717 ? -15.730 17.299 -7.321 1.00 68.06 717 LYS A C 1
ATOM 5477 O O . LYS A 1 717 ? -15.172 16.355 -7.860 1.00 68.06 717 LYS A O 1
ATOM 5482 N N . ALA A 1 718 ? -16.906 17.177 -6.706 1.00 68.00 718 ALA A N 1
ATOM 5483 C CA . ALA A 1 718 ? -17.696 15.950 -6.805 1.00 68.00 718 ALA A CA 1
ATOM 5484 C C . ALA A 1 718 ? -18.102 15.681 -8.274 1.00 68.00 718 ALA A C 1
ATOM 5486 O O . ALA A 1 718 ? -18.285 16.653 -9.012 1.00 68.00 718 ALA A O 1
ATOM 5487 N N . PRO A 1 719 ? -18.288 14.412 -8.680 1.00 73.75 719 PRO A N 1
ATOM 5488 C CA . PRO A 1 719 ? -18.748 14.052 -10.024 1.00 73.75 719 PRO A CA 1
ATOM 5489 C C . PRO A 1 719 ? -20.055 14.748 -10.394 1.00 73.75 719 PRO A C 1
ATOM 5491 O O . PRO A 1 719 ? -20.881 15.002 -9.515 1.00 73.75 719 PRO A O 1
ATOM 5494 N N . ARG A 1 720 ? -20.295 14.986 -11.688 1.00 71.69 720 ARG A N 1
ATOM 5495 C CA . ARG A 1 720 ? -21.485 15.723 -12.166 1.00 71.69 720 ARG A CA 1
ATOM 5496 C C . ARG A 1 720 ? -22.808 15.109 -11.699 1.00 71.69 720 ARG A C 1
ATOM 5498 O O . ARG A 1 720 ? -23.673 15.832 -11.214 1.00 71.69 720 ARG A O 1
ATOM 5505 N N . TRP A 1 721 ? -22.942 13.786 -11.756 1.00 74.25 721 TRP A N 1
ATOM 5506 C CA . TRP A 1 721 ? -24.116 13.057 -11.258 1.00 74.25 721 TRP A CA 1
ATOM 5507 C C . TRP A 1 721 ? -24.296 13.104 -9.735 1.00 74.25 721 TRP A C 1
ATOM 5509 O O . TRP A 1 721 ? -25.385 12.834 -9.237 1.00 74.25 721 TRP A O 1
ATOM 5519 N N . ALA A 1 722 ? -23.243 13.449 -8.993 1.00 71.06 722 ALA A N 1
ATOM 5520 C CA . ALA A 1 722 ? -23.262 13.567 -7.543 1.00 71.06 722 ALA A CA 1
ATOM 5521 C C . ALA A 1 722 ? -23.376 15.033 -7.070 1.00 71.06 722 ALA A C 1
ATOM 5523 O O . ALA A 1 722 ? -23.471 15.272 -5.867 1.00 71.06 722 ALA A O 1
ATOM 5524 N N . GLN A 1 723 ? -23.354 16.024 -7.971 1.00 71.62 723 GLN A N 1
ATOM 5525 C CA . GLN A 1 723 ? -23.508 17.445 -7.634 1.00 71.62 723 GLN A CA 1
ATOM 5526 C C . GLN A 1 723 ? -24.976 17.822 -7.357 1.00 71.62 723 GLN A C 1
ATOM 5528 O O . GLN A 1 723 ? -25.912 17.191 -7.843 1.00 71.62 723 GLN A O 1
ATOM 5533 N N . ASP A 1 724 ? -25.184 18.867 -6.549 1.00 60.69 724 ASP A N 1
ATOM 5534 C CA . ASP A 1 724 ? -26.522 19.344 -6.182 1.00 60.69 724 ASP A CA 1
ATOM 5535 C C . ASP A 1 724 ? -27.224 19.976 -7.397 1.00 60.69 724 ASP A C 1
ATOM 5537 O O . ASP A 1 724 ? -26.710 20.937 -7.975 1.00 60.69 724 ASP A O 1
ATOM 5541 N N . ARG A 1 725 ? -28.423 19.486 -7.758 1.00 58.25 725 ARG A N 1
ATOM 5542 C CA . ARG A 1 725 ? -29.201 19.955 -8.931 1.00 58.25 725 ARG A CA 1
ATOM 5543 C C . ARG A 1 725 ? -29.452 21.473 -8.946 1.00 58.25 725 ARG A C 1
ATOM 5545 O O . ARG A 1 725 ? -29.676 22.040 -10.013 1.00 58.25 725 ARG A O 1
ATOM 5552 N N . ASN A 1 726 ? -29.402 22.125 -7.782 1.00 50.38 726 ASN A N 1
ATOM 5553 C CA . ASN A 1 726 ? -29.665 23.556 -7.608 1.00 50.38 726 ASN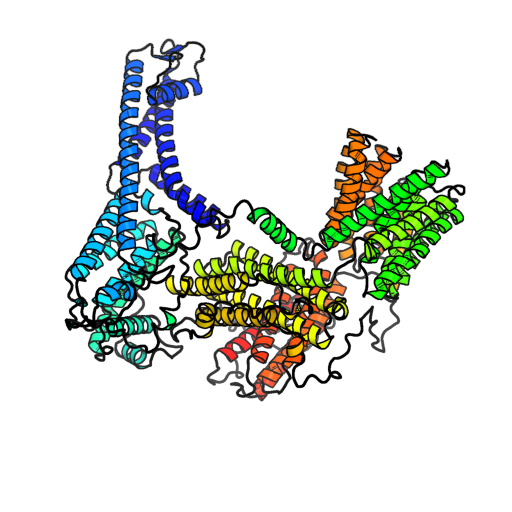 A CA 1
ATOM 5554 C C . ASN A 1 726 ? -28.447 24.470 -7.839 1.00 50.38 726 ASN A C 1
ATOM 5556 O O . ASN A 1 726 ? -28.613 25.687 -7.862 1.00 50.38 726 ASN A O 1
ATOM 5560 N N . HIS A 1 727 ? -27.232 23.944 -8.020 1.00 48.53 727 HIS A N 1
ATOM 5561 C CA . HIS A 1 727 ? -26.053 24.756 -8.355 1.00 48.53 727 HIS A CA 1
ATOM 5562 C C . HIS A 1 727 ? -25.807 24.773 -9.868 1.00 48.53 727 HIS A C 1
ATOM 5564 O O . HIS A 1 727 ? -24.808 24.271 -10.372 1.00 48.53 727 HIS A O 1
ATOM 5570 N N . ARG A 1 728 ? -26.740 25.387 -10.606 1.00 48.34 728 ARG A N 1
ATOM 5571 C CA . ARG A 1 728 ? -26.516 25.836 -11.986 1.00 48.34 728 ARG A CA 1
ATOM 5572 C C . ARG A 1 728 ? -25.896 27.229 -11.961 1.00 48.34 728 ARG A C 1
ATOM 5574 O O . ARG A 1 728 ? -26.605 28.217 -12.109 1.00 48.34 728 ARG A O 1
ATOM 5581 N N . THR A 1 729 ? -24.588 27.324 -11.781 1.00 38.94 729 THR A N 1
ATOM 5582 C CA . THR A 1 729 ? -23.885 28.594 -11.998 1.00 38.94 729 THR A CA 1
ATOM 5583 C C . THR A 1 729 ? -22.500 28.353 -12.562 1.00 38.94 729 THR A C 1
ATOM 5585 O O . THR A 1 729 ? -21.654 27.777 -11.886 1.00 38.94 729 THR A O 1
ATOM 5588 N N . GLY A 1 730 ? -22.289 28.886 -13.765 1.00 38.53 730 GLY A N 1
ATOM 5589 C CA . GLY A 1 730 ? -20.976 29.164 -14.330 1.00 38.53 730 GLY A CA 1
ATOM 5590 C C . GLY A 1 730 ? -20.535 28.169 -15.390 1.00 38.53 730 GLY A C 1
ATOM 5591 O O . GLY A 1 730 ? -20.292 27.004 -15.096 1.00 38.53 730 GLY A O 1
ATOM 5592 N N . SER A 1 731 ? -20.372 28.664 -16.617 1.00 49.97 731 SER A N 1
ATOM 5593 C CA . SER A 1 731 ? -19.418 28.114 -17.576 1.00 49.97 731 SER A CA 1
ATOM 5594 C C . SER A 1 731 ? -18.070 28.026 -16.862 1.00 49.97 731 SER A C 1
ATOM 5596 O O . SER A 1 731 ? -17.488 29.048 -16.499 1.00 49.97 731 SER A O 1
ATOM 5598 N N . GLU A 1 732 ? -17.637 26.811 -16.557 1.00 46.09 732 GLU A N 1
ATOM 5599 C CA . GLU A 1 732 ? -16.461 26.551 -15.735 1.00 46.09 732 GLU A CA 1
ATOM 5600 C C . GLU A 1 732 ? -15.351 25.881 -16.547 1.00 46.09 732 GLU A C 1
ATOM 5602 O O . GLU A 1 732 ? -15.622 25.310 -17.604 1.00 46.09 732 GLU A O 1
ATOM 5607 N N . PRO A 1 733 ? -14.096 26.045 -16.092 1.00 40.31 733 PRO A N 1
ATOM 5608 C CA . PRO A 1 733 ? -12.924 26.082 -16.946 1.00 40.31 733 PRO A CA 1
ATOM 5609 C C . PRO A 1 733 ? -12.669 24.733 -17.596 1.00 40.31 733 PRO A C 1
ATOM 5611 O O . PRO A 1 733 ? -12.686 23.699 -16.930 1.00 40.31 733 PRO A O 1
ATOM 5614 N N . ASP A 1 734 ? -12.385 24.805 -18.891 1.00 42.84 734 ASP A N 1
ATOM 5615 C CA . ASP A 1 734 ? -11.752 23.774 -19.698 1.00 42.84 734 ASP A CA 1
ATOM 5616 C C . ASP A 1 734 ? -10.652 23.106 -18.852 1.00 42.84 734 ASP A C 1
ATOM 5618 O O . ASP A 1 734 ? -9.647 23.746 -18.516 1.00 42.84 734 ASP A O 1
ATOM 5622 N N . LEU A 1 735 ? -10.902 21.877 -18.374 1.00 49.22 735 LEU A N 1
ATOM 5623 C CA . LEU A 1 735 ? -9.919 21.061 -17.657 1.00 49.22 735 LEU A CA 1
ATOM 5624 C C . LEU A 1 735 ? -8.735 20.966 -18.603 1.00 49.22 735 LEU A C 1
ATOM 5626 O O . LEU A 1 735 ? -8.837 20.209 -19.554 1.00 49.22 735 LEU A O 1
ATOM 5630 N N . SER A 1 736 ? -7.696 21.789 -18.411 1.00 44.81 736 SER A N 1
ATOM 5631 C CA . SER A 1 736 ? -6.659 22.055 -19.413 1.00 44.81 736 SER A CA 1
ATOM 5632 C C . SER A 1 736 ? -6.252 20.766 -20.125 1.00 44.81 736 SER A C 1
ATOM 5634 O O . SER A 1 736 ? -5.457 19.990 -19.590 1.00 44.81 736 SER A O 1
ATOM 5636 N N . ALA A 1 737 ? -6.837 20.548 -21.304 1.00 49.06 737 ALA A N 1
ATOM 5637 C CA . ALA A 1 737 ? -6.860 19.261 -21.989 1.00 49.06 737 ALA A CA 1
ATOM 5638 C C . ALA A 1 737 ? -5.468 18.869 -22.511 1.00 49.06 737 ALA A C 1
ATOM 5640 O O . ALA A 1 737 ? -5.186 17.711 -22.805 1.00 49.06 737 ALA A O 1
ATOM 5641 N N . ALA A 1 738 ? -4.550 19.839 -22.520 1.00 52.06 738 ALA A N 1
ATOM 5642 C CA . ALA A 1 738 ? -3.262 19.765 -23.178 1.00 52.06 738 ALA A CA 1
ATOM 5643 C C . ALA A 1 738 ? -2.380 18.551 -22.814 1.00 52.06 738 ALA A C 1
ATOM 5645 O O . ALA A 1 738 ? -1.729 18.068 -23.728 1.00 52.06 738 ALA A O 1
ATOM 5646 N N . PRO A 1 739 ? -2.283 18.029 -21.568 1.00 53.03 739 PRO A N 1
ATOM 5647 C CA . PRO A 1 739 ? -1.455 16.846 -21.288 1.00 53.03 739 PRO A CA 1
ATOM 5648 C C . PRO A 1 739 ? -2.173 15.511 -21.538 1.00 53.03 739 PRO A C 1
ATOM 5650 O O . PRO A 1 739 ? -1.531 14.528 -21.892 1.00 53.03 739 PRO A O 1
ATOM 5653 N N . THR A 1 740 ? -3.490 15.466 -21.333 1.00 60.84 740 THR A N 1
ATOM 5654 C CA . THR A 1 740 ? -4.300 14.238 -21.381 1.00 60.84 740 THR A CA 1
ATOM 5655 C C . THR A 1 740 ? -4.735 13.921 -22.814 1.00 60.84 740 THR A C 1
ATOM 5657 O O . THR A 1 740 ? -4.681 12.766 -23.227 1.00 60.84 740 THR A O 1
ATOM 5660 N N . GLU A 1 741 ? -5.039 14.946 -23.620 1.00 64.38 741 GLU A N 1
ATOM 5661 C CA . GLU A 1 741 ? -5.220 14.808 -25.072 1.00 64.38 741 GLU A CA 1
ATOM 5662 C C . GLU A 1 741 ? -3.965 14.265 -25.752 1.00 64.38 741 GLU A C 1
ATOM 5664 O O . GLU A 1 741 ? -4.076 13.491 -26.696 1.00 64.38 741 GLU A O 1
ATOM 5669 N N . LEU A 1 742 ? -2.767 14.609 -25.263 1.00 63.12 742 LEU A N 1
ATOM 5670 C CA . LEU A 1 742 ? -1.516 14.047 -25.783 1.00 63.12 742 LEU A CA 1
ATOM 5671 C C . LEU A 1 742 ? -1.424 12.542 -25.532 1.00 63.12 742 LEU A C 1
ATOM 5673 O O . LEU A 1 742 ? -1.014 11.814 -26.423 1.00 63.12 742 LEU A O 1
ATOM 5677 N N . LEU A 1 743 ? -1.825 12.073 -24.348 1.00 71.88 743 LEU A N 1
ATOM 5678 C CA . LEU A 1 743 ? -1.799 10.647 -24.013 1.00 71.88 743 LEU A CA 1
ATOM 5679 C C . LEU A 1 743 ? -2.857 9.872 -24.821 1.00 71.88 743 LEU A C 1
ATOM 5681 O O . LEU A 1 743 ? -2.597 8.759 -25.258 1.00 71.88 743 LEU A O 1
ATOM 5685 N N . LEU A 1 744 ? -4.015 10.489 -25.082 1.00 71.44 744 LEU A N 1
ATOM 5686 C CA . LEU A 1 744 ? -5.083 9.925 -25.919 1.00 71.44 744 LEU A CA 1
ATOM 5687 C C . LEU A 1 744 ? -4.769 9.939 -27.425 1.00 71.44 744 LEU A C 1
ATOM 5689 O O . LEU A 1 744 ? -5.293 9.101 -28.154 1.00 71.44 744 LEU A O 1
ATOM 5693 N N . SER A 1 745 ? -3.958 10.892 -27.891 1.00 67.62 745 SER A N 1
ATOM 5694 C CA . SER A 1 745 ? -3.575 11.040 -29.306 1.00 67.62 745 SER A CA 1
ATOM 5695 C C . SER A 1 745 ? -2.247 10.369 -29.658 1.00 67.62 745 SER A C 1
ATOM 5697 O O . SER A 1 745 ? -1.938 10.214 -30.840 1.00 67.62 745 SER A O 1
ATOM 5699 N N . TYR A 1 746 ? -1.456 9.963 -28.664 1.00 69.12 746 TYR A N 1
ATOM 5700 C CA . TYR A 1 746 ? -0.188 9.281 -28.886 1.00 69.12 746 TYR A CA 1
ATOM 5701 C C . TYR A 1 746 ? -0.413 7.820 -29.280 1.00 69.12 746 TYR A C 1
ATOM 5703 O O . TYR A 1 746 ? -0.917 7.024 -28.494 1.00 69.12 746 TYR A O 1
ATOM 5711 N N . ALA A 1 747 ? 0.008 7.457 -30.491 1.00 68.50 747 ALA A N 1
ATOM 5712 C CA . ALA A 1 747 ? 0.107 6.066 -30.906 1.00 68.50 747 ALA A CA 1
ATOM 5713 C C . ALA A 1 747 ? 1.519 5.539 -30.583 1.00 68.50 747 ALA A C 1
ATOM 5715 O O . ALA A 1 747 ? 2.501 6.136 -31.040 1.00 68.50 747 ALA A O 1
ATOM 5716 N N . PRO A 1 748 ? 1.661 4.445 -29.811 1.00 68.62 748 PRO A N 1
ATOM 5717 C CA . PRO A 1 748 ? 2.972 3.886 -29.514 1.00 68.62 748 PRO A CA 1
ATOM 5718 C C . PRO A 1 748 ? 3.637 3.362 -30.805 1.00 68.62 748 PRO A C 1
ATOM 5720 O O . PRO A 1 748 ? 2.963 2.711 -31.608 1.00 68.62 748 PRO A O 1
ATOM 5723 N N . PRO A 1 749 ? 4.946 3.604 -31.015 1.00 64.50 749 PRO A N 1
ATOM 5724 C CA . PRO A 1 749 ? 5.701 3.058 -32.139 1.00 64.50 749 PRO A CA 1
ATOM 5725 C C . PRO A 1 749 ? 5.576 1.536 -32.240 1.00 64.50 749 PRO A C 1
ATOM 5727 O O . PRO A 1 749 ? 5.562 0.834 -31.226 1.00 64.50 749 PRO A O 1
ATOM 5730 N N . ALA A 1 750 ? 5.560 1.013 -33.466 1.00 55.88 750 ALA A N 1
ATOM 5731 C CA . ALA A 1 750 ? 5.415 -0.421 -33.709 1.00 55.88 750 ALA A CA 1
ATOM 5732 C C . ALA A 1 750 ? 6.561 -1.266 -33.109 1.00 55.88 750 ALA A C 1
ATOM 5734 O O . ALA A 1 750 ? 6.310 -2.387 -32.679 1.00 55.88 750 ALA A O 1
ATOM 5735 N N . GLY A 1 751 ? 7.766 -0.698 -32.961 1.00 56.78 751 GLY A N 1
ATOM 5736 C CA . GLY A 1 751 ? 8.923 -1.344 -32.324 1.00 56.78 751 GLY A CA 1
ATOM 5737 C C . GLY A 1 751 ? 8.911 -1.393 -30.787 1.00 56.78 751 GLY A C 1
ATOM 5738 O O . GLY A 1 751 ? 9.901 -1.808 -30.182 1.00 56.78 751 GLY A O 1
ATOM 5739 N N . TRP A 1 752 ? 7.848 -0.935 -30.113 1.00 72.69 752 TRP A N 1
ATOM 5740 C CA . TRP A 1 752 ? 7.728 -1.101 -28.659 1.00 72.69 752 TRP A CA 1
ATOM 5741 C C . TRP A 1 752 ? 7.464 -2.570 -28.289 1.00 72.69 752 TRP A C 1
ATOM 5743 O O . TRP A 1 752 ? 6.574 -3.182 -28.884 1.00 72.69 752 TRP A O 1
ATOM 5753 N N . PRO A 1 753 ? 8.143 -3.117 -27.255 1.00 72.81 753 PRO A N 1
ATOM 5754 C CA . PRO A 1 753 ? 7.828 -4.438 -26.721 1.00 72.81 753 PRO A CA 1
ATOM 5755 C C . PRO A 1 753 ? 6.351 -4.564 -26.361 1.00 72.81 753 PRO A C 1
ATOM 5757 O O . PRO A 1 753 ? 5.705 -3.599 -25.932 1.00 72.81 753 PRO A O 1
ATOM 5760 N N . GLU A 1 754 ? 5.807 -5.770 -26.482 1.00 76.06 754 GLU A N 1
ATOM 5761 C CA . GLU A 1 754 ? 4.391 -5.987 -26.225 1.00 76.06 754 GLU A CA 1
ATOM 5762 C C . GLU A 1 754 ? 3.939 -5.552 -24.820 1.00 76.06 754 GLU A C 1
ATOM 5764 O O . GLU A 1 754 ? 2.896 -4.893 -24.721 1.00 76.06 754 GLU A O 1
ATOM 5769 N N . PRO A 1 755 ? 4.684 -5.833 -23.732 1.00 81.12 755 PRO A N 1
ATOM 5770 C CA . PRO A 1 755 ? 4.290 -5.364 -22.408 1.00 81.12 755 PRO A CA 1
ATOM 5771 C C . PRO A 1 755 ? 4.219 -3.839 -22.300 1.00 81.12 755 PRO A C 1
ATOM 5773 O O . PRO A 1 755 ? 3.342 -3.326 -21.608 1.00 81.12 755 PRO A O 1
ATOM 5776 N N . ALA A 1 756 ? 5.071 -3.104 -23.026 1.00 82.31 756 ALA A N 1
ATOM 5777 C CA . ALA A 1 756 ? 5.021 -1.642 -23.076 1.00 82.31 756 ALA A CA 1
ATOM 5778 C C . ALA A 1 756 ? 3.739 -1.148 -23.762 1.00 82.31 756 ALA A C 1
ATOM 5780 O O . ALA A 1 756 ? 3.042 -0.284 -23.229 1.00 82.31 756 ALA A O 1
ATOM 5781 N N . ARG A 1 757 ? 3.375 -1.743 -24.908 1.00 83.00 757 ARG A N 1
ATOM 5782 C CA . ARG A 1 757 ? 2.125 -1.413 -25.619 1.00 83.00 757 ARG A CA 1
ATOM 5783 C C . ARG A 1 757 ? 0.888 -1.771 -24.799 1.00 83.00 757 ARG A C 1
ATOM 5785 O O . ARG A 1 757 ? -0.097 -1.035 -24.821 1.00 83.00 757 ARG A O 1
ATOM 5792 N N . ARG A 1 758 ? 0.920 -2.896 -24.077 1.00 83.00 758 ARG A N 1
ATOM 5793 C CA . ARG A 1 758 ? -0.157 -3.303 -23.162 1.00 83.00 758 ARG A CA 1
ATOM 5794 C C . ARG A 1 758 ? -0.300 -2.310 -22.008 1.00 83.00 758 ARG A C 1
ATOM 5796 O O . ARG A 1 758 ? -1.416 -1.909 -21.702 1.00 83.00 758 ARG A O 1
ATOM 5803 N N . LEU A 1 759 ? 0.812 -1.884 -21.408 1.00 88.31 759 LEU A N 1
ATOM 5804 C CA . LEU A 1 759 ? 0.815 -0.913 -20.314 1.00 88.31 759 LEU A CA 1
ATOM 5805 C C . LEU A 1 759 ? 0.258 0.448 -20.745 1.00 88.31 759 LEU A C 1
ATOM 5807 O O . LEU A 1 759 ? -0.576 1.017 -20.038 1.00 88.31 759 LEU A O 1
ATOM 5811 N N . HIS A 1 760 ? 0.653 0.927 -21.924 1.00 88.06 760 HIS A N 1
ATOM 5812 C CA . HIS A 1 760 ? 0.100 2.142 -22.516 1.00 88.06 760 HIS A CA 1
ATOM 5813 C C . HIS A 1 760 ? -1.424 2.035 -22.714 1.00 88.06 760 HIS A C 1
ATOM 5815 O O . HIS A 1 760 ? -2.177 2.867 -22.204 1.00 88.06 760 HIS A O 1
ATOM 5821 N N . ARG A 1 761 ? -1.900 0.957 -23.360 1.00 85.75 761 ARG A N 1
ATOM 5822 C CA . ARG A 1 761 ? -3.339 0.699 -23.567 1.00 85.75 761 ARG A CA 1
ATOM 5823 C C . ARG A 1 761 ? -4.118 0.668 -22.250 1.00 85.75 761 ARG A C 1
ATOM 5825 O O . ARG A 1 761 ? -5.083 1.411 -22.107 1.00 85.75 761 ARG A O 1
ATOM 5832 N N . SER A 1 762 ? -3.657 -0.094 -21.255 1.00 86.75 762 SER A N 1
ATOM 5833 C CA . SER A 1 762 ? -4.309 -0.151 -19.938 1.00 86.75 762 SER A CA 1
ATOM 5834 C C . SER A 1 762 ? -4.329 1.204 -19.218 1.00 86.75 762 SER A C 1
ATOM 5836 O O . SER A 1 762 ? -5.285 1.502 -18.504 1.00 86.75 762 SER A O 1
ATOM 5838 N N . THR A 1 763 ? -3.303 2.042 -19.408 1.00 90.88 763 THR A N 1
ATOM 5839 C CA . THR A 1 763 ? -3.263 3.405 -18.847 1.00 90.88 763 THR A CA 1
ATOM 5840 C C . THR A 1 763 ? -4.332 4.290 -19.490 1.00 90.88 763 THR A C 1
ATOM 5842 O O . THR A 1 763 ? -5.061 4.993 -18.787 1.00 90.88 763 THR A O 1
ATOM 5845 N N . VAL A 1 764 ? -4.473 4.212 -20.816 1.00 86.44 764 VAL A N 1
ATOM 5846 C CA . VAL A 1 764 ? -5.505 4.923 -21.583 1.00 86.44 764 VAL A CA 1
ATOM 5847 C C . VAL A 1 764 ? -6.914 4.435 -21.229 1.00 86.44 764 VAL A C 1
ATOM 5849 O O . VAL A 1 764 ? -7.826 5.247 -21.077 1.00 86.44 764 VAL A O 1
ATOM 5852 N N . ASP A 1 765 ? -7.115 3.132 -21.049 1.00 83.81 765 ASP A N 1
ATOM 5853 C CA . ASP A 1 765 ? -8.426 2.586 -20.686 1.00 83.81 765 ASP A CA 1
ATOM 5854 C C . ASP A 1 765 ? -8.849 3.010 -19.280 1.00 83.81 765 ASP A C 1
ATOM 5856 O O . ASP A 1 765 ? -10.002 3.391 -19.070 1.00 83.81 765 ASP A O 1
ATOM 5860 N N . LEU A 1 766 ? -7.909 3.029 -18.327 1.00 89.81 766 LEU A N 1
ATOM 5861 C CA . LEU A 1 766 ? -8.181 3.527 -16.982 1.00 89.81 766 LEU A CA 1
ATOM 5862 C C . LEU A 1 766 ? -8.529 5.019 -16.986 1.00 89.81 766 LEU A C 1
ATOM 5864 O O . LEU A 1 766 ? -9.450 5.436 -16.283 1.00 89.81 766 LEU A O 1
ATOM 5868 N N . LEU A 1 767 ? -7.827 5.812 -17.798 1.00 89.44 767 LEU A N 1
ATOM 5869 C CA . LEU A 1 767 ? -8.142 7.222 -18.009 1.00 89.44 767 LEU A CA 1
ATOM 5870 C C . LEU A 1 767 ? -9.578 7.402 -18.526 1.00 89.44 767 LEU A C 1
ATOM 5872 O O . LEU A 1 767 ? -10.357 8.139 -17.922 1.00 89.44 767 LEU A O 1
ATOM 5876 N N . ARG A 1 768 ? -9.948 6.686 -19.596 1.00 84.75 768 ARG A N 1
ATOM 5877 C CA . ARG A 1 768 ? -11.295 6.746 -20.189 1.00 84.75 768 ARG A CA 1
ATOM 5878 C C . ARG A 1 768 ? -12.375 6.318 -19.200 1.00 84.75 768 ARG A C 1
ATOM 5880 O O . ARG A 1 768 ? -13.395 6.994 -19.096 1.00 84.75 768 ARG A O 1
ATOM 5887 N N . ALA A 1 769 ? -12.161 5.229 -18.460 1.00 84.06 769 ALA A N 1
ATOM 5888 C CA . ALA A 1 769 ? -13.109 4.748 -17.457 1.00 84.06 769 ALA A CA 1
ATOM 5889 C C . ALA A 1 769 ? -13.297 5.766 -16.317 1.00 84.06 769 ALA A C 1
ATOM 5891 O O . ALA A 1 769 ? -14.422 6.003 -15.869 1.00 84.06 769 ALA A O 1
ATOM 5892 N N . ALA A 1 770 ? -12.212 6.413 -15.878 1.00 89.00 770 ALA A N 1
ATOM 5893 C CA . ALA A 1 770 ? -12.264 7.416 -14.818 1.00 89.00 770 ALA A CA 1
ATOM 5894 C C . ALA A 1 770 ? -13.011 8.673 -15.271 1.00 89.00 770 ALA A C 1
ATOM 5896 O O . ALA A 1 770 ? -13.902 9.148 -14.563 1.00 89.00 770 ALA A O 1
ATOM 5897 N N . ASP A 1 771 ? -12.709 9.164 -16.473 1.00 85.12 771 ASP A N 1
ATOM 5898 C CA . ASP A 1 771 ? -13.408 10.301 -17.066 1.00 85.12 771 ASP A CA 1
ATOM 5899 C C . ASP A 1 771 ? -14.883 9.976 -17.316 1.00 85.12 771 ASP A C 1
ATOM 5901 O O . ASP A 1 771 ? -15.750 10.798 -17.010 1.00 85.12 771 ASP A O 1
ATOM 5905 N N . ALA A 1 772 ? -15.204 8.764 -17.779 1.00 81.88 772 ALA A N 1
ATOM 5906 C CA . ALA A 1 772 ? -16.580 8.319 -17.969 1.00 81.88 772 ALA A CA 1
ATOM 5907 C C . ALA A 1 772 ? -17.372 8.314 -16.654 1.00 81.88 772 ALA A C 1
ATOM 5909 O O . ALA A 1 772 ? -18.540 8.703 -16.653 1.00 81.88 772 ALA A O 1
ATOM 5910 N N . LEU A 1 773 ? -16.781 7.911 -15.525 1.00 85.75 773 LEU A N 1
ATOM 5911 C CA . LEU A 1 773 ? -17.452 7.965 -14.222 1.00 85.75 773 LEU A CA 1
ATOM 5912 C C . LEU A 1 773 ? -17.582 9.405 -13.692 1.00 85.75 773 LEU A C 1
ATOM 5914 O O . LEU A 1 773 ? -18.644 9.778 -13.184 1.00 85.7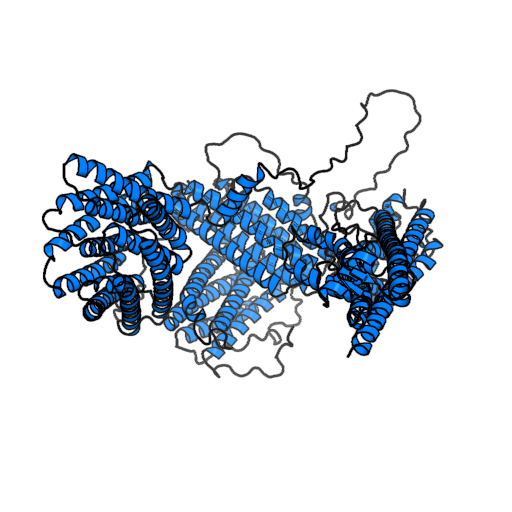5 773 LEU A O 1
ATOM 5918 N N . HIS A 1 774 ? -16.522 10.211 -13.805 1.00 84.50 774 HIS A N 1
ATOM 5919 C CA . HIS A 1 774 ? -16.468 11.562 -13.241 1.00 84.50 774 HIS A CA 1
ATOM 5920 C C . HIS A 1 774 ? -17.369 12.555 -13.997 1.00 84.50 774 HIS A C 1
ATOM 5922 O O . HIS A 1 774 ? -18.075 13.375 -13.395 1.00 84.50 774 HIS A O 1
ATOM 5928 N N . SER A 1 775 ? -17.379 12.456 -15.329 1.00 79.44 775 SER A N 1
ATOM 5929 C CA . SER A 1 775 ? -18.142 13.335 -16.222 1.00 79.44 775 SER A CA 1
ATOM 5930 C C . SER A 1 775 ? -19.593 12.896 -16.446 1.00 79.44 775 SER A C 1
ATOM 5932 O O . SER A 1 775 ? -20.357 13.675 -17.019 1.00 79.44 775 SER A O 1
ATOM 5934 N N . ALA A 1 776 ? -19.994 11.705 -15.972 1.00 79.69 776 ALA A N 1
ATOM 5935 C CA . ALA A 1 776 ? -21.335 11.164 -16.189 1.00 79.69 776 ALA A CA 1
ATOM 5936 C C . ALA A 1 776 ? -22.426 12.150 -15.753 1.00 79.69 776 ALA A C 1
ATOM 5938 O O . ALA A 1 776 ? -22.461 12.593 -14.598 1.00 79.69 776 ALA A O 1
ATOM 5939 N N . HIS A 1 777 ? -23.338 12.460 -16.671 1.00 75.44 777 HIS A N 1
ATOM 5940 C CA . HIS A 1 777 ? -24.522 13.253 -16.388 1.00 75.44 777 HIS A CA 1
ATOM 5941 C C . HIS A 1 777 ? -25.748 12.332 -16.275 1.00 75.44 777 HIS A C 1
ATOM 5943 O O . HIS A 1 777 ? -25.899 11.449 -17.115 1.00 75.44 777 HIS A O 1
ATOM 5949 N N . PRO A 1 778 ? -26.653 12.524 -15.293 1.00 70.12 778 PRO A N 1
ATOM 5950 C CA . PRO A 1 778 ? -27.807 11.641 -15.105 1.00 70.12 778 PRO A CA 1
ATOM 5951 C C . PRO A 1 778 ? -28.688 11.462 -16.348 1.00 70.12 778 PRO A C 1
ATOM 5953 O O . PRO A 1 778 ? -29.215 10.380 -16.556 1.00 70.12 778 PRO A O 1
ATOM 5956 N N . LEU A 1 779 ? -28.806 12.498 -17.188 1.00 66.69 779 LEU A N 1
ATOM 5957 C CA . LEU A 1 779 ? -29.574 12.439 -18.443 1.00 66.69 779 LEU A CA 1
ATOM 5958 C C . LEU A 1 779 ? -28.912 11.577 -19.530 1.00 66.69 779 LEU A C 1
ATOM 5960 O O . LEU A 1 779 ? -29.617 11.063 -20.385 1.00 66.69 779 LEU A O 1
ATOM 5964 N N . ASP A 1 780 ? -27.590 11.398 -19.483 1.00 68.44 780 ASP A N 1
ATOM 5965 C CA . ASP A 1 780 ? -26.829 10.640 -20.490 1.00 68.44 780 ASP A CA 1
ATOM 5966 C C . ASP A 1 780 ? -26.729 9.146 -20.122 1.00 68.44 780 ASP A C 1
ATOM 5968 O O . ASP A 1 780 ? -26.145 8.347 -20.853 1.00 68.44 780 ASP A O 1
ATOM 5972 N N . LEU A 1 781 ? -27.234 8.769 -18.941 1.00 71.06 781 LEU A N 1
ATOM 5973 C CA . LEU A 1 781 ? -27.214 7.397 -18.429 1.00 71.06 781 LEU A CA 1
ATOM 5974 C C . LEU A 1 781 ? -28.422 6.574 -18.892 1.00 71.06 781 LEU A C 1
ATOM 5976 O O . LEU A 1 781 ? -28.339 5.347 -18.906 1.00 71.06 781 LEU A O 1
ATOM 5980 N N . ASP A 1 782 ? -29.512 7.233 -19.286 1.00 62.53 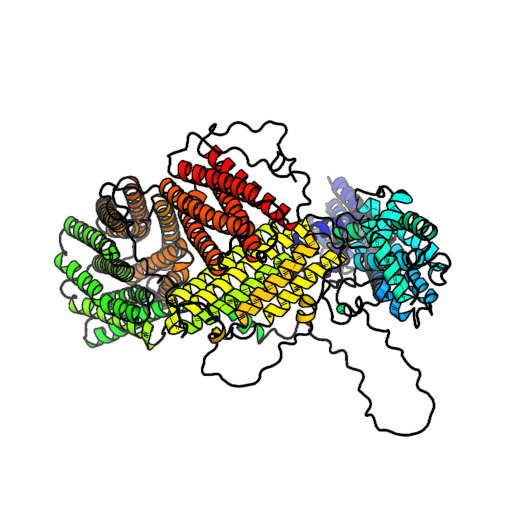782 ASP A N 1
ATOM 5981 C CA . ASP A 1 782 ? -30.666 6.601 -19.924 1.00 62.53 782 ASP A CA 1
ATOM 5982 C C . ASP A 1 782 ? -30.407 6.558 -21.443 1.00 62.53 782 ASP A C 1
ATOM 5984 O O . ASP A 1 782 ? -30.826 7.435 -22.194 1.00 62.53 782 ASP A O 1
ATOM 5988 N N . GLY A 1 783 ? -29.607 5.589 -21.897 1.00 51.69 783 GLY A N 1
ATOM 5989 C CA . GLY A 1 783 ? -29.276 5.438 -23.320 1.00 51.69 783 GLY A CA 1
ATOM 5990 C C . GLY A 1 783 ? -30.501 5.106 -24.197 1.00 51.69 783 GLY A C 1
ATOM 5991 O O . GLY A 1 783 ? -31.487 4.558 -23.697 1.00 51.69 783 GLY A O 1
ATOM 5992 N N . PRO A 1 784 ? -30.453 5.385 -25.515 1.00 40.06 784 PRO A N 1
ATOM 5993 C CA . PRO A 1 784 ? -31.517 5.002 -26.438 1.00 40.06 784 PRO A CA 1
ATOM 5994 C C . PRO A 1 784 ? -31.509 3.476 -26.614 1.00 40.06 784 PRO A C 1
ATOM 5996 O O . PRO A 1 784 ? -30.587 2.929 -27.210 1.00 40.06 784 PRO A O 1
ATOM 5999 N N . GLY A 1 785 ? -32.517 2.788 -26.068 1.00 43.91 785 GLY A N 1
ATOM 6000 C CA . GLY A 1 785 ? -32.710 1.339 -26.244 1.00 43.91 785 GLY A CA 1
ATOM 6001 C C . GLY A 1 785 ? -32.827 0.509 -24.963 1.00 43.91 785 GLY A C 1
ATOM 6002 O O . GLY A 1 785 ? -32.963 -0.703 -25.057 1.00 43.91 785 GLY A O 1
ATOM 6003 N N . MET A 1 786 ? -32.791 1.117 -23.773 1.00 40.94 786 MET A N 1
ATOM 6004 C CA . MET A 1 786 ? -33.072 0.397 -22.526 1.00 40.94 786 MET A CA 1
ATOM 6005 C C . MET A 1 786 ? -34.583 0.450 -22.254 1.00 40.94 786 MET A C 1
ATOM 6007 O O . MET A 1 786 ? -35.073 1.429 -21.690 1.00 40.94 786 MET A O 1
ATOM 6011 N N . ASP A 1 787 ? -35.333 -0.557 -22.712 1.00 38.19 787 ASP A N 1
ATOM 6012 C CA . ASP A 1 787 ? -36.764 -0.655 -22.411 1.00 38.19 787 ASP A CA 1
ATOM 6013 C C . ASP A 1 787 ? -36.914 -0.891 -20.892 1.00 38.19 787 ASP A C 1
ATOM 6015 O O . ASP A 1 787 ? -36.310 -1.827 -20.356 1.00 38.19 787 ASP A O 1
ATOM 6019 N N . PRO A 1 788 ? -37.646 -0.049 -20.136 1.00 40.34 788 PRO A N 1
ATOM 6020 C CA . PRO A 1 788 ? -37.774 -0.178 -18.680 1.00 40.34 788 PRO A CA 1
ATOM 6021 C C . PRO A 1 788 ? -38.341 -1.526 -18.199 1.00 40.34 788 PRO A C 1
ATOM 6023 O O . PRO A 1 788 ? -38.305 -1.795 -16.998 1.00 40.34 788 PRO A O 1
ATOM 6026 N N . THR A 1 789 ? -38.845 -2.367 -19.103 1.00 42.00 789 THR A N 1
ATOM 6027 C CA . THR A 1 789 ? -39.296 -3.740 -18.846 1.00 42.00 789 THR A CA 1
ATOM 6028 C C . THR A 1 789 ? -38.171 -4.778 -18.794 1.00 42.00 789 THR A C 1
ATOM 6030 O O . THR A 1 789 ? -38.362 -5.808 -18.153 1.00 42.00 789 THR A O 1
ATOM 6033 N N . ASP A 1 790 ? -37.005 -4.507 -19.390 1.00 39.22 790 ASP A N 1
ATOM 6034 C CA . ASP A 1 790 ? -35.844 -5.420 -19.385 1.00 39.22 790 ASP A CA 1
ATOM 6035 C C . ASP A 1 790 ? -34.981 -5.277 -18.126 1.00 39.22 790 ASP A C 1
ATOM 6037 O O . ASP A 1 790 ? -34.098 -6.092 -17.843 1.00 39.22 790 ASP A O 1
ATOM 6041 N N . VAL A 1 791 ? -35.258 -4.257 -17.311 1.00 42.00 791 VAL A N 1
ATOM 6042 C CA . VAL A 1 791 ? -34.746 -4.193 -15.947 1.00 42.00 791 VAL A CA 1
ATOM 6043 C C . VAL A 1 791 ? -35.565 -5.174 -15.123 1.00 42.00 791 VAL A C 1
ATOM 6045 O O . VAL A 1 791 ? -36.609 -4.816 -14.575 1.00 42.00 791 VAL A O 1
ATOM 6048 N N . VAL A 1 792 ? -35.076 -6.413 -15.015 1.00 36.56 792 VAL A N 1
ATOM 6049 C CA . VAL A 1 792 ? -35.543 -7.345 -13.985 1.00 36.56 792 VAL A CA 1
ATOM 6050 C C . VAL A 1 792 ? -35.513 -6.571 -12.666 1.00 36.56 792 VAL A C 1
ATOM 6052 O O . VAL A 1 792 ? -34.439 -6.100 -12.268 1.00 36.56 792 VAL A O 1
ATOM 6055 N N . PRO A 1 793 ? -36.666 -6.353 -12.008 1.00 31.31 793 PRO A N 1
ATOM 6056 C CA . PRO A 1 793 ? -36.684 -5.684 -10.727 1.00 31.31 793 PRO A CA 1
ATOM 6057 C C . PRO A 1 793 ? -35.743 -6.456 -9.813 1.00 31.31 793 PRO A C 1
ATOM 6059 O O . PRO A 1 793 ? -35.920 -7.659 -9.623 1.00 31.31 793 PRO A O 1
ATOM 6062 N N . ASP A 1 794 ? -34.753 -5.767 -9.249 1.00 31.58 794 ASP A N 1
ATOM 6063 C CA . ASP A 1 794 ? -34.019 -6.251 -8.086 1.00 31.58 794 ASP A CA 1
ATOM 6064 C C . ASP A 1 794 ? -35.046 -6.267 -6.947 1.00 31.58 794 ASP A C 1
ATOM 6066 O O . ASP A 1 794 ? -35.188 -5.323 -6.165 1.00 31.58 794 ASP A O 1
ATOM 6070 N N . HIS A 1 795 ? -35.909 -7.284 -6.958 1.00 27.70 795 HIS A N 1
ATOM 6071 C CA . HIS A 1 795 ? -36.731 -7.619 -5.826 1.00 27.70 795 HIS A CA 1
ATOM 6072 C C . HIS A 1 795 ? -35.739 -7.872 -4.716 1.00 27.70 795 HIS A C 1
ATOM 6074 O O . HIS A 1 795 ? -35.017 -8.862 -4.769 1.00 27.70 795 HIS A O 1
ATOM 6080 N N . ASP A 1 796 ? -35.716 -6.958 -3.742 1.00 27.20 796 ASP A N 1
ATOM 6081 C CA . ASP A 1 796 ? -35.152 -7.164 -2.420 1.00 27.20 796 ASP A CA 1
ATOM 6082 C C . ASP A 1 796 ? -35.293 -8.647 -2.059 1.00 27.20 796 ASP A C 1
ATOM 6084 O O . ASP A 1 796 ? -36.347 -9.098 -1.597 1.00 27.20 796 ASP A O 1
ATOM 6088 N N . HIS A 1 797 ? -34.227 -9.423 -2.263 1.00 28.52 797 HIS A N 1
ATOM 6089 C CA . HIS A 1 797 ? -34.120 -10.769 -1.736 1.00 28.52 797 HIS A CA 1
ATOM 6090 C C . HIS A 1 797 ? -33.830 -10.625 -0.242 1.00 28.52 797 HIS A C 1
ATOM 6092 O O . HIS A 1 797 ? -32.780 -10.988 0.285 1.00 28.52 797 HIS A O 1
ATOM 6098 N N . ALA A 1 798 ? -34.818 -10.089 0.471 1.00 26.89 798 ALA A N 1
ATOM 6099 C CA . ALA A 1 798 ? -35.071 -10.420 1.849 1.00 26.89 798 ALA A CA 1
ATOM 6100 C C . ALA A 1 798 ? -35.372 -11.925 1.893 1.00 26.89 798 ALA A C 1
ATOM 6102 O O . ALA A 1 798 ? -36.522 -12.336 1.826 1.00 26.89 798 ALA A O 1
ATOM 6103 N N . GLY A 1 799 ? -34.317 -12.742 1.947 1.00 25.89 799 GLY A N 1
ATOM 6104 C CA . GLY A 1 799 ? -34.401 -14.183 2.166 1.00 25.89 799 GLY A CA 1
ATOM 6105 C C . GLY A 1 799 ? -35.331 -14.906 1.194 1.00 25.89 799 GLY A C 1
ATOM 6106 O O . GLY A 1 799 ? -36.367 -15.418 1.611 1.00 25.89 799 GLY A O 1
ATOM 6107 N N . ALA A 1 800 ? -34.947 -15.001 -0.079 1.00 22.97 800 ALA A N 1
ATOM 6108 C CA . ALA A 1 800 ? -35.536 -16.004 -0.953 1.00 22.97 800 ALA A CA 1
ATOM 6109 C C . ALA A 1 800 ? -35.094 -17.386 -0.452 1.00 22.97 800 ALA A C 1
ATOM 6111 O O . ALA A 1 800 ? -33.966 -17.827 -0.660 1.00 22.97 800 ALA A O 1
ATOM 6112 N N . ALA A 1 801 ? -35.993 -18.044 0.278 1.00 28.45 801 ALA A N 1
ATOM 6113 C CA . ALA A 1 801 ? -36.007 -19.489 0.351 1.00 28.45 801 ALA A CA 1
ATOM 6114 C C . ALA A 1 801 ? -36.089 -20.007 -1.089 1.00 28.45 801 ALA A C 1
ATOM 6116 O O . ALA A 1 801 ? -37.039 -19.690 -1.809 1.00 28.45 801 ALA A O 1
ATOM 6117 N N . SER A 1 802 ? -35.079 -20.767 -1.503 1.00 27.66 802 SER A N 1
ATOM 6118 C CA . SER A 1 802 ? -35.115 -21.558 -2.723 1.00 27.66 802 SER A CA 1
ATOM 6119 C C . SER A 1 802 ? -36.369 -22.430 -2.694 1.00 27.66 802 SER A C 1
ATOM 6121 O O . SER A 1 802 ? -36.513 -23.342 -1.882 1.00 27.66 802 SER A O 1
ATOM 6123 N N . THR A 1 803 ? -37.321 -22.107 -3.562 1.00 28.80 803 THR A N 1
ATOM 6124 C CA . THR A 1 803 ? -38.440 -22.985 -3.899 1.00 28.80 803 THR A CA 1
ATOM 6125 C C . THR A 1 803 ? -38.032 -23.777 -5.130 1.00 28.80 803 THR A C 1
ATOM 6127 O O . THR A 1 803 ? -38.542 -23.579 -6.223 1.00 28.80 803 THR A O 1
ATOM 6130 N N . THR A 1 804 ? -37.087 -24.696 -4.942 1.00 27.95 804 THR A N 1
ATOM 6131 C CA . THR A 1 804 ? -36.983 -25.870 -5.806 1.00 27.95 804 THR A CA 1
ATOM 6132 C C . THR A 1 804 ? -37.947 -26.905 -5.247 1.00 27.95 804 THR A C 1
ATOM 6134 O O . THR A 1 804 ? -37.783 -27.428 -4.143 1.00 27.95 804 THR A O 1
ATOM 6137 N N . ALA A 1 805 ? -39.026 -27.131 -5.991 1.00 30.33 805 ALA A N 1
ATOM 6138 C CA . ALA A 1 805 ? -39.952 -28.218 -5.747 1.00 30.33 805 ALA A CA 1
ATOM 6139 C C . ALA A 1 805 ? -39.172 -29.544 -5.742 1.00 30.33 805 ALA A C 1
ATOM 6141 O O . ALA A 1 805 ? -38.532 -29.886 -6.730 1.00 30.33 805 ALA A O 1
ATOM 6142 N N . GLY A 1 806 ? -39.228 -30.270 -4.620 1.00 32.03 806 GLY A N 1
ATOM 6143 C CA . GLY A 1 806 ? -38.714 -31.638 -4.515 1.00 32.03 806 GLY A CA 1
ATOM 6144 C C . GLY A 1 806 ? -37.497 -31.852 -3.608 1.00 32.03 806 GLY A C 1
ATOM 6145 O O . GLY A 1 806 ? -36.550 -32.500 -4.027 1.00 32.03 806 GLY A O 1
ATOM 6146 N N . ALA A 1 807 ? -37.506 -31.397 -2.351 1.00 32.31 807 ALA A N 1
ATOM 6147 C CA . ALA A 1 807 ? -36.604 -31.936 -1.324 1.00 32.31 807 ALA A CA 1
ATOM 6148 C C . ALA A 1 807 ? -37.196 -31.747 0.084 1.00 32.31 807 ALA A C 1
ATOM 6150 O O . ALA A 1 807 ? -37.839 -30.739 0.366 1.00 32.31 807 ALA A O 1
ATOM 6151 N N . ARG A 1 808 ? -37.017 -32.749 0.955 1.00 34.97 808 ARG A N 1
ATOM 6152 C CA . ARG A 1 808 ? -37.539 -32.843 2.336 1.00 34.97 808 ARG A CA 1
ATOM 6153 C C . ARG A 1 808 ? -37.519 -31.497 3.077 1.00 34.97 808 ARG A C 1
ATOM 6155 O O . ARG A 1 808 ? -36.498 -30.820 3.081 1.00 34.97 808 ARG A O 1
ATOM 6162 N N . ALA A 1 809 ? -38.624 -31.158 3.749 1.00 39.59 809 ALA A N 1
ATOM 6163 C CA . ALA A 1 809 ? -38.805 -29.930 4.525 1.00 39.59 809 ALA A CA 1
ATOM 6164 C C . ALA A 1 809 ? -37.676 -29.717 5.554 1.00 39.59 809 ALA A C 1
ATOM 6166 O O . ALA A 1 809 ? -37.730 -30.209 6.681 1.00 39.59 809 ALA A O 1
ATOM 6167 N N . THR A 1 810 ? -36.638 -28.981 5.163 1.00 59.69 810 THR A N 1
ATOM 6168 C CA . THR A 1 810 ? -35.574 -28.532 6.058 1.00 59.69 810 THR A CA 1
ATOM 6169 C C . THR A 1 810 ? -36.006 -27.215 6.701 1.00 59.69 810 THR A C 1
ATOM 6171 O O . THR A 1 810 ? -36.594 -26.342 6.062 1.00 59.69 810 THR A O 1
ATOM 6174 N N . LEU A 1 811 ? -35.782 -27.079 8.011 1.00 74.81 811 LEU A N 1
ATOM 6175 C CA . LEU A 1 811 ? -36.100 -25.856 8.753 1.00 74.81 811 LEU A CA 1
ATOM 6176 C C . LEU A 1 811 ? -35.400 -24.646 8.114 1.00 74.81 811 LEU A C 1
ATOM 6178 O O . LEU A 1 811 ? -34.213 -24.714 7.789 1.00 74.81 811 LEU A O 1
ATOM 6182 N N . SER A 1 812 ? -36.107 -23.515 7.999 1.00 82.19 812 SER A N 1
ATOM 6183 C CA . SER A 1 812 ? -35.513 -22.298 7.437 1.00 82.19 812 SER A CA 1
ATOM 6184 C C . SER A 1 812 ? -34.266 -21.862 8.230 1.00 82.19 812 SER A C 1
ATOM 6186 O O . SER A 1 812 ? -34.225 -22.046 9.455 1.00 82.19 812 SER A O 1
ATOM 6188 N N . PRO A 1 813 ? -33.250 -21.248 7.586 1.00 81.06 813 PRO A N 1
ATOM 6189 C CA . PRO A 1 813 ? -32.004 -20.852 8.250 1.00 81.06 813 PRO A CA 1
ATOM 6190 C C . PRO A 1 813 ? -32.226 -20.019 9.518 1.00 81.06 813 PRO A C 1
ATOM 6192 O O . PRO A 1 813 ? -31.565 -20.237 10.533 1.00 81.06 813 PRO A O 1
ATOM 6195 N N . THR A 1 814 ? -33.208 -19.117 9.485 1.00 83.12 814 THR A N 1
ATOM 6196 C CA . THR A 1 814 ? -33.578 -18.260 10.614 1.00 83.12 814 THR A CA 1
ATOM 6197 C C . THR A 1 814 ? -34.217 -19.042 11.757 1.00 83.12 814 THR A C 1
ATOM 6199 O O . THR A 1 814 ? -33.909 -18.780 12.916 1.00 83.12 814 THR A O 1
ATOM 6202 N N . SER A 1 815 ? -35.061 -20.034 11.451 1.00 87.88 815 SER A N 1
ATOM 6203 C CA . SER A 1 815 ? -35.695 -20.874 12.476 1.00 87.88 815 SER A CA 1
ATOM 6204 C C . SER A 1 815 ? -34.660 -21.737 13.194 1.00 87.88 815 SER A C 1
ATOM 6206 O O . SER A 1 815 ? -34.673 -21.828 14.417 1.00 87.88 815 SER A O 1
ATOM 6208 N N . ARG A 1 816 ? -33.707 -22.302 12.445 1.00 88.75 816 ARG A N 1
ATOM 6209 C CA . ARG A 1 816 ? -32.562 -23.028 13.005 1.00 88.75 816 ARG A CA 1
ATOM 6210 C C . ARG A 1 816 ? -31.730 -22.148 13.940 1.00 88.75 816 ARG A C 1
ATOM 6212 O O . ARG A 1 816 ? -31.478 -22.551 15.073 1.00 88.75 816 ARG A O 1
ATOM 6219 N N . ARG A 1 817 ? -31.352 -20.938 13.505 1.00 88.19 817 ARG A N 1
ATOM 6220 C CA . ARG A 1 817 ? -30.592 -20.000 14.352 1.00 88.19 817 ARG A CA 1
ATOM 6221 C C . ARG A 1 817 ? -31.364 -19.586 15.601 1.00 88.19 817 ARG A C 1
ATOM 6223 O O . ARG A 1 817 ? -30.761 -19.442 16.656 1.00 88.19 817 ARG A O 1
ATOM 6230 N N . ALA A 1 818 ? -32.682 -19.418 15.503 1.00 90.44 818 ALA A N 1
ATOM 6231 C CA . ALA A 1 818 ? -33.514 -19.096 16.657 1.00 90.44 818 ALA A CA 1
ATOM 6232 C C . ALA A 1 818 ? -33.495 -20.217 17.704 1.00 90.44 818 ALA A C 1
ATOM 6234 O O . ALA A 1 818 ? -33.315 -19.942 18.889 1.00 90.44 818 ALA A O 1
ATOM 6235 N N . ILE A 1 819 ? -33.612 -21.477 17.267 1.00 91.75 819 ILE A N 1
ATOM 6236 C CA . ILE A 1 819 ? -33.512 -22.647 18.151 1.00 91.75 819 ILE A CA 1
ATOM 6237 C C . ILE A 1 819 ? -32.123 -22.710 18.797 1.00 91.75 819 ILE A C 1
ATOM 6239 O O . ILE A 1 819 ? -32.020 -22.864 20.011 1.00 91.75 819 ILE A O 1
ATOM 6243 N N . GLN A 1 820 ? -31.056 -22.535 18.012 1.00 93.12 820 GLN A N 1
ATOM 6244 C CA . GLN A 1 820 ? -29.685 -22.500 18.531 1.00 93.12 820 GLN A CA 1
ATOM 6245 C C . GLN A 1 820 ? -29.490 -21.382 19.565 1.00 93.12 820 GLN A C 1
ATOM 6247 O O . GLN A 1 820 ? -28.906 -21.629 20.616 1.00 93.12 820 GLN A O 1
ATOM 6252 N N . ALA A 1 821 ? -30.012 -20.179 19.311 1.00 91.25 821 ALA A N 1
ATOM 6253 C CA . ALA A 1 821 ? -29.946 -19.063 20.251 1.00 91.25 821 ALA A CA 1
ATOM 6254 C C . ALA A 1 821 ? -30.664 -19.385 21.565 1.00 91.25 821 ALA A C 1
ATOM 6256 O O . ALA A 1 821 ? -30.088 -19.200 22.630 1.00 91.25 821 ALA A O 1
ATOM 6257 N N . ALA A 1 822 ? -31.874 -19.942 21.496 1.00 92.81 822 ALA A N 1
ATOM 6258 C CA . ALA A 1 822 ? -32.642 -20.324 22.676 1.00 92.81 822 ALA A CA 1
ATOM 6259 C C . ALA A 1 822 ? -31.919 -21.379 23.525 1.00 92.81 822 ALA A C 1
ATOM 6261 O O . ALA A 1 822 ? -31.762 -21.203 24.733 1.00 92.81 822 ALA A O 1
ATOM 6262 N N . VAL A 1 823 ? -31.436 -22.454 22.888 1.00 94.12 823 VAL A N 1
ATOM 6263 C CA . VAL A 1 823 ? -30.742 -23.540 23.593 1.00 94.12 823 VAL A CA 1
ATOM 6264 C C . VAL A 1 823 ? -29.394 -23.071 24.144 1.00 94.12 823 VAL A C 1
ATOM 6266 O O . VAL A 1 823 ? -29.077 -23.370 25.291 1.00 94.12 823 VAL A O 1
ATOM 6269 N N . SER A 1 824 ? -28.627 -22.290 23.378 1.00 94.31 824 SER A N 1
ATOM 6270 C CA . SER A 1 824 ? -27.347 -21.718 23.818 1.00 94.31 824 SER A CA 1
ATOM 6271 C C . SER A 1 824 ? -27.531 -20.794 25.020 1.00 94.31 824 SER A C 1
ATOM 6273 O O . SER A 1 824 ? -26.864 -20.963 26.039 1.00 94.31 824 SER A O 1
ATOM 6275 N N . THR A 1 825 ? -28.488 -19.867 24.951 1.00 92.19 825 THR A N 1
ATOM 6276 C CA . THR A 1 825 ? -28.810 -18.958 26.055 1.00 92.19 825 THR A CA 1
ATOM 6277 C C . THR A 1 825 ? -29.280 -19.724 27.294 1.00 92.19 825 THR A C 1
ATOM 6279 O O . THR A 1 825 ? -28.791 -19.447 28.387 1.00 92.19 825 THR A O 1
ATOM 6282 N N . GLY A 1 826 ? -30.168 -20.713 27.140 1.00 91.19 826 GLY A N 1
ATOM 6283 C CA . GLY A 1 826 ? -30.649 -21.538 28.251 1.00 91.19 826 GLY A CA 1
ATOM 6284 C C . GLY A 1 826 ? -29.535 -22.347 28.922 1.00 91.19 826 GLY A C 1
ATOM 6285 O O . GLY A 1 826 ? -29.364 -22.261 30.135 1.00 91.19 826 GLY A O 1
ATOM 6286 N N . LEU A 1 827 ? -28.725 -23.070 28.138 1.00 92.00 827 LEU A N 1
ATOM 6287 C CA . LEU A 1 827 ? -27.596 -23.858 28.650 1.00 92.00 827 LEU A CA 1
ATOM 6288 C C . LEU A 1 827 ? -26.536 -22.984 29.327 1.00 92.00 827 LEU A C 1
ATOM 6290 O O . LEU A 1 827 ? -26.004 -23.366 30.369 1.00 92.00 827 LEU A O 1
ATOM 6294 N N . ALA A 1 828 ? -26.236 -21.813 28.763 1.00 92.06 828 ALA A N 1
ATOM 6295 C CA . ALA A 1 828 ? -25.269 -20.886 29.337 1.00 92.06 828 ALA A CA 1
ATOM 6296 C C . ALA A 1 828 ? -25.740 -20.323 30.681 1.00 92.06 828 ALA A C 1
ATOM 6298 O O . ALA A 1 828 ? -24.923 -20.172 31.582 1.00 92.06 828 ALA A O 1
ATOM 6299 N N . LEU A 1 829 ? -27.042 -20.066 30.845 1.00 87.88 829 LEU A N 1
ATOM 6300 C CA . LEU A 1 829 ? -27.617 -19.668 32.132 1.00 87.88 829 LEU A CA 1
ATOM 6301 C C . LEU A 1 829 ? -27.538 -20.809 33.147 1.00 87.88 829 LEU A C 1
ATOM 6303 O O . LEU A 1 829 ? -27.084 -20.594 34.266 1.00 87.88 829 LEU A O 1
ATOM 6307 N N . SER A 1 830 ? -27.901 -22.035 32.755 1.00 87.31 830 SER A N 1
ATOM 6308 C CA . SER A 1 830 ? -27.822 -23.199 33.646 1.00 87.31 830 SER A CA 1
ATOM 6309 C C . SER A 1 830 ? -26.390 -23.476 34.113 1.00 87.31 830 SER A C 1
ATOM 6311 O O . SER A 1 830 ? -26.159 -23.633 35.309 1.00 87.31 830 SER A O 1
ATOM 6313 N N . LEU A 1 831 ? -25.416 -23.477 33.200 1.00 87.94 831 LEU A N 1
ATOM 6314 C CA . LEU A 1 831 ? -24.001 -23.679 33.535 1.00 87.94 831 LEU A CA 1
ATOM 6315 C C . LEU A 1 831 ? -23.400 -22.476 34.270 1.00 87.94 831 LEU A C 1
ATOM 6317 O O . LEU A 1 831 ? -22.626 -22.657 35.205 1.00 87.94 831 LEU A O 1
ATOM 6321 N N . GLY A 1 832 ? -23.786 -21.254 33.897 1.00 83.56 832 GLY A N 1
ATOM 6322 C CA . GLY A 1 832 ? -23.386 -20.030 34.589 1.00 83.56 832 GLY A CA 1
ATOM 6323 C C . GLY A 1 832 ? -23.869 -20.008 36.037 1.00 83.56 832 GLY A C 1
ATOM 6324 O O . GLY A 1 832 ? -23.116 -19.610 36.918 1.00 83.56 832 GLY A O 1
ATOM 6325 N N . SER A 1 833 ? -25.068 -20.534 36.315 1.00 82.75 833 SER A N 1
ATOM 6326 C CA . SER A 1 833 ? -25.606 -20.608 37.679 1.00 82.75 833 SER A CA 1
ATOM 6327 C C . SER A 1 833 ? -24.761 -21.465 38.631 1.00 82.75 833 SER A C 1
ATOM 6329 O O . SER A 1 833 ? -24.737 -21.193 39.830 1.00 82.75 833 SER A O 1
ATOM 6331 N N . VAL A 1 834 ? -24.029 -22.454 38.098 1.00 83.12 834 VAL A N 1
ATOM 6332 C CA . VAL A 1 834 ? -23.078 -23.284 38.855 1.00 83.12 834 VAL A CA 1
ATOM 6333 C C . VAL A 1 834 ? -21.813 -22.496 39.209 1.00 83.12 834 VAL A C 1
ATOM 6335 O O . VAL A 1 834 ? -21.250 -22.704 40.279 1.00 83.12 834 VAL A O 1
ATOM 6338 N N . ALA A 1 835 ? -21.370 -21.585 38.334 1.00 79.25 835 ALA A N 1
ATOM 6339 C CA . ALA A 1 835 ? -20.198 -20.743 38.571 1.00 79.25 835 ALA A CA 1
ATOM 6340 C C . ALA A 1 835 ? -20.514 -19.548 39.487 1.00 79.25 835 ALA A C 1
ATOM 6342 O O . ALA A 1 835 ? -19.769 -19.263 40.423 1.00 79.25 835 ALA A O 1
ATOM 6343 N N . SER A 1 836 ? -21.621 -18.845 39.231 1.00 74.25 836 SER A N 1
ATOM 6344 C CA . SER A 1 836 ? -22.108 -17.752 40.070 1.00 74.25 836 SER A CA 1
ATOM 6345 C C . SER A 1 836 ? -23.627 -17.636 39.998 1.00 74.25 836 SER A C 1
ATOM 6347 O O . SER A 1 836 ? -24.200 -17.225 38.988 1.00 74.25 836 SER A O 1
ATOM 6349 N N . THR A 1 837 ? -24.300 -17.876 41.121 1.00 71.00 837 THR A N 1
ATOM 6350 C CA . THR A 1 837 ? -25.748 -17.642 41.249 1.00 71.00 837 THR A CA 1
ATOM 6351 C C . THR A 1 837 ? -26.129 -16.168 41.074 1.00 71.00 837 THR A C 1
ATOM 6353 O O . THR A 1 837 ? -27.263 -15.863 40.710 1.00 71.00 837 THR A O 1
ATOM 6356 N N . THR A 1 838 ? -25.184 -15.252 41.307 1.00 68.06 838 THR A N 1
ATOM 6357 C CA . THR A 1 838 ? -25.400 -13.798 41.256 1.00 68.06 838 THR A CA 1
ATOM 6358 C C . THR A 1 838 ? -25.115 -13.203 39.871 1.00 68.06 838 THR A C 1
ATOM 6360 O O . THR A 1 838 ? -25.723 -12.196 39.513 1.00 68.06 838 THR A O 1
ATOM 6363 N N . HIS A 1 839 ? -24.227 -13.815 39.075 1.00 72.12 839 HIS A N 1
ATOM 6364 C CA . HIS A 1 839 ? -23.758 -13.250 37.799 1.00 72.12 839 HIS A CA 1
ATOM 6365 C C . HIS A 1 839 ? -24.101 -14.080 36.555 1.00 72.12 839 HIS A C 1
ATOM 6367 O O . HIS A 1 839 ? -23.896 -13.574 35.454 1.00 72.12 839 HIS A O 1
ATOM 6373 N N . GLN A 1 840 ? -24.747 -15.248 36.704 1.00 75.56 840 GLN A N 1
ATOM 6374 C CA . GLN A 1 840 ? -25.091 -16.210 35.636 1.00 75.56 840 GLN A CA 1
ATOM 6375 C C . GLN A 1 840 ? -25.557 -15.610 34.293 1.00 75.56 840 GLN A C 1
ATOM 6377 O O . GLN A 1 840 ? -25.298 -16.164 33.222 1.00 75.56 840 GLN A O 1
ATOM 6382 N N . TYR A 1 841 ? -26.224 -14.455 34.316 1.00 77.00 841 TYR A N 1
ATOM 6383 C CA . TYR A 1 841 ? -26.656 -13.725 33.128 1.00 77.00 841 TYR A CA 1
ATOM 6384 C C . TYR A 1 841 ? -25.488 -13.320 32.210 1.00 77.00 841 TYR A C 1
ATOM 6386 O O . TYR A 1 841 ? -25.656 -13.300 30.990 1.00 77.00 841 TYR A O 1
ATOM 6394 N N . TRP A 1 842 ? -24.284 -13.051 32.724 1.00 82.25 842 TRP A N 1
ATOM 6395 C CA . TRP A 1 842 ? -23.140 -12.675 31.888 1.00 82.25 842 TRP A CA 1
ATOM 6396 C C . TRP A 1 842 ? -22.690 -13.787 30.939 1.00 82.25 842 TRP A C 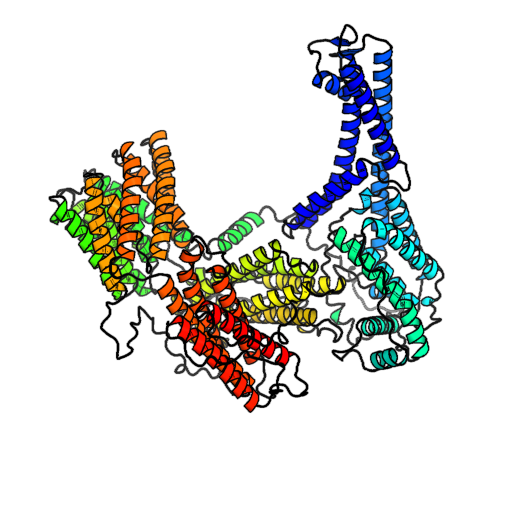1
ATOM 6398 O O . TRP A 1 842 ? -22.084 -13.457 29.922 1.00 82.25 842 TRP A O 1
ATOM 6408 N N . ALA A 1 843 ? -23.024 -15.055 31.203 1.00 88.31 843 ALA A N 1
ATOM 6409 C CA . ALA A 1 843 ? -22.792 -16.155 30.266 1.00 88.31 843 ALA A CA 1
ATOM 6410 C C . ALA A 1 843 ? -23.796 -16.153 29.098 1.00 88.31 843 ALA A C 1
ATOM 6412 O O . ALA A 1 843 ? -23.449 -16.501 27.967 1.00 88.31 843 ALA A O 1
ATOM 6413 N N . ALA A 1 844 ? -25.025 -15.683 29.330 1.00 89.12 844 ALA A N 1
ATOM 6414 C CA . ALA A 1 844 ? -26.103 -15.663 28.341 1.00 89.12 844 ALA A CA 1
ATOM 6415 C C . ALA A 1 844 ? -25.824 -14.727 27.155 1.00 89.12 844 ALA A C 1
ATOM 6417 O O . ALA A 1 844 ? -26.144 -15.041 26.008 1.00 89.12 844 ALA A O 1
ATOM 6418 N N . MET A 1 845 ? -25.223 -13.564 27.418 1.00 88.06 845 MET A N 1
ATOM 6419 C CA . MET A 1 845 ? -24.994 -12.537 26.398 1.00 88.06 845 MET A CA 1
ATOM 6420 C C . MET A 1 845 ? -23.929 -12.959 25.358 1.00 88.06 845 MET A C 1
ATOM 6422 O O . MET A 1 845 ? -24.206 -12.870 24.162 1.00 88.06 845 MET A O 1
ATOM 6426 N N . PRO A 1 846 ? -22.743 -13.474 25.741 1.00 91.44 846 PRO A N 1
ATOM 6427 C CA . PRO A 1 846 ? -21.805 -14.122 24.823 1.00 91.44 846 PRO A CA 1
ATOM 6428 C C . PRO A 1 846 ? -22.423 -15.327 24.107 1.00 91.44 846 PRO A C 1
ATOM 6430 O O . PRO A 1 846 ? -22.274 -15.424 22.892 1.00 91.44 846 PRO A O 1
ATOM 6433 N N . ALA A 1 847 ? -23.178 -16.175 24.817 1.00 93.12 847 ALA A N 1
ATOM 6434 C CA . ALA A 1 847 ? -23.850 -17.341 24.237 1.00 93.12 847 ALA A CA 1
ATOM 6435 C C . ALA A 1 847 ? -24.842 -16.986 23.111 1.00 93.12 847 ALA A C 1
ATOM 6437 O O . ALA A 1 847 ? -25.004 -17.749 22.156 1.00 93.12 847 ALA A O 1
ATOM 6438 N N . TYR A 1 848 ? -25.462 -15.807 23.198 1.00 91.69 848 TYR A N 1
ATOM 6439 C CA . TYR A 1 848 ? -26.328 -15.239 22.166 1.00 91.69 848 TYR A CA 1
ATOM 6440 C C . TYR A 1 848 ? -25.539 -14.542 21.042 1.00 91.69 848 TYR A C 1
ATOM 6442 O O . TYR A 1 848 ? -25.790 -14.774 19.862 1.00 91.69 848 TYR A O 1
ATOM 6450 N N . GLN A 1 849 ? -24.582 -13.670 21.384 1.00 89.00 849 GLN A N 1
ATOM 6451 C CA . GLN A 1 849 ? -23.915 -12.783 20.416 1.00 89.00 849 GLN A CA 1
ATOM 6452 C C . GLN A 1 849 ? -22.872 -13.480 19.535 1.00 89.00 849 GLN A C 1
ATOM 6454 O O . GLN A 1 849 ? -22.562 -12.990 18.448 1.00 89.00 849 GLN A O 1
ATOM 6459 N N . VAL A 1 850 ? -22.301 -14.584 20.015 1.00 91.56 850 VAL A N 1
ATOM 6460 C CA . VAL A 1 850 ? -21.235 -15.314 19.320 1.00 91.56 850 VAL A CA 1
ATOM 6461 C C . VAL A 1 850 ? -21.778 -16.234 18.224 1.00 91.56 850 VAL A C 1
ATOM 6463 O O . VAL A 1 850 ? -21.049 -16.525 17.280 1.00 91.56 850 VAL A O 1
ATOM 6466 N N . LEU A 1 851 ? -23.050 -16.640 18.294 1.00 89.25 851 LEU A N 1
ATOM 6467 C CA . LEU A 1 851 ? -23.668 -17.506 17.289 1.00 89.25 851 LEU A CA 1
ATOM 6468 C C . LEU A 1 851 ? -23.555 -16.905 15.875 1.00 89.25 851 LEU A C 1
ATOM 6470 O O . LEU A 1 851 ? -24.020 -15.797 15.583 1.00 89.25 851 LEU A O 1
ATOM 6474 N N . GLY A 1 852 ? -22.881 -17.644 14.998 1.00 85.19 852 GLY A N 1
ATOM 6475 C CA . GLY A 1 852 ? -22.698 -17.337 13.584 1.00 85.19 852 GLY A CA 1
ATOM 6476 C C . GLY A 1 852 ? -23.663 -18.103 12.681 1.00 85.19 852 GLY A C 1
ATOM 6477 O O . GLY A 1 852 ? -24.538 -18.839 13.132 1.00 85.19 852 GLY A O 1
ATOM 6478 N N . GLY A 1 853 ? -23.510 -17.915 11.373 1.00 82.69 853 GLY A N 1
ATOM 6479 C CA . GLY A 1 853 ? -24.160 -18.734 10.357 1.00 82.69 853 GLY A CA 1
ATOM 6480 C C . GLY A 1 853 ? -23.567 -20.118 10.193 1.00 82.69 853 GLY A C 1
ATOM 6481 O O . GLY A 1 853 ? -24.281 -21.019 9.762 1.00 82.69 853 GLY A O 1
ATOM 6482 N N . THR A 1 854 ? -22.303 -20.271 10.571 1.00 87.81 854 THR A N 1
ATOM 6483 C CA . THR A 1 854 ? -21.571 -21.533 10.566 1.00 87.81 854 THR A CA 1
ATOM 6484 C C . THR A 1 854 ? -20.869 -21.749 11.906 1.00 87.81 854 THR A C 1
ATOM 6486 O O . THR A 1 854 ? -20.698 -20.827 12.716 1.00 87.81 854 THR A O 1
ATOM 6489 N N . ASP A 1 855 ? -20.437 -22.982 12.148 1.00 88.50 855 ASP A N 1
ATOM 6490 C CA . ASP A 1 855 ? -19.617 -23.349 13.305 1.00 88.50 855 ASP A CA 1
ATOM 6491 C C . ASP A 1 855 ? -18.275 -22.590 13.372 1.00 88.50 855 ASP A C 1
ATOM 6493 O O . ASP A 1 855 ? -17.851 -22.174 14.450 1.00 88.50 855 ASP A O 1
ATOM 6497 N N . GLY A 1 856 ? -17.633 -22.341 12.233 1.00 86.69 856 GLY A N 1
ATOM 6498 C CA . GLY A 1 856 ? -16.379 -21.598 12.112 1.00 86.69 856 GLY A CA 1
ATOM 6499 C C . GLY A 1 856 ? -16.563 -20.102 12.342 1.00 86.69 856 GLY A C 1
ATOM 6500 O O . GLY A 1 856 ? -15.780 -19.499 13.074 1.00 86.69 856 GLY A O 1
ATOM 6501 N N . GLU A 1 857 ? -17.630 -19.495 11.809 1.00 86.44 857 GLU A N 1
ATOM 6502 C CA . GLU A 1 857 ? -17.965 -18.100 12.132 1.00 86.44 857 GLU A CA 1
ATOM 6503 C C . GLU A 1 857 ? -18.227 -17.946 13.638 1.00 86.44 857 GLU A C 1
ATOM 6505 O O . GLU A 1 857 ? -17.750 -16.995 14.262 1.00 86.44 857 GLU A O 1
ATOM 6510 N N . THR A 1 858 ? -18.928 -18.917 14.234 1.00 90.69 858 THR A N 1
ATOM 6511 C CA . THR A 1 858 ? -19.158 -18.977 15.684 1.00 90.69 858 THR A CA 1
ATOM 6512 C C . THR A 1 858 ? -17.838 -19.084 16.450 1.00 90.69 858 THR A C 1
ATOM 6514 O O . THR A 1 858 ? -17.630 -18.350 17.411 1.00 90.69 858 THR A O 1
ATOM 6517 N N . PHE A 1 859 ? -16.903 -19.929 16.006 1.00 90.44 859 PHE A N 1
ATOM 6518 C CA . PHE A 1 859 ? -15.577 -20.059 16.615 1.00 90.44 859 PHE A CA 1
ATOM 6519 C C . PHE A 1 859 ? -14.765 -18.757 16.557 1.00 90.44 859 PHE A C 1
ATOM 6521 O O . PHE A 1 859 ? -14.204 -18.327 17.565 1.00 90.44 859 PHE A O 1
ATOM 6528 N N . VAL A 1 860 ? -14.727 -18.085 15.403 1.00 87.94 860 VAL A N 1
ATOM 6529 C CA . VAL A 1 860 ? -14.019 -16.803 15.266 1.00 87.94 860 VAL A CA 1
ATOM 6530 C C . VAL A 1 860 ? -14.640 -15.749 16.176 1.00 87.94 860 VAL A C 1
ATOM 6532 O O . VAL A 1 860 ? -13.915 -15.086 16.919 1.00 87.94 860 VAL A O 1
ATOM 6535 N N . LYS A 1 861 ? -15.972 -15.619 16.185 1.00 89.00 861 LYS A N 1
ATOM 6536 C CA . LYS A 1 861 ? -16.670 -14.696 17.089 1.00 89.00 861 LYS A CA 1
ATOM 6537 C C . LYS A 1 861 ? -16.413 -15.036 18.558 1.00 89.00 861 LYS A C 1
ATOM 6539 O O . LYS A 1 861 ? -16.221 -14.110 19.342 1.00 89.00 861 LYS A O 1
ATOM 6544 N N . ALA A 1 862 ? -16.358 -16.319 18.924 1.00 91.50 862 ALA A N 1
ATOM 6545 C CA . ALA A 1 862 ? -16.064 -16.789 20.280 1.00 91.50 862 ALA A CA 1
ATOM 6546 C C . ALA A 1 862 ? -14.675 -16.322 20.721 1.00 91.50 862 ALA A C 1
ATOM 6548 O O . ALA A 1 862 ? -14.533 -15.665 21.750 1.00 91.50 862 ALA A O 1
ATOM 6549 N N . THR A 1 863 ? -13.663 -16.582 19.896 1.00 90.31 863 THR A N 1
ATOM 6550 C CA . THR A 1 863 ? -12.274 -16.195 20.159 1.00 90.31 863 THR A CA 1
ATOM 6551 C C . THR A 1 863 ? -12.122 -14.677 20.237 1.00 90.31 863 THR A C 1
ATOM 6553 O O . THR A 1 863 ? -11.560 -14.150 21.196 1.00 90.31 863 THR A O 1
ATOM 6556 N N . GLN A 1 864 ? -12.689 -13.947 19.273 1.00 90.12 864 GLN A N 1
ATOM 6557 C CA . GLN A 1 864 ? -12.682 -12.482 19.256 1.00 90.12 864 GLN A CA 1
ATOM 6558 C C . GLN A 1 864 ? -13.378 -11.885 20.486 1.00 90.12 864 GLN A C 1
ATOM 6560 O O . GLN A 1 864 ? -12.915 -10.879 21.030 1.00 90.12 864 GLN A O 1
ATOM 6565 N N . ARG A 1 865 ? -14.468 -12.516 20.941 1.00 91.56 865 ARG A N 1
ATOM 6566 C CA . ARG A 1 865 ? -15.201 -12.130 22.146 1.00 91.56 865 ARG A CA 1
ATOM 6567 C C . ARG A 1 865 ? -14.362 -12.341 23.399 1.00 91.56 865 ARG A C 1
ATOM 6569 O O . ARG A 1 865 ? -14.260 -11.420 24.200 1.00 91.56 865 ARG A O 1
ATOM 6576 N N . ILE A 1 866 ? -13.742 -13.511 23.549 1.00 92.50 866 ILE A N 1
ATOM 6577 C CA . ILE A 1 866 ? -12.889 -13.830 24.701 1.00 92.50 866 ILE A CA 1
ATOM 6578 C C . ILE A 1 866 ? -11.715 -12.849 24.772 1.00 92.50 866 ILE A C 1
ATOM 6580 O O . ILE A 1 866 ? -11.530 -12.217 25.807 1.00 92.50 866 ILE A O 1
ATOM 6584 N N . ILE A 1 867 ? -10.982 -12.635 23.670 1.00 91.94 867 ILE A N 1
ATOM 6585 C CA . ILE A 1 867 ? -9.849 -11.692 23.626 1.00 91.94 867 ILE A CA 1
ATOM 6586 C C . ILE A 1 867 ? -10.304 -10.277 24.002 1.00 91.94 867 ILE A C 1
ATOM 6588 O O . ILE A 1 867 ? -9.714 -9.644 24.878 1.00 91.94 867 ILE A O 1
ATOM 6592 N N . GLY A 1 868 ? -11.374 -9.784 23.367 1.00 91.38 868 GLY A N 1
ATOM 6593 C CA . GLY A 1 868 ? -11.904 -8.450 23.640 1.00 91.38 868 GLY A CA 1
ATOM 6594 C C . GLY A 1 868 ? -12.356 -8.281 25.092 1.00 91.38 868 GLY A C 1
ATOM 6595 O O . GLY A 1 868 ? -12.092 -7.243 25.695 1.00 91.38 868 GLY A O 1
ATOM 6596 N N . THR A 1 869 ? -12.995 -9.297 25.679 1.00 92.19 869 THR A N 1
ATOM 6597 C CA . THR A 1 869 ? -13.455 -9.256 27.072 1.00 92.19 869 THR A CA 1
ATOM 6598 C C . THR A 1 869 ? -12.313 -9.392 28.071 1.00 92.19 869 THR A C 1
ATOM 6600 O O . THR A 1 869 ? -12.323 -8.658 29.047 1.00 92.19 869 THR A O 1
ATOM 6603 N N . VAL A 1 870 ? -11.312 -10.245 27.841 1.00 92.19 870 VAL A N 1
ATOM 6604 C CA . VAL A 1 870 ? -10.155 -10.381 28.744 1.00 92.19 870 VAL A CA 1
ATOM 6605 C C . VAL A 1 870 ? -9.366 -9.075 28.808 1.00 92.19 870 VAL A C 1
ATOM 6607 O O . VAL A 1 870 ? -9.146 -8.546 29.895 1.00 92.19 870 VAL A O 1
ATOM 6610 N N . VAL A 1 871 ? -9.002 -8.506 27.653 1.00 93.00 871 VAL A N 1
ATOM 6611 C CA . VAL A 1 871 ? -8.251 -7.239 27.600 1.00 93.00 871 VAL A CA 1
ATOM 6612 C C . VAL A 1 871 ? -9.104 -6.076 28.119 1.00 93.00 871 VAL A C 1
ATOM 6614 O O . VAL A 1 871 ? -8.612 -5.228 28.862 1.00 93.00 871 VAL A O 1
ATOM 6617 N N . GLY A 1 872 ? -10.395 -6.049 27.769 1.00 91.62 872 GLY A N 1
ATOM 6618 C CA . GLY A 1 872 ? -11.330 -5.008 28.202 1.00 91.62 872 GLY A CA 1
ATOM 6619 C C . GLY A 1 872 ? -11.627 -5.049 29.695 1.00 91.62 872 GLY A C 1
ATOM 6620 O O . GLY A 1 872 ? -11.703 -3.999 30.323 1.00 91.62 872 GLY A O 1
ATOM 6621 N N . ALA A 1 873 ? -11.745 -6.243 30.276 1.00 88.69 873 ALA A N 1
ATOM 6622 C CA . ALA A 1 873 ? -11.864 -6.427 31.714 1.00 88.69 873 ALA A CA 1
ATOM 6623 C C . ALA A 1 873 ? -10.564 -5.997 32.403 1.00 88.69 873 ALA A C 1
ATOM 6625 O O . ALA A 1 873 ? -10.605 -5.120 33.258 1.00 88.69 873 ALA A O 1
ATOM 6626 N N . ALA A 1 874 ? -9.407 -6.523 31.990 1.00 89.25 874 ALA A N 1
ATOM 6627 C CA . ALA A 1 874 ? -8.126 -6.205 32.621 1.00 89.25 874 ALA A CA 1
ATOM 6628 C C . ALA A 1 874 ? -7.873 -4.689 32.700 1.00 89.25 874 ALA A C 1
ATOM 6630 O O . ALA A 1 874 ? -7.612 -4.160 33.778 1.00 89.25 874 ALA A O 1
ATOM 6631 N N . ILE A 1 875 ? -8.023 -3.974 31.579 1.00 91.25 875 ILE A N 1
ATOM 6632 C CA . ILE A 1 875 ? -7.825 -2.518 31.536 1.00 91.25 875 ILE A CA 1
ATOM 6633 C C . ILE A 1 875 ? -8.985 -1.783 32.229 1.00 91.25 875 ILE A C 1
ATOM 6635 O O . ILE A 1 875 ? -8.756 -0.829 32.970 1.00 91.25 875 ILE A O 1
ATOM 6639 N N . GLY A 1 876 ? -10.229 -2.229 32.034 1.00 87.75 876 GLY A N 1
ATOM 6640 C CA . GLY A 1 876 ? -11.420 -1.578 32.583 1.00 87.75 876 GLY A CA 1
ATOM 6641 C C . GLY A 1 876 ? -11.517 -1.592 34.084 1.00 87.75 876 GLY A C 1
ATOM 6642 O O . GLY A 1 876 ? -11.777 -0.548 34.681 1.00 87.75 876 GLY A O 1
ATOM 6643 N N . PHE A 1 877 ? -11.253 -2.742 34.685 1.00 85.31 877 PHE A N 1
ATOM 6644 C CA . PHE A 1 877 ? -11.224 -2.876 36.128 1.00 85.31 877 PHE A CA 1
ATOM 6645 C C . PHE A 1 877 ? -9.979 -2.216 36.725 1.00 85.31 877 PHE A C 1
ATOM 6647 O O . PHE A 1 877 ? -10.107 -1.573 37.758 1.00 85.31 877 PHE A O 1
ATOM 6654 N N . ALA A 1 878 ? -8.811 -2.263 36.066 1.00 87.25 878 ALA A N 1
ATOM 6655 C CA . ALA A 1 878 ? -7.627 -1.538 36.539 1.00 87.25 878 ALA A CA 1
ATOM 6656 C C . ALA A 1 878 ? -7.880 -0.024 36.639 1.00 87.25 878 ALA A C 1
ATOM 6658 O O . ALA A 1 878 ? -7.549 0.593 37.649 1.00 87.25 878 ALA A O 1
ATOM 6659 N N . VAL A 1 879 ? -8.523 0.570 35.627 1.00 89.00 879 VAL A N 1
ATOM 6660 C CA . VAL A 1 879 ? -8.904 1.990 35.662 1.00 89.00 879 VAL A CA 1
ATOM 6661 C C . VAL A 1 879 ? -9.989 2.253 36.714 1.00 89.00 879 VAL A C 1
ATOM 6663 O O . VAL A 1 879 ? -9.886 3.223 37.458 1.00 89.00 879 VAL A O 1
ATOM 6666 N N . ALA A 1 880 ? -11.003 1.390 36.824 1.00 83.88 880 ALA A N 1
ATOM 6667 C CA . ALA A 1 880 ? -12.049 1.549 37.837 1.00 83.88 880 ALA A CA 1
ATOM 6668 C C . ALA A 1 880 ? -11.482 1.509 39.271 1.00 83.88 880 ALA A C 1
ATOM 6670 O O . ALA A 1 880 ? -11.778 2.388 40.069 1.00 83.88 880 ALA A O 1
ATOM 6671 N N . ILE A 1 881 ? -10.593 0.558 39.575 1.00 84.25 881 ILE A N 1
ATOM 6672 C CA . ILE A 1 881 ? -9.966 0.411 40.899 1.00 84.25 881 ILE A CA 1
ATOM 6673 C C . ILE A 1 881 ? -9.044 1.597 41.218 1.00 84.25 881 ILE A C 1
ATOM 6675 O O . ILE A 1 881 ? -9.022 2.079 42.347 1.00 84.25 881 ILE A O 1
ATOM 6679 N N . GLN A 1 882 ? -8.275 2.077 40.236 1.00 88.56 882 GLN A N 1
ATOM 6680 C CA . GLN A 1 882 ? -7.269 3.120 40.454 1.00 88.56 882 GLN A CA 1
ATOM 6681 C C . GLN A 1 882 ? -7.872 4.515 40.685 1.00 88.56 882 GLN A C 1
ATOM 6683 O O . GLN A 1 882 ? -7.291 5.308 41.430 1.00 88.56 882 GLN A O 1
ATOM 6688 N N . TRP A 1 883 ? -8.995 4.836 40.035 1.00 87.75 883 TRP A N 1
ATOM 6689 C CA . TRP A 1 883 ? -9.629 6.161 40.109 1.00 87.75 883 TRP A CA 1
ATOM 6690 C C . TRP A 1 883 ? -10.973 6.178 40.854 1.00 87.75 883 TRP A C 1
ATOM 6692 O O . TRP A 1 883 ? -11.482 7.267 41.135 1.00 87.75 883 TRP A O 1
ATOM 6702 N N . GLY A 1 884 ? -11.512 5.009 41.213 1.00 79.88 884 GLY A N 1
ATOM 6703 C CA . GLY A 1 884 ? -12.769 4.848 41.944 1.00 79.88 884 GLY A CA 1
ATOM 6704 C C . GLY A 1 884 ? -13.949 5.558 41.278 1.00 79.88 884 GLY A C 1
ATOM 6705 O O . GLY A 1 884 ? -13.960 5.818 40.074 1.00 79.88 884 GLY A O 1
ATOM 6706 N N . SER A 1 885 ? -14.916 5.981 42.092 1.00 74.12 885 SER A N 1
ATOM 6707 C CA . SER A 1 885 ? -16.107 6.727 41.667 1.00 74.12 885 SER A CA 1
ATOM 6708 C C . SER A 1 885 ? -15.854 8.203 41.318 1.00 74.12 885 SER A C 1
ATOM 6710 O O . SER A 1 885 ? -16.786 9.009 41.291 1.00 74.12 885 SER A O 1
ATOM 6712 N N . ASN A 1 886 ? -14.612 8.606 41.020 1.00 86.00 886 ASN A N 1
ATOM 6713 C CA . ASN A 1 886 ? -14.326 9.985 40.635 1.00 86.00 886 ASN A CA 1
ATOM 6714 C C . ASN A 1 886 ? -15.060 10.342 39.329 1.00 86.00 886 ASN A C 1
ATOM 6716 O O . ASN A 1 886 ? -14.695 9.896 38.234 1.00 86.00 886 ASN A O 1
ATOM 6720 N N . HIS A 1 887 ? -16.089 11.187 39.440 1.00 84.06 887 HIS A N 1
ATOM 6721 C CA . HIS A 1 887 ? -16.929 11.599 38.315 1.00 84.06 887 HIS A CA 1
ATOM 6722 C C . HIS A 1 887 ? -16.135 12.310 37.207 1.00 84.06 887 HIS A C 1
ATOM 6724 O O . HIS A 1 887 ? -16.503 12.196 36.036 1.00 84.06 887 HIS A O 1
ATOM 6730 N N . ALA A 1 888 ? -15.024 12.981 37.544 1.00 87.38 888 ALA A N 1
ATOM 6731 C CA . ALA A 1 888 ? -14.172 13.666 36.571 1.00 87.38 888 ALA A CA 1
ATOM 6732 C C . ALA A 1 888 ? -13.446 12.700 35.618 1.00 87.38 888 ALA A C 1
ATOM 6734 O O . ALA A 1 888 ? -13.071 13.100 34.519 1.00 87.38 888 ALA A O 1
ATOM 6735 N N . VAL A 1 889 ? -13.270 11.435 36.014 1.00 87.50 889 VAL A N 1
ATOM 6736 C CA . VAL A 1 889 ? -12.642 10.387 35.190 1.00 87.50 889 VAL A CA 1
ATOM 6737 C C . VAL A 1 889 ? -13.700 9.456 34.599 1.00 87.50 889 VAL A C 1
ATOM 6739 O O . VAL A 1 889 ? -13.686 9.181 33.399 1.00 87.50 889 VAL A O 1
ATOM 6742 N N . THR A 1 890 ? -14.660 9.027 35.420 1.00 86.62 890 THR A N 1
ATOM 6743 C CA . THR A 1 890 ? -15.664 8.019 35.048 1.00 86.62 890 THR A CA 1
ATOM 6744 C C . THR A 1 890 ? -16.592 8.509 33.935 1.00 86.62 890 THR A C 1
ATOM 6746 O O . THR A 1 890 ? -16.832 7.781 32.973 1.00 86.62 890 THR A O 1
ATOM 6749 N N . LEU A 1 891 ? -17.082 9.756 33.998 1.00 87.38 891 LEU A N 1
ATOM 6750 C CA . LEU A 1 891 ? -18.029 10.279 33.000 1.00 87.38 891 LEU A CA 1
ATOM 6751 C C . LEU A 1 891 ? -17.394 10.469 31.606 1.00 87.38 891 LEU A C 1
ATOM 6753 O O . LEU A 1 891 ? -17.971 9.969 30.634 1.00 87.38 891 LEU A O 1
ATOM 6757 N N . PRO A 1 892 ? -16.210 11.108 31.453 1.00 91.06 892 PRO A N 1
ATOM 6758 C CA . PRO A 1 892 ? -15.536 11.172 30.153 1.00 91.06 892 PRO A CA 1
ATOM 6759 C C . PRO A 1 892 ? -15.170 9.792 29.600 1.00 91.06 892 PRO A C 1
ATOM 6761 O O . PRO A 1 892 ? -15.258 9.567 28.393 1.00 91.06 892 PRO A O 1
ATOM 6764 N N . LEU A 1 893 ? -14.790 8.854 30.470 1.00 91.69 893 LEU A N 1
ATOM 6765 C CA . LEU A 1 893 ? -14.438 7.501 30.060 1.00 91.69 893 LEU A CA 1
ATOM 6766 C C . LEU A 1 893 ? -15.659 6.699 29.594 1.00 91.69 893 LEU A C 1
ATOM 6768 O O . LEU A 1 893 ? -15.578 6.029 28.566 1.00 91.69 893 LEU A O 1
ATOM 6772 N N . LEU A 1 894 ? -16.803 6.805 30.280 1.00 90.25 894 LEU A N 1
ATOM 6773 C CA . LEU A 1 894 ? -18.077 6.237 29.822 1.00 90.25 894 LEU A CA 1
ATOM 6774 C C . LEU A 1 894 ? -18.463 6.802 28.448 1.00 90.25 894 LEU A C 1
ATOM 6776 O O . LEU A 1 894 ? -18.784 6.035 27.538 1.00 90.25 894 LEU A O 1
ATOM 6780 N N . ALA A 1 895 ? -18.356 8.123 28.264 1.00 91.94 895 ALA A N 1
ATOM 6781 C CA . ALA A 1 895 ? -18.600 8.773 26.978 1.00 91.94 895 ALA A CA 1
ATOM 6782 C C . ALA A 1 895 ? -17.671 8.235 25.873 1.00 91.94 895 ALA A C 1
ATOM 6784 O O . ALA A 1 895 ? -18.129 7.885 24.780 1.00 91.94 895 ALA A O 1
ATOM 6785 N N . LEU A 1 896 ? -16.375 8.092 26.169 1.00 95.38 896 LEU A N 1
ATOM 6786 C CA . LEU A 1 896 ? -15.402 7.499 25.254 1.00 95.38 896 LEU A CA 1
ATOM 6787 C C . LEU A 1 896 ? -15.751 6.044 24.912 1.00 95.38 896 LEU A C 1
ATOM 6789 O O . LEU A 1 896 ? -15.681 5.667 23.745 1.00 95.38 896 LEU A O 1
ATOM 6793 N N . CYS A 1 897 ? -16.173 5.235 25.887 1.00 94.25 897 CYS A N 1
ATOM 6794 C CA . CYS A 1 897 ? -16.547 3.838 25.661 1.00 94.25 897 CYS A CA 1
ATOM 6795 C C . CYS A 1 897 ? -17.803 3.706 24.785 1.00 94.25 897 CYS A C 1
ATOM 6797 O O . CYS A 1 897 ? -17.832 2.874 23.872 1.00 94.25 897 CYS A O 1
ATOM 6799 N N . VAL A 1 898 ? -18.828 4.541 25.002 1.00 93.25 898 VAL A N 1
ATOM 6800 C CA . VAL A 1 898 ? -20.030 4.585 24.144 1.00 93.25 898 VAL A CA 1
ATOM 6801 C C . VAL A 1 898 ? -19.658 4.975 22.712 1.00 93.25 898 VAL A C 1
ATOM 6803 O O . VAL A 1 898 ? -20.059 4.303 21.755 1.00 93.25 898 VAL A O 1
ATOM 6806 N N . PHE A 1 899 ? -18.843 6.021 22.561 1.00 94.75 899 PHE A N 1
ATOM 6807 C CA . PHE A 1 899 ? -18.364 6.471 21.260 1.00 94.75 899 PHE A CA 1
ATOM 6808 C C . PHE A 1 899 ? -17.555 5.376 20.550 1.00 94.75 899 PHE A C 1
ATOM 6810 O O . PHE A 1 899 ? -17.893 4.968 19.439 1.00 94.75 899 PHE A O 1
ATOM 6817 N N . ALA A 1 900 ? -16.518 4.846 21.200 1.00 94.38 900 ALA A N 1
ATOM 6818 C CA . ALA A 1 900 ? -15.585 3.904 20.596 1.00 94.38 900 ALA A CA 1
ATOM 6819 C C . ALA A 1 900 ? -16.228 2.538 20.296 1.00 94.38 900 ALA A C 1
ATOM 6821 O O . ALA A 1 900 ? -15.979 1.969 19.231 1.00 94.38 900 ALA A O 1
ATOM 6822 N N . SER A 1 901 ? -17.120 2.039 21.163 1.00 91.56 901 SER A N 1
ATOM 6823 C CA . SER A 1 901 ? -17.875 0.800 20.902 1.00 91.56 901 SER A CA 1
ATOM 6824 C C . SER A 1 901 ? -18.802 0.910 19.688 1.00 91.56 901 SER A C 1
ATOM 6826 O O . SER A 1 901 ? -19.067 -0.083 19.010 1.00 91.56 901 SER A O 1
ATOM 6828 N N . THR A 1 902 ? -19.282 2.112 19.369 1.00 90.38 902 THR A N 1
ATOM 6829 C CA . THR A 1 902 ? -20.096 2.341 18.170 1.00 90.38 902 THR A CA 1
ATOM 6830 C C . THR A 1 902 ? -19.225 2.603 16.941 1.00 90.38 902 THR A C 1
ATOM 6832 O O . THR A 1 902 ? -19.502 2.042 15.882 1.00 90.38 902 THR A O 1
ATOM 6835 N N . TYR A 1 903 ? -18.140 3.371 17.081 1.00 90.06 903 TYR A N 1
ATOM 6836 C CA . TYR A 1 903 ? -17.224 3.713 15.988 1.00 90.06 903 TYR A CA 1
ATOM 6837 C C . TYR A 1 903 ? -16.537 2.480 15.379 1.00 90.06 903 TYR A C 1
ATOM 6839 O O . TYR A 1 903 ? -16.458 2.345 14.158 1.00 90.06 903 TYR A O 1
ATOM 6847 N N . PHE A 1 904 ? -16.075 1.547 16.218 1.00 89.81 904 PHE A N 1
ATOM 6848 C CA . PHE A 1 904 ? -15.351 0.353 15.765 1.00 89.81 904 PHE A CA 1
ATOM 6849 C C . PHE A 1 904 ? -16.248 -0.829 15.373 1.00 89.81 904 PHE A C 1
ATOM 6851 O O . PHE A 1 904 ? -15.727 -1.840 14.895 1.00 89.81 904 PHE A O 1
ATOM 6858 N N . ARG A 1 905 ? -17.578 -0.696 15.492 1.00 85.62 905 ARG A N 1
ATOM 6859 C CA . ARG A 1 905 ? -18.552 -1.783 15.285 1.00 85.62 905 ARG A CA 1
ATOM 6860 C C . ARG A 1 905 ? -18.412 -2.490 13.936 1.00 85.62 905 ARG A C 1
ATOM 6862 O O . ARG A 1 905 ? -18.516 -3.709 13.879 1.00 85.62 905 ARG A O 1
ATOM 6869 N N . THR A 1 906 ? -18.173 -1.740 12.861 1.00 77.81 906 THR A N 1
ATOM 6870 C CA . THR A 1 906 ? -18.034 -2.283 11.495 1.00 77.81 906 THR A CA 1
ATOM 6871 C C . THR A 1 906 ? -16.582 -2.549 11.089 1.00 77.81 906 THR A C 1
ATOM 6873 O O . THR A 1 906 ? -16.328 -2.962 9.962 1.00 77.81 906 THR A O 1
ATOM 6876 N N . VAL A 1 907 ? -15.624 -2.285 11.984 1.00 79.31 907 VAL A N 1
ATOM 6877 C CA . VAL A 1 907 ? -14.181 -2.366 11.707 1.00 79.31 907 VAL A CA 1
ATOM 6878 C C . VAL A 1 907 ? -13.556 -3.571 12.391 1.00 79.31 907 VAL A C 1
ATOM 6880 O O . VAL A 1 907 ? -12.813 -4.317 11.763 1.00 79.31 907 VAL A O 1
ATOM 6883 N N . SER A 1 908 ? -13.823 -3.744 13.688 1.00 84.62 908 SER A N 1
ATOM 6884 C CA . SER A 1 908 ? -13.205 -4.788 14.502 1.00 84.62 908 SER A CA 1
ATOM 6885 C C . SER A 1 908 ? -14.138 -5.224 15.630 1.00 84.62 908 SER A C 1
ATOM 6887 O O . SER A 1 908 ? -14.461 -4.455 16.543 1.00 84.62 908 SER A O 1
ATOM 6889 N N . SER A 1 909 ? -14.546 -6.493 15.580 1.00 86.19 909 SER A N 1
ATOM 6890 C CA . SER A 1 909 ? -15.359 -7.131 16.619 1.00 86.19 909 SER A CA 1
ATOM 6891 C C . SER A 1 909 ? -14.631 -7.214 17.979 1.00 86.19 909 SER A C 1
ATOM 6893 O O . SER A 1 909 ? -15.234 -6.811 18.983 1.00 86.19 909 SER A O 1
ATOM 6895 N N . PRO A 1 910 ? -13.334 -7.606 18.060 1.00 89.62 910 PRO A N 1
ATOM 6896 C CA . PRO A 1 910 ? -12.586 -7.571 19.322 1.00 89.62 910 PRO A CA 1
ATOM 6897 C C . PRO A 1 910 ? -12.542 -6.183 19.957 1.00 89.62 910 PRO A C 1
ATOM 6899 O O . PRO A 1 910 ? -12.788 -6.044 21.152 1.00 89.62 910 PRO A O 1
ATOM 6902 N N . LEU A 1 911 ? -12.278 -5.144 19.157 1.00 92.31 911 LEU A N 1
ATOM 6903 C CA . LEU A 1 911 ? -12.157 -3.776 19.660 1.00 92.31 911 LEU A CA 1
ATOM 6904 C C . LEU A 1 911 ? -13.507 -3.236 20.150 1.00 92.31 911 LEU A C 1
ATOM 6906 O O . LEU A 1 911 ? -13.579 -2.560 21.171 1.00 92.31 911 LEU A O 1
ATOM 6910 N N . THR A 1 912 ? -14.596 -3.592 19.468 1.00 91.31 912 THR A N 1
ATOM 6911 C CA . THR A 1 912 ? -15.959 -3.289 19.924 1.00 91.31 912 THR A CA 1
ATOM 6912 C C . THR A 1 912 ? -16.252 -3.945 21.272 1.00 91.31 912 THR A C 1
ATOM 6914 O O . THR A 1 912 ? -16.723 -3.281 22.194 1.00 91.31 912 THR A O 1
ATOM 6917 N N . THR A 1 913 ? -15.921 -5.231 21.411 1.00 91.31 913 THR A N 1
ATOM 6918 C CA . THR A 1 913 ? -16.090 -5.987 22.660 1.00 91.31 913 THR A CA 1
ATOM 6919 C C . THR A 1 913 ? -15.248 -5.404 23.796 1.00 91.31 913 THR A C 1
ATOM 6921 O O . THR A 1 913 ? -15.731 -5.310 24.925 1.00 91.31 913 THR A O 1
ATOM 6924 N N . PHE A 1 914 ? -14.015 -4.988 23.502 1.00 94.50 914 PHE A N 1
ATOM 6925 C CA . PHE A 1 914 ? -13.120 -4.320 24.444 1.00 94.50 914 PHE A CA 1
ATOM 6926 C C . PHE A 1 914 ? -13.780 -3.075 25.046 1.00 94.50 914 PHE A C 1
ATOM 6928 O O . PHE A 1 914 ? -13.970 -3.007 26.261 1.00 94.50 914 PHE A O 1
ATOM 6935 N N . TRP A 1 915 ? -14.234 -2.141 24.202 1.00 94.50 915 TRP A N 1
ATOM 6936 C CA . TRP A 1 915 ? -14.879 -0.907 24.660 1.00 94.50 915 TRP A CA 1
ATOM 6937 C C . TRP A 1 915 ? -16.219 -1.155 25.359 1.00 94.50 915 TRP A C 1
ATOM 6939 O O . TRP A 1 915 ? -16.547 -0.453 26.310 1.00 94.50 915 TRP A O 1
ATOM 6949 N N . GLN A 1 916 ? -16.987 -2.167 24.943 1.00 89.62 916 GLN A N 1
ATOM 6950 C CA . GLN A 1 916 ? -18.219 -2.563 25.639 1.00 89.62 916 GLN A CA 1
ATOM 6951 C C . GLN A 1 916 ? -17.942 -3.165 27.021 1.00 89.62 916 GLN A C 1
ATOM 6953 O O . GLN A 1 916 ? -18.663 -2.886 27.971 1.00 89.62 916 GLN A O 1
ATOM 6958 N N . THR A 1 917 ? -16.899 -3.983 27.155 1.00 90.69 917 THR A N 1
ATOM 6959 C CA . THR A 1 917 ? -16.522 -4.572 28.447 1.00 90.69 917 THR A CA 1
ATOM 6960 C C . THR A 1 917 ? -16.014 -3.488 29.397 1.00 90.69 917 THR A C 1
ATOM 6962 O O . THR A 1 917 ? -16.428 -3.453 30.553 1.00 90.69 917 THR A O 1
ATOM 6965 N N . MET A 1 918 ? -15.210 -2.553 28.882 1.00 91.62 918 MET A N 1
ATOM 6966 C CA . MET A 1 918 ? -14.781 -1.352 29.600 1.00 91.62 918 MET A CA 1
ATOM 6967 C C . MET A 1 918 ? -15.980 -0.509 30.062 1.00 91.62 918 MET A C 1
ATOM 6969 O O . MET A 1 918 ? -16.047 -0.143 31.231 1.00 91.62 918 MET A O 1
ATOM 6973 N N . LEU A 1 919 ? -16.955 -0.257 29.174 1.00 90.19 919 LEU A N 1
ATOM 6974 C CA . LEU A 1 919 ? -18.199 0.451 29.502 1.00 90.19 919 LEU A CA 1
ATOM 6975 C C . LEU A 1 919 ? -18.894 -0.189 30.710 1.00 90.19 919 LEU A C 1
ATOM 6977 O O . LEU A 1 919 ? -19.325 0.523 31.610 1.00 90.19 919 LEU A O 1
ATOM 6981 N N . PHE A 1 920 ? -18.977 -1.522 30.748 1.00 85.12 920 PHE A N 1
ATOM 6982 C CA . PHE A 1 920 ? -19.605 -2.235 31.861 1.00 85.12 920 PHE A CA 1
ATOM 6983 C C . PHE A 1 920 ? -18.794 -2.175 33.148 1.00 85.12 920 PHE A C 1
ATOM 6985 O O . PHE A 1 920 ? -19.398 -1.992 34.197 1.00 85.12 920 PHE A O 1
ATOM 6992 N N . ALA A 1 921 ? -17.466 -2.282 33.091 1.00 86.62 921 ALA A N 1
ATOM 6993 C CA . ALA A 1 921 ? -16.628 -2.136 34.281 1.00 86.62 921 ALA A CA 1
ATOM 6994 C C . ALA A 1 921 ? -16.839 -0.759 34.936 1.00 86.62 921 ALA A C 1
ATOM 6996 O O . ALA A 1 921 ? -17.098 -0.672 36.133 1.00 86.62 921 ALA A O 1
ATOM 6997 N N . GLN A 1 922 ? -16.836 0.303 34.125 1.00 87.25 922 GLN A N 1
ATOM 6998 C CA . GLN A 1 922 ? -17.078 1.671 34.593 1.00 87.25 922 GLN A CA 1
ATOM 6999 C C . GLN A 1 922 ? -18.512 1.872 35.090 1.00 87.25 922 GLN A C 1
ATOM 7001 O O . GLN A 1 922 ? -18.738 2.555 36.083 1.00 87.25 922 GLN A O 1
ATOM 7006 N N . LEU A 1 923 ? -19.490 1.240 34.436 1.00 84.50 923 LEU A N 1
ATOM 7007 C CA . LEU A 1 923 ? -20.875 1.276 34.886 1.00 84.50 923 LEU A CA 1
ATOM 7008 C C . LEU A 1 923 ? -21.050 0.568 36.240 1.00 84.50 923 LEU A C 1
ATOM 7010 O O . LEU A 1 923 ? -21.749 1.082 37.103 1.00 84.50 923 LEU A O 1
ATOM 7014 N N . TYR A 1 924 ? -20.405 -0.578 36.459 1.00 80.69 924 TYR A N 1
ATOM 7015 C CA . TYR A 1 924 ? -20.479 -1.309 37.730 1.00 80.69 924 TYR A CA 1
ATOM 7016 C C . TYR A 1 924 ? -19.850 -0.543 38.891 1.00 80.69 924 TYR A C 1
ATOM 7018 O O . TYR A 1 924 ? -20.425 -0.533 39.980 1.00 80.69 924 TYR A O 1
ATOM 7026 N N . GLU A 1 925 ? -18.716 0.114 38.651 1.00 85.56 925 GLU A N 1
ATOM 7027 C CA . GLU A 1 925 ? -18.094 1.012 39.628 1.00 85.56 925 GLU A CA 1
ATOM 7028 C C . GLU A 1 925 ? -19.008 2.198 39.935 1.00 85.56 925 GLU A C 1
ATOM 7030 O O . GLU A 1 925 ? -19.262 2.497 41.099 1.00 85.56 925 GLU A O 1
ATOM 7035 N N . PHE A 1 926 ? -19.609 2.803 38.905 1.00 82.38 926 PHE A N 1
ATOM 7036 C CA . PHE A 1 926 ? -20.569 3.892 39.083 1.00 82.38 926 PHE A CA 1
ATOM 7037 C C . PHE A 1 926 ? -21.808 3.474 39.895 1.00 82.38 926 PHE A C 1
ATOM 7039 O O . PHE A 1 926 ? -22.328 4.263 40.677 1.00 82.38 926 PHE A O 1
ATOM 7046 N N . LEU A 1 927 ? -22.274 2.228 39.746 1.00 77.50 927 LEU A N 1
ATOM 7047 C CA . LEU A 1 927 ? -23.361 1.668 40.558 1.00 77.50 927 LEU A CA 1
ATOM 7048 C C . LEU A 1 927 ? -22.922 1.217 41.966 1.00 77.50 927 LEU A C 1
ATOM 7050 O O . LEU A 1 927 ? -23.771 0.755 42.729 1.00 77.50 927 LEU A O 1
ATOM 7054 N N . GLY A 1 928 ? -21.631 1.289 42.308 1.00 75.62 928 GLY A N 1
ATOM 7055 C CA . GLY A 1 928 ? -21.096 0.790 43.580 1.00 75.62 928 GLY A CA 1
ATOM 7056 C C . GLY A 1 928 ? -21.173 -0.735 43.731 1.00 75.62 928 GLY A C 1
ATOM 7057 O O . GLY A 1 928 ? -21.205 -1.246 44.846 1.00 75.62 928 GLY A O 1
ATOM 7058 N N . LYS A 1 929 ? -21.246 -1.475 42.615 1.00 75.25 929 LYS A N 1
ATOM 7059 C CA . LYS A 1 929 ? -21.378 -2.945 42.575 1.00 75.25 929 LYS A CA 1
ATOM 7060 C C . LYS A 1 929 ? -20.076 -3.654 42.177 1.00 75.25 929 LYS A C 1
ATOM 7062 O O . LYS A 1 929 ? -20.096 -4.856 41.905 1.00 75.25 929 LYS A O 1
ATOM 7067 N N . LEU A 1 930 ? -18.960 -2.931 42.077 1.00 73.25 930 LEU A N 1
ATOM 7068 C CA . LEU A 1 930 ? -17.676 -3.498 41.669 1.00 73.25 930 LEU A CA 1
ATOM 7069 C C . LEU A 1 930 ? -17.080 -4.365 42.786 1.00 73.25 930 LEU A C 1
ATOM 7071 O O . LEU A 1 930 ? -16.984 -3.940 43.933 1.00 73.25 930 LEU A O 1
ATOM 7075 N N . SER A 1 931 ? -16.633 -5.574 42.446 1.00 73.50 931 SER A N 1
ATOM 7076 C CA . SER A 1 931 ? -15.823 -6.412 43.334 1.00 73.50 931 SER A CA 1
ATOM 7077 C C . SER A 1 931 ? -14.626 -6.978 42.572 1.00 73.50 931 SER A C 1
ATOM 7079 O O . SER A 1 931 ? -14.681 -7.147 41.356 1.00 73.50 931 SER A O 1
ATOM 7081 N N . THR A 1 932 ? -13.528 -7.293 43.261 1.00 70.50 932 THR A N 1
ATOM 7082 C CA . THR A 1 932 ? -12.352 -7.920 42.626 1.00 70.50 932 THR A CA 1
ATOM 7083 C C . THR A 1 932 ? -12.686 -9.299 42.049 1.00 70.50 932 THR A C 1
ATOM 7085 O O . THR A 1 932 ? -12.231 -9.643 40.962 1.00 70.50 932 THR A O 1
ATOM 7088 N N . VAL A 1 933 ? -13.584 -10.037 42.709 1.00 72.38 933 VAL A N 1
ATOM 7089 C CA . VAL A 1 933 ? -14.126 -11.323 42.237 1.00 72.38 933 VAL A CA 1
ATOM 7090 C C . VAL A 1 933 ? -14.953 -11.160 40.954 1.00 72.38 933 VAL A C 1
ATOM 7092 O O . VAL A 1 933 ? -14.961 -12.047 40.103 1.00 72.38 933 VAL A O 1
ATOM 7095 N N . ALA A 1 934 ? -15.605 -10.009 40.754 1.00 71.12 934 ALA A N 1
ATOM 7096 C CA . ALA A 1 934 ? -16.385 -9.738 39.548 1.00 71.12 934 ALA A CA 1
ATOM 7097 C C . ALA A 1 934 ? -15.535 -9.802 38.266 1.00 71.12 934 ALA A C 1
ATOM 7099 O O . ALA A 1 934 ? -16.059 -10.152 37.210 1.00 71.12 934 ALA A O 1
ATOM 7100 N N . VAL A 1 935 ? -14.231 -9.508 38.344 1.00 72.69 935 VAL A N 1
ATOM 7101 C CA . VAL A 1 935 ? -13.316 -9.579 37.192 1.00 72.69 935 VAL A CA 1
ATOM 7102 C C . VAL A 1 935 ? -13.128 -11.020 36.729 1.00 72.69 935 VAL A C 1
ATOM 7104 O O . VAL A 1 935 ? -13.297 -11.323 35.546 1.00 72.69 935 VAL A O 1
ATOM 7107 N N . GLU A 1 936 ? -12.817 -11.911 37.671 1.00 80.75 936 GLU A N 1
ATOM 7108 C CA . GLU A 1 936 ? -12.598 -13.336 37.410 1.00 80.75 936 GLU A CA 1
ATOM 7109 C C . GLU A 1 936 ? -13.880 -13.991 36.894 1.00 80.75 936 GLU A C 1
ATOM 7111 O O . GLU A 1 936 ? -13.868 -14.674 35.866 1.00 80.75 936 GLU A O 1
ATOM 7116 N N . VAL A 1 937 ? -15.011 -13.685 37.538 1.00 83.44 937 VAL A N 1
ATOM 7117 C CA . VAL A 1 937 ? -16.336 -14.176 37.139 1.00 83.44 937 VAL A CA 1
ATOM 7118 C C . VAL A 1 937 ? -16.704 -13.686 35.736 1.00 83.44 937 VAL A C 1
ATOM 7120 O O . VAL A 1 937 ? -17.210 -14.462 34.927 1.00 83.44 937 VAL A O 1
ATOM 7123 N N . ARG A 1 938 ? -16.373 -12.437 35.378 1.00 84.12 938 ARG A N 1
ATOM 7124 C CA . ARG A 1 938 ? -16.672 -11.885 34.048 1.00 84.12 938 ARG A CA 1
ATOM 7125 C C . ARG A 1 938 ? -15.950 -12.623 32.929 1.00 84.12 938 ARG A C 1
ATOM 7127 O O . ARG A 1 938 ? -16.545 -12.866 31.873 1.00 84.12 938 ARG A O 1
ATOM 7134 N N . ILE A 1 939 ? -14.676 -12.947 33.140 1.00 87.94 939 ILE A N 1
ATOM 7135 C CA . ILE A 1 939 ? -13.881 -13.711 32.176 1.00 87.94 939 ILE A CA 1
ATOM 7136 C C . ILE A 1 939 ? -14.428 -15.139 32.093 1.00 87.94 939 ILE A C 1
ATOM 7138 O O . ILE A 1 939 ? -14.724 -15.605 30.991 1.00 87.94 939 ILE A O 1
ATOM 7142 N N . LEU A 1 940 ? -14.638 -15.793 33.240 1.00 90.06 940 LEU A N 1
ATOM 7143 C CA . LEU A 1 940 ? -15.127 -17.169 33.321 1.00 90.06 940 LEU A CA 1
ATOM 7144 C C . LEU A 1 940 ? -16.485 -17.345 32.630 1.00 90.06 940 LEU A C 1
ATOM 7146 O O . LEU A 1 940 ? -16.625 -18.194 31.754 1.00 90.06 940 LEU A O 1
ATOM 7150 N N . GLU A 1 941 ? -17.476 -16.518 32.956 1.00 88.50 941 GLU A N 1
ATOM 7151 C CA . GLU A 1 941 ? -18.822 -16.617 32.381 1.00 88.50 941 GLU A CA 1
ATOM 7152 C C . GLU A 1 941 ? -18.835 -16.294 30.885 1.00 88.50 941 GLU A C 1
ATOM 7154 O O . GLU A 1 941 ? -19.587 -16.902 30.120 1.00 88.50 941 GLU A O 1
ATOM 7159 N N . THR A 1 942 ? -17.944 -15.408 30.428 1.00 91.81 942 THR A N 1
ATOM 7160 C CA . THR A 1 942 ? -17.784 -15.151 28.992 1.00 91.81 942 THR A CA 1
ATOM 7161 C C . THR A 1 942 ? -17.225 -16.360 28.256 1.00 91.81 942 THR A C 1
ATOM 7163 O O . THR A 1 942 ? -17.706 -16.682 27.167 1.00 91.81 942 THR A O 1
ATOM 7166 N N . VAL A 1 943 ? -16.253 -17.052 28.856 1.00 93.12 943 VAL A N 1
ATOM 7167 C CA . VAL A 1 943 ? -15.715 -18.307 28.322 1.00 93.12 943 VAL A CA 1
ATOM 7168 C C . VAL A 1 943 ? -16.796 -19.388 28.310 1.00 93.12 943 VAL A C 1
ATOM 7170 O O . VAL A 1 943 ? -16.987 -20.011 27.269 1.00 93.12 943 VAL A O 1
ATOM 7173 N N . ILE A 1 944 ? -17.561 -19.557 29.397 1.00 93.50 944 ILE A N 1
ATOM 7174 C CA . ILE A 1 944 ? -18.684 -20.511 29.463 1.00 93.50 944 ILE A CA 1
ATOM 7175 C C . ILE A 1 944 ? -19.672 -20.243 28.325 1.00 93.50 944 ILE A C 1
ATOM 7177 O O . ILE A 1 944 ? -19.965 -21.144 27.542 1.00 93.50 944 ILE A O 1
ATOM 7181 N N . GLY A 1 945 ? -20.140 -19.001 28.176 1.00 92.69 945 GLY A N 1
ATOM 7182 C CA . GLY A 1 945 ? -21.091 -18.641 27.125 1.00 92.69 945 GLY A CA 1
ATOM 7183 C C . GLY A 1 945 ? -20.552 -18.880 25.711 1.00 92.69 945 GLY A C 1
ATOM 7184 O O . GLY A 1 945 ? -21.258 -19.414 24.857 1.00 92.69 945 GLY A O 1
ATOM 7185 N N . ALA A 1 946 ? -19.288 -18.532 25.461 1.00 94.25 946 ALA A N 1
ATOM 7186 C CA . ALA A 1 946 ? -18.639 -18.744 24.169 1.00 94.25 946 ALA A CA 1
ATOM 7187 C C . ALA A 1 946 ? -18.464 -20.239 23.835 1.00 94.25 946 ALA A C 1
ATOM 7189 O O . ALA A 1 946 ? -18.708 -20.649 22.698 1.00 94.25 946 ALA A O 1
ATOM 7190 N N . VAL A 1 947 ? -18.092 -21.061 24.822 1.00 94.88 947 VAL A N 1
ATOM 7191 C CA . VAL A 1 947 ? -17.969 -22.519 24.672 1.00 94.88 947 VAL A CA 1
ATOM 7192 C C . VAL A 1 947 ? -19.337 -23.155 24.432 1.00 94.88 947 VAL A C 1
ATOM 7194 O O . VAL A 1 947 ? -19.473 -23.958 23.511 1.00 94.88 947 VAL A O 1
ATOM 7197 N N . VAL A 1 948 ? -20.366 -22.763 25.189 1.00 95.38 948 VAL A N 1
ATOM 7198 C CA . VAL A 1 948 ? -21.739 -23.254 24.995 1.00 95.38 948 VAL A CA 1
ATOM 7199 C C . VAL A 1 948 ? -22.244 -22.925 23.591 1.00 95.38 948 VAL A C 1
ATOM 7201 O O . VAL A 1 948 ? -22.752 -23.817 22.914 1.00 95.38 948 VAL A O 1
ATOM 7204 N N . ALA A 1 949 ? -22.040 -21.696 23.108 1.00 94.06 949 ALA A N 1
ATOM 7205 C CA . ALA A 1 949 ? -22.412 -21.322 21.744 1.00 94.06 949 ALA A CA 1
ATOM 7206 C C . ALA A 1 949 ? -21.716 -22.194 20.691 1.00 94.06 949 ALA A C 1
ATOM 7208 O O . ALA A 1 949 ? -22.356 -22.622 19.732 1.00 94.06 949 ALA A O 1
ATOM 7209 N N . LEU A 1 950 ? -20.427 -22.496 20.876 1.00 92.94 950 LEU A N 1
ATOM 7210 C CA . LEU A 1 950 ? -19.670 -23.356 19.967 1.00 92.94 950 LEU A CA 1
ATOM 7211 C C . LEU A 1 950 ? -20.180 -24.804 19.977 1.00 92.94 950 LEU A C 1
ATOM 7213 O O . LEU A 1 950 ? -20.315 -25.418 18.919 1.00 92.94 950 LEU A O 1
ATOM 7217 N N . VAL A 1 951 ? -20.484 -25.346 21.159 1.00 94.69 951 VAL A N 1
ATOM 7218 C CA . VAL A 1 951 ? -21.064 -26.689 21.313 1.00 94.69 951 VAL A CA 1
ATOM 7219 C C . VAL A 1 951 ? -22.433 -26.752 20.637 1.00 94.69 951 VAL A C 1
ATOM 7221 O O . VAL A 1 951 ? -22.688 -27.658 19.847 1.00 94.69 951 VAL A O 1
ATOM 7224 N N . VAL A 1 952 ? -23.289 -25.757 20.869 1.00 94.12 952 VAL A N 1
ATOM 7225 C CA . VAL A 1 952 ? -24.618 -25.670 20.252 1.00 94.12 952 VAL A CA 1
ATOM 7226 C C . VAL A 1 952 ? -24.524 -25.528 18.733 1.00 94.12 952 VAL A C 1
ATOM 7228 O O . VAL A 1 952 ? -25.218 -26.252 18.024 1.00 94.12 952 VAL A O 1
ATOM 7231 N N . ALA A 1 953 ? -23.623 -24.689 18.216 1.00 90.12 953 ALA A N 1
ATOM 7232 C CA . ALA A 1 953 ? -23.409 -24.536 16.776 1.00 90.12 953 ALA A CA 1
ATOM 7233 C C . ALA A 1 953 ? -22.916 -25.828 16.095 1.00 90.12 953 ALA A C 1
ATOM 7235 O O . ALA A 1 953 ? -23.213 -26.050 14.920 1.00 90.12 953 ALA A O 1
ATOM 7236 N N . ARG A 1 954 ? -22.188 -26.690 16.822 1.00 90.69 954 ARG A N 1
ATOM 7237 C CA . ARG A 1 954 ? -21.686 -27.979 16.313 1.00 90.69 954 ARG A CA 1
ATOM 7238 C C . ARG A 1 954 ? -22.662 -29.144 16.470 1.00 90.69 954 ARG A C 1
ATOM 7240 O O . ARG A 1 954 ? -22.614 -30.060 15.655 1.00 90.69 954 ARG A O 1
ATOM 7247 N N . LEU A 1 955 ? -23.507 -29.141 17.501 1.00 92.50 955 LEU A N 1
ATOM 7248 C CA . LEU A 1 955 ? -24.364 -30.287 17.834 1.00 92.50 955 LEU A CA 1
ATOM 7249 C C . LEU A 1 955 ? -25.838 -30.086 17.464 1.00 92.50 955 LEU A C 1
ATOM 7251 O O . LEU A 1 955 ? -26.520 -31.053 17.136 1.00 92.50 955 LEU A O 1
ATOM 7255 N N . ILE A 1 956 ? -26.350 -28.854 17.496 1.00 90.94 956 ILE A N 1
ATOM 7256 C CA . ILE A 1 956 ? -27.779 -28.573 17.315 1.00 90.94 956 ILE A CA 1
ATOM 7257 C C . ILE A 1 956 ? -28.000 -27.987 15.928 1.00 90.94 956 ILE A C 1
ATOM 7259 O O . ILE A 1 956 ? -27.694 -26.821 15.694 1.00 90.94 956 ILE A O 1
ATOM 7263 N N . LEU A 1 957 ? -28.567 -28.784 15.017 1.00 87.12 957 LEU A N 1
ATOM 7264 C CA . LEU A 1 957 ? -28.830 -28.390 13.625 1.00 87.12 957 LEU A CA 1
ATOM 7265 C C . LEU A 1 957 ? -27.586 -27.759 12.944 1.00 87.12 957 LEU A C 1
ATOM 7267 O O . LEU A 1 957 ? -27.665 -26.622 12.471 1.00 87.12 957 LEU A O 1
ATOM 7271 N N . PRO A 1 958 ? -26.426 -28.440 12.927 1.00 87.06 958 PRO A N 1
ATOM 7272 C CA . PRO A 1 958 ? -25.158 -27.825 12.545 1.00 87.06 958 PRO A CA 1
ATOM 7273 C C . PRO A 1 958 ? -25.121 -27.372 11.083 1.00 87.06 958 PRO A C 1
ATOM 7275 O O . PRO A 1 958 ? -25.662 -28.026 10.192 1.00 87.06 958 PRO A O 1
ATOM 7278 N N . VAL A 1 959 ? -24.416 -26.266 10.840 1.00 85.69 959 VAL A N 1
ATOM 7279 C CA . VAL A 1 959 ? -23.990 -25.830 9.504 1.00 85.69 959 VAL A CA 1
ATOM 7280 C C . VAL A 1 959 ? -22.471 -25.768 9.528 1.00 85.69 959 VAL A C 1
ATOM 7282 O O . VAL A 1 959 ? -21.887 -24.860 10.126 1.00 85.69 959 VAL A O 1
ATOM 7285 N N . ARG A 1 960 ? -21.833 -26.771 8.922 1.00 88.38 960 ARG A N 1
ATOM 7286 C CA . ARG A 1 960 ? -20.373 -26.851 8.860 1.00 88.38 960 ARG A CA 1
ATOM 7287 C C . ARG A 1 960 ? -19.849 -25.815 7.876 1.00 88.38 960 ARG A C 1
ATOM 7289 O O . ARG A 1 960 ? -20.352 -25.703 6.760 1.00 88.38 960 ARG A O 1
ATOM 7296 N N . THR A 1 961 ? -18.810 -25.092 8.281 1.00 88.44 961 THR A N 1
ATOM 7297 C CA . THR A 1 961 ? -18.190 -24.036 7.465 1.00 88.44 961 THR A CA 1
ATOM 7298 C C . THR A 1 961 ? -17.697 -24.573 6.130 1.00 88.44 961 THR A C 1
ATOM 7300 O O . THR A 1 961 ? -17.917 -23.926 5.116 1.00 88.44 961 THR A O 1
ATOM 7303 N N . ARG A 1 962 ? -17.113 -25.780 6.108 1.00 87.69 962 ARG A N 1
ATOM 7304 C CA . ARG A 1 962 ? -16.650 -26.417 4.867 1.00 87.69 962 ARG A CA 1
ATOM 7305 C C . ARG A 1 962 ? -17.799 -26.728 3.907 1.00 87.69 962 ARG A C 1
ATOM 7307 O O . ARG A 1 962 ? -17.692 -26.408 2.738 1.00 87.69 962 ARG A O 1
ATOM 7314 N N . THR A 1 963 ? -18.919 -27.256 4.400 1.00 88.25 963 THR A N 1
ATOM 7315 C CA . THR A 1 963 ? -20.102 -27.518 3.561 1.00 88.25 963 THR A CA 1
ATOM 7316 C C . THR A 1 963 ? -20.659 -26.222 2.979 1.00 88.25 963 THR A C 1
ATOM 7318 O O . THR A 1 963 ? -20.861 -26.129 1.778 1.00 88.25 963 THR A O 1
ATOM 7321 N N . LYS A 1 964 ? -20.818 -25.180 3.809 1.00 87.38 964 LYS A N 1
ATOM 7322 C CA . LYS A 1 964 ? -21.304 -23.878 3.330 1.00 87.38 964 LYS A CA 1
ATOM 7323 C C . LYS A 1 964 ? -20.343 -23.228 2.329 1.00 87.38 964 LYS A C 1
ATOM 7325 O O . LYS A 1 964 ? -20.813 -22.562 1.411 1.00 87.38 964 LYS A O 1
ATOM 7330 N N . LEU A 1 965 ? -19.033 -23.395 2.532 1.00 90.25 965 LEU A N 1
ATOM 7331 C CA . LEU A 1 965 ? -18.002 -22.922 1.612 1.00 90.25 965 LEU A CA 1
ATOM 7332 C C . LEU A 1 965 ? -18.100 -23.650 0.272 1.00 90.25 965 LEU A C 1
ATOM 7334 O O . LEU A 1 965 ? -18.082 -22.979 -0.747 1.00 90.25 965 LEU A O 1
ATOM 7338 N N . ASN A 1 966 ? -18.257 -24.974 0.270 1.00 90.31 966 ASN A N 1
ATOM 7339 C CA . ASN A 1 966 ? -18.458 -25.737 -0.960 1.00 90.31 966 ASN A CA 1
ATOM 7340 C C . ASN A 1 966 ? -19.733 -25.290 -1.695 1.00 90.31 966 ASN A C 1
ATOM 7342 O O . ASN A 1 966 ? -19.690 -25.132 -2.910 1.00 90.31 966 ASN A O 1
ATOM 7346 N N . ASP A 1 967 ? -20.827 -24.996 -0.978 1.00 88.38 967 ASP A N 1
ATOM 7347 C CA . ASP A 1 967 ? -22.043 -24.432 -1.587 1.00 88.38 967 ASP A CA 1
ATOM 7348 C C . ASP A 1 967 ? -21.771 -23.063 -2.244 1.00 88.38 967 ASP A C 1
ATOM 7350 O O . ASP A 1 967 ? -22.224 -22.805 -3.356 1.00 88.38 967 ASP A O 1
ATOM 7354 N N . ASP A 1 968 ? -21.034 -22.173 -1.561 1.00 88.44 968 ASP A N 1
ATOM 7355 C CA . ASP A 1 968 ? -20.685 -20.844 -2.092 1.00 88.44 968 ASP A CA 1
ATOM 7356 C C . ASP A 1 968 ? -19.690 -20.936 -3.262 1.00 88.44 968 ASP A C 1
ATOM 7358 O O . ASP A 1 968 ? -19.782 -20.159 -4.209 1.00 88.44 968 ASP A O 1
ATOM 7362 N N . LEU A 1 969 ? -18.746 -21.882 -3.213 1.00 91.69 969 LEU A N 1
ATOM 7363 C CA . LEU A 1 969 ? -17.806 -22.162 -4.299 1.00 91.69 969 LEU A CA 1
ATOM 7364 C C . LEU A 1 969 ? -18.526 -22.737 -5.515 1.00 91.69 969 LEU A C 1
ATOM 7366 O O . LEU A 1 969 ? -18.248 -22.299 -6.621 1.00 91.69 969 LEU A O 1
ATOM 7370 N N . THR A 1 970 ? -19.479 -23.649 -5.314 1.00 93.44 970 THR A N 1
ATOM 7371 C CA . THR A 1 970 ? -20.322 -24.185 -6.393 1.00 93.44 970 THR A CA 1
ATOM 7372 C C . THR A 1 970 ? -21.071 -23.047 -7.078 1.00 93.44 970 THR A C 1
ATOM 7374 O O . THR A 1 970 ? -20.977 -22.900 -8.288 1.00 93.44 970 THR A O 1
ATOM 7377 N N . ALA A 1 971 ? -21.723 -22.172 -6.302 1.00 91.50 971 ALA A N 1
ATOM 7378 C CA . ALA A 1 971 ? -22.427 -21.015 -6.851 1.00 91.50 971 ALA A CA 1
ATOM 7379 C C . ALA A 1 971 ? -21.491 -20.047 -7.599 1.00 91.50 971 ALA A C 1
ATOM 7381 O O . ALA A 1 971 ? -21.891 -19.449 -8.592 1.00 91.50 971 ALA A O 1
ATOM 7382 N N . LEU A 1 972 ? -20.246 -19.880 -7.136 1.00 91.75 972 LEU A N 1
ATOM 7383 C CA . LEU A 1 972 ? -19.243 -19.092 -7.851 1.00 91.75 972 LEU A CA 1
ATOM 7384 C C . LEU A 1 972 ? -18.814 -19.768 -9.161 1.00 91.75 972 LEU A C 1
ATOM 7386 O O . LEU A 1 972 ? -18.675 -19.074 -10.160 1.00 91.75 972 LEU A O 1
ATOM 7390 N N . VAL A 1 973 ? -18.597 -21.085 -9.165 1.00 93.25 973 VAL A N 1
ATOM 7391 C CA . VAL A 1 973 ? -18.228 -21.849 -10.368 1.00 93.25 973 VAL A CA 1
ATOM 7392 C C . VAL A 1 973 ? -19.360 -21.826 -11.395 1.00 93.25 973 VAL A C 1
ATOM 7394 O O . VAL A 1 973 ? -19.084 -21.564 -12.561 1.00 93.25 973 VAL A O 1
ATOM 7397 N N . ASP A 1 974 ? -20.616 -21.986 -10.968 1.00 92.50 974 ASP A N 1
ATOM 7398 C CA . ASP A 1 974 ? -21.796 -21.870 -11.837 1.00 92.50 974 ASP A CA 1
ATOM 7399 C C . ASP A 1 974 ? -21.856 -20.471 -12.500 1.00 92.50 974 ASP A C 1
ATOM 7401 O O . ASP A 1 974 ? -22.079 -20.346 -13.705 1.00 92.50 974 ASP A O 1
ATOM 7405 N N . GLU A 1 975 ? -21.576 -19.404 -11.741 1.00 90.69 975 GLU A N 1
ATOM 7406 C CA . GLU A 1 975 ? -21.523 -18.033 -12.272 1.00 90.69 975 GLU A CA 1
ATOM 7407 C C . GLU A 1 975 ? -20.328 -17.813 -13.218 1.00 90.69 975 GLU A C 1
ATOM 7409 O O . GLU A 1 975 ? -20.438 -17.130 -14.236 1.00 90.69 975 GLU A O 1
ATOM 7414 N N . LEU A 1 976 ? -19.171 -18.410 -12.912 1.00 91.44 976 LEU A N 1
ATOM 7415 C CA . LEU A 1 976 ? -18.000 -18.385 -13.792 1.00 91.44 976 LEU A CA 1
ATOM 7416 C C . LEU A 1 976 ? -18.274 -19.129 -15.103 1.00 91.44 976 LEU A C 1
ATOM 7418 O O . LEU A 1 976 ? -17.825 -18.667 -16.154 1.00 91.44 976 LEU A O 1
ATOM 7422 N N . ALA A 1 977 ? -19.014 -20.238 -15.059 1.00 91.56 977 ALA A N 1
ATOM 7423 C CA . ALA A 1 977 ? -19.426 -20.994 -16.235 1.00 91.56 977 ALA A CA 1
ATOM 7424 C C . ALA A 1 977 ? -20.361 -20.161 -17.119 1.00 91.56 977 ALA A C 1
ATOM 7426 O O . ALA A 1 977 ? -20.074 -19.985 -18.304 1.00 91.56 977 ALA A O 1
ATOM 7427 N N . SER A 1 978 ? -21.393 -19.546 -16.530 1.00 90.81 978 SER A N 1
ATOM 7428 C CA . SER A 1 978 ? -22.308 -18.627 -17.226 1.00 90.81 978 SER A CA 1
ATOM 7429 C C . SER A 1 978 ? -21.558 -17.478 -17.915 1.00 90.81 978 SER A C 1
ATOM 7431 O O . SER A 1 978 ? -21.666 -17.281 -19.131 1.00 90.81 978 SER A O 1
ATOM 7433 N N . ALA A 1 979 ? -20.692 -16.781 -17.174 1.00 87.56 979 ALA A N 1
ATOM 7434 C CA . ALA A 1 979 ? -19.911 -15.664 -17.693 1.00 87.56 979 ALA A CA 1
ATOM 7435 C C . ALA A 1 979 ? -18.938 -16.072 -18.811 1.00 87.56 979 ALA A C 1
ATOM 7437 O O . ALA A 1 979 ? -18.777 -15.358 -19.808 1.00 87.56 979 ALA A O 1
ATOM 7438 N N . THR A 1 980 ? -18.274 -17.218 -18.648 1.00 90.12 980 THR A N 1
ATOM 7439 C CA . THR A 1 980 ? -17.314 -17.748 -19.624 1.00 90.12 980 THR A CA 1
ATOM 7440 C C . THR A 1 980 ? -18.032 -18.204 -20.890 1.00 90.12 980 THR A C 1
ATOM 7442 O O . THR A 1 980 ? -17.603 -17.844 -21.983 1.00 90.12 980 THR A O 1
ATOM 7445 N N . SER A 1 981 ? -19.164 -18.903 -20.762 1.00 90.56 981 SER A N 1
ATOM 7446 C CA . SER A 1 981 ? -20.022 -19.294 -21.885 1.00 90.56 981 SER A CA 1
ATOM 7447 C C . SER A 1 981 ? -20.478 -18.077 -22.690 1.00 90.56 981 SER A C 1
ATOM 7449 O O . SER A 1 981 ? -20.255 -18.017 -23.900 1.00 90.56 981 SER A O 1
ATOM 7451 N N . ALA A 1 982 ? -21.027 -17.054 -22.026 1.00 87.06 982 ALA A N 1
ATOM 7452 C CA . ALA A 1 982 ? -21.475 -15.831 -22.689 1.00 87.06 982 ALA A CA 1
ATOM 7453 C C . ALA A 1 982 ? -20.322 -15.103 -23.409 1.00 87.06 982 ALA A C 1
ATOM 7455 O O . ALA A 1 982 ? -20.495 -14.591 -24.519 1.00 87.06 982 ALA A O 1
ATOM 7456 N N . SER A 1 983 ? -19.131 -15.093 -22.803 1.00 87.69 983 SER A N 1
ATOM 7457 C CA . SER A 1 983 ? -17.929 -14.495 -23.394 1.00 87.69 983 SER A CA 1
ATOM 7458 C C . SER A 1 983 ? -17.464 -15.258 -24.637 1.00 87.69 983 SER A C 1
ATOM 7460 O O . SER A 1 983 ? -17.213 -14.645 -25.674 1.00 87.69 983 SER A O 1
ATOM 7462 N N . LEU A 1 984 ? -17.398 -16.591 -24.565 1.00 87.56 984 LEU A N 1
ATOM 7463 C CA . LEU A 1 984 ? -16.993 -17.452 -25.678 1.00 87.56 984 LEU A CA 1
ATOM 7464 C C . LEU A 1 984 ? -18.001 -17.418 -26.831 1.00 87.56 984 LEU A C 1
ATOM 7466 O O . LEU A 1 984 ? -17.592 -17.335 -27.986 1.00 87.56 984 LEU A O 1
ATOM 7470 N N . HIS A 1 985 ? -19.306 -17.392 -26.545 1.00 86.50 985 HIS A N 1
ATOM 7471 C CA . HIS A 1 985 ? -20.335 -17.250 -27.577 1.00 86.50 985 HIS A CA 1
ATOM 7472 C C . HIS A 1 985 ? -20.208 -15.931 -28.342 1.00 86.50 985 HIS A C 1
ATOM 7474 O O . HIS A 1 985 ? -20.293 -15.927 -29.571 1.00 86.50 985 HIS A O 1
ATOM 7480 N N . ARG A 1 986 ? -19.955 -14.818 -27.644 1.00 83.19 986 ARG A N 1
ATOM 7481 C CA . ARG A 1 986 ? -19.734 -13.521 -28.295 1.00 83.19 986 ARG A CA 1
ATOM 7482 C C . ARG A 1 986 ? -18.445 -13.499 -29.119 1.00 83.19 986 ARG A C 1
ATOM 7484 O O . ARG A 1 986 ? -18.463 -13.015 -30.246 1.00 83.19 986 ARG A O 1
ATOM 7491 N N . LEU A 1 987 ? -17.353 -14.058 -28.594 1.00 80.56 987 LEU A N 1
ATOM 7492 C CA . LEU A 1 987 ? -16.087 -14.204 -29.327 1.00 80.56 987 LEU A CA 1
ATOM 7493 C C . LEU A 1 987 ? -16.230 -15.104 -30.565 1.00 80.56 987 LEU A C 1
ATOM 7495 O O . LEU A 1 987 ? -15.570 -14.868 -31.573 1.00 80.56 987 LEU A O 1
ATOM 7499 N N . GLY A 1 988 ? -17.129 -16.090 -30.510 1.00 77.44 988 GLY A N 1
ATOM 7500 C CA . GLY A 1 988 ? -17.530 -16.934 -31.636 1.00 77.44 988 GLY A CA 1
ATOM 7501 C C . GLY A 1 988 ? -18.503 -16.274 -32.625 1.00 77.44 988 GLY A C 1
ATOM 7502 O O . GLY A 1 988 ? -18.938 -16.941 -33.561 1.00 77.44 988 GLY A O 1
ATOM 7503 N N . GLY A 1 989 ? -18.850 -14.993 -32.440 1.00 76.38 989 GLY A N 1
ATOM 7504 C CA . GLY A 1 989 ? -19.666 -14.204 -33.371 1.00 76.38 989 GLY A CA 1
ATOM 7505 C C . GLY A 1 989 ? -21.145 -14.034 -32.999 1.00 76.38 989 GLY A C 1
ATOM 7506 O O . GLY A 1 989 ? -21.906 -13.517 -33.815 1.00 76.38 989 GLY A O 1
ATOM 7507 N N . ALA A 1 990 ? -21.586 -14.446 -31.804 1.00 78.81 990 ALA A N 1
ATOM 7508 C CA . ALA A 1 990 ? -22.968 -14.232 -31.363 1.00 78.81 990 ALA A CA 1
ATOM 7509 C C . ALA A 1 990 ? -23.241 -12.763 -30.978 1.00 78.81 990 ALA A C 1
ATOM 7511 O O . ALA A 1 990 ? -22.465 -12.145 -30.244 1.00 78.81 990 ALA A O 1
ATOM 7512 N N . ASP A 1 991 ? -24.392 -12.227 -31.400 1.00 74.69 991 ASP A N 1
ATOM 7513 C CA . ASP A 1 991 ? -24.828 -10.860 -31.079 1.00 74.69 991 ASP A CA 1
ATOM 7514 C C . ASP A 1 991 ? -25.495 -10.790 -29.694 1.00 74.69 991 ASP A C 1
ATOM 7516 O O . ASP A 1 991 ? -26.716 -10.749 -29.539 1.00 74.69 991 ASP A O 1
ATOM 7520 N N . LEU A 1 992 ? -24.668 -10.853 -28.651 1.00 74.38 992 LEU A N 1
ATOM 7521 C CA . LEU A 1 992 ? -25.087 -10.626 -27.267 1.00 74.38 992 LEU A CA 1
ATOM 7522 C C . LEU A 1 992 ? -24.985 -9.130 -26.933 1.00 74.38 992 LEU A C 1
ATOM 7524 O O . LEU A 1 992 ? -24.029 -8.480 -27.347 1.00 74.38 992 LEU A O 1
ATOM 7528 N N . PRO A 1 993 ? -25.880 -8.539 -26.128 1.00 73.12 993 PRO A N 1
ATOM 7529 C CA . PRO A 1 993 ? -25.709 -7.165 -25.669 1.00 73.12 993 PRO A CA 1
ATOM 7530 C C . PRO A 1 993 ? -24.579 -7.063 -24.629 1.00 73.12 993 PRO A C 1
ATOM 7532 O O . PRO A 1 993 ? -24.488 -7.860 -23.697 1.00 73.12 993 PRO A O 1
ATOM 7535 N N . VAL A 1 994 ? -23.743 -6.021 -24.728 1.00 65.56 994 VAL A N 1
ATOM 7536 C CA . VAL A 1 994 ? -22.634 -5.758 -23.777 1.00 65.56 994 VAL A CA 1
ATOM 7537 C C . VAL A 1 994 ? -23.138 -5.628 -22.330 1.00 65.56 994 VAL A C 1
ATOM 7539 O O . VAL A 1 994 ? -22.427 -5.959 -21.384 1.00 65.56 994 VAL A O 1
ATOM 7542 N N . GLY A 1 995 ? -24.382 -5.173 -22.141 1.00 63.62 995 GLY A N 1
ATOM 7543 C CA . GLY A 1 995 ? -25.024 -5.082 -20.828 1.00 63.62 995 GLY A CA 1
ATOM 7544 C C . GLY A 1 995 ? -25.162 -6.430 -20.112 1.00 63.62 995 GLY A C 1
ATOM 7545 O O . GLY A 1 995 ? -24.933 -6.477 -18.906 1.00 63.62 995 GLY A O 1
ATOM 7546 N N . ALA A 1 996 ? -25.449 -7.512 -20.847 1.00 71.38 996 ALA A N 1
ATOM 7547 C CA . ALA A 1 996 ? -25.585 -8.856 -20.283 1.00 71.38 996 ALA A CA 1
ATOM 7548 C C . ALA A 1 996 ? -24.236 -9.400 -19.785 1.00 71.38 996 ALA A C 1
ATOM 7550 O O . ALA A 1 996 ? -24.134 -9.873 -18.660 1.00 71.38 996 ALA A O 1
ATOM 7551 N N . LEU A 1 997 ? -23.155 -9.218 -20.551 1.00 70.75 997 LEU A N 1
ATOM 7552 C CA . LEU A 1 997 ? -21.807 -9.607 -20.104 1.00 70.75 997 LEU A CA 1
ATOM 7553 C C . LEU A 1 997 ? -21.378 -8.867 -18.831 1.00 70.75 997 LEU A C 1
ATOM 7555 O O . LEU A 1 997 ? -20.707 -9.414 -17.959 1.00 70.75 997 LEU A O 1
ATOM 7559 N N . ARG A 1 998 ? -21.793 -7.608 -18.684 1.00 67.06 998 ARG A N 1
ATOM 7560 C CA . ARG A 1 998 ? -21.477 -6.818 -17.491 1.00 67.06 998 ARG A CA 1
ATOM 7561 C C . ARG A 1 998 ? -22.287 -7.241 -16.261 1.00 67.06 998 ARG A C 1
ATOM 7563 O O . ARG A 1 998 ? -21.771 -7.119 -15.149 1.00 67.06 998 ARG A O 1
ATOM 7570 N N . SER A 1 999 ? -23.517 -7.744 -16.418 1.00 71.12 999 SER A N 1
ATOM 7571 C CA . SER A 1 999 ? -24.266 -8.309 -15.285 1.00 71.12 999 SER A CA 1
ATOM 7572 C C . SER A 1 999 ? -23.620 -9.580 -14.738 1.00 71.12 999 SER A C 1
ATOM 7574 O O . SER A 1 999 ? -23.549 -9.707 -13.515 1.00 71.12 999 SER A O 1
ATOM 7576 N N . GLU A 1 1000 ? -23.068 -10.432 -15.607 1.00 76.94 1000 GLU A N 1
ATOM 7577 C CA . GLU A 1 1000 ? -22.295 -11.622 -15.209 1.00 76.94 1000 GLU A CA 1
ATOM 7578 C C . GLU A 1 1000 ? -21.068 -11.227 -14.364 1.00 76.94 1000 GLU A C 1
ATOM 7580 O O . GLU A 1 1000 ? -20.837 -11.759 -13.278 1.00 76.94 1000 GLU A O 1
ATOM 7585 N N . GLY A 1 1001 ? -20.321 -10.194 -14.784 1.00 69.69 1001 GLY A N 1
ATOM 7586 C CA . GLY A 1 1001 ? -19.179 -9.674 -14.017 1.00 69.69 1001 GLY A CA 1
ATOM 7587 C C . GLY A 1 1001 ? -19.549 -9.207 -12.598 1.00 69.69 1001 GLY A C 1
ATOM 7588 O O . GLY A 1 1001 ? -18.848 -9.508 -11.629 1.00 69.69 1001 GLY A O 1
ATOM 7589 N N . LEU A 1 1002 ? -20.692 -8.525 -12.447 1.00 69.44 1002 LEU A N 1
ATOM 7590 C CA . LEU A 1 1002 ? -21.212 -8.105 -11.138 1.00 69.44 1002 LEU A CA 1
ATOM 7591 C C . LEU A 1 1002 ? -21.696 -9.278 -10.275 1.00 69.44 1002 LEU A C 1
ATOM 7593 O O . LEU A 1 1002 ? -21.758 -9.150 -9.046 1.00 69.44 1002 LEU A O 1
ATOM 7597 N N . ALA A 1 1003 ? -22.119 -10.376 -10.892 1.00 77.31 1003 ALA A N 1
ATOM 7598 C CA . ALA A 1 1003 ? -22.573 -11.562 -10.189 1.00 77.31 1003 ALA A CA 1
ATOM 7599 C C . ALA A 1 1003 ? -21.385 -12.385 -9.665 1.00 77.31 1003 ALA A C 1
ATOM 7601 O O . ALA A 1 1003 ? -21.376 -12.718 -8.474 1.00 77.31 1003 ALA A O 1
ATOM 7602 N N . ILE A 1 1004 ? -20.317 -12.539 -10.463 1.00 78.81 1004 ILE A N 1
ATOM 7603 C CA . ILE A 1 1004 ? -19.028 -13.101 -10.016 1.00 78.81 1004 ILE A CA 1
ATOM 7604 C C . ILE A 1 1004 ? -18.534 -12.369 -8.760 1.00 78.81 1004 ILE A C 1
ATOM 7606 O O . ILE A 1 1004 ? -18.162 -12.998 -7.770 1.00 78.81 1004 ILE A O 1
ATOM 7610 N N . ASP A 1 1005 ? -18.588 -11.034 -8.746 1.00 70.38 1005 ASP A N 1
ATOM 7611 C CA . ASP A 1 1005 ? -18.162 -10.231 -7.593 1.00 70.38 1005 ASP A CA 1
ATOM 7612 C C . ASP A 1 1005 ? -18.988 -10.489 -6.330 1.00 70.38 1005 ASP A C 1
ATOM 7614 O O . ASP A 1 1005 ? -18.455 -10.486 -5.213 1.00 70.38 1005 ASP A O 1
ATOM 7618 N N . ARG A 1 1006 ? -20.301 -10.688 -6.483 1.00 78.31 1006 ARG A N 1
ATOM 7619 C CA . ARG A 1 1006 ? -21.184 -11.015 -5.359 1.00 78.31 1006 ARG A CA 1
ATOM 7620 C C . ARG A 1 1006 ? -20.832 -12.384 -4.783 1.00 78.31 1006 ARG A C 1
ATOM 7622 O O . ARG A 1 1006 ? -20.664 -12.480 -3.565 1.00 78.31 1006 ARG A O 1
ATOM 7629 N N . GLN A 1 1007 ? -20.660 -13.394 -5.633 1.00 85.44 1007 GLN A N 1
ATOM 7630 C CA . GLN A 1 1007 ? -20.329 -14.752 -5.194 1.00 85.44 1007 GLN A CA 1
ATOM 7631 C C . GLN A 1 1007 ? -18.918 -14.843 -4.605 1.00 85.44 1007 GLN A C 1
ATOM 7633 O O . GLN A 1 1007 ? -18.721 -15.426 -3.541 1.00 85.44 1007 GLN A O 1
ATOM 7638 N N . LEU A 1 1008 ? -17.940 -14.151 -5.188 1.00 84.31 1008 LEU A N 1
ATOM 7639 C CA . LEU A 1 1008 ? -16.581 -14.081 -4.650 1.00 84.31 1008 LEU A CA 1
ATOM 7640 C C . LEU A 1 1008 ? -16.543 -13.457 -3.246 1.00 84.31 1008 LEU A C 1
ATOM 7642 O O . LEU A 1 1008 ? -15.799 -13.901 -2.365 1.00 84.31 1008 LEU A O 1
ATOM 7646 N N . ARG A 1 1009 ? -17.375 -12.439 -2.986 1.00 75.56 1009 ARG A N 1
ATOM 7647 C CA . ARG A 1 1009 ? -17.541 -11.882 -1.632 1.00 75.56 1009 ARG A CA 1
ATOM 7648 C C . ARG A 1 1009 ? -18.163 -12.893 -0.669 1.00 75.56 1009 ARG A C 1
ATOM 7650 O O . ARG A 1 1009 ? -17.754 -12.922 0.492 1.00 75.56 1009 ARG A O 1
ATOM 7657 N N . ALA A 1 1010 ? -19.112 -13.712 -1.120 1.00 80.19 1010 ALA A N 1
ATOM 7658 C CA . ALA A 1 1010 ? -19.691 -14.779 -0.305 1.00 80.19 1010 ALA A CA 1
ATOM 7659 C C . ALA A 1 1010 ? -18.625 -15.825 0.063 1.00 80.19 1010 ALA A C 1
ATOM 7661 O O . ALA A 1 1010 ? -18.371 -16.028 1.250 1.00 80.19 1010 ALA A O 1
ATOM 7662 N N . VAL A 1 1011 ? -17.903 -16.360 -0.929 1.00 86.81 1011 VAL A N 1
ATOM 7663 C CA . VAL A 1 1011 ? -16.798 -17.320 -0.743 1.00 86.81 1011 VAL A CA 1
ATOM 7664 C C . VAL A 1 1011 ? -15.746 -16.782 0.225 1.00 86.81 1011 VAL A C 1
ATOM 7666 O O . VAL A 1 1011 ? -15.410 -17.436 1.211 1.00 86.81 1011 VAL A O 1
ATOM 7669 N N . THR A 1 1012 ? -15.256 -15.559 0.010 1.00 82.44 1012 THR A N 1
ATOM 7670 C CA . THR A 1 1012 ? -14.230 -14.961 0.884 1.00 82.44 1012 THR A CA 1
ATOM 7671 C C . THR A 1 1012 ? -14.724 -14.730 2.313 1.00 82.44 1012 THR A C 1
ATOM 7673 O O . THR A 1 1012 ? -13.946 -14.876 3.259 1.00 82.44 1012 THR A O 1
ATOM 7676 N N . THR A 1 1013 ? -16.008 -14.408 2.495 1.00 78.88 1013 THR A N 1
ATOM 7677 C CA . THR A 1 1013 ? -16.623 -14.244 3.821 1.00 78.88 1013 THR A CA 1
ATOM 7678 C C . THR A 1 1013 ? -16.764 -15.590 4.533 1.00 78.88 1013 THR A C 1
ATOM 7680 O O . THR A 1 1013 ? -16.403 -15.700 5.706 1.00 78.88 1013 THR A O 1
ATOM 7683 N N . THR A 1 1014 ? -17.232 -16.621 3.829 1.00 85.00 1014 THR A N 1
ATOM 7684 C CA . THR A 1 1014 ? -17.416 -17.975 4.370 1.00 85.00 1014 THR A CA 1
ATOM 7685 C C . THR A 1 1014 ? -16.081 -18.672 4.646 1.00 85.00 1014 THR A C 1
ATOM 7687 O O . THR A 1 1014 ? -15.968 -19.398 5.634 1.00 85.00 1014 THR A O 1
ATOM 7690 N N . ALA A 1 1015 ? -15.045 -18.408 3.844 1.00 86.31 1015 ALA A N 1
ATOM 7691 C CA . ALA A 1 1015 ? -13.703 -18.960 4.028 1.00 86.31 1015 ALA A CA 1
ATOM 7692 C C . ALA A 1 1015 ? -12.911 -18.285 5.162 1.00 86.31 1015 ALA A C 1
ATOM 7694 O O . ALA A 1 1015 ? -11.987 -18.892 5.702 1.00 86.31 1015 ALA A O 1
ATOM 7695 N N . ALA A 1 1016 ? -13.256 -17.052 5.559 1.00 83.81 1016 ALA A N 1
ATOM 7696 C CA . ALA A 1 1016 ? -12.489 -16.272 6.538 1.00 83.81 1016 ALA A CA 1
ATOM 7697 C C . ALA A 1 1016 ? -12.152 -17.024 7.848 1.00 83.81 1016 ALA A C 1
ATOM 7699 O O . ALA A 1 1016 ? -11.015 -16.908 8.308 1.00 83.81 1016 ALA A O 1
ATOM 7700 N N . PRO A 1 1017 ? -13.054 -17.831 8.446 1.00 83.56 1017 PRO A N 1
ATOM 7701 C CA . PRO A 1 1017 ? -12.719 -18.641 9.615 1.00 83.56 1017 PRO A CA 1
ATOM 7702 C C . PRO A 1 1017 ? -11.668 -19.724 9.367 1.00 83.56 1017 PRO A C 1
ATOM 7704 O O . PRO A 1 1017 ? -10.850 -19.985 10.245 1.00 83.56 1017 PRO A O 1
ATOM 7707 N N . LEU A 1 1018 ? -11.677 -20.346 8.186 1.00 85.38 1018 LEU A N 1
ATOM 7708 C CA . LEU A 1 1018 ? -10.769 -21.440 7.835 1.00 85.38 1018 LEU A CA 1
ATOM 7709 C C . LEU A 1 1018 ? -9.341 -20.938 7.606 1.00 85.38 1018 LEU A C 1
ATOM 7711 O O . LEU A 1 1018 ? -8.387 -21.643 7.910 1.00 85.38 1018 LEU A O 1
ATOM 7715 N N . ARG A 1 1019 ? -9.184 -19.685 7.168 1.00 80.62 1019 ARG A N 1
ATOM 7716 C CA . ARG A 1 1019 ? -7.873 -19.036 6.978 1.00 80.62 1019 ARG A CA 1
ATOM 7717 C C . ARG A 1 1019 ? -7.076 -18.859 8.272 1.00 80.62 1019 ARG A C 1
ATOM 7719 O O . ARG A 1 1019 ? -5.868 -18.660 8.238 1.00 80.62 1019 ARG A O 1
ATOM 7726 N N . HIS A 1 1020 ? -7.749 -18.910 9.419 1.00 69.88 1020 HIS A N 1
ATOM 7727 C CA . HIS A 1 1020 ? -7.125 -18.837 10.740 1.00 69.88 1020 HIS A CA 1
ATOM 7728 C C . HIS A 1 1020 ? -6.955 -20.215 11.402 1.00 69.88 1020 HIS A C 1
ATOM 7730 O O . HIS A 1 1020 ? -6.538 -20.281 12.558 1.00 69.88 1020 HIS A O 1
ATOM 7736 N N . ALA A 1 1021 ? -7.291 -21.305 10.705 1.00 73.31 1021 ALA A N 1
ATOM 7737 C CA . ALA A 1 1021 ? -7.111 -22.662 11.205 1.00 73.31 1021 ALA A CA 1
ATOM 7738 C C . ALA A 1 1021 ? -5.664 -23.150 11.010 1.00 73.31 1021 ALA A C 1
ATOM 7740 O O . ALA A 1 1021 ? -4.940 -22.700 10.121 1.00 73.31 1021 ALA A O 1
ATOM 7741 N N . SER A 1 1022 ? -5.239 -24.099 11.845 1.00 63.59 1022 SER A N 1
ATOM 7742 C CA . SER A 1 1022 ? -3.983 -24.828 11.647 1.00 63.59 1022 SER A CA 1
ATOM 7743 C C . SER A 1 1022 ? -4.018 -25.581 10.312 1.00 63.59 1022 SER A C 1
ATOM 7745 O O . SER A 1 1022 ? -5.008 -26.256 10.039 1.00 63.59 1022 SER A O 1
ATOM 7747 N N . GLY A 1 1023 ? -2.958 -25.466 9.508 1.00 63.72 1023 GLY A N 1
ATOM 7748 C CA . GLY A 1 1023 ? -2.876 -26.062 8.165 1.00 63.72 1023 GLY A CA 1
ATOM 7749 C C . GLY A 1 1023 ? -3.430 -25.182 7.034 1.00 63.72 1023 GLY A C 1
ATOM 7750 O O . GLY A 1 1023 ? -3.492 -25.610 5.888 1.00 63.72 1023 GLY A O 1
ATOM 7751 N N . ALA A 1 1024 ? -3.810 -23.926 7.313 1.00 68.56 1024 ALA A N 1
ATOM 7752 C CA . ALA A 1 1024 ? -4.318 -23.011 6.283 1.00 68.56 1024 ALA A CA 1
ATOM 7753 C C . ALA A 1 1024 ? -3.319 -22.728 5.139 1.00 68.56 1024 ALA A C 1
ATOM 7755 O O . ALA A 1 1024 ? -3.748 -22.421 4.028 1.00 68.56 1024 ALA A O 1
ATOM 7756 N N . LEU A 1 1025 ? -2.015 -22.827 5.425 1.00 68.69 1025 LEU A N 1
ATOM 7757 C CA . LEU A 1 1025 ? -0.903 -22.601 4.491 1.00 68.69 1025 LEU A CA 1
ATOM 7758 C C . LEU A 1 1025 ? -0.310 -23.902 3.922 1.00 68.69 1025 LEU A C 1
ATOM 7760 O O . LEU A 1 1025 ? 0.701 -23.839 3.224 1.00 68.69 1025 LEU A O 1
ATOM 7764 N N . ASP A 1 1026 ? -0.887 -25.062 4.244 1.00 72.06 1026 ASP A N 1
ATOM 7765 C CA . ASP A 1 1026 ? -0.426 -26.333 3.683 1.00 72.06 1026 ASP A CA 1
ATOM 7766 C C . ASP A 1 1026 ? -0.699 -26.368 2.167 1.00 72.06 1026 ASP A C 1
ATOM 7768 O O . ASP A 1 1026 ? -1.502 -25.587 1.655 1.00 72.06 1026 ASP A O 1
ATOM 7772 N N . ILE A 1 1027 ? -0.031 -27.265 1.434 1.00 60.50 1027 ILE A N 1
ATOM 7773 C CA . ILE A 1 1027 ? -0.075 -27.315 -0.043 1.00 60.50 1027 ILE A CA 1
ATOM 7774 C C . ILE A 1 1027 ? -1.514 -27.504 -0.573 1.00 60.50 1027 ILE A C 1
ATOM 7776 O O . ILE A 1 1027 ? -1.872 -26.865 -1.553 1.00 60.50 1027 ILE A O 1
ATOM 7780 N N . GLY A 1 1028 ? -2.355 -28.274 0.132 1.00 65.44 1028 GLY A N 1
ATOM 7781 C CA . GLY A 1 1028 ? -3.807 -28.401 -0.109 1.00 65.44 1028 GLY A CA 1
ATOM 7782 C C . GLY A 1 1028 ? -4.674 -27.606 0.882 1.00 65.44 1028 GLY A C 1
ATOM 7783 O O . GLY A 1 1028 ? -5.817 -27.962 1.163 1.00 65.44 1028 GLY A O 1
ATOM 7784 N N . GLY A 1 1029 ? -4.098 -26.584 1.517 1.00 77.12 1029 GLY A N 1
ATOM 7785 C CA . GLY A 1 1029 ? -4.763 -25.729 2.492 1.00 77.12 1029 GLY A CA 1
ATOM 7786 C C . GLY A 1 1029 ? -5.686 -24.696 1.840 1.00 77.12 1029 GLY A C 1
ATOM 7787 O O . GLY A 1 1029 ? -5.625 -24.421 0.642 1.00 77.12 1029 GLY A O 1
ATOM 7788 N N . ILE A 1 1030 ? -6.523 -24.053 2.658 1.00 82.88 1030 ILE A N 1
ATOM 7789 C CA . ILE A 1 1030 ? -7.528 -23.085 2.187 1.00 82.88 1030 ILE A CA 1
ATOM 7790 C C . ILE A 1 1030 ? -6.930 -21.896 1.413 1.00 82.88 1030 ILE A C 1
ATOM 7792 O O . ILE A 1 1030 ? -7.600 -21.333 0.553 1.00 82.88 1030 ILE A O 1
ATOM 7796 N N . GLU A 1 1031 ? -5.691 -21.480 1.697 1.00 78.12 1031 GLU A N 1
ATOM 7797 C CA . GLU A 1 1031 ? -5.045 -20.396 0.941 1.00 78.12 1031 GLU A CA 1
ATOM 7798 C C . GLU A 1 1031 ? -4.671 -20.833 -0.484 1.00 78.12 1031 GLU A C 1
ATOM 7800 O O . GLU A 1 1031 ? -4.776 -20.019 -1.403 1.00 78.12 1031 GLU A O 1
ATOM 7805 N N . GLY A 1 1032 ? -4.296 -22.101 -0.690 1.00 76.75 1032 GLY A N 1
ATOM 7806 C CA . GLY A 1 1032 ? -4.056 -22.671 -2.020 1.00 76.75 1032 GLY A CA 1
ATOM 7807 C C . GLY A 1 1032 ? -5.345 -22.720 -2.839 1.00 76.75 1032 GLY A C 1
ATOM 7808 O O . GLY A 1 1032 ? -5.408 -22.147 -3.927 1.00 76.75 1032 GLY A O 1
ATOM 7809 N N . GLU A 1 1033 ? -6.410 -23.268 -2.249 1.00 83.50 1033 GLU A N 1
ATOM 7810 C CA . GLU A 1 1033 ? -7.743 -23.339 -2.863 1.00 83.50 1033 GLU A CA 1
ATOM 7811 C C . GLU A 1 1033 ? -8.283 -21.945 -3.222 1.00 83.50 1033 GLU A C 1
ATOM 7813 O O . GLU A 1 1033 ? -8.726 -21.704 -4.345 1.00 83.50 1033 GLU A O 1
ATOM 7818 N N . LEU A 1 1034 ? -8.175 -20.974 -2.307 1.00 84.12 1034 LEU A N 1
ATOM 7819 C CA . LEU A 1 1034 ? -8.562 -19.593 -2.595 1.00 84.12 1034 LEU A CA 1
ATOM 7820 C C . LEU A 1 1034 ? -7.703 -18.987 -3.707 1.00 84.12 1034 LEU A C 1
ATOM 7822 O O . LEU A 1 1034 ? -8.238 -18.272 -4.549 1.00 84.12 1034 LEU A O 1
ATOM 7826 N N . THR A 1 1035 ? -6.395 -19.251 -3.734 1.00 80.06 1035 THR A N 1
ATOM 7827 C CA . THR A 1 1035 ? -5.501 -18.751 -4.791 1.00 80.06 1035 THR A CA 1
ATOM 7828 C C . THR A 1 1035 ? -5.916 -19.275 -6.164 1.00 80.06 1035 THR A C 1
ATOM 7830 O O . THR A 1 1035 ? -5.970 -18.496 -7.118 1.00 80.06 1035 THR A O 1
ATOM 7833 N N . ALA A 1 1036 ? -6.282 -20.553 -6.254 1.00 81.75 1036 ALA A N 1
ATOM 7834 C CA . ALA A 1 1036 ? -6.820 -21.154 -7.468 1.00 81.75 1036 ALA A CA 1
ATOM 7835 C C . ALA A 1 1036 ? -8.164 -20.514 -7.873 1.00 81.75 1036 ALA A C 1
ATOM 7837 O O . ALA A 1 1036 ? -8.331 -20.087 -9.015 1.00 81.75 1036 ALA A O 1
ATOM 7838 N N . VAL A 1 1037 ? -9.083 -20.300 -6.925 1.00 86.00 1037 VAL A N 1
ATOM 7839 C CA . VAL A 1 1037 ? -10.341 -19.567 -7.173 1.00 86.00 1037 VAL A CA 1
ATOM 7840 C C . VAL A 1 1037 ? -10.084 -18.151 -7.702 1.00 86.00 1037 VAL A C 1
ATOM 7842 O O . VAL A 1 1037 ? -10.712 -17.726 -8.672 1.00 86.00 1037 VAL A O 1
ATOM 7845 N N . TRP A 1 1038 ? -9.132 -17.417 -7.121 1.00 81.19 1038 TRP A N 1
ATOM 7846 C CA . TRP A 1 1038 ? -8.741 -16.091 -7.609 1.00 81.19 1038 TRP A CA 1
ATOM 7847 C C . TRP A 1 1038 ? -8.165 -16.141 -9.028 1.00 81.19 1038 TRP A C 1
ATOM 7849 O O . TRP A 1 1038 ? -8.444 -15.240 -9.819 1.00 81.19 1038 TRP A O 1
ATOM 7859 N N . ALA A 1 1039 ? -7.392 -17.176 -9.364 1.00 77.56 1039 ALA A N 1
ATOM 7860 C CA . ALA A 1 1039 ? -6.850 -17.365 -10.705 1.00 77.56 1039 ALA A CA 1
ATOM 7861 C C . ALA A 1 1039 ? -7.947 -17.668 -11.742 1.00 77.56 1039 ALA A C 1
ATOM 7863 O O . ALA A 1 1039 ? -7.910 -17.088 -12.828 1.00 77.56 1039 ALA A O 1
ATOM 7864 N N . MET A 1 1040 ? -8.956 -18.479 -11.398 1.00 87.81 1040 MET A N 1
ATOM 7865 C CA . MET A 1 1040 ? -10.122 -18.725 -12.262 1.00 87.81 1040 MET A CA 1
ATOM 7866 C C . MET A 1 1040 ? -10.951 -17.456 -12.480 1.00 87.81 1040 MET A C 1
ATOM 7868 O O . MET A 1 1040 ? -11.264 -17.113 -13.618 1.00 87.81 1040 MET A O 1
ATOM 7872 N N . VAL A 1 1041 ? -11.251 -16.707 -11.411 1.00 84.44 1041 VAL A N 1
ATOM 7873 C CA . VAL A 1 1041 ? -11.960 -15.418 -11.513 1.00 84.44 1041 VAL A CA 1
ATOM 7874 C C . VAL A 1 1041 ? -11.189 -14.438 -12.392 1.00 84.44 1041 VAL A C 1
ATOM 7876 O O . VAL A 1 1041 ? -11.781 -13.730 -13.206 1.00 84.44 1041 VAL A O 1
ATOM 7879 N N . PHE A 1 1042 ? -9.868 -14.380 -12.231 1.00 78.44 1042 PHE A N 1
ATOM 7880 C CA . PHE A 1 1042 ? -9.012 -13.538 -13.055 1.00 78.44 1042 PHE A CA 1
ATOM 7881 C C . PHE A 1 1042 ? -9.106 -13.921 -14.536 1.00 78.44 1042 PHE A C 1
ATOM 7883 O O . PHE A 1 1042 ? -9.368 -13.058 -15.370 1.00 78.44 1042 PHE A O 1
ATOM 7890 N N . ALA A 1 1043 ? -8.967 -15.208 -14.859 1.00 80.00 1043 ALA A N 1
ATOM 7891 C CA . ALA A 1 1043 ? -9.082 -15.688 -16.231 1.00 80.00 1043 ALA A CA 1
ATOM 7892 C C . ALA A 1 1043 ? -10.465 -15.395 -16.841 1.00 80.00 1043 ALA A C 1
ATOM 7894 O O . ALA A 1 1043 ? -10.539 -14.869 -17.949 1.00 80.00 1043 ALA A O 1
ATOM 7895 N N . ALA A 1 1044 ? -11.554 -15.630 -16.102 1.00 84.38 1044 ALA A N 1
ATOM 7896 C CA . ALA A 1 1044 ? -12.911 -15.324 -16.561 1.00 84.38 1044 ALA A CA 1
ATOM 7897 C C . ALA A 1 1044 ? -13.124 -13.822 -16.829 1.00 84.38 1044 ALA A C 1
ATOM 7899 O O . ALA A 1 1044 ? -13.779 -13.449 -17.801 1.00 84.38 1044 ALA A O 1
ATOM 7900 N N . ARG A 1 1045 ? -12.534 -12.937 -16.012 1.00 80.44 1045 ARG A N 1
ATOM 7901 C CA . ARG A 1 1045 ? -12.585 -11.479 -16.227 1.00 80.44 1045 ARG A CA 1
ATOM 7902 C C . ARG A 1 1045 ? -11.842 -11.039 -17.486 1.00 80.44 1045 ARG A C 1
ATOM 7904 O O . ARG A 1 1045 ? -12.325 -10.155 -18.191 1.00 80.44 1045 ARG A O 1
ATOM 7911 N N . GLU A 1 1046 ? -10.702 -11.655 -17.786 1.00 76.38 1046 GLU A N 1
ATOM 7912 C CA . GLU A 1 1046 ? -9.969 -11.394 -19.030 1.00 76.38 1046 GLU A CA 1
ATOM 7913 C C . GLU A 1 1046 ? -10.765 -11.857 -20.260 1.00 76.38 1046 GLU A C 1
ATOM 7915 O O . GLU A 1 1046 ? -10.826 -11.137 -21.258 1.00 76.38 1046 GLU A O 1
ATOM 7920 N N . LEU A 1 1047 ? -11.460 -13.000 -20.173 1.00 82.00 1047 LEU A N 1
ATOM 7921 C CA . LEU A 1 1047 ? -12.363 -13.478 -21.230 1.00 82.00 1047 LEU A CA 1
ATOM 7922 C C . LEU A 1 1047 ? -13.555 -12.531 -21.440 1.00 82.00 1047 LEU A C 1
ATOM 7924 O O . LEU A 1 1047 ? -13.840 -12.146 -22.575 1.00 82.00 1047 LEU A O 1
ATOM 7928 N N . LEU A 1 1048 ? -14.195 -12.082 -20.355 1.00 79.88 1048 LEU A N 1
ATOM 7929 C CA . LEU A 1 1048 ? -15.249 -11.060 -20.383 1.00 79.88 1048 LEU A CA 1
ATOM 7930 C C . LEU A 1 1048 ? -14.769 -9.768 -21.056 1.00 79.88 1048 LEU A C 1
ATOM 7932 O O . LEU A 1 1048 ? -15.488 -9.162 -21.856 1.00 79.88 1048 LEU A O 1
ATOM 7936 N N . ARG A 1 1049 ? -13.537 -9.333 -20.773 1.00 74.62 1049 ARG A N 1
ATOM 7937 C CA . ARG A 1 1049 ? -12.972 -8.148 -21.421 1.00 74.62 1049 ARG A CA 1
ATOM 7938 C C . ARG A 1 1049 ? -12.726 -8.372 -22.910 1.00 74.62 1049 ARG A C 1
ATOM 7940 O O . ARG A 1 1049 ? -13.078 -7.508 -23.709 1.00 74.62 1049 ARG A O 1
ATOM 7947 N N . ALA A 1 1050 ? -12.147 -9.507 -23.292 1.00 76.06 1050 ALA A N 1
ATOM 7948 C CA . ALA A 1 1050 ? -11.920 -9.822 -24.699 1.00 76.06 1050 ALA A CA 1
ATOM 7949 C C . ALA A 1 1050 ? -13.239 -9.843 -25.490 1.00 76.06 1050 ALA A C 1
ATOM 7951 O O . ALA A 1 1050 ? -13.316 -9.284 -26.584 1.00 76.06 1050 ALA A O 1
ATOM 7952 N N . ALA A 1 1051 ? -14.297 -10.403 -24.899 1.00 78.31 1051 ALA A N 1
ATOM 7953 C CA . ALA A 1 1051 ? -15.629 -10.435 -25.490 1.00 78.31 1051 ALA A CA 1
ATOM 7954 C C . ALA A 1 1051 ? -16.266 -9.038 -25.608 1.00 78.31 1051 ALA A C 1
ATOM 7956 O O . ALA A 1 1051 ? -16.947 -8.746 -26.586 1.00 78.31 1051 ALA A O 1
ATOM 7957 N N . THR A 1 1052 ? -16.049 -8.143 -24.640 1.00 69.56 1052 THR A N 1
ATOM 7958 C CA . THR A 1 1052 ? -16.593 -6.771 -24.701 1.00 69.56 1052 THR A CA 1
ATOM 7959 C C . THR A 1 1052 ? -15.823 -5.841 -25.643 1.00 69.56 1052 THR A C 1
ATOM 7961 O O . THR A 1 1052 ? -16.406 -4.870 -26.121 1.00 69.56 1052 THR A O 1
ATOM 7964 N N . GLY A 1 1053 ? -14.542 -6.121 -25.906 1.00 63.50 1053 GLY A N 1
ATOM 7965 C CA . GLY A 1 1053 ? -13.675 -5.321 -26.779 1.00 63.50 1053 GLY A CA 1
ATOM 7966 C C . GLY A 1 1053 ? -13.685 -5.712 -28.260 1.00 63.50 1053 GLY A C 1
ATOM 7967 O O . GLY A 1 1053 ? -13.179 -4.950 -29.078 1.00 63.50 1053 GLY A O 1
ATOM 7968 N N . THR A 1 1054 ? -14.245 -6.869 -28.615 1.00 64.12 1054 THR A N 1
ATOM 7969 C CA . THR A 1 1054 ? -14.340 -7.334 -30.005 1.00 64.12 1054 THR A CA 1
ATOM 7970 C C . THR A 1 1054 ? -15.565 -6.724 -30.694 1.00 64.12 1054 THR A C 1
ATOM 7972 O O . THR A 1 1054 ? -16.702 -6.893 -30.242 1.00 64.12 1054 THR A O 1
ATOM 7975 N N . GLU A 1 1055 ? -15.347 -6.005 -31.801 1.00 57.47 1055 GLU A N 1
ATOM 7976 C CA . GLU A 1 1055 ? -16.420 -5.720 -32.758 1.00 57.47 1055 GLU A CA 1
ATOM 7977 C C . GLU A 1 1055 ? -16.848 -7.059 -33.375 1.00 57.47 1055 GLU A C 1
ATOM 7979 O O . GLU A 1 1055 ? -16.002 -7.850 -33.793 1.00 57.47 1055 GLU A O 1
ATOM 7984 N N . ALA A 1 1056 ? -18.148 -7.362 -33.356 1.00 51.28 1056 ALA A N 1
ATOM 7985 C CA . ALA A 1 1056 ? -18.674 -8.618 -33.882 1.00 51.28 1056 ALA A CA 1
ATOM 7986 C C . ALA A 1 1056 ? -18.346 -8.707 -35.382 1.00 51.28 1056 ALA A C 1
ATOM 7988 O O . ALA A 1 1056 ? -18.999 -8.038 -36.182 1.00 51.28 1056 ALA A O 1
ATOM 7989 N N . GLY A 1 1057 ? -17.309 -9.461 -35.774 1.00 47.53 1057 GLY A N 1
ATOM 7990 C CA . GLY A 1 1057 ? -16.926 -9.438 -37.186 1.00 47.53 1057 GLY A CA 1
ATOM 7991 C C . GLY A 1 1057 ? -15.749 -10.253 -37.713 1.00 47.53 1057 GLY A C 1
ATOM 7992 O O . GLY A 1 1057 ? -15.717 -10.397 -38.928 1.00 47.53 1057 GLY A O 1
ATOM 7993 N N . ASP A 1 1058 ? -14.825 -10.810 -36.918 1.00 53.47 1058 ASP A N 1
ATOM 7994 C CA . ASP A 1 1058 ? -13.859 -11.778 -37.484 1.00 53.47 1058 ASP A CA 1
ATOM 7995 C C . ASP A 1 1058 ? -13.234 -12.715 -36.427 1.00 53.47 1058 ASP A C 1
ATOM 7997 O O . ASP A 1 1058 ? -12.219 -12.386 -35.800 1.00 53.47 1058 ASP A O 1
ATOM 8001 N N . PRO A 1 1059 ? -13.840 -13.886 -36.159 1.00 54.44 1059 PRO A N 1
ATOM 8002 C CA . PRO A 1 1059 ? -13.226 -14.892 -35.315 1.00 54.44 1059 PRO A CA 1
ATOM 8003 C C . PRO A 1 1059 ? -12.125 -15.571 -36.133 1.00 54.44 1059 PRO A C 1
ATOM 8005 O O . PRO A 1 1059 ? -12.403 -16.426 -36.966 1.00 54.44 1059 PRO A O 1
ATOM 8008 N N . GLY A 1 1060 ? -10.856 -15.262 -35.860 1.00 61.31 1060 GLY A N 1
ATOM 8009 C CA . GLY A 1 1060 ? -9.700 -15.945 -36.472 1.00 61.31 1060 GLY A CA 1
ATOM 8010 C C . GLY A 1 1060 ? -9.630 -17.472 -36.242 1.00 61.31 1060 GLY A C 1
ATOM 8011 O O . GLY A 1 1060 ? -8.626 -18.094 -36.572 1.00 61.31 1060 GLY A O 1
ATOM 8012 N N . ILE A 1 1061 ? -10.674 -18.074 -35.655 1.00 69.31 1061 ILE A N 1
ATOM 8013 C CA . ILE A 1 1061 ? -10.904 -19.504 -35.453 1.00 69.31 1061 ILE A CA 1
ATOM 8014 C C . ILE A 1 1061 ? -12.333 -19.832 -35.949 1.00 69.31 1061 ILE A C 1
ATOM 8016 O O . ILE A 1 1061 ? -13.276 -19.137 -35.562 1.00 69.31 1061 ILE A O 1
ATOM 8020 N N . PRO A 1 1062 ? -12.533 -20.906 -36.739 1.00 74.69 1062 PRO A N 1
ATOM 8021 C CA . PRO A 1 1062 ? -13.852 -21.389 -37.154 1.00 74.69 1062 PRO A CA 1
ATOM 8022 C C . PRO A 1 1062 ? -14.849 -21.551 -35.994 1.00 74.69 1062 PRO A C 1
ATOM 8024 O O . PRO A 1 1062 ? -14.495 -22.047 -34.923 1.00 74.69 1062 PRO A O 1
ATOM 8027 N N . ALA A 1 1063 ? -16.123 -21.219 -36.226 1.00 74.19 1063 ALA A N 1
ATOM 8028 C CA . ALA A 1 1063 ? -17.186 -21.309 -35.214 1.00 74.19 1063 ALA A CA 1
ATOM 8029 C C . ALA A 1 1063 ? -17.329 -22.714 -34.590 1.00 74.19 1063 ALA A C 1
ATOM 8031 O O . ALA A 1 1063 ? -17.625 -22.844 -33.404 1.00 74.19 1063 ALA A O 1
ATOM 8032 N N . GLU A 1 1064 ? -17.057 -23.771 -35.361 1.00 76.94 1064 GLU A N 1
ATOM 8033 C CA . GLU A 1 1064 ? -17.068 -25.161 -34.885 1.00 76.94 1064 GLU A CA 1
ATOM 8034 C C . GLU A 1 1064 ? -15.984 -25.428 -33.825 1.00 76.94 1064 GLU A C 1
ATOM 8036 O O . GLU A 1 1064 ? -16.238 -26.076 -32.808 1.00 76.94 1064 GLU A O 1
ATOM 8041 N N . LYS A 1 1065 ? -14.790 -24.850 -34.004 1.00 78.56 1065 LYS A N 1
ATOM 8042 C CA . LYS A 1 1065 ? -13.687 -24.949 -33.039 1.00 78.56 1065 LYS A CA 1
ATOM 8043 C C . LYS A 1 1065 ? -14.000 -24.156 -31.762 1.00 78.56 1065 LYS A C 1
ATOM 8045 O O . LYS A 1 1065 ? -13.761 -24.661 -30.666 1.00 78.56 1065 LYS A O 1
ATOM 8050 N N . TRP A 1 1066 ? -14.627 -22.980 -31.874 1.00 80.44 1066 TRP A N 1
ATOM 8051 C CA . TRP A 1 1066 ? -15.145 -22.241 -30.710 1.00 80.44 1066 TRP A CA 1
ATOM 8052 C C . TRP A 1 1066 ? -16.210 -23.023 -29.938 1.00 80.44 1066 TRP A C 1
ATOM 8054 O O . TRP A 1 1066 ? -16.176 -23.047 -28.706 1.00 80.44 1066 TRP A O 1
ATOM 8064 N N . ALA A 1 1067 ? -17.126 -23.697 -30.636 1.00 81.69 1067 ALA A N 1
ATOM 8065 C CA . ALA A 1 1067 ? -18.135 -24.541 -30.004 1.00 81.69 1067 ALA A CA 1
ATOM 8066 C C . ALA A 1 1067 ? -17.493 -25.707 -29.232 1.00 81.69 1067 ALA A C 1
ATOM 8068 O O . ALA A 1 1067 ? -17.886 -25.976 -28.097 1.00 81.69 1067 ALA A O 1
ATOM 8069 N N . ARG A 1 1068 ? -16.451 -26.339 -29.794 1.00 82.81 1068 ARG A N 1
ATOM 8070 C CA . ARG A 1 1068 ? -15.695 -27.408 -29.123 1.00 82.81 1068 ARG A CA 1
ATOM 8071 C C . ARG A 1 1068 ? -14.946 -26.912 -27.881 1.00 82.81 1068 ARG A C 1
ATOM 8073 O O . A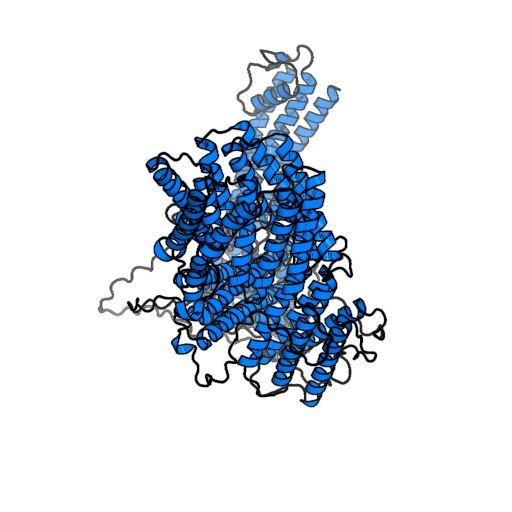RG A 1 1068 ? -15.044 -27.545 -26.834 1.00 82.81 1068 ARG A O 1
ATOM 8080 N N . LEU A 1 1069 ? -14.261 -25.767 -27.963 1.00 84.75 1069 LEU A N 1
ATOM 8081 C CA . LEU A 1 1069 ? -13.590 -25.138 -26.812 1.00 84.75 1069 LEU A CA 1
ATOM 8082 C C . LEU A 1 1069 ? -14.580 -24.761 -25.701 1.00 84.75 1069 LEU A C 1
ATOM 8084 O O . LEU A 1 1069 ? -14.292 -24.945 -24.516 1.00 84.75 1069 LEU A O 1
ATOM 8088 N N . THR A 1 1070 ? -15.755 -24.262 -26.088 1.00 87.38 1070 THR A N 1
ATOM 8089 C CA . THR A 1 1070 ? -16.836 -23.919 -25.157 1.00 87.38 1070 THR A CA 1
ATOM 8090 C C . THR A 1 1070 ? -17.357 -25.171 -24.460 1.00 87.38 1070 THR A C 1
ATOM 8092 O O . THR A 1 1070 ? -17.422 -25.187 -23.236 1.00 87.38 1070 THR A O 1
ATOM 8095 N N . ALA A 1 1071 ? -17.652 -26.240 -25.205 1.00 86.62 1071 ALA A N 1
ATOM 8096 C CA . ALA A 1 1071 ? -18.139 -27.497 -24.641 1.00 86.62 1071 ALA A CA 1
ATOM 8097 C C . ALA A 1 1071 ? -17.138 -28.128 -23.657 1.00 86.62 1071 ALA A C 1
ATOM 8099 O O . ALA A 1 1071 ? -17.536 -28.517 -22.562 1.00 86.62 1071 ALA A O 1
ATOM 8100 N N . LEU A 1 1072 ? -15.845 -28.168 -24.006 1.00 86.56 1072 LEU A N 1
ATOM 8101 C CA . LEU A 1 1072 ? -14.792 -28.682 -23.118 1.00 86.56 1072 LEU A CA 1
ATOM 8102 C C . LEU A 1 1072 ? -14.672 -27.855 -21.834 1.00 86.56 1072 LEU A C 1
ATOM 8104 O O . LEU A 1 1072 ? -14.644 -28.406 -20.738 1.00 86.56 1072 LEU A O 1
ATOM 8108 N N . THR A 1 1073 ? -14.651 -26.526 -21.966 1.00 89.31 1073 THR A N 1
ATOM 8109 C CA . THR A 1 1073 ? -14.511 -25.633 -20.809 1.00 89.31 1073 THR A CA 1
ATOM 8110 C C . THR A 1 1073 ? -15.721 -25.711 -19.883 1.00 89.31 1073 THR A C 1
ATOM 8112 O O . THR A 1 1073 ? -15.557 -25.745 -18.666 1.00 89.31 1073 THR A O 1
ATOM 8115 N N . MET A 1 1074 ? -16.936 -25.759 -20.440 1.00 90.69 1074 MET A N 1
ATOM 8116 C CA . MET A 1 1074 ? -18.150 -25.918 -19.636 1.00 90.69 1074 MET A CA 1
ATOM 8117 C C . MET A 1 1074 ? -18.172 -27.280 -18.945 1.00 90.69 1074 MET A C 1
ATOM 8119 O O . MET A 1 1074 ? -18.434 -27.326 -17.751 1.00 90.69 1074 MET A O 1
ATOM 8123 N N . GLY A 1 1075 ? -17.776 -28.356 -19.635 1.00 88.06 1075 GLY A N 1
ATOM 8124 C CA . GLY A 1 1075 ? -17.653 -29.681 -19.026 1.00 88.06 1075 GLY A CA 1
ATOM 8125 C C . GLY A 1 1075 ? -16.693 -29.708 -17.830 1.00 88.06 1075 GLY A C 1
ATOM 8126 O O . GLY A 1 1075 ? -17.023 -30.283 -16.798 1.00 88.06 1075 GLY A O 1
ATOM 8127 N N . ASN A 1 1076 ? -15.536 -29.041 -17.924 1.00 89.00 1076 ASN A N 1
ATOM 8128 C CA . ASN A 1 1076 ? -14.573 -28.966 -16.818 1.00 89.00 1076 ASN A CA 1
ATOM 8129 C C . ASN A 1 1076 ? -15.113 -28.181 -15.613 1.00 89.00 1076 ASN A C 1
ATOM 8131 O O . ASN A 1 1076 ? -14.915 -28.583 -14.464 1.00 89.00 1076 ASN A O 1
ATOM 8135 N N . LEU A 1 1077 ? -15.814 -27.068 -15.857 1.00 91.19 1077 LEU A N 1
ATOM 8136 C CA . LEU A 1 1077 ? -16.444 -26.286 -14.790 1.00 91.19 1077 LEU A CA 1
ATOM 8137 C C . LEU A 1 1077 ? -17.635 -27.023 -14.162 1.00 91.19 1077 LEU A C 1
ATOM 8139 O O . LEU A 1 1077 ? -17.776 -27.003 -12.939 1.00 91.19 1077 LEU A O 1
ATOM 8143 N N . ASP A 1 1078 ? -18.439 -27.722 -14.963 1.00 89.69 1078 ASP A N 1
ATOM 8144 C CA . ASP A 1 1078 ? -19.553 -28.548 -14.493 1.00 89.69 1078 ASP A CA 1
ATOM 8145 C C . ASP A 1 1078 ? -19.055 -29.723 -13.642 1.00 89.69 1078 ASP A C 1
ATOM 8147 O O . ASP A 1 1078 ? -19.623 -29.996 -12.581 1.00 89.69 1078 ASP A O 1
ATOM 8151 N N . ALA A 1 1079 ? -17.957 -30.372 -14.050 1.00 87.81 1079 ALA A N 1
ATOM 8152 C CA . ALA A 1 1079 ? -17.303 -31.429 -13.283 1.00 87.81 1079 ALA A CA 1
ATOM 8153 C C . ALA A 1 1079 ? -16.772 -30.908 -11.937 1.00 87.81 1079 ALA A C 1
ATOM 8155 O O . ALA A 1 1079 ? -17.005 -31.531 -10.897 1.00 87.81 1079 ALA A O 1
ATOM 8156 N N . LEU A 1 1080 ? -16.136 -29.728 -11.919 1.00 89.88 1080 LEU A N 1
ATOM 8157 C CA . LEU A 1 1080 ? -15.702 -29.072 -10.682 1.00 89.88 1080 LEU A CA 1
ATOM 8158 C C . LEU A 1 1080 ? -16.889 -28.727 -9.768 1.00 89.88 1080 LEU A C 1
ATOM 8160 O O . LEU A 1 1080 ? -16.847 -29.003 -8.567 1.00 89.88 1080 LEU A O 1
ATOM 8164 N N . ALA A 1 1081 ? -17.967 -28.162 -10.318 1.00 90.00 1081 ALA A N 1
ATOM 8165 C CA . ALA A 1 1081 ? -19.185 -27.862 -9.567 1.00 90.00 1081 ALA A CA 1
ATOM 8166 C C . ALA A 1 1081 ? -19.839 -29.138 -9.004 1.00 90.00 1081 ALA A C 1
ATOM 8168 O O . ALA A 1 1081 ? -20.310 -29.150 -7.865 1.00 90.00 1081 ALA A O 1
ATOM 8169 N N . ALA A 1 1082 ? -19.851 -30.233 -9.767 1.00 87.75 1082 ALA A N 1
ATOM 8170 C CA . ALA A 1 1082 ? -20.364 -31.532 -9.337 1.00 87.75 1082 ALA A CA 1
ATOM 8171 C C . ALA A 1 1082 ? -19.516 -32.142 -8.201 1.00 87.75 1082 ALA A C 1
ATOM 8173 O O . ALA A 1 1082 ? -20.059 -32.540 -7.165 1.00 87.75 1082 ALA A O 1
ATOM 8174 N N . ALA A 1 1083 ? -18.185 -32.093 -8.318 1.00 87.38 1083 ALA A N 1
ATOM 8175 C CA . ALA A 1 1083 ? -17.270 -32.528 -7.265 1.00 87.38 1083 ALA A CA 1
ATOM 8176 C C . ALA A 1 1083 ? -17.423 -31.706 -5.972 1.00 87.38 1083 ALA A C 1
ATOM 8178 O O . ALA A 1 1083 ? -17.478 -32.274 -4.880 1.00 87.38 1083 ALA A O 1
ATOM 8179 N N . LEU A 1 1084 ? -17.589 -30.380 -6.071 1.00 88.00 1084 LEU A N 1
ATOM 8180 C CA . LEU A 1 1084 ? -17.855 -29.510 -4.915 1.00 88.00 1084 LEU A CA 1
ATOM 8181 C C . LEU A 1 1084 ? -19.185 -29.842 -4.215 1.00 88.00 1084 LEU A C 1
ATOM 8183 O O . LEU A 1 1084 ? -19.256 -29.779 -2.981 1.00 88.00 1084 LEU A O 1
ATOM 8187 N N . ARG A 1 1085 ? -20.211 -30.249 -4.980 1.00 86.94 1085 ARG A N 1
ATOM 8188 C CA . ARG A 1 1085 ? -21.500 -30.755 -4.467 1.00 86.94 1085 ARG A CA 1
ATOM 8189 C C . ARG A 1 1085 ? -21.397 -32.141 -3.813 1.00 86.94 1085 ARG A C 1
ATOM 8191 O O . ARG A 1 1085 ? -22.330 -32.544 -3.117 1.00 86.94 1085 ARG A O 1
ATOM 8198 N N . GLY A 1 1086 ? -20.271 -32.837 -3.977 1.00 82.75 1086 GLY A N 1
ATOM 8199 C CA . GLY A 1 1086 ? -20.045 -34.192 -3.470 1.00 82.75 1086 GLY A CA 1
ATOM 8200 C C . GLY A 1 1086 ? -20.607 -35.295 -4.370 1.00 82.75 1086 GLY A C 1
ATOM 8201 O O . GLY A 1 1086 ? -20.822 -36.401 -3.879 1.00 82.75 1086 GLY A O 1
ATOM 8202 N N . ASP A 1 1087 ? -20.850 -34.992 -5.647 1.00 84.19 1087 ASP A N 1
ATOM 8203 C CA . ASP A 1 1087 ? -21.337 -35.922 -6.672 1.00 84.19 1087 ASP A CA 1
ATOM 8204 C C . ASP A 1 1087 ? -20.391 -35.875 -7.889 1.00 84.19 1087 ASP A C 1
ATOM 8206 O O . ASP A 1 1087 ? -20.713 -35.245 -8.898 1.00 84.19 1087 ASP A O 1
ATOM 8210 N N . PRO A 1 1088 ? -19.156 -36.403 -7.768 1.00 75.62 1088 PRO A N 1
ATOM 8211 C CA . PRO A 1 1088 ? -18.173 -36.333 -8.844 1.00 75.62 1088 PRO A CA 1
ATOM 8212 C C . PRO A 1 1088 ? -18.642 -37.154 -10.052 1.00 75.62 1088 PRO A C 1
ATOM 8214 O O . PRO A 1 1088 ? -19.082 -38.291 -9.901 1.00 75.62 1088 PRO A O 1
ATOM 8217 N N . GLN A 1 1089 ? -18.553 -36.575 -11.250 1.00 72.12 1089 GLN A N 1
ATOM 8218 C CA . GLN A 1 1089 ? -18.875 -37.279 -12.495 1.00 72.12 1089 GLN A CA 1
ATOM 8219 C C . GLN A 1 1089 ? -17.794 -38.319 -12.831 1.00 72.12 1089 GLN A C 1
ATOM 8221 O O . GLN A 1 1089 ? -16.609 -38.059 -12.638 1.00 72.12 1089 GLN A O 1
ATOM 8226 N N . ASP A 1 1090 ? -18.210 -39.469 -13.374 1.00 63.66 1090 ASP A N 1
ATOM 8227 C CA . ASP A 1 1090 ? -17.305 -40.552 -13.798 1.00 63.66 1090 ASP A CA 1
ATOM 8228 C C . ASP A 1 1090 ? -16.523 -40.219 -15.087 1.00 63.66 1090 ASP A C 1
ATOM 8230 O O . ASP A 1 1090 ? -15.474 -40.809 -15.340 1.00 63.66 1090 ASP A O 1
ATOM 8234 N N . ASP A 1 1091 ? -17.030 -39.289 -15.905 1.00 66.81 1091 ASP A N 1
ATOM 8235 C CA . ASP A 1 1091 ? -16.448 -38.886 -17.192 1.00 66.81 1091 ASP A CA 1
ATOM 8236 C C . ASP A 1 1091 ? -15.965 -37.432 -17.099 1.00 66.81 1091 ASP A C 1
ATOM 8238 O O . ASP A 1 1091 ? -16.732 -36.486 -17.292 1.00 66.81 1091 ASP A O 1
ATOM 8242 N N . ILE A 1 1092 ? -14.702 -37.249 -16.703 1.00 65.06 1092 ILE A N 1
ATOM 8243 C CA . ILE A 1 1092 ? -14.079 -35.926 -16.586 1.00 65.06 1092 ILE A CA 1
ATOM 8244 C C . ILE A 1 1092 ? -13.497 -35.553 -17.957 1.00 65.06 1092 ILE A C 1
ATOM 8246 O O . ILE A 1 1092 ? -12.662 -36.303 -18.475 1.00 65.06 1092 ILE A O 1
ATOM 8250 N N . PRO A 1 1093 ? -13.875 -34.407 -18.554 1.00 64.12 1093 PRO A N 1
ATOM 8251 C CA . PRO A 1 1093 ? -13.272 -33.973 -19.806 1.00 64.12 1093 PRO A CA 1
ATOM 8252 C C . PRO A 1 1093 ? -11.757 -33.779 -19.636 1.00 64.12 1093 PRO A C 1
ATOM 8254 O O . PRO A 1 1093 ? -11.273 -33.308 -18.609 1.00 64.12 1093 PRO A O 1
ATOM 8257 N N . GLY A 1 1094 ? -10.991 -34.200 -20.643 1.00 68.19 1094 GLY A N 1
ATOM 8258 C CA . GLY A 1 1094 ? -9.529 -34.187 -20.587 1.00 68.19 1094 GLY A CA 1
ATOM 8259 C C . GLY A 1 1094 ? -8.920 -32.782 -20.514 1.00 68.19 1094 GLY A C 1
ATOM 8260 O O . GLY A 1 1094 ? -9.589 -31.765 -20.722 1.00 68.19 1094 GLY A O 1
ATOM 8261 N N . TRP A 1 1095 ? -7.611 -32.739 -20.256 1.00 67.88 1095 TRP A N 1
ATOM 8262 C CA . TRP A 1 1095 ? -6.814 -31.513 -20.303 1.00 67.88 1095 TRP A CA 1
ATOM 8263 C C . TRP A 1 1095 ? -7.046 -30.753 -21.614 1.00 67.88 1095 TRP A C 1
ATOM 8265 O O . TRP A 1 1095 ? -7.087 -31.347 -22.693 1.00 67.88 1095 TRP A O 1
ATOM 8275 N N . LEU A 1 1096 ? -7.195 -29.428 -21.518 1.00 67.50 1096 LEU A N 1
ATOM 8276 C CA . LEU A 1 1096 ? -7.287 -28.574 -22.696 1.00 67.50 1096 LEU A CA 1
ATOM 8277 C C . LEU A 1 1096 ? -5.896 -28.445 -23.327 1.00 67.50 1096 LEU A C 1
ATOM 8279 O O . LEU A 1 1096 ? -5.142 -27.538 -22.978 1.00 67.50 1096 LEU A O 1
ATOM 8283 N N . ASP A 1 1097 ? -5.564 -29.348 -24.246 1.00 65.50 1097 ASP A N 1
ATOM 8284 C CA . ASP A 1 1097 ? -4.331 -29.256 -25.019 1.00 65.50 1097 ASP A CA 1
ATOM 8285 C C . ASP A 1 1097 ? -4.530 -28.334 -26.231 1.00 65.50 1097 ASP A C 1
ATOM 8287 O O . ASP A 1 1097 ? -5.275 -28.636 -27.165 1.00 65.50 1097 ASP A O 1
ATOM 8291 N N . LEU A 1 1098 ? -3.885 -27.168 -26.190 1.00 63.25 1098 LEU A N 1
ATOM 8292 C CA . LEU A 1 1098 ? -3.871 -26.217 -27.301 1.00 63.25 1098 LEU A CA 1
ATOM 8293 C C . LEU A 1 1098 ? -2.832 -26.582 -28.380 1.00 63.25 1098 LEU A C 1
ATOM 8295 O O . LEU A 1 1098 ? -2.752 -25.865 -29.374 1.00 63.25 1098 LEU A O 1
ATOM 8299 N N . THR A 1 1099 ? -2.029 -27.637 -28.189 1.00 55.44 1099 THR A N 1
ATOM 8300 C CA . THR A 1 1099 ? -0.992 -28.079 -29.141 1.00 55.44 1099 THR A CA 1
ATOM 8301 C C . THR A 1 1099 ? -1.445 -29.162 -30.123 1.00 55.44 1099 THR A C 1
ATOM 8303 O O . THR A 1 1099 ? -0.788 -29.337 -31.147 1.00 55.44 1099 THR A O 1
ATOM 8306 N N . ASP A 1 1100 ? -2.572 -29.832 -29.869 1.00 52.31 1100 ASP A N 1
ATOM 8307 C CA . ASP A 1 1100 ? -3.168 -30.821 -30.783 1.00 52.31 1100 ASP A CA 1
ATOM 8308 C C . ASP A 1 1100 ? -4.098 -30.149 -31.832 1.00 52.31 1100 ASP A C 1
ATOM 8310 O O . ASP A 1 1100 ? -4.396 -28.962 -31.685 1.00 52.31 1100 ASP A O 1
ATOM 8314 N N . ASP A 1 1101 ? -4.572 -30.894 -32.853 1.00 50.19 1101 ASP A N 1
ATOM 8315 C CA . ASP A 1 1101 ? -5.424 -30.577 -34.055 1.00 50.19 1101 ASP A CA 1
ATOM 8316 C C . ASP A 1 1101 ? -6.430 -29.373 -34.023 1.00 50.19 1101 ASP A C 1
ATOM 8318 O O . ASP A 1 1101 ? -7.020 -28.968 -35.032 1.00 50.19 1101 ASP A O 1
ATOM 8322 N N . LEU A 1 1102 ? -6.698 -28.774 -32.864 1.00 53.34 1102 LEU A N 1
ATOM 8323 C CA . LEU A 1 1102 ? -7.535 -27.592 -32.653 1.00 53.34 1102 LEU A CA 1
ATOM 8324 C C . LEU A 1 1102 ? -6.943 -26.313 -33.271 1.00 53.34 1102 LEU A C 1
ATOM 8326 O O . LEU A 1 1102 ? -7.712 -25.473 -33.747 1.00 53.34 1102 LEU A O 1
ATOM 8330 N N . LEU A 1 1103 ? -5.618 -26.171 -33.343 1.00 60.09 1103 LEU A N 1
ATOM 8331 C CA . LEU A 1 1103 ? -4.927 -25.011 -33.922 1.00 60.09 1103 LEU A CA 1
ATOM 8332 C C . LEU A 1 1103 ? -4.007 -25.433 -35.085 1.00 60.09 1103 LEU A C 1
ATOM 8334 O O . LEU A 1 1103 ? -2.797 -25.277 -34.989 1.00 60.09 1103 LEU A O 1
ATOM 8338 N N . ASP A 1 1104 ? -4.554 -25.942 -36.198 1.00 55.81 1104 ASP A N 1
ATOM 8339 C CA . ASP A 1 1104 ? -3.830 -25.921 -37.491 1.00 55.81 1104 ASP A CA 1
ATOM 8340 C C . ASP A 1 1104 ? -3.139 -24.560 -37.706 1.00 55.81 1104 ASP A C 1
ATOM 8342 O O . ASP A 1 1104 ? -3.684 -23.565 -37.219 1.00 55.81 1104 ASP A O 1
ATOM 8346 N N . ASP A 1 1105 ? -2.049 -24.521 -38.500 1.00 54.91 1105 ASP A N 1
ATOM 8347 C CA . ASP A 1 1105 ? -1.143 -23.408 -38.926 1.00 54.91 1105 ASP A CA 1
ATOM 8348 C C . ASP A 1 1105 ? -1.789 -22.054 -39.353 1.00 54.91 1105 ASP A C 1
ATOM 8350 O O . ASP A 1 1105 ? -1.159 -21.163 -39.927 1.00 54.91 1105 ASP A O 1
ATOM 8354 N N . SER A 1 1106 ? -3.072 -21.868 -39.080 1.00 53.56 1106 SER A N 1
ATOM 8355 C CA . SER A 1 1106 ? -3.842 -20.638 -39.156 1.00 53.56 1106 SER A CA 1
ATOM 8356 C C . SER A 1 1106 ? -3.127 -19.504 -38.408 1.00 53.56 1106 SER A C 1
ATOM 8358 O O . SER A 1 1106 ? -2.822 -19.635 -37.218 1.00 53.56 1106 SER A O 1
ATOM 8360 N N . PRO A 1 1107 ? -2.896 -18.349 -39.053 1.00 55.97 1107 PRO A N 1
ATOM 8361 C CA . PRO A 1 1107 ? -2.263 -17.204 -38.413 1.00 55.97 1107 PRO A CA 1
ATOM 8362 C C . PRO A 1 1107 ? -3.185 -16.624 -37.330 1.00 55.97 1107 PRO A C 1
ATOM 8364 O O . PRO A 1 1107 ? -4.036 -15.776 -37.588 1.00 55.97 1107 PRO A O 1
ATOM 8367 N N . LEU A 1 1108 ? -3.014 -17.077 -36.086 1.00 64.75 1108 LEU A N 1
ATOM 8368 C CA . LEU A 1 1108 ? -3.765 -16.567 -34.943 1.00 64.75 1108 LEU A CA 1
ATOM 8369 C C . LEU A 1 1108 ? -3.317 -15.146 -34.607 1.00 64.75 1108 LEU A C 1
ATOM 8371 O O . LEU A 1 1108 ? -2.129 -14.880 -34.351 1.00 64.75 1108 LEU A O 1
ATOM 8375 N N . THR A 1 1109 ? -4.291 -14.245 -34.486 1.00 66.12 1109 THR A N 1
ATOM 8376 C CA . THR A 1 1109 ? -4.032 -12.916 -33.937 1.00 66.12 1109 THR A CA 1
ATOM 8377 C C . THR A 1 1109 ? -3.465 -13.028 -32.518 1.00 66.12 1109 THR A C 1
ATOM 8379 O O . THR A 1 1109 ? -3.702 -13.989 -31.774 1.00 66.12 1109 THR A O 1
ATOM 8382 N N . GLN A 1 1110 ? -2.686 -12.028 -32.118 1.00 62.78 1110 GLN A N 1
ATOM 8383 C CA . GLN A 1 1110 ? -2.107 -11.968 -30.777 1.00 62.78 1110 GLN A CA 1
ATOM 8384 C C . GLN A 1 1110 ? -3.184 -11.905 -29.678 1.00 62.78 1110 GLN A C 1
ATOM 8386 O O . GLN A 1 1110 ? -2.954 -12.371 -28.562 1.00 62.78 1110 GLN A O 1
ATOM 8391 N N . GLU A 1 1111 ? -4.352 -11.337 -29.981 1.00 64.81 1111 GLU A N 1
ATOM 8392 C CA . GLU A 1 1111 ? -5.495 -11.287 -29.067 1.00 64.81 1111 GLU A CA 1
ATOM 8393 C C . GLU A 1 1111 ? -6.131 -12.664 -28.901 1.00 64.81 1111 GLU A C 1
ATOM 8395 O O . GLU A 1 1111 ? -6.313 -13.103 -27.767 1.00 64.81 1111 GLU A O 1
ATOM 8400 N N . THR A 1 1112 ? -6.339 -13.403 -29.993 1.00 73.38 1112 THR A N 1
ATOM 8401 C CA . THR A 1 1112 ? -6.833 -14.785 -29.936 1.00 73.38 1112 THR A CA 1
ATOM 8402 C C . THR A 1 1112 ? -5.894 -15.683 -29.125 1.00 73.38 1112 THR A C 1
ATOM 8404 O O . THR A 1 1112 ? -6.354 -16.412 -28.250 1.00 73.38 1112 THR A O 1
ATOM 8407 N N . ARG A 1 1113 ? -4.569 -15.568 -29.306 1.00 72.88 1113 ARG A N 1
ATOM 8408 C CA . ARG A 1 1113 ? -3.580 -16.309 -28.494 1.00 72.88 1113 ARG A CA 1
ATOM 8409 C C . ARG A 1 1113 ? -3.680 -16.012 -26.995 1.00 72.88 1113 ARG A C 1
ATOM 8411 O O . ARG A 1 1113 ? -3.532 -16.915 -26.178 1.00 72.88 1113 ARG A O 1
ATOM 8418 N N . ARG A 1 1114 ? -3.954 -14.762 -26.612 1.00 71.25 1114 ARG A N 1
ATOM 8419 C CA . ARG A 1 1114 ? -4.152 -14.397 -25.196 1.00 71.25 1114 ARG A CA 1
ATOM 8420 C C . ARG A 1 1114 ? -5.430 -14.980 -24.630 1.00 71.25 1114 ARG A C 1
ATOM 8422 O O . ARG A 1 1114 ? -5.402 -15.504 -23.523 1.00 71.25 1114 ARG A O 1
ATOM 8429 N N . VAL A 1 1115 ? -6.526 -14.881 -25.379 1.00 79.50 1115 VAL A N 1
ATOM 8430 C CA . VAL A 1 1115 ? -7.821 -15.453 -24.995 1.00 79.50 1115 VAL A CA 1
ATOM 8431 C C . VAL A 1 1115 ? -7.673 -16.949 -24.746 1.00 79.50 1115 VAL A C 1
ATOM 8433 O O . VAL A 1 1115 ? -8.077 -17.427 -23.690 1.00 79.50 1115 VAL A O 1
ATOM 8436 N N . LEU A 1 1116 ? -7.012 -17.662 -25.660 1.00 82.31 1116 LEU A N 1
ATOM 8437 C CA . LEU A 1 1116 ? -6.726 -19.086 -25.506 1.00 82.31 1116 LEU A CA 1
ATOM 8438 C C . LEU A 1 1116 ? -5.843 -19.374 -24.285 1.00 82.31 1116 LEU A C 1
ATOM 8440 O O . LEU A 1 1116 ? -6.158 -20.283 -23.529 1.00 82.31 1116 LEU A O 1
ATOM 8444 N N . GLY A 1 1117 ? -4.807 -18.572 -24.018 1.00 79.69 1117 GLY A N 1
ATOM 8445 C CA . GLY A 1 1117 ? -3.979 -18.736 -22.816 1.00 79.69 1117 GLY A CA 1
ATOM 8446 C C . GLY A 1 1117 ? -4.747 -18.522 -21.503 1.00 79.69 1117 GLY A C 1
ATOM 8447 O O . GLY A 1 1117 ? -4.539 -19.247 -20.530 1.00 79.69 1117 GLY A O 1
ATOM 8448 N N . HIS A 1 1118 ? -5.674 -17.560 -21.458 1.00 82.25 1118 HIS A N 1
ATOM 8449 C CA . HIS A 1 1118 ? -6.557 -17.375 -20.300 1.00 82.25 1118 HIS A CA 1
ATOM 8450 C C . HIS A 1 1118 ? -7.566 -18.521 -20.163 1.00 82.25 1118 HIS A C 1
ATOM 8452 O O . HIS A 1 1118 ? -7.810 -18.977 -19.047 1.00 82.25 1118 HIS A O 1
ATOM 8458 N N . LEU A 1 1119 ? -8.098 -19.023 -21.279 1.00 87.38 1119 LEU A N 1
ATOM 8459 C CA . LEU A 1 1119 ? -8.989 -20.180 -21.309 1.00 87.38 1119 LEU A CA 1
ATOM 8460 C C . LEU A 1 1119 ? -8.282 -21.461 -20.840 1.00 87.38 1119 LEU A C 1
ATOM 8462 O O . LEU A 1 1119 ? -8.838 -22.204 -20.034 1.00 87.38 1119 LEU A O 1
ATOM 8466 N N . GLN A 1 1120 ? -7.045 -21.691 -21.284 1.00 85.69 1120 GLN A N 1
ATOM 8467 C CA . GLN A 1 1120 ? -6.198 -22.793 -20.830 1.00 85.69 1120 GLN A CA 1
ATOM 8468 C C . GLN A 1 1120 ? -5.958 -22.695 -19.328 1.00 85.69 1120 GLN A C 1
ATOM 8470 O O . GLN A 1 1120 ? -6.259 -23.634 -18.602 1.00 85.69 1120 GLN A O 1
ATOM 8475 N N . LYS A 1 1121 ? -5.525 -21.530 -18.836 1.00 82.94 1121 LYS A N 1
ATOM 8476 C CA . LYS A 1 1121 ? -5.281 -21.324 -17.405 1.00 82.94 1121 LYS A CA 1
ATOM 8477 C C . LYS A 1 1121 ? -6.529 -21.553 -16.551 1.00 82.94 1121 LYS A C 1
ATOM 8479 O O . LYS A 1 1121 ? -6.419 -22.081 -15.446 1.00 82.94 1121 LYS A O 1
ATOM 8484 N N . LEU A 1 1122 ? -7.703 -21.146 -17.037 1.00 88.25 1122 LEU A N 1
ATOM 8485 C CA . LEU A 1 1122 ? -8.980 -21.407 -16.371 1.00 88.25 1122 LEU A CA 1
ATOM 8486 C C . LEU A 1 1122 ? -9.242 -22.915 -16.266 1.00 88.25 1122 LEU A C 1
ATOM 8488 O O . LEU A 1 1122 ? -9.533 -23.392 -15.172 1.00 88.25 1122 LEU A O 1
ATOM 8492 N N . ASN A 1 1123 ? -9.075 -23.652 -17.367 1.00 89.00 1123 ASN A N 1
ATOM 8493 C CA . ASN A 1 1123 ? -9.248 -25.105 -17.404 1.00 89.00 1123 ASN A CA 1
ATOM 8494 C C . ASN A 1 1123 ? -8.227 -25.836 -16.520 1.00 89.00 1123 ASN A C 1
ATOM 8496 O O . ASN A 1 1123 ? -8.622 -26.642 -15.688 1.00 89.00 1123 ASN A O 1
ATOM 8500 N N . GLU A 1 1124 ? -6.936 -25.514 -16.628 1.00 86.75 1124 GLU A N 1
ATOM 8501 C CA . GLU A 1 1124 ? -5.876 -26.111 -15.803 1.00 86.75 1124 GLU A CA 1
ATOM 8502 C C . GLU A 1 1124 ? -6.134 -25.892 -14.313 1.00 86.75 1124 GLU A C 1
ATOM 8504 O O . GLU A 1 1124 ? -6.014 -26.813 -13.513 1.00 86.75 1124 GLU A O 1
ATOM 8509 N N . THR A 1 1125 ? -6.535 -24.677 -13.928 1.00 86.88 1125 THR A N 1
ATOM 8510 C CA . THR A 1 1125 ? -6.822 -24.363 -12.524 1.00 86.88 1125 THR A CA 1
ATOM 8511 C C . THR A 1 1125 ? -8.068 -25.101 -12.027 1.00 86.88 1125 THR A C 1
ATOM 8513 O O . THR A 1 1125 ? -8.083 -25.562 -10.887 1.00 86.88 1125 THR A O 1
ATOM 8516 N N . ALA A 1 1126 ? -9.102 -25.231 -12.866 1.00 88.62 1126 ALA A N 1
ATOM 8517 C CA . ALA A 1 1126 ? -10.304 -25.991 -12.534 1.00 88.62 1126 ALA A CA 1
ATOM 8518 C C . ALA A 1 1126 ? -10.000 -27.488 -12.361 1.00 88.62 1126 ALA A C 1
ATOM 8520 O O . ALA A 1 1126 ? -10.458 -28.088 -11.393 1.00 88.62 1126 ALA A O 1
ATOM 8521 N N . LEU A 1 1127 ? -9.179 -28.064 -13.245 1.00 86.94 1127 LEU A N 1
ATOM 8522 C CA . LEU A 1 1127 ? -8.751 -29.462 -13.176 1.00 86.94 1127 LEU A CA 1
ATOM 8523 C C . LEU A 1 1127 ? -7.833 -29.730 -11.976 1.00 86.94 1127 LEU A C 1
ATOM 8525 O O . LEU A 1 1127 ? -8.016 -30.732 -11.300 1.00 86.94 1127 LEU A O 1
ATOM 8529 N N . LEU A 1 1128 ? -6.906 -28.824 -11.649 1.00 84.44 1128 LEU A N 1
ATOM 8530 C CA . LEU A 1 1128 ? -6.072 -28.941 -10.442 1.00 84.44 1128 LEU A CA 1
ATOM 8531 C C . LEU A 1 1128 ? -6.919 -28.936 -9.162 1.00 84.44 1128 LEU A C 1
ATOM 8533 O O . LEU A 1 1128 ? -6.705 -29.754 -8.273 1.00 84.44 1128 LEU A O 1
ATOM 8537 N N . LEU A 1 1129 ? -7.916 -28.048 -9.082 1.00 85.81 1129 LEU A N 1
ATOM 8538 C CA . LEU A 1 1129 ? -8.867 -28.045 -7.967 1.00 85.81 1129 LEU A CA 1
ATOM 8539 C C . LEU A 1 1129 ? -9.724 -29.314 -7.931 1.00 85.81 1129 LEU A C 1
ATOM 8541 O O . LEU A 1 1129 ? -10.068 -29.788 -6.851 1.00 85.81 1129 LEU A O 1
ATOM 8545 N N . LEU A 1 1130 ? -10.086 -29.849 -9.096 1.00 85.50 1130 LEU A N 1
ATOM 8546 C CA . LEU A 1 1130 ? -10.832 -31.095 -9.206 1.00 85.50 1130 LEU A CA 1
ATOM 8547 C C . LEU A 1 1130 ? -9.997 -32.297 -8.733 1.00 85.50 1130 LEU A C 1
ATOM 8549 O O . LEU A 1 1130 ? -10.530 -33.123 -7.997 1.00 85.50 1130 LEU A O 1
ATOM 8553 N N . ASP A 1 1131 ? -8.707 -32.365 -9.077 1.00 82.44 1131 ASP A N 1
ATOM 8554 C CA . ASP A 1 1131 ? -7.777 -33.413 -8.616 1.00 82.44 1131 ASP A CA 1
ATOM 8555 C C . ASP A 1 1131 ? -7.578 -33.373 -7.095 1.00 82.44 1131 ASP A C 1
ATOM 8557 O O . ASP A 1 1131 ? -7.632 -34.405 -6.426 1.00 82.44 1131 ASP A O 1
ATOM 8561 N N . ASP A 1 1132 ? -7.450 -32.171 -6.522 1.00 81.12 1132 ASP A N 1
ATOM 8562 C CA . ASP A 1 1132 ? -7.371 -31.979 -5.069 1.00 81.12 1132 ASP A CA 1
ATOM 8563 C C . ASP A 1 1132 ? -8.646 -32.467 -4.347 1.00 81.12 1132 ASP A C 1
ATOM 8565 O O . ASP A 1 1132 ? -8.587 -32.934 -3.204 1.00 81.12 1132 ASP A O 1
ATOM 8569 N N . LEU A 1 1133 ? -9.813 -32.360 -4.996 1.00 80.06 1133 LEU A N 1
ATOM 8570 C CA . LEU A 1 1133 ? -11.100 -32.815 -4.459 1.00 80.06 1133 LEU A CA 1
ATOM 8571 C C . LEU A 1 1133 ? -11.349 -34.315 -4.691 1.00 80.06 1133 LEU A C 1
ATOM 8573 O O . LEU A 1 1133 ? -11.977 -34.959 -3.845 1.00 80.06 1133 LEU A O 1
ATOM 8577 N N . VAL A 1 1134 ? -10.871 -34.866 -5.810 1.00 79.50 1134 VAL A N 1
ATOM 8578 C CA . VAL A 1 1134 ? -11.053 -36.263 -6.239 1.00 79.50 1134 VAL A CA 1
ATOM 8579 C C . VAL A 1 1134 ? -9.705 -36.840 -6.709 1.00 79.50 1134 VAL A C 1
ATOM 8581 O O . VAL A 1 1134 ? -9.462 -36.956 -7.913 1.00 79.50 1134 VAL A O 1
ATOM 8584 N N . PRO A 1 1135 ? -8.822 -37.244 -5.773 1.00 68.31 1135 PRO A N 1
ATOM 8585 C CA . PRO A 1 1135 ? -7.480 -37.704 -6.120 1.00 68.31 1135 PRO A CA 1
ATOM 8586 C C . PRO A 1 1135 ? -7.519 -38.960 -6.997 1.00 68.31 1135 PRO A C 1
ATOM 8588 O O . PRO A 1 1135 ? -8.064 -39.989 -6.587 1.00 68.31 1135 PRO A O 1
ATOM 8591 N N . GLY A 1 1136 ? -6.908 -38.893 -8.184 1.00 59.72 1136 GLY A N 1
ATOM 8592 C CA . GLY A 1 1136 ? -6.831 -40.021 -9.122 1.00 59.72 1136 GLY A CA 1
ATOM 8593 C C . GLY A 1 1136 ? -8.017 -40.158 -10.084 1.00 59.72 1136 GLY A C 1
ATOM 8594 O O . GLY A 1 1136 ? -8.109 -41.177 -10.766 1.00 59.72 1136 GLY A O 1
ATOM 8595 N N . GLY A 1 1137 ? -8.906 -39.159 -10.150 1.00 56.62 1137 GLY A N 1
ATOM 8596 C CA . GLY A 1 1137 ? -9.959 -39.078 -11.171 1.00 56.62 1137 GLY A CA 1
ATOM 8597 C C . GLY A 1 1137 ? -9.448 -38.646 -12.553 1.00 56.62 1137 GLY A C 1
ATOM 8598 O O . GLY A 1 1137 ? -10.051 -38.989 -13.565 1.00 56.62 1137 GLY A O 1
ATOM 8599 N N . LEU A 1 1138 ? -8.319 -37.933 -12.617 1.00 59.69 1138 LEU A N 1
ATOM 8600 C CA . LEU A 1 1138 ? -7.717 -37.484 -13.873 1.00 59.69 1138 LEU A CA 1
ATOM 8601 C C . LEU A 1 1138 ? -6.761 -38.541 -14.441 1.00 59.69 1138 LEU A C 1
ATOM 8603 O O . LEU A 1 1138 ? -5.858 -39.019 -13.752 1.00 59.69 1138 LEU A O 1
ATOM 8607 N N . ALA A 1 1139 ? -6.906 -38.868 -15.728 1.00 53.56 1139 ALA A N 1
ATOM 8608 C CA . ALA A 1 1139 ? -5.864 -39.583 -16.459 1.00 53.56 1139 ALA A CA 1
ATOM 8609 C C . ALA A 1 1139 ? -4.592 -38.714 -16.478 1.00 53.56 1139 ALA A C 1
ATOM 8611 O O . ALA A 1 1139 ? -4.647 -37.537 -16.846 1.00 53.56 1139 ALA A O 1
ATOM 8612 N N . ALA A 1 1140 ? -3.461 -39.272 -16.034 1.00 42.50 1140 ALA A N 1
ATOM 8613 C CA . ALA A 1 1140 ? -2.198 -38.544 -15.955 1.00 42.50 1140 ALA A CA 1
ATOM 8614 C C . ALA A 1 1140 ? -1.837 -37.937 -17.327 1.00 42.50 1140 ALA A C 1
ATOM 8616 O O . ALA A 1 1140 ? -1.927 -38.651 -18.331 1.00 42.50 1140 ALA A O 1
ATOM 8617 N N . PRO A 1 1141 ? -1.428 -36.656 -17.390 1.00 41.94 1141 PRO A N 1
ATOM 8618 C CA . PRO A 1 1141 ? -0.947 -36.074 -18.633 1.00 41.94 1141 PRO A CA 1
ATOM 8619 C C . PRO A 1 1141 ? 0.299 -36.834 -19.098 1.00 41.94 1141 PRO A C 1
ATOM 8621 O O . PRO A 1 1141 ? 1.148 -37.216 -18.286 1.00 41.94 1141 PRO A O 1
ATOM 8624 N N . ASP A 1 1142 ? 0.397 -37.070 -20.405 1.00 39.28 1142 ASP A N 1
ATOM 8625 C CA . ASP A 1 1142 ? 1.575 -37.672 -21.024 1.00 39.28 1142 ASP A CA 1
ATOM 8626 C C . ASP A 1 1142 ? 2.805 -36.812 -20.653 1.00 39.28 1142 ASP A C 1
ATOM 8628 O O . ASP A 1 1142 ? 2.785 -35.603 -20.892 1.00 39.28 1142 ASP A O 1
ATOM 8632 N N . PRO A 1 1143 ? 3.871 -37.353 -20.030 1.00 35.75 1143 PRO A N 1
ATOM 8633 C CA . PRO A 1 1143 ? 4.981 -36.566 -19.470 1.00 35.75 1143 PRO A CA 1
ATOM 8634 C C . PRO A 1 1143 ? 5.761 -35.688 -20.471 1.00 35.75 1143 PRO A C 1
ATOM 8636 O O . PRO A 1 1143 ? 6.706 -35.008 -20.075 1.00 35.75 1143 PRO A O 1
ATOM 8639 N N . GLN A 1 1144 ? 5.384 -35.682 -21.751 1.00 35.91 1144 GLN A N 1
ATOM 8640 C CA . GLN A 1 1144 ? 5.942 -34.823 -22.795 1.00 35.91 1144 GLN A CA 1
ATOM 8641 C C . GLN A 1 1144 ? 5.230 -33.461 -22.937 1.00 35.91 1144 GLN A C 1
ATOM 8643 O O . GLN A 1 1144 ? 5.783 -32.585 -23.596 1.00 35.91 1144 GLN A O 1
ATOM 8648 N N . SER A 1 1145 ? 4.067 -33.241 -22.306 1.00 35.94 1145 SER A N 1
ATOM 8649 C CA . SER A 1 1145 ? 3.268 -32.006 -22.451 1.00 35.94 1145 SER A CA 1
ATOM 8650 C C . SER A 1 1145 ? 3.419 -30.981 -21.315 1.00 35.94 1145 SER A C 1
ATOM 8652 O O . SER A 1 1145 ? 2.782 -29.929 -21.343 1.00 35.94 1145 SER A O 1
ATOM 8654 N N . ALA A 1 1146 ? 4.274 -31.228 -20.316 1.00 26.25 1146 ALA A N 1
ATOM 8655 C CA . ALA A 1 1146 ? 4.499 -30.276 -19.226 1.00 26.25 1146 ALA A CA 1
ATOM 8656 C C . ALA A 1 1146 ? 5.200 -28.992 -19.734 1.00 26.25 1146 ALA A C 1
ATOM 8658 O O . ALA A 1 1146 ? 6.338 -29.075 -20.213 1.00 26.25 1146 ALA A O 1
ATOM 8659 N N . PRO A 1 1147 ? 4.600 -27.791 -19.602 1.00 30.14 1147 PRO A N 1
ATOM 8660 C CA . PRO A 1 1147 ? 5.284 -26.561 -19.959 1.00 30.14 1147 PRO A CA 1
ATOM 8661 C C . PRO A 1 1147 ? 6.388 -26.265 -18.936 1.00 30.14 1147 PRO A C 1
ATOM 8663 O O . PRO A 1 1147 ? 6.199 -26.341 -17.720 1.00 30.14 1147 PRO A O 1
ATOM 8666 N N . VAL A 1 1148 ? 7.563 -25.910 -19.451 1.00 25.45 1148 VAL A N 1
ATOM 8667 C CA . VAL A 1 1148 ? 8.696 -25.385 -18.679 1.00 25.45 1148 VAL A CA 1
ATOM 8668 C C . VAL A 1 1148 ? 8.224 -24.164 -17.866 1.00 25.45 1148 VAL A C 1
ATOM 8670 O O . VAL A 1 1148 ? 7.553 -23.299 -18.431 1.00 25.45 1148 VAL A O 1
ATOM 8673 N N . PRO A 1 1149 ? 8.552 -24.050 -16.564 1.00 24.14 1149 PRO A N 1
ATOM 8674 C CA . PRO A 1 1149 ? 8.139 -22.903 -15.757 1.00 24.14 1149 PRO A CA 1
ATOM 8675 C C . PRO A 1 1149 ? 8.740 -21.601 -16.312 1.00 24.14 1149 PRO A C 1
ATOM 8677 O O . PRO A 1 1149 ? 9.963 -21.487 -16.423 1.00 24.14 1149 PRO A O 1
ATOM 8680 N N . ALA A 1 1150 ? 7.871 -20.636 -16.638 1.00 24.61 1150 ALA A N 1
ATOM 8681 C CA . ALA A 1 1150 ? 8.206 -19.276 -17.073 1.00 24.61 1150 ALA A CA 1
ATOM 8682 C C . ALA A 1 1150 ? 7.935 -18.239 -15.973 1.00 24.61 1150 ALA A C 1
ATOM 8684 O O . ALA A 1 1150 ? 6.857 -18.313 -15.333 1.00 24.61 1150 ALA A O 1
#

Foldseek 3Di:
DLVVLLVVLQVLQVLLVVQLCCQLPNQADNRPCLVVLLVVLLVVLVVVLVLDFPVCSLVSLQCSLVVSLVVSLCSSLVSLLSSQLSNVLSVQDDVQKDAAPDDRDSVVSSVQLNCLLVVNGDPGIGGPDPVVVVVSVVSNVVSVVSVVSSVSLVVLLVQLLVLLQQLLVLFDAPWQWQGQLLVSCLVQQDLLAGHCVLVSLVSNQVSLVSNLSSCSSNVSSLLRRPSGRSSHPLSSLVNLLLNLLLQQQLEFPPGPSNPRPSSVVSLVSNVVSLVSCCVVQVQPDLDFPDQDDLVRLVCLLPVPLFDPPRDLLSNVSSVSNVSSCVSNVHDRDPDSVRNSVSSVVSRSSVVSSLSSSVSSCLSSVRFIAIADALVVLVVVDDDDDPDPDDDDPDDDDDDDDPPDPPPPPPPDDPPPCPPVVVVVVCVLVVCLVCQLCPLVLLLVLLLQLLVVLLVVLCVVCVVVVHPCSVLSNLLSVLLNLLLVLLVDAADVVSLVLLVCLLVLLLVLLVVLAVQVDDLQSLLLVLLVLLLCLLLLCLVDDSSVSSSVSSSVSNLVSNLSSDDPVCSVSNSVSNVSSSVSSSCSDPPVSDDLLLSSLQSLVVSLLVLLLQLLSLLLVCLSSLDDDPSSVVSNVVSLVSSVVSLVVNLVSLVRCCVVLVADPLLSLLLNLLSVLLSLLSVQLSVLSNVSSVDDDRSVLSSHLSNLSVLLSVLSVVLPDGAQSSDDPPPPDDPDDDSPCRSVVSLVPDDDRSSDPPSSNSNSVSSNSSSVSSCCNRHDDSVVSPDPPPDVVVPPPPPPPSPDDDPPPDDPDDDRLSSLLSNLLSQLLSQLLVVLCVVPVSPSSLLNVLLNPLADSALLSSLVSLVLLLLLLLLLLVVLLVVCVVCFLPCVPLVVLLSVLSSQLSSCVVPGSSSNSSSVNSNVSSVCSNVVNDDPVVSVSNSVSSNSSSVSSSVSCPPRSHDHLLLQLLVLVLQLLVLLLVLLLVLLCLLLQDPDDLSVNSVSLVSNVVSLVSNCVSCVSQCPDPCCPPCLHVVVVNVLVVLLNVLSSLSSVLSSPDDRDDNLAHSVLSVVLSVLLSQLSVQLSCLSVVRHDLDRRAQPDPPPPSDDPRPDDPSNVVNVVSSNSNSVSSVVSSCSSPPPSYDDPDVVPDDDDD